Protein AF-A0A0G3H278-F1 (afdb_monomer_lite)

Sequence (842 aa):
MSKGIQGAVLRALGAKEHLATVTGSDWITPHVLRVDFHSTHLLDPAGESPSAWVRGWFPDPDGKNTLHQRGYTFLDSDSTTGTFSIAFLVHEPAGPASTWAVNAQPGDEIVFQRYGSEGFNPSDPPPVGYLLLGDAASWPGIQSIVASLPIDVPIKVIMEQHHEADNKLPFPKHPNLSVTWVPTGGDSRTLVNALRGTDYHGWRTWVAAESVATRLVRQALQIDHGQNKGTMHAQAYWVHGKAMGKKVEVETTAEQSTDQVARPASAVDKAESTPSILRPARTALITAGIAQGLLSLLEVAPLILFAELARRLLTGAERDVLVSLGITGTIIMLAGAAGTALMLFLLHLHDARFSAALRKRVLHKLTRMPLGWFRQRRTAEVKKLVQDDINALHYLVTHAVPDLVAAVVTPLTIVLYLFTIDWRLCFVLLVPVVLYVIVMLRMATADKPRMRKMLRYNATLPGDAERFITGQPAARIFGDDATINLPRQLSELRAFLTAWQLETINAKSASIQLNRPLTVMVLLSVAGTVLITTGLMPAAYLLPFLVLGTSFGNRLLSISYAANGLQAGMTAKTALELMLASPELAARSPGATSAPHSTAPADIRLHDVTFGYAPGQPILENVSLALPPGKVTAIVGPSGAGKSTIAALVARFWDPDSGMITLDGTDIKDIPEAQLHSHVATVLQDVQLIRGTIHDNIALGHPDATRAQVVAAATTAFIDQVIQQLPAGYDTVVDRDSLSGGQRQRIAIARALLGNPRAVILDEATAAADPDSEWAIRQGLSQLLKGRTVLIIAHRLHTIADADTIVVLDKGRIVEKGTDSALRKRGGLYATLTDNARKALQ

pLDDT: mean 84.84, std 13.85, range [24.44, 97.69]

InterPro domains:
  IPR003439 ABC transporter-like, ATP-binding domain [PF00005] (620-767)
  IPR003439 ABC transporter-like, ATP-binding domain [PS50893] (604-836)
  IPR003593 AAA+ ATPase domain [SM00382] (629-813)
  IPR007037 SIP-like, Rossmann fold domain [PF04954] (130-241)
  IPR011527 ABC transporter type 1, transmembrane domain [PF00664] (293-548)
  IPR011527 ABC transporter type 1, transmembrane domain [PS50929] (286-568)
  IPR013113 Siderophore-interacting, FAD-binding [PF08021] (49-112)
  IPR017871 ABC transporter-like, conserved site [PS00211] (739-753)
  IPR017927 FAD-binding domain, ferredoxin reductase-type [PS51384] (15-127)
  IPR017938 Riboflavin synthase-like beta-barrel [SSF63380] (18-112)
  IPR027417 P-loop containing nucleoside triphosphate hydrolase [G3DSA:3.40.50.300] (597-842)
  IPR027417 P-loop containing nucleoside triphosphate hydrolase [SSF52540] (598-835)
  IPR036640 ABC transporter type 1, transmembrane domain superfamily [G3DSA:1.20.1560.10] (275-584)
  IPR036640 ABC transporter type 1, transmembrane domain superfamily [SSF90123] (277-566)
  IPR039261 Ferredoxin-NADP reductase (FNR), nucleotide-binding domain [G3DSA:3.40.50.80] (129-262)
  IPR039421 Type 1 protein exporter [PTHR24221] (265-833)

Secondary structure (DSSP, 8-state):
---SHHHHHHHHTT-EEEEEEEEEEEEEETTEEEEEEE-TTTS-TT-PPTT-EEEEEEE-TT--SEEEEEEEE-EEEETTTTEEEEEEE--SSPPHHHHHHHH--TT-EEEEEE-S-------SS--S-EEEEEEGGGHHHHHHHHHHS-TTS-EEEEEEESSTTGGG------TTEEEEEEE--SSTTHHHHHTTTS--TT-EEEE-SBHHHHHHHHHHHHHHS---TTTEEE--SB-TTS--S-EEE---S--------PPPPPHHHHHHHSPPTTGGGHHHHHHHHHHHHHHHHHHHHHHHHHHHHHHHHHTT--HHHHHHHHHHHHHHHHHHHHHHHHHHHHHHHHHHHHHHHHHHHHHHHHTTS-HHHHHTS-HHHHHIIIIIHHHHHHHHHHTHHHHHHHHHHHHHHHHHHHHHH-HHHHHHHHHHHHHHHHHHHHHHHHTHHHHHHHHHHHHHHHHHHHHHHHTHHHHHHH-GGGS--HHHHHHHHHHHHHHHHHHHHHHHHHHHHHTSHHHHHHHHHHHHHHHHHTTSS-GGGHHHHHHHHTTHHHHHHHHHHHHHHHHHHHHHHHHHHHHHHSPPPPP--TTPPPPP---SPP-EEEEEEEE-SBTTB-SEEEEEEEE-TT-EEEEE-STTSSHHHHHHHHTTSS--SEEEEEETTEETTTS-HHHHHHHEEEE-SSPPPPSEEHHHHHGGG-TT--HHHHHHHHHHTT-HHHHHTSTTGGG-EE-TTSS-HHHHHHHHHHHHHHT--SEEEEE-TTTT--HHHHHHHHHHHHHHHTTSEEEEE-SSGGGGTT-SEEEEEETTEEEEEE-HHHHHHHTSHHHHHHHHHHHHH-

Foldseek 3Di:
DQDDPVSVVCVVLPKDKWKWFWADWDDLWPFKIKTKTATLPPADLVGDAQQFKKKWWFDFPVPAQKTAIAMFGWAPDDNVRRMIMTIGGADPVGGRVNVCRVVDDGGDMIMIIDDDGDADDADVVHWQAEEEEAELRCLSRVQSVQVPDDLPHAYEYEYEYDDPGSVSRDHDDHPRYDYHYFYCPVDLCRRVVVCPPDAQARYQYEAEYEPSNLVNNVVSCCPVRVDDPVSYHGDYNHYPPDRPGDMDRDDDDDDDDDDDDDDPDFLVSLLVVDPFLCVVLVVLLVVLLVLLLVLLLLCVQLLVLVLVLLLCVVVPHDPVVSVVSNVVSVVSNVVSVVSVVVSLVVLLVVLVVSLVVLLVLLVVLVVQAQLVVVVVDDPVVSCCLNPVLSVLLSCVRRPLSSLVSSLPSNLVSLLVVLCVLPVVLSVLLCVLVVLLVVLVVVCVSVCVVVVVVVVVCVVCLVVLVVFQVVCVVVCVVPNVVSGRPSVVVVVVVVVSVVVSCVVNVVSNVVSLVCLALVNQLVSLVVVLVVCCVVVNHPNSSSSSCNSRSSCNSVSVVSVVVSVVSVVSNVVSSSVNSSSSSDDGQDDADVPQDADDPDLWAKKKWWAQFWADPGPPDTLAGGATDIQGTLFFEEEDEDPSLCLVVVLCCLLPSDPTPDTFMDINNHTPSNYDNLSSCLQEPEQDQQQFADQFFLLCLLCVSPVVDDPVLLLVLLVQLVQQVVLCPDPVRRRDGDGSVRDASLNSSSSSLSSLVSSSHSEYEYEPSQPRDDPVSNVSNVSSVVSSSGSYRYYYYDPPPVVCLPGQKYFYGGSNYTDDMGHLVVVCVVVDPSVVVVVVNVVVVD

Radius of gyration: 35.29 Å; chains: 1; bounding box: 91×69×109 Å

Organism: NCBI:txid571915

Structure (mmCIF, N/CA/C/O backbone):
data_AF-A0A0G3H278-F1
#
_entry.id   AF-A0A0G3H278-F1
#
loop_
_atom_site.group_PDB
_atom_site.id
_atom_site.type_symbol
_atom_site.label_atom_id
_atom_site.label_alt_id
_atom_site.label_comp_id
_atom_site.label_asym_id
_atom_site.label_entity_id
_atom_site.label_seq_id
_atom_site.pdbx_PDB_ins_code
_atom_site.Cartn_x
_atom_site.Cartn_y
_atom_site.Cartn_z
_atom_site.occupancy
_atom_site.B_iso_or_equiv
_atom_site.auth_seq_id
_atom_site.auth_comp_id
_atom_site.auth_asym_id
_atom_site.auth_atom_id
_atom_site.pdbx_PDB_model_num
ATOM 1 N N . MET A 1 1 ? 33.501 -2.903 2.425 1.00 52.22 1 MET A N 1
ATOM 2 C CA . MET A 1 1 ? 32.829 -4.043 3.090 1.00 52.22 1 MET A CA 1
ATOM 3 C C . MET A 1 1 ? 31.333 -4.130 2.774 1.00 52.22 1 MET A C 1
ATOM 5 O O . MET A 1 1 ? 30.470 -4.006 3.633 1.00 52.22 1 MET A O 1
ATOM 9 N N . SER A 1 2 ? 31.007 -4.469 1.525 1.00 39.59 2 SER A N 1
ATOM 10 C CA . SER A 1 2 ? 29.647 -4.845 1.117 1.00 39.59 2 SER A CA 1
ATOM 11 C C . SER A 1 2 ? 29.720 -5.950 0.056 1.00 39.59 2 SER A C 1
ATOM 13 O O . SER A 1 2 ? 29.802 -5.686 -1.142 1.00 39.59 2 SER A O 1
ATOM 15 N N . LYS A 1 3 ? 29.786 -7.218 0.467 1.00 36.16 3 LYS A N 1
ATOM 16 C CA . LYS A 1 3 ? 29.802 -8.360 -0.468 1.00 36.16 3 LYS A CA 1
ATOM 17 C C . LYS A 1 3 ? 28.417 -9.017 -0.542 1.00 36.16 3 LYS A C 1
ATOM 19 O O . LYS A 1 3 ? 27.594 -8.844 0.351 1.00 36.16 3 LYS A O 1
ATOM 24 N N . GLY A 1 4 ? 28.136 -9.685 -1.663 1.00 42.22 4 GLY A N 1
ATOM 25 C CA . GLY A 1 4 ? 26.820 -10.246 -1.996 1.00 42.22 4 GLY A CA 1
ATOM 26 C C . GLY A 1 4 ? 25.916 -9.311 -2.815 1.00 42.22 4 GLY A C 1
ATOM 27 O O . GLY A 1 4 ? 26.254 -8.155 -3.083 1.00 42.22 4 GLY A O 1
ATOM 28 N N . ILE A 1 5 ? 24.747 -9.821 -3.218 1.00 38.03 5 ILE A N 1
ATOM 29 C CA . ILE A 1 5 ? 23.790 -9.142 -4.114 1.00 38.03 5 ILE A CA 1
ATOM 30 C C . ILE A 1 5 ? 23.344 -7.787 -3.540 1.00 38.03 5 ILE A C 1
ATOM 32 O O . ILE A 1 5 ? 23.303 -6.804 -4.272 1.00 38.03 5 ILE A O 1
ATOM 36 N N . GLN A 1 6 ? 23.113 -7.677 -2.225 1.00 40.12 6 GLN A N 1
ATOM 37 C CA . GLN A 1 6 ? 22.785 -6.393 -1.581 1.00 40.12 6 GLN A CA 1
ATOM 38 C C . GLN A 1 6 ? 23.931 -5.371 -1.657 1.00 40.12 6 GLN A C 1
ATOM 40 O O . GLN A 1 6 ? 23.677 -4.187 -1.866 1.00 40.12 6 GLN A O 1
ATOM 45 N N . GLY A 1 7 ? 25.187 -5.805 -1.517 1.00 48.94 7 GLY A N 1
ATOM 46 C CA . GLY A 1 7 ? 26.348 -4.922 -1.651 1.00 48.94 7 GLY A CA 1
ATOM 47 C C . GLY A 1 7 ? 26.577 -4.461 -3.090 1.00 48.94 7 GLY A C 1
ATOM 48 O O . GLY A 1 7 ? 26.897 -3.298 -3.328 1.00 48.94 7 GLY A O 1
ATOM 49 N N . ALA A 1 8 ? 26.327 -5.346 -4.060 1.00 45.34 8 ALA A N 1
ATOM 50 C CA . ALA A 1 8 ? 26.316 -5.000 -5.478 1.00 45.34 8 ALA A CA 1
ATOM 51 C C . ALA A 1 8 ? 25.182 -4.016 -5.820 1.00 45.34 8 ALA A C 1
ATOM 53 O O . ALA A 1 8 ? 25.421 -3.047 -6.533 1.00 45.34 8 ALA A O 1
ATOM 54 N N . VAL A 1 9 ? 23.986 -4.200 -5.246 1.00 44.28 9 VAL A N 1
ATOM 55 C CA . VAL A 1 9 ? 22.845 -3.280 -5.390 1.00 44.28 9 VAL A CA 1
ATOM 56 C C . VAL A 1 9 ? 23.144 -1.917 -4.761 1.00 44.28 9 VAL A C 1
ATOM 58 O O . VAL A 1 9 ? 22.902 -0.900 -5.398 1.00 44.28 9 VAL A O 1
ATOM 61 N N . LEU A 1 10 ? 23.722 -1.854 -3.558 1.00 48.62 10 LEU A N 1
ATOM 62 C CA . LEU A 1 10 ? 24.077 -0.580 -2.918 1.00 48.62 10 LEU A CA 1
ATOM 63 C C . LEU A 1 10 ? 25.154 0.182 -3.702 1.00 48.62 10 LEU A C 1
ATOM 65 O O . LEU A 1 10 ? 25.007 1.389 -3.897 1.00 48.62 10 LEU A O 1
ATOM 69 N N . ARG A 1 11 ? 26.179 -0.507 -4.225 1.00 58.31 11 ARG A N 1
ATOM 70 C CA . ARG A 1 11 ? 27.175 0.101 -5.127 1.00 58.31 11 ARG A CA 1
ATOM 71 C C . ARG A 1 11 ? 26.554 0.568 -6.445 1.00 58.31 11 ARG A C 1
ATOM 73 O O . ARG A 1 11 ? 26.817 1.689 -6.866 1.00 58.31 11 ARG A O 1
ATOM 80 N N . ALA A 1 12 ? 25.678 -0.234 -7.055 1.00 45.88 12 ALA A N 1
ATOM 81 C CA . ALA A 1 12 ? 24.940 0.146 -8.264 1.00 45.88 12 ALA A CA 1
ATOM 82 C C . ALA A 1 12 ? 23.986 1.335 -8.028 1.00 45.88 12 ALA A C 1
ATOM 84 O O . ALA A 1 12 ? 23.722 2.119 -8.937 1.00 45.88 12 ALA A O 1
ATOM 85 N N . LEU A 1 13 ? 23.495 1.507 -6.796 1.00 44.81 13 LEU A N 1
ATOM 86 C CA . LEU A 1 13 ? 22.679 2.647 -6.373 1.00 44.81 13 LEU A CA 1
ATOM 87 C C . LEU A 1 13 ? 23.507 3.866 -5.925 1.00 44.81 13 LEU A C 1
ATOM 89 O O . LEU A 1 13 ? 22.904 4.883 -5.580 1.00 44.81 13 LEU A O 1
ATOM 93 N N . GLY A 1 14 ? 24.844 3.794 -5.977 1.00 52.28 14 GLY A N 1
ATOM 94 C CA . GLY A 1 14 ? 25.757 4.917 -5.742 1.00 52.28 14 GLY A CA 1
ATOM 95 C C . GLY A 1 14 ? 26.375 5.002 -4.343 1.00 52.28 14 GLY A C 1
ATOM 96 O O . GLY A 1 14 ? 26.987 6.019 -4.033 1.00 52.28 14 GLY A O 1
ATOM 97 N N . ALA A 1 15 ? 26.238 3.979 -3.493 1.00 64.81 15 ALA A N 1
ATOM 98 C CA . ALA A 1 15 ? 26.880 3.963 -2.180 1.00 64.81 15 ALA A CA 1
ATOM 99 C C . ALA A 1 15 ? 28.403 3.798 -2.320 1.00 64.81 15 ALA A C 1
ATOM 101 O O . ALA A 1 15 ? 28.870 2.778 -2.835 1.00 64.81 15 ALA A O 1
ATOM 102 N N . LYS A 1 16 ? 29.164 4.781 -1.835 1.00 73.50 16 LYS A N 1
ATOM 103 C CA . LYS A 1 16 ? 30.632 4.773 -1.812 1.00 73.50 16 LYS A CA 1
ATOM 104 C C . LYS A 1 16 ? 31.141 4.680 -0.374 1.00 73.50 16 LYS A C 1
ATOM 106 O O . LYS A 1 16 ? 30.507 5.192 0.550 1.00 73.50 16 LYS A O 1
ATOM 111 N N . GLU A 1 17 ? 32.250 3.970 -0.207 1.00 82.31 17 GLU A N 1
ATOM 112 C CA . GLU A 1 17 ? 33.000 3.897 1.046 1.00 82.31 17 GLU A CA 1
ATOM 113 C C . GLU A 1 17 ? 34.119 4.938 0.982 1.00 82.31 17 GLU A C 1
ATOM 115 O O . GLU A 1 17 ? 34.766 5.092 -0.054 1.00 82.31 17 GLU A O 1
ATOM 120 N N . HIS A 1 18 ? 34.302 5.669 2.071 1.00 86.81 18 HIS A N 1
ATOM 121 C CA . HIS A 1 18 ? 35.260 6.751 2.206 1.00 86.81 18 HIS A CA 1
ATOM 122 C C . HIS A 1 18 ? 36.054 6.518 3.479 1.00 86.81 18 HIS A C 1
ATOM 124 O O . HIS A 1 18 ? 35.478 6.248 4.532 1.00 86.81 18 HIS A O 1
ATOM 130 N N . LEU A 1 19 ? 37.368 6.623 3.372 1.00 89.31 19 LEU A N 1
ATOM 131 C CA . LEU A 1 19 ? 38.248 6.608 4.525 1.00 89.31 19 LEU A CA 1
ATOM 132 C C . LEU A 1 19 ? 38.268 8.014 5.129 1.00 89.31 19 LEU A C 1
ATOM 134 O O . LEU A 1 19 ? 38.335 9.001 4.386 1.00 89.31 19 LEU A O 1
ATOM 138 N N . ALA A 1 20 ? 38.162 8.104 6.447 1.00 92.50 20 ALA A N 1
ATOM 139 C CA . ALA A 1 20 ? 38.361 9.346 7.175 1.00 92.50 20 ALA A CA 1
ATOM 140 C C . ALA A 1 20 ? 39.396 9.129 8.272 1.00 92.50 20 ALA A C 1
ATOM 142 O O . ALA A 1 20 ? 39.338 8.129 8.991 1.00 92.50 20 ALA A O 1
ATOM 143 N N . THR A 1 21 ? 40.316 10.079 8.382 1.00 93.88 21 THR A N 1
ATOM 144 C CA . THR A 1 21 ? 41.412 10.056 9.350 1.00 93.88 21 THR A CA 1
ATOM 145 C C . THR A 1 21 ? 41.069 10.982 10.505 1.00 93.88 21 THR A C 1
ATOM 147 O O . THR A 1 21 ? 40.650 12.116 10.270 1.00 93.88 21 THR A O 1
ATOM 150 N N . VAL A 1 22 ? 41.238 10.512 11.737 1.00 94.88 22 VAL A N 1
ATOM 151 C CA . VAL A 1 22 ? 41.045 11.304 12.954 1.00 94.88 22 VAL A CA 1
ATOM 152 C C . VAL A 1 22 ? 42.116 12.389 13.022 1.00 94.88 22 VAL A C 1
ATOM 154 O O . VAL A 1 22 ? 43.308 12.104 12.905 1.00 94.88 22 VAL A O 1
ATOM 157 N N . THR A 1 23 ? 41.702 13.635 13.226 1.00 94.06 23 THR A N 1
ATOM 158 C CA . THR A 1 23 ? 42.599 14.790 13.381 1.00 94.06 23 THR A CA 1
ATOM 159 C C . THR A 1 23 ? 42.674 15.287 14.822 1.00 94.06 23 THR A C 1
ATOM 161 O O . THR A 1 23 ? 43.668 15.903 15.197 1.00 94.06 23 THR A O 1
ATOM 164 N N . GLY A 1 24 ? 41.656 15.011 15.638 1.00 93.62 24 GLY A N 1
ATOM 165 C CA . GLY A 1 24 ? 41.581 15.444 17.032 1.00 93.62 24 GLY A CA 1
ATOM 166 C C . GLY A 1 24 ? 40.319 14.941 17.729 1.00 93.62 24 GLY A C 1
ATOM 167 O O . GLY A 1 24 ? 39.431 14.373 17.092 1.00 93.62 24 GLY A O 1
ATOM 168 N N . SER A 1 25 ? 40.242 15.136 19.044 1.00 93.50 25 SER A N 1
ATOM 169 C CA . SER A 1 25 ? 39.061 14.796 19.838 1.00 93.50 25 SER A CA 1
ATOM 170 C C . SER A 1 25 ? 38.952 15.688 21.071 1.00 93.50 25 SER A C 1
ATOM 172 O O . SER A 1 25 ? 39.940 15.839 21.787 1.00 93.50 25 SER A O 1
ATOM 174 N N . ASP A 1 26 ? 37.753 16.190 21.361 1.00 94.06 26 ASP A N 1
ATOM 175 C CA . ASP A 1 26 ? 37.465 17.075 22.493 1.00 94.06 26 ASP A CA 1
ATOM 176 C C . ASP A 1 26 ? 36.165 16.670 23.198 1.00 94.06 26 ASP A C 1
ATOM 178 O O . ASP A 1 26 ? 35.135 16.428 22.564 1.00 94.06 26 ASP A O 1
ATOM 182 N N . TRP A 1 27 ? 36.169 16.652 24.531 1.00 93.38 27 TRP A N 1
ATOM 183 C CA . TRP A 1 27 ? 34.953 16.431 25.317 1.00 93.38 27 TRP A CA 1
ATOM 184 C C . TRP A 1 27 ? 34.113 17.714 25.390 1.00 93.38 27 TRP A C 1
ATOM 186 O O . TRP A 1 27 ? 34.559 18.721 25.937 1.00 93.38 27 TRP A O 1
ATOM 196 N N . ILE A 1 28 ? 32.877 17.672 24.879 1.00 91.81 28 ILE A N 1
ATOM 197 C CA . ILE A 1 28 ? 31.912 18.786 24.977 1.00 91.81 28 ILE A CA 1
ATOM 198 C C . ILE A 1 28 ? 31.222 18.760 26.346 1.00 91.81 28 ILE A C 1
ATOM 200 O O . ILE A 1 28 ? 31.045 19.783 27.006 1.00 91.81 28 ILE A O 1
ATOM 204 N N . THR A 1 29 ? 30.835 17.566 26.784 1.00 90.94 29 THR A N 1
ATOM 205 C CA . THR A 1 29 ? 30.331 17.272 28.131 1.00 90.94 29 THR A CA 1
ATOM 206 C C . THR A 1 29 ? 30.976 15.963 28.598 1.00 90.94 29 THR A C 1
ATOM 208 O O . THR A 1 29 ? 31.540 15.263 27.762 1.00 90.94 29 THR A O 1
ATOM 211 N N . PRO A 1 30 ? 30.880 15.561 29.881 1.00 87.38 30 PRO A N 1
ATOM 212 C CA . PRO A 1 30 ? 31.444 14.287 30.349 1.00 87.38 30 PRO A CA 1
ATOM 213 C C . PRO A 1 30 ? 30.961 13.029 29.603 1.00 87.38 30 PRO A C 1
ATOM 215 O O . PRO A 1 30 ? 31.579 11.983 29.743 1.00 87.38 30 PRO A O 1
ATOM 218 N N . HIS A 1 31 ? 29.878 13.128 28.818 1.00 88.25 31 HIS A N 1
ATOM 219 C CA . HIS A 1 31 ? 29.275 12.008 28.081 1.00 88.25 31 HIS A CA 1
ATOM 220 C C . HIS A 1 31 ? 29.127 12.274 26.581 1.00 88.25 31 HIS A C 1
ATOM 222 O O . HIS A 1 31 ? 28.568 11.448 25.868 1.00 88.25 31 HIS A O 1
ATOM 228 N N . VAL A 1 32 ? 29.607 13.412 26.073 1.00 91.38 32 VAL A N 1
ATOM 229 C CA . VAL A 1 32 ? 29.572 13.737 24.639 1.00 91.38 32 VAL A CA 1
ATOM 230 C C . VAL A 1 32 ? 30.980 14.091 24.180 1.00 91.38 32 VAL A C 1
ATOM 232 O O . VAL A 1 32 ? 31.493 15.169 24.484 1.00 91.38 32 VAL A O 1
ATOM 235 N N . LEU A 1 33 ? 31.587 13.172 23.433 1.00 93.94 33 LEU A N 1
ATOM 236 C CA . LEU A 1 33 ? 32.922 13.304 22.858 1.00 93.94 33 LEU A CA 1
ATOM 237 C C . LEU A 1 33 ? 32.809 13.719 21.390 1.00 93.94 33 LEU A C 1
ATOM 239 O O . LEU A 1 33 ? 32.214 13.002 20.586 1.00 93.94 33 LEU A O 1
ATOM 243 N N . ARG A 1 34 ? 33.385 14.859 21.018 1.00 95.00 34 ARG A N 1
ATOM 244 C CA . ARG A 1 34 ? 33.562 15.246 19.617 1.00 95.00 34 ARG A CA 1
ATOM 245 C C . ARG A 1 34 ? 34.851 14.629 19.099 1.00 95.00 34 ARG A C 1
ATOM 247 O O . ARG A 1 34 ? 35.888 14.785 19.731 1.00 95.00 34 ARG A O 1
ATOM 254 N N . VAL A 1 35 ? 34.790 13.971 17.949 1.00 96.00 35 VAL A N 1
ATOM 255 C CA . VAL A 1 35 ? 35.976 13.525 17.207 1.00 96.00 35 VAL A CA 1
ATOM 256 C C . VAL A 1 35 ? 35.980 14.229 15.858 1.00 96.00 35 VAL A C 1
ATOM 258 O O . VAL A 1 35 ? 34.963 14.233 15.157 1.00 96.00 35 VAL A O 1
ATOM 261 N N . ASP A 1 36 ? 37.116 14.824 15.522 1.00 96.25 36 ASP A N 1
ATOM 262 C CA . ASP A 1 36 ? 37.344 15.567 14.290 1.00 96.25 36 ASP A CA 1
ATOM 263 C C . ASP A 1 36 ? 38.024 14.665 13.263 1.00 96.25 36 ASP A C 1
ATOM 265 O O . ASP A 1 36 ? 38.907 13.867 13.589 1.00 96.25 36 ASP A O 1
ATOM 269 N N . PHE A 1 37 ? 37.604 14.796 12.012 1.00 96.31 37 PHE A N 1
ATOM 270 C CA . PHE A 1 37 ? 38.018 13.957 10.903 1.00 96.31 37 PHE A CA 1
ATOM 271 C C . PHE A 1 37 ? 38.400 14.791 9.687 1.00 96.31 37 PHE A C 1
ATOM 273 O O . PHE A 1 37 ? 37.829 15.849 9.425 1.00 96.31 37 PHE A O 1
ATOM 280 N N . HIS A 1 38 ? 39.288 14.234 8.870 1.00 95.38 38 HIS A N 1
ATOM 281 C CA . HIS A 1 38 ? 39.575 14.707 7.524 1.00 95.38 38 HIS A CA 1
ATOM 282 C C . HIS A 1 38 ? 39.282 13.607 6.493 1.00 95.38 38 HIS A C 1
ATOM 284 O O . HIS A 1 38 ? 39.698 12.455 6.651 1.00 95.38 38 HIS A O 1
ATOM 290 N N . SER A 1 39 ? 38.573 13.954 5.416 1.00 92.06 39 SER A N 1
ATOM 291 C CA . SER A 1 39 ? 38.359 13.079 4.260 1.00 92.06 39 SER A CA 1
ATOM 292 C C . SER A 1 39 ? 38.199 13.883 2.970 1.00 92.06 39 SER A C 1
ATOM 294 O O . SER A 1 39 ? 37.337 14.751 2.857 1.00 92.06 39 SER A O 1
ATOM 296 N N . THR A 1 40 ? 38.973 13.530 1.944 1.00 83.62 40 THR A N 1
ATOM 297 C CA . THR A 1 40 ? 39.036 14.270 0.670 1.00 83.62 40 THR A CA 1
ATOM 298 C C . THR A 1 40 ? 37.791 14.133 -0.207 1.00 83.62 40 THR A C 1
ATOM 300 O O . THR A 1 40 ? 37.581 14.932 -1.119 1.00 83.62 40 THR A O 1
ATOM 303 N N . HIS A 1 41 ? 36.978 13.096 0.006 1.00 82.44 41 HIS A N 1
ATOM 304 C CA . HIS A 1 41 ? 35.886 12.742 -0.910 1.00 82.44 41 HIS A CA 1
ATOM 305 C C . HIS A 1 41 ? 34.560 12.434 -0.215 1.00 82.44 41 HIS A C 1
ATOM 307 O O . HIS A 1 41 ? 33.615 12.030 -0.895 1.00 82.44 41 HIS A O 1
ATOM 313 N N . LEU A 1 42 ? 34.488 12.545 1.115 1.00 87.38 42 LEU A N 1
ATOM 314 C CA . LEU A 1 42 ? 33.276 12.196 1.856 1.00 87.38 42 LEU A CA 1
ATOM 315 C C . LEU A 1 42 ? 32.208 13.297 1.791 1.00 87.38 42 LEU A C 1
ATOM 317 O O . LEU A 1 42 ? 31.026 12.966 1.675 1.00 87.38 42 LEU A O 1
ATOM 321 N N . LEU A 1 43 ? 32.608 14.568 1.887 1.00 86.88 43 LEU A N 1
ATOM 322 C CA . LEU A 1 43 ? 31.700 15.718 1.939 1.00 86.88 43 LEU A CA 1
ATOM 323 C C . LEU A 1 43 ? 31.187 16.118 0.545 1.00 86.88 43 LEU A C 1
ATOM 325 O O . LEU A 1 43 ? 31.852 15.891 -0.467 1.00 86.88 43 LEU A O 1
ATOM 329 N N . ASP A 1 44 ? 29.984 16.690 0.487 1.00 82.50 44 ASP A N 1
ATOM 330 C CA . ASP A 1 44 ? 29.403 17.241 -0.738 1.00 82.50 44 ASP A CA 1
ATOM 331 C C . ASP A 1 44 ? 30.149 18.527 -1.132 1.00 82.50 44 ASP A C 1
ATOM 333 O O . ASP A 1 44 ? 30.250 19.435 -0.300 1.00 82.50 44 ASP A O 1
ATOM 337 N N . PRO A 1 45 ? 30.647 18.658 -2.376 1.00 79.81 45 PRO A N 1
ATOM 338 C CA . PRO A 1 45 ? 31.319 19.874 -2.832 1.00 79.81 45 PRO A CA 1
ATOM 339 C C . PRO A 1 45 ? 30.470 21.149 -2.723 1.00 79.81 45 PRO A C 1
ATOM 341 O O . PRO A 1 45 ? 31.030 22.238 -2.654 1.00 79.81 45 PRO A O 1
ATOM 344 N N . ALA A 1 46 ? 29.137 21.033 -2.725 1.00 79.38 46 ALA A N 1
ATOM 345 C CA . ALA A 1 46 ? 28.221 22.168 -2.599 1.00 79.38 46 ALA A CA 1
ATOM 346 C C . ALA A 1 46 ? 27.931 22.577 -1.139 1.00 79.38 46 ALA A C 1
ATOM 348 O O . ALA A 1 46 ? 27.157 23.508 -0.914 1.00 79.38 46 ALA A O 1
ATOM 349 N N . GLY A 1 47 ? 28.542 21.902 -0.161 1.00 81.81 47 GLY A N 1
ATOM 350 C CA . GLY A 1 47 ? 28.236 22.053 1.260 1.00 81.81 47 GLY A CA 1
ATOM 351 C C . GLY A 1 47 ? 27.197 21.042 1.749 1.00 81.81 47 GLY A C 1
ATOM 352 O O . GLY A 1 47 ? 26.402 20.497 0.981 1.00 81.81 47 GLY A O 1
ATOM 353 N N . GLU A 1 48 ? 27.210 20.769 3.053 1.00 85.19 48 GLU A N 1
ATOM 354 C CA . GLU A 1 48 ? 26.283 19.818 3.662 1.00 85.19 48 GLU A CA 1
ATOM 355 C C . GLU A 1 48 ? 24.926 20.450 3.973 1.00 85.19 48 GLU A C 1
ATOM 357 O O . GLU A 1 48 ? 24.822 21.574 4.462 1.00 85.19 48 GLU A O 1
ATOM 362 N N . SER A 1 49 ? 23.858 19.688 3.729 1.00 87.06 49 SER A N 1
ATOM 363 C CA . SER A 1 49 ? 22.528 20.076 4.200 1.00 87.06 49 SER A CA 1
ATOM 364 C C . SER A 1 49 ? 22.441 19.955 5.730 1.00 87.06 49 SER A C 1
ATOM 366 O O . SER A 1 49 ? 23.032 19.034 6.300 1.00 87.06 49 SER A O 1
ATOM 368 N N . PRO A 1 50 ? 21.645 20.796 6.412 1.00 88.75 50 PRO A N 1
ATOM 369 C CA . PRO A 1 50 ? 21.408 20.673 7.850 1.00 88.75 50 PRO A CA 1
ATOM 370 C C . PRO A 1 50 ? 20.961 19.257 8.231 1.00 88.75 50 PRO A C 1
ATOM 372 O O . PRO A 1 50 ? 20.208 18.628 7.489 1.00 88.75 50 PRO A O 1
ATOM 375 N N . SER A 1 51 ? 21.394 18.719 9.371 1.00 90.75 51 SER A N 1
ATOM 376 C CA . SER A 1 51 ? 21.151 17.326 9.802 1.00 90.75 51 SER A CA 1
ATOM 377 C C . SER A 1 51 ? 21.598 16.215 8.826 1.00 90.75 51 SER A C 1
ATOM 379 O O . SER A 1 51 ? 21.185 15.061 8.971 1.00 90.75 51 SER A O 1
ATOM 381 N N . ALA A 1 52 ? 22.442 16.516 7.830 1.00 89.75 52 ALA A N 1
ATOM 382 C CA . ALA A 1 52 ? 23.056 15.486 6.996 1.00 89.75 52 ALA A CA 1
ATOM 383 C C . ALA A 1 52 ? 23.881 14.516 7.854 1.00 89.75 52 ALA A C 1
ATOM 385 O O . ALA A 1 52 ? 24.528 14.901 8.826 1.00 89.75 52 ALA A O 1
ATOM 386 N N . TRP A 1 53 ? 23.851 13.235 7.497 1.00 90.12 53 TRP A N 1
ATOM 387 C CA . TRP A 1 53 ? 24.419 12.171 8.317 1.00 90.12 53 TRP A CA 1
ATOM 388 C C . TRP A 1 53 ? 25.180 11.142 7.481 1.00 90.12 53 TRP A C 1
ATOM 390 O O . TRP A 1 53 ? 24.979 11.005 6.273 1.00 90.12 53 TRP A O 1
ATOM 400 N N . VAL A 1 54 ? 26.051 10.386 8.140 1.00 89.94 54 VAL A N 1
ATOM 401 C CA . VAL A 1 54 ? 26.944 9.388 7.550 1.00 89.94 54 VAL A CA 1
ATOM 402 C C . VAL A 1 54 ? 26.914 8.095 8.361 1.00 89.94 54 VAL A C 1
ATOM 404 O O . VAL A 1 54 ? 26.564 8.102 9.540 1.00 89.94 54 VAL A O 1
ATOM 407 N N . ARG A 1 55 ? 27.246 6.954 7.744 1.00 88.69 55 ARG A N 1
ATOM 408 C CA . ARG A 1 55 ? 27.382 5.670 8.455 1.00 88.69 55 ARG A CA 1
ATOM 409 C C . ARG A 1 55 ? 28.843 5.320 8.666 1.00 88.69 55 ARG A C 1
ATOM 411 O O . ARG A 1 55 ? 29.535 5.125 7.676 1.00 88.69 55 ARG A O 1
ATOM 418 N N . GLY A 1 56 ? 29.282 5.184 9.910 1.00 87.94 56 GLY A N 1
ATOM 419 C CA . GLY A 1 56 ? 30.599 4.648 10.259 1.00 87.94 56 GLY A CA 1
ATOM 420 C C . GLY A 1 56 ? 30.547 3.147 10.538 1.00 87.94 56 GLY A C 1
ATOM 421 O O . GLY A 1 56 ? 29.510 2.628 10.971 1.00 87.94 56 GLY A O 1
ATOM 422 N N . TRP A 1 57 ? 31.656 2.457 10.284 1.00 86.81 57 TRP A N 1
ATOM 423 C CA . TRP A 1 57 ? 31.863 1.047 10.617 1.00 86.81 57 TRP A CA 1
ATOM 424 C C . TRP A 1 57 ? 32.900 0.923 11.734 1.00 86.81 57 TRP A C 1
ATOM 426 O O . TRP A 1 57 ? 34.075 1.187 11.509 1.00 86.81 57 TRP A O 1
ATOM 436 N N . PHE A 1 58 ? 32.458 0.512 12.922 1.00 87.81 58 PHE A N 1
ATOM 437 C CA . PHE A 1 58 ? 33.268 0.492 14.142 1.00 87.81 58 PHE A CA 1
ATOM 438 C C . PHE A 1 58 ? 33.653 -0.944 14.526 1.00 87.81 58 PHE A C 1
ATOM 440 O O . PHE A 1 58 ? 32.787 -1.821 14.447 1.00 87.81 58 PHE A O 1
ATOM 447 N N . PRO A 1 59 ? 34.902 -1.206 14.939 1.00 82.75 59 PRO A N 1
ATOM 448 C CA . PRO A 1 59 ? 35.338 -2.535 15.364 1.00 82.75 59 PRO A CA 1
ATOM 449 C C . PRO A 1 59 ? 34.666 -2.986 16.663 1.00 82.75 59 PRO A C 1
ATOM 451 O O . PRO A 1 59 ? 34.301 -2.163 17.503 1.00 82.75 59 PRO A O 1
ATOM 454 N N . ASP A 1 60 ? 34.473 -4.298 16.811 1.00 78.81 60 ASP A N 1
ATOM 455 C CA . ASP A 1 60 ? 33.982 -4.900 18.052 1.00 78.81 60 ASP A CA 1
ATOM 456 C C . ASP A 1 60 ? 35.060 -4.784 19.154 1.00 78.81 60 ASP A C 1
ATOM 458 O O . ASP A 1 60 ? 36.190 -5.239 18.946 1.00 78.81 60 ASP A O 1
ATOM 462 N N . PRO A 1 61 ? 34.747 -4.178 20.315 1.00 70.31 61 PRO A N 1
ATOM 463 C CA . PRO A 1 61 ? 35.701 -4.005 21.406 1.00 70.31 61 PRO A CA 1
ATOM 464 C C . PRO A 1 61 ? 36.142 -5.329 22.045 1.00 70.31 61 PRO A C 1
ATOM 466 O O . PRO A 1 61 ? 37.215 -5.370 22.640 1.00 70.31 61 PRO A O 1
ATOM 469 N N . ASP A 1 62 ? 35.383 -6.418 21.873 1.00 72.31 62 ASP A N 1
ATOM 470 C CA . ASP A 1 62 ? 35.738 -7.750 22.385 1.00 72.31 62 ASP A CA 1
ATOM 471 C C . ASP A 1 62 ? 36.737 -8.501 21.471 1.00 72.31 62 ASP A C 1
ATOM 473 O O . ASP A 1 62 ? 36.974 -9.697 21.653 1.00 72.31 62 ASP A O 1
ATOM 477 N N . GLY A 1 63 ? 37.294 -7.848 20.441 1.00 59.16 63 GLY A N 1
ATOM 478 C CA . GLY A 1 63 ? 38.292 -8.436 19.536 1.00 59.16 63 GLY A CA 1
ATOM 479 C C . GLY A 1 63 ? 37.734 -9.456 18.534 1.00 59.16 63 GLY A C 1
ATOM 480 O O . GLY A 1 63 ? 38.495 -10.133 17.842 1.00 59.16 63 GLY A O 1
ATOM 481 N N . LYS A 1 64 ? 36.406 -9.577 18.427 1.00 60.56 64 LYS A N 1
ATOM 482 C CA . LYS A 1 64 ? 35.752 -10.366 17.374 1.00 60.56 64 LYS A CA 1
ATOM 483 C C . LYS A 1 64 ? 35.964 -9.675 16.029 1.00 60.56 64 LYS A C 1
ATOM 485 O O . LYS A 1 64 ? 35.916 -8.450 15.950 1.00 60.56 64 LYS A O 1
ATOM 490 N N . ASN A 1 65 ? 36.164 -10.449 14.960 1.00 68.88 65 ASN A N 1
ATOM 491 C CA . ASN A 1 65 ? 36.401 -9.937 13.603 1.00 68.88 65 ASN A CA 1
ATOM 492 C C . ASN A 1 65 ? 35.102 -9.391 12.966 1.00 68.88 65 ASN A C 1
ATOM 494 O O . ASN A 1 65 ? 34.686 -9.794 11.881 1.00 68.88 65 ASN A O 1
ATOM 498 N N . THR A 1 66 ? 34.400 -8.522 13.689 1.00 74.38 66 THR A N 1
ATOM 499 C CA . THR A 1 66 ? 33.072 -8.007 13.378 1.00 74.38 66 THR A CA 1
ATOM 500 C C . THR A 1 66 ? 33.062 -6.491 13.430 1.00 74.38 66 THR A C 1
ATOM 502 O O . THR A 1 66 ? 33.538 -5.880 14.383 1.00 74.38 66 THR A O 1
ATOM 505 N N . LEU A 1 67 ? 32.459 -5.873 12.415 1.00 80.31 67 LEU A N 1
ATOM 506 C CA . LEU A 1 67 ? 32.211 -4.435 12.394 1.00 80.31 67 LEU A CA 1
ATOM 507 C C . LEU A 1 67 ? 30.745 -4.126 12.671 1.00 80.31 67 LEU A C 1
ATOM 509 O O . LEU A 1 67 ? 29.828 -4.775 12.154 1.00 80.31 67 LEU A O 1
ATOM 513 N N . HIS A 1 68 ? 30.534 -3.075 13.450 1.00 80.38 68 HIS A N 1
ATOM 514 C CA . HIS A 1 68 ? 29.242 -2.539 13.827 1.00 80.38 68 HIS A CA 1
ATOM 515 C C . HIS A 1 68 ? 28.986 -1.235 13.088 1.00 80.38 68 HIS A C 1
ATOM 517 O O . HIS A 1 68 ? 29.689 -0.245 13.270 1.00 80.38 68 HIS A O 1
ATOM 523 N N . GLN A 1 69 ? 27.933 -1.212 12.277 1.00 85.31 69 GLN A N 1
ATOM 524 C CA . GLN A 1 69 ? 27.518 0.018 11.616 1.00 85.31 69 GLN A CA 1
ATOM 525 C C . GLN A 1 69 ? 26.767 0.943 12.584 1.00 85.31 69 GLN A C 1
ATOM 527 O O . GLN A 1 69 ? 25.883 0.482 13.314 1.00 85.31 69 GLN A O 1
ATOM 532 N N . ARG A 1 70 ? 27.054 2.248 12.550 1.00 84.50 70 ARG A N 1
ATOM 533 C CA . ARG A 1 70 ? 26.292 3.298 13.254 1.00 84.50 70 ARG A CA 1
ATOM 534 C C . ARG A 1 70 ? 26.170 4.556 12.399 1.00 84.50 70 ARG A C 1
ATOM 536 O O . ARG A 1 70 ? 27.065 4.857 11.618 1.00 84.50 70 ARG A O 1
ATOM 543 N N . GLY A 1 71 ? 25.037 5.248 12.508 1.00 86.44 71 GLY A N 1
ATOM 544 C CA . GLY A 1 71 ? 24.787 6.513 11.816 1.00 86.44 71 GLY A CA 1
ATOM 545 C C . GLY A 1 71 ? 25.081 7.704 12.722 1.00 86.44 71 GLY A C 1
ATOM 546 O O . GLY A 1 71 ? 24.686 7.674 13.882 1.00 86.44 71 GLY A O 1
ATOM 547 N N . TYR A 1 72 ? 25.728 8.736 12.186 1.00 89.62 72 TYR A N 1
ATOM 548 C CA . TYR A 1 72 ? 26.068 9.968 12.895 1.00 89.62 72 TYR A CA 1
ATOM 549 C C . TYR A 1 72 ? 25.776 11.188 12.034 1.00 89.62 72 TYR A C 1
ATOM 551 O O . TYR A 1 72 ? 25.984 11.153 10.824 1.00 89.62 72 TYR A O 1
ATOM 559 N N . THR A 1 73 ? 25.288 12.258 12.655 1.00 91.94 73 THR A N 1
ATOM 560 C CA . THR A 1 73 ? 25.070 13.544 11.978 1.00 91.94 73 THR A CA 1
ATOM 561 C C . THR A 1 73 ? 26.392 14.305 11.894 1.00 91.94 73 THR A C 1
ATOM 563 O O . THR A 1 73 ? 27.171 14.261 12.846 1.00 91.94 73 THR A O 1
ATOM 566 N N . PHE A 1 74 ? 26.647 14.975 10.771 1.00 91.56 74 PHE A N 1
ATOM 567 C CA . PHE A 1 74 ? 27.816 15.838 10.613 1.00 91.56 74 PHE A CA 1
ATOM 568 C C . PHE A 1 74 ? 27.732 17.059 11.537 1.00 91.56 74 PHE A C 1
ATOM 570 O O . PHE A 1 74 ? 26.658 17.627 11.739 1.00 91.56 74 PHE A O 1
ATOM 577 N N . LEU A 1 75 ? 28.883 17.467 12.060 1.00 90.75 75 LEU A N 1
ATOM 578 C CA . LEU A 1 75 ? 29.106 18.695 12.815 1.00 90.75 75 LEU A CA 1
ATOM 579 C C . LEU A 1 75 ? 30.304 19.429 12.194 1.00 90.75 75 LEU A C 1
ATOM 581 O O . LEU A 1 75 ? 31.188 18.770 11.653 1.00 90.75 75 LEU A O 1
ATOM 585 N N . ASP A 1 76 ? 30.322 20.764 12.239 1.00 88.94 76 ASP A N 1
ATOM 586 C CA . ASP A 1 76 ? 31.455 21.604 11.805 1.00 88.94 76 ASP A CA 1
ATOM 587 C C . ASP A 1 76 ? 32.052 21.212 10.429 1.00 88.94 76 ASP A C 1
ATOM 589 O O . ASP A 1 76 ? 33.261 21.250 10.214 1.00 88.94 76 ASP A O 1
ATOM 593 N N . SER A 1 77 ? 31.201 20.784 9.487 1.00 90.00 77 SER A N 1
ATOM 594 C CA . SER A 1 77 ? 31.641 20.280 8.184 1.00 90.00 77 SER A CA 1
ATOM 595 C C . SER A 1 77 ? 32.066 21.411 7.251 1.00 90.00 77 SER A C 1
ATOM 597 O O . SER A 1 77 ? 31.258 22.289 6.939 1.00 90.00 77 SER A O 1
ATOM 599 N N . ASP A 1 78 ? 33.283 21.324 6.726 1.00 90.31 78 ASP A N 1
ATOM 600 C CA . ASP A 1 78 ? 33.827 22.215 5.708 1.00 90.31 78 ASP A CA 1
ATOM 601 C C . ASP A 1 78 ? 34.272 21.408 4.483 1.00 90.31 78 ASP A C 1
ATOM 603 O O . ASP A 1 78 ? 35.296 20.720 4.468 1.00 90.31 78 ASP A O 1
ATOM 607 N N . SER A 1 79 ? 33.482 21.515 3.417 1.00 86.88 79 SER A N 1
ATOM 608 C CA . SER A 1 79 ? 33.723 20.809 2.161 1.00 86.88 79 SER A CA 1
ATOM 609 C C . SER A 1 79 ? 34.946 21.319 1.391 1.00 86.88 79 SER A C 1
ATOM 611 O O . SER A 1 79 ? 35.420 20.617 0.499 1.00 86.88 79 SER A O 1
ATOM 613 N N . THR A 1 80 ? 35.464 22.516 1.701 1.00 86.19 80 THR A N 1
ATOM 614 C CA . THR A 1 80 ? 36.652 23.076 1.034 1.00 86.19 80 THR A CA 1
ATOM 615 C C . THR A 1 80 ? 37.949 22.488 1.576 1.00 86.19 80 THR A C 1
ATOM 617 O O . THR A 1 80 ? 38.864 22.196 0.807 1.00 86.19 80 THR A O 1
ATOM 620 N N . THR A 1 81 ? 38.007 22.266 2.886 1.00 88.38 81 THR A N 1
ATOM 621 C CA . THR A 1 81 ? 39.149 21.667 3.587 1.00 88.38 81 THR A CA 1
ATOM 622 C C . THR A 1 81 ? 38.999 20.157 3.773 1.00 88.38 81 THR A C 1
ATOM 624 O O . THR A 1 81 ? 39.980 19.477 4.056 1.00 88.38 81 THR A O 1
ATOM 627 N N . GLY A 1 82 ? 37.792 19.612 3.586 1.00 89.75 82 GLY A N 1
ATOM 628 C CA . GLY A 1 82 ? 37.494 18.191 3.775 1.00 89.75 82 GLY A CA 1
ATOM 629 C C . GLY A 1 82 ? 37.387 17.783 5.246 1.00 89.75 82 GLY A C 1
ATOM 630 O O . GLY A 1 82 ? 37.419 16.587 5.547 1.00 89.75 82 GLY A O 1
ATOM 631 N N . THR A 1 83 ? 37.289 18.747 6.165 1.00 94.12 83 THR A N 1
ATOM 632 C CA . THR A 1 83 ? 37.206 18.494 7.606 1.00 94.12 83 THR A CA 1
ATOM 633 C C . THR A 1 83 ? 35.761 18.430 8.081 1.00 94.12 83 THR A C 1
ATOM 635 O O . THR A 1 83 ? 34.912 19.191 7.621 1.00 94.12 83 THR A O 1
ATOM 638 N N . PHE A 1 84 ? 35.467 17.530 9.010 1.00 94.56 84 PHE A N 1
ATOM 639 C CA . PHE A 1 84 ? 34.163 17.429 9.662 1.00 94.56 84 PHE A CA 1
ATOM 640 C C . PHE A 1 84 ? 34.308 16.786 11.036 1.00 94.56 84 PHE A C 1
ATOM 642 O O . PHE A 1 84 ? 35.242 16.029 11.282 1.00 94.56 84 PHE A O 1
ATOM 649 N N . SER A 1 85 ? 33.333 17.010 11.901 1.00 94.94 85 SER A N 1
ATOM 650 C CA . SER A 1 85 ? 33.296 16.452 13.247 1.00 94.94 85 SER A CA 1
ATOM 651 C C . SER A 1 85 ? 32.085 15.543 13.431 1.00 94.94 85 SER A C 1
ATOM 653 O O . SER A 1 85 ? 31.050 15.688 12.771 1.00 94.94 85 SER A O 1
ATOM 655 N N . ILE A 1 86 ? 32.197 14.588 14.352 1.00 94.62 86 ILE A N 1
ATOM 656 C CA . ILE A 1 86 ? 31.091 13.743 14.808 1.00 94.62 86 ILE A CA 1
ATOM 657 C C . ILE A 1 86 ? 31.048 13.766 16.334 1.00 94.62 86 ILE A C 1
ATOM 659 O O . ILE A 1 86 ? 32.065 13.566 16.995 1.00 94.62 86 ILE A O 1
ATOM 663 N N . ALA A 1 87 ? 29.853 13.965 16.892 1.00 93.06 87 ALA A N 1
ATOM 664 C CA . ALA A 1 87 ? 29.615 13.849 18.326 1.00 93.06 87 ALA A CA 1
ATOM 665 C C . ALA A 1 87 ? 29.185 12.419 18.692 1.00 93.06 87 ALA A C 1
ATOM 667 O O . ALA A 1 87 ? 28.154 11.918 18.232 1.00 93.06 87 ALA A O 1
ATOM 668 N N . PHE A 1 88 ? 29.970 11.775 19.548 1.00 91.25 88 PHE A N 1
ATOM 669 C CA . PHE A 1 88 ? 29.713 10.462 20.115 1.00 91.25 88 PHE A CA 1
ATOM 670 C C . PHE A 1 88 ? 29.114 10.612 21.509 1.00 91.25 88 PHE A C 1
ATOM 672 O O . PHE A 1 88 ? 29.759 11.125 22.421 1.00 91.25 88 PHE A O 1
ATOM 679 N N . LEU A 1 89 ? 27.888 10.118 21.682 1.00 88.31 89 LEU A N 1
ATOM 680 C CA . LEU A 1 89 ? 27.308 9.934 23.007 1.00 88.31 89 LEU A CA 1
ATOM 681 C C . LEU A 1 89 ? 27.949 8.696 23.655 1.00 88.31 89 LEU A C 1
ATOM 683 O O . LEU A 1 89 ? 27.813 7.570 23.160 1.00 88.31 89 LEU A O 1
ATOM 687 N N . VAL A 1 90 ? 28.681 8.909 24.740 1.00 85.69 90 VAL A N 1
ATOM 688 C CA . VAL A 1 90 ? 29.342 7.872 25.531 1.00 85.69 90 VAL A CA 1
ATOM 689 C C . VAL A 1 90 ? 28.387 7.463 26.647 1.00 85.69 90 VAL A C 1
ATOM 691 O O . VAL A 1 90 ? 28.002 8.275 27.478 1.00 85.69 90 VAL A O 1
ATOM 694 N N . HIS A 1 91 ? 27.950 6.206 26.619 1.00 72.94 91 HIS A N 1
ATOM 695 C CA . HIS A 1 91 ? 27.009 5.633 27.580 1.00 72.94 91 HIS A CA 1
ATOM 696 C C . HIS A 1 91 ? 27.649 4.449 28.308 1.00 72.94 91 HIS A C 1
ATOM 698 O O . HIS A 1 91 ? 28.537 3.805 27.756 1.00 72.94 91 HIS A O 1
ATOM 704 N N . GLU A 1 92 ? 27.165 4.107 29.501 1.00 64.81 92 GLU A N 1
ATOM 705 C CA . GLU A 1 92 ? 27.596 2.913 30.236 1.00 64.81 92 GLU A CA 1
ATOM 706 C C . GLU A 1 92 ? 26.476 1.855 30.272 1.00 64.81 92 GLU A C 1
ATOM 708 O O . GLU A 1 92 ? 25.353 2.172 30.670 1.00 64.81 92 GLU A O 1
ATOM 713 N N . PRO A 1 93 ? 26.741 0.600 29.851 1.00 67.12 93 PRO A N 1
ATOM 714 C CA . PRO A 1 93 ? 27.995 0.105 29.270 1.00 67.12 93 PRO A CA 1
ATOM 715 C C . PRO A 1 93 ? 28.241 0.646 27.849 1.00 67.12 93 PRO A C 1
ATOM 717 O O . PRO A 1 93 ? 27.300 0.795 27.064 1.00 67.12 93 PRO A O 1
ATOM 720 N N . ALA A 1 94 ? 29.505 0.922 27.509 1.00 71.50 94 ALA A N 1
ATOM 721 C CA . ALA A 1 94 ? 29.893 1.514 26.226 1.00 71.50 94 ALA A CA 1
ATOM 722 C C . ALA A 1 94 ? 29.702 0.537 25.059 1.00 71.50 94 ALA A C 1
ATOM 724 O O . ALA A 1 94 ? 30.102 -0.625 25.111 1.00 71.50 94 ALA A O 1
ATOM 725 N N . GLY A 1 95 ? 29.061 1.013 23.989 1.00 77.62 95 GLY A N 1
ATOM 726 C CA . GLY A 1 95 ? 28.920 0.257 22.747 1.00 77.62 95 GLY A CA 1
ATOM 727 C C . GLY A 1 95 ? 30.160 0.394 21.854 1.00 77.62 95 GLY A C 1
ATOM 728 O O . GLY A 1 95 ? 30.938 1.322 22.048 1.00 77.62 95 GLY A O 1
ATOM 729 N N . PRO A 1 96 ? 30.305 -0.434 20.801 1.00 83.38 96 PRO A N 1
ATOM 730 C CA . PRO A 1 96 ? 31.496 -0.460 19.942 1.00 83.38 96 PRO A CA 1
ATOM 731 C C . PRO A 1 96 ? 31.957 0.904 19.409 1.00 83.38 96 PRO A C 1
ATOM 733 O O . PRO A 1 96 ? 33.145 1.197 19.399 1.00 83.38 96 PRO A O 1
ATOM 736 N N . ALA A 1 97 ? 31.018 1.768 19.012 1.00 86.31 97 ALA A N 1
ATOM 737 C CA . ALA A 1 97 ? 31.347 3.102 18.516 1.00 86.31 97 ALA A CA 1
ATOM 738 C C . ALA A 1 97 ? 31.803 4.064 19.627 1.00 86.31 97 ALA A C 1
ATOM 740 O O . ALA A 1 97 ? 32.725 4.839 19.406 1.00 86.31 97 ALA A O 1
ATOM 741 N N . SER A 1 98 ? 31.198 3.994 20.819 1.00 87.31 98 SER A N 1
ATOM 742 C CA . SER A 1 98 ? 31.614 4.789 21.982 1.00 87.31 98 SER A CA 1
ATOM 743 C C . SER A 1 98 ? 32.970 4.313 22.507 1.00 87.31 98 SER A C 1
ATOM 745 O O . SER A 1 98 ? 33.837 5.136 22.773 1.00 87.31 98 SER A O 1
ATOM 747 N N . THR A 1 99 ? 33.191 2.995 22.582 1.00 87.06 99 THR A N 1
ATOM 748 C CA . THR A 1 99 ? 34.481 2.413 22.979 1.00 87.06 99 THR A CA 1
ATOM 749 C C . THR A 1 99 ? 35.583 2.770 21.989 1.00 87.06 99 THR A C 1
ATOM 751 O O . THR A 1 99 ? 36.677 3.128 22.408 1.00 87.06 99 THR A O 1
ATOM 754 N N . TRP A 1 100 ? 35.306 2.713 20.684 1.00 91.19 100 TRP A N 1
ATOM 755 C CA . TRP A 1 100 ? 36.262 3.154 19.671 1.00 91.19 100 TRP A CA 1
ATOM 756 C C . TRP A 1 100 ? 36.563 4.652 19.801 1.00 91.19 100 TRP A C 1
ATOM 758 O O . TRP A 1 100 ? 37.726 5.024 19.872 1.00 91.19 100 TRP A O 1
ATOM 768 N N . ALA A 1 101 ? 35.535 5.501 19.916 1.00 90.25 101 ALA A N 1
ATOM 769 C CA . ALA A 1 101 ? 35.714 6.952 19.971 1.00 90.25 101 ALA A CA 1
ATOM 770 C C . ALA A 1 101 ? 36.533 7.412 21.188 1.00 90.25 101 ALA A C 1
ATOM 772 O O . ALA A 1 101 ? 37.389 8.274 21.038 1.00 90.25 101 ALA A O 1
ATOM 773 N N . VAL A 1 102 ? 36.322 6.816 22.369 1.00 90.44 102 VAL A N 1
ATOM 774 C CA . VAL A 1 102 ? 37.081 7.146 23.595 1.00 90.44 102 VAL A CA 1
ATOM 775 C C . VAL A 1 102 ? 38.568 6.790 23.477 1.00 90.44 102 VAL A C 1
ATOM 777 O O . VAL A 1 102 ? 39.396 7.414 24.134 1.00 90.44 102 VAL A O 1
ATOM 780 N N . ASN A 1 103 ? 38.910 5.808 22.641 1.00 89.88 103 ASN A N 1
ATOM 781 C CA . ASN A 1 103 ? 40.286 5.353 22.440 1.00 89.88 103 ASN A CA 1
ATOM 782 C C . ASN A 1 103 ? 40.931 5.901 21.156 1.00 89.88 103 ASN A C 1
ATOM 784 O O . ASN A 1 103 ? 42.096 5.595 20.905 1.00 89.88 103 ASN A O 1
ATOM 788 N N . ALA A 1 104 ? 40.195 6.668 20.346 1.00 90.38 104 ALA A N 1
ATOM 789 C CA . ALA A 1 104 ? 40.671 7.162 19.062 1.00 90.38 104 ALA A CA 1
ATOM 790 C C . ALA A 1 104 ? 41.815 8.171 19.243 1.00 90.38 104 ALA A C 1
ATOM 792 O O . ALA A 1 104 ? 41.730 9.085 20.066 1.00 90.38 104 ALA A O 1
ATOM 793 N N . GLN A 1 105 ? 42.872 8.028 18.447 1.00 91.06 105 GLN A N 1
ATOM 794 C CA . GLN A 1 105 ? 44.026 8.924 18.429 1.00 91.06 105 GLN A CA 1
ATOM 795 C C . GLN A 1 105 ? 44.165 9.620 17.068 1.00 91.06 105 GLN A C 1
ATOM 797 O O . GLN A 1 105 ? 43.750 9.072 16.044 1.00 91.06 105 GLN A O 1
ATOM 802 N N . PRO A 1 106 ? 44.764 10.826 17.015 1.00 92.94 106 PRO A N 1
ATOM 803 C CA . PRO A 1 106 ? 45.098 11.463 15.747 1.00 92.94 106 PRO A CA 1
ATOM 804 C C . PRO A 1 106 ? 45.919 10.527 14.850 1.00 92.94 106 PRO A C 1
ATOM 806 O O . PRO A 1 106 ? 46.953 10.008 15.266 1.00 92.94 106 PRO A O 1
ATOM 809 N N . GLY A 1 107 ? 45.458 10.328 13.616 1.00 86.19 107 GLY A N 1
ATOM 810 C CA . GLY A 1 107 ? 46.027 9.374 12.661 1.00 86.19 107 GLY A CA 1
ATOM 811 C C . GLY A 1 107 ? 45.247 8.064 12.516 1.00 86.19 107 GLY A C 1
ATOM 812 O O . GLY A 1 107 ? 45.437 7.384 11.509 1.00 86.19 107 GLY A O 1
ATOM 813 N N . ASP A 1 108 ? 44.340 7.732 13.439 1.00 89.50 108 ASP A N 1
ATOM 814 C CA . ASP A 1 108 ? 43.464 6.565 13.294 1.00 89.50 108 ASP A CA 1
ATOM 815 C C . ASP A 1 108 ? 42.514 6.729 12.103 1.00 89.50 108 ASP A C 1
ATOM 817 O O . ASP A 1 108 ? 42.021 7.823 11.817 1.00 89.50 108 ASP A O 1
ATOM 821 N N . GLU A 1 109 ? 42.209 5.628 11.418 1.00 89.69 109 GLU A N 1
ATOM 822 C CA . GLU A 1 109 ? 41.334 5.632 10.248 1.00 89.69 109 GLU A CA 1
ATOM 823 C C . GLU A 1 109 ? 40.053 4.837 10.490 1.00 89.69 109 GLU A C 1
ATOM 825 O O . GLU A 1 109 ? 40.058 3.742 11.057 1.00 89.69 109 GLU A O 1
ATOM 830 N N . ILE A 1 110 ? 38.936 5.366 9.993 1.00 90.06 110 ILE A N 1
ATOM 831 C CA . ILE A 1 110 ? 37.649 4.677 10.007 1.00 90.06 110 ILE A CA 1
ATOM 832 C C . ILE A 1 110 ? 36.948 4.792 8.656 1.00 90.06 110 ILE A C 1
ATOM 834 O O . ILE A 1 110 ? 37.041 5.795 7.944 1.00 90.06 110 ILE A O 1
ATOM 838 N N . VAL A 1 111 ? 36.223 3.734 8.288 1.00 89.00 111 VAL A N 1
ATOM 839 C CA . VAL A 1 111 ? 35.464 3.696 7.039 1.00 89.00 111 VAL A CA 1
ATOM 840 C C . VAL A 1 111 ? 34.067 4.257 7.264 1.00 89.00 111 VAL A C 1
ATOM 842 O O . VAL A 1 111 ? 33.251 3.691 8.000 1.00 89.00 111 VAL A O 1
ATOM 845 N N . PHE A 1 112 ? 33.762 5.324 6.538 1.00 89.88 112 PHE A N 1
ATOM 846 C CA . PHE A 1 112 ? 32.433 5.894 6.416 1.00 89.88 112 PHE A CA 1
ATOM 847 C C . PHE A 1 112 ? 31.769 5.506 5.096 1.00 89.88 112 PHE A C 1
ATOM 849 O O . PHE A 1 112 ? 32.408 5.280 4.072 1.00 89.88 112 PHE A O 1
ATOM 856 N N . GLN A 1 113 ? 30.445 5.440 5.101 1.00 85.44 113 GLN A N 1
ATOM 857 C CA . GLN A 1 113 ? 29.632 5.175 3.927 1.00 85.44 113 GLN A CA 1
ATOM 858 C C . GLN A 1 113 ? 28.530 6.224 3.818 1.00 85.44 113 GLN A C 1
ATOM 860 O O . GLN A 1 113 ? 27.700 6.380 4.721 1.00 85.44 113 GLN A O 1
ATOM 865 N N . ARG A 1 114 ? 28.486 6.898 2.668 1.00 77.06 114 ARG A N 1
ATOM 866 C CA . ARG A 1 114 ? 27.471 7.903 2.344 1.00 77.06 114 ARG A CA 1
ATOM 867 C C . ARG A 1 114 ? 26.392 7.271 1.468 1.00 77.06 114 ARG A C 1
ATOM 869 O O . ARG A 1 114 ? 26.632 6.936 0.308 1.00 77.06 114 ARG A O 1
ATOM 876 N N . TYR A 1 115 ? 25.206 7.046 2.033 1.00 68.00 115 TYR A N 1
ATOM 877 C CA . TYR A 1 115 ? 24.050 6.537 1.290 1.00 68.00 115 TYR A CA 1
ATOM 878 C C . TYR A 1 115 ? 22.730 6.860 1.994 1.00 68.00 115 TYR A C 1
ATOM 880 O O . TYR A 1 115 ? 22.494 6.412 3.116 1.00 68.00 115 TYR A O 1
ATOM 888 N N . GLY A 1 116 ? 21.838 7.570 1.296 1.00 57.91 116 GLY A N 1
ATOM 889 C CA . GLY A 1 116 ? 20.493 7.872 1.789 1.00 57.91 116 GLY A CA 1
ATOM 890 C C . GLY A 1 116 ? 20.413 9.002 2.819 1.00 57.91 116 GLY A C 1
ATOM 891 O O . GLY A 1 116 ? 19.392 9.093 3.494 1.00 57.91 116 GLY A O 1
ATOM 892 N N . SER A 1 117 ? 21.445 9.845 2.939 1.00 65.50 117 SER A N 1
ATOM 893 C CA . SER A 1 117 ? 21.360 11.074 3.726 1.00 65.50 117 SER A CA 1
ATOM 894 C C . SER A 1 117 ? 20.421 12.067 3.032 1.00 65.50 117 SER A C 1
ATOM 896 O O . SER A 1 117 ? 20.741 12.638 1.995 1.00 65.50 117 SER A O 1
ATOM 898 N N . GLU A 1 118 ? 19.213 12.223 3.568 1.00 62.16 118 GLU A N 1
ATOM 899 C CA . GLU A 1 118 ? 18.333 13.352 3.257 1.00 62.16 118 GLU A CA 1
ATOM 900 C C . GLU A 1 118 ? 18.471 14.329 4.430 1.00 62.16 118 GLU A C 1
ATOM 902 O O . GLU A 1 118 ? 18.038 14.013 5.536 1.00 62.16 118 GLU A O 1
ATOM 907 N N . GLY A 1 119 ? 19.141 15.465 4.217 1.00 75.19 119 GLY A N 1
ATOM 908 C CA . GLY A 1 119 ? 19.207 16.530 5.217 1.00 75.19 119 GLY A CA 1
ATOM 909 C C . GLY A 1 119 ? 17.865 17.253 5.375 1.00 75.19 119 GLY A C 1
ATOM 910 O O . GLY A 1 119 ? 16.928 17.085 4.588 1.00 75.19 119 GLY A O 1
ATOM 911 N N . PHE A 1 120 ? 17.770 18.086 6.400 1.00 85.25 120 PHE A N 1
ATOM 912 C CA . PHE A 1 120 ? 16.664 18.991 6.637 1.00 85.25 120 PHE A CA 1
ATOM 913 C C . PHE A 1 120 ? 16.753 20.164 5.665 1.00 85.25 120 PHE A C 1
ATOM 915 O O . PHE A 1 120 ? 17.753 20.871 5.612 1.00 85.25 120 PHE A O 1
ATOM 922 N N . ASN A 1 121 ? 15.681 20.381 4.910 1.00 82.19 121 ASN A N 1
ATOM 923 C CA . ASN A 1 121 ? 15.564 21.519 4.007 1.00 82.19 121 ASN A CA 1
ATOM 924 C C . ASN A 1 121 ? 14.539 22.508 4.578 1.00 82.19 121 ASN A C 1
ATOM 926 O O . ASN A 1 121 ? 13.391 22.080 4.715 1.00 82.19 121 ASN A O 1
ATOM 930 N N . PRO A 1 122 ? 14.883 23.762 4.918 1.00 78.94 122 PRO A N 1
ATOM 931 C CA . PRO A 1 122 ? 13.924 24.772 5.382 1.00 78.94 122 PRO A CA 1
ATOM 932 C C . PRO A 1 122 ? 12.701 24.896 4.455 1.00 78.94 122 PRO A C 1
ATOM 934 O O . PRO A 1 122 ? 12.770 24.564 3.272 1.00 78.94 122 PRO A O 1
ATOM 937 N N . SER A 1 123 ? 11.532 25.273 4.985 1.00 75.81 123 SER A N 1
ATOM 938 C CA . SER A 1 123 ? 10.355 25.465 4.119 1.00 75.81 123 SER A CA 1
ATOM 939 C C . SER A 1 123 ? 10.473 26.785 3.373 1.00 75.81 123 SER A C 1
ATOM 941 O O . SER A 1 123 ? 10.861 27.782 3.976 1.00 75.81 123 SER A O 1
ATOM 943 N N . ASP A 1 124 ? 10.046 26.789 2.113 1.00 72.94 124 ASP A N 1
ATOM 944 C CA . ASP A 1 124 ? 9.843 28.001 1.324 1.00 72.94 124 ASP A CA 1
ATOM 945 C C . ASP A 1 124 ? 8.423 27.970 0.715 1.00 72.94 124 ASP A C 1
ATOM 947 O O . ASP A 1 124 ? 8.145 27.095 -0.118 1.00 72.94 124 ASP A O 1
ATOM 951 N N . PRO A 1 125 ? 7.485 28.828 1.174 1.00 73.94 125 PRO A N 1
ATOM 952 C CA . PRO A 1 125 ? 7.659 29.869 2.197 1.00 73.94 125 PRO A CA 1
ATOM 953 C C . PRO A 1 125 ? 7.819 29.310 3.633 1.00 73.94 125 PRO A C 1
ATOM 955 O O . PRO A 1 125 ? 7.427 28.164 3.897 1.00 73.94 125 PRO A O 1
ATOM 958 N N . PRO A 1 126 ? 8.375 30.103 4.575 1.00 78.88 126 PRO A N 1
ATOM 959 C CA . PRO A 1 126 ? 8.544 29.700 5.970 1.00 78.88 126 PRO A CA 1
ATOM 960 C C . PRO A 1 126 ? 7.200 29.394 6.668 1.00 78.88 126 PRO A C 1
ATOM 962 O O . PRO A 1 126 ? 6.185 30.026 6.370 1.00 78.88 126 PRO A O 1
ATOM 965 N N . PRO A 1 127 ? 7.163 28.407 7.587 1.00 86.00 127 PRO A N 1
ATOM 966 C CA . PRO A 1 127 ? 5.965 28.036 8.337 1.00 86.00 127 PRO A CA 1
ATOM 967 C C . PRO A 1 127 ? 5.685 29.037 9.470 1.00 86.00 127 PRO A C 1
ATOM 969 O O . PRO A 1 127 ? 6.492 29.919 9.745 1.00 86.00 127 PRO A O 1
ATOM 972 N N . VAL A 1 128 ? 4.581 28.835 10.198 1.00 87.44 128 VAL A N 1
ATOM 973 C CA . VAL A 1 128 ? 4.218 29.650 11.378 1.00 87.44 128 VAL A CA 1
ATOM 974 C C . VAL A 1 128 ? 5.280 29.573 12.491 1.00 87.44 128 VAL A C 1
ATOM 976 O O . VAL A 1 128 ? 5.440 30.510 13.266 1.00 87.44 128 VAL A O 1
ATOM 979 N N . GLY A 1 129 ? 6.029 28.470 12.558 1.00 91.06 129 GLY A N 1
ATOM 980 C CA . GLY A 1 129 ? 7.121 28.258 13.504 1.00 91.06 129 GLY A CA 1
ATOM 981 C C . GLY A 1 129 ? 7.841 26.933 13.259 1.00 91.06 129 GLY A C 1
ATOM 982 O O . GLY A 1 129 ? 7.324 26.060 12.553 1.00 91.06 129 GLY A O 1
ATOM 983 N N . TYR A 1 130 ? 9.025 26.763 13.845 1.00 94.00 130 TYR A N 1
ATOM 984 C CA . TYR A 1 130 ? 9.782 25.508 13.829 1.00 94.00 130 TYR A CA 1
ATOM 985 C C . TYR A 1 130 ? 9.839 24.888 15.222 1.00 94.00 130 TYR A C 1
ATOM 987 O O . TYR A 1 130 ? 10.253 25.539 16.176 1.00 94.00 130 TYR A O 1
ATOM 995 N N . LEU A 1 131 ? 9.447 23.621 15.340 1.00 95.19 131 LEU A N 1
ATOM 996 C CA . LEU A 1 131 ? 9.486 22.869 16.593 1.00 95.19 131 LEU A CA 1
ATOM 997 C C . LEU A 1 131 ? 10.438 21.679 16.448 1.00 95.19 131 LEU A C 1
ATOM 999 O O . LEU A 1 131 ? 10.159 20.739 15.703 1.00 95.19 131 LEU A O 1
ATOM 1003 N N . LEU A 1 132 ? 11.558 21.711 17.162 1.00 96.06 132 LEU A N 1
ATOM 1004 C CA . LEU A 1 132 ? 12.592 20.678 17.125 1.00 96.06 132 LEU A CA 1
ATOM 1005 C C . LEU A 1 132 ? 12.577 19.916 18.457 1.00 96.06 132 LEU A C 1
ATOM 1007 O O . LEU A 1 132 ? 12.724 20.516 19.519 1.00 96.06 132 LEU A O 1
ATOM 1011 N N . LEU A 1 133 ? 12.370 18.603 18.409 1.00 95.50 133 LEU A N 1
ATOM 1012 C CA . LEU A 1 133 ? 12.304 17.728 19.579 1.00 95.50 133 LEU A CA 1
ATOM 1013 C C . LEU A 1 133 ? 13.371 16.643 19.491 1.00 95.50 133 LEU A C 1
ATOM 1015 O O . LEU A 1 133 ? 13.506 15.990 18.453 1.00 95.50 133 LEU A O 1
ATOM 1019 N N . GLY A 1 134 ? 14.078 16.393 20.585 1.00 94.44 134 GLY A N 1
ATOM 1020 C CA . GLY A 1 134 ? 15.155 15.414 20.578 1.00 94.44 134 GLY A CA 1
ATOM 1021 C C . GLY A 1 134 ? 15.758 15.136 21.947 1.00 94.44 134 GLY A C 1
ATOM 1022 O O . GLY A 1 134 ? 15.204 15.510 22.973 1.00 94.44 134 GLY A O 1
ATOM 1023 N N . ASP A 1 135 ? 16.903 14.470 21.935 1.00 92.12 135 ASP A N 1
ATOM 1024 C CA . ASP A 1 135 ? 17.768 14.187 23.083 1.00 92.12 135 ASP A CA 1
ATOM 1025 C C . ASP A 1 135 ? 19.231 14.536 22.740 1.00 92.12 135 ASP A C 1
ATOM 1027 O O . ASP A 1 135 ? 19.525 15.024 21.641 1.00 92.12 135 ASP A O 1
ATOM 1031 N N . ALA A 1 136 ? 20.171 14.282 23.653 1.00 90.75 136 ALA A N 1
ATOM 1032 C CA . ALA A 1 136 ? 21.592 14.568 23.443 1.00 90.75 136 ALA A CA 1
ATOM 1033 C C . ALA A 1 136 ? 22.186 13.927 22.166 1.00 90.75 136 ALA A C 1
ATOM 1035 O O . ALA A 1 136 ? 23.063 14.524 21.545 1.00 90.75 136 ALA A O 1
ATOM 1036 N N . ALA A 1 137 ? 21.693 12.767 21.709 1.00 89.19 137 ALA A N 1
ATOM 1037 C CA . ALA A 1 137 ? 22.181 12.129 20.479 1.00 89.19 137 ALA A CA 1
ATOM 1038 C C . ALA A 1 137 ? 21.749 12.889 19.212 1.00 89.19 137 ALA A C 1
ATOM 1040 O O . ALA A 1 137 ? 22.421 12.846 18.181 1.00 89.19 137 ALA A O 1
ATOM 1041 N N . SER A 1 138 ? 20.622 13.593 19.288 1.00 92.56 138 SER A N 1
ATOM 1042 C CA . SER A 1 138 ? 20.069 14.400 18.197 1.00 92.56 138 SER A CA 1
ATOM 1043 C C . SER A 1 138 ? 20.634 15.819 18.116 1.00 92.56 138 SER A C 1
ATOM 1045 O O . SER A 1 138 ? 20.431 16.505 17.110 1.00 92.56 138 SER A O 1
ATOM 1047 N N . TRP A 1 139 ? 21.356 16.253 19.155 1.00 94.44 139 TRP A N 1
ATOM 1048 C CA . TRP A 1 139 ? 21.867 17.616 19.303 1.00 94.44 139 TRP A CA 1
ATOM 1049 C C . TRP A 1 139 ? 22.618 18.148 18.066 1.00 94.44 139 TRP A C 1
ATOM 1051 O O . TRP A 1 139 ? 22.269 19.248 17.632 1.00 94.44 139 TRP A O 1
ATOM 1061 N N . PRO A 1 140 ? 23.538 17.402 17.410 1.00 93.19 140 PRO A N 1
ATOM 1062 C CA . PRO A 1 140 ? 24.221 17.905 16.209 1.00 93.19 140 PRO A CA 1
ATOM 1063 C C . PRO A 1 140 ? 23.255 18.211 15.050 1.00 93.19 140 PRO A C 1
ATOM 1065 O O . PRO A 1 140 ? 23.414 19.179 14.303 1.00 93.19 140 PRO A O 1
ATOM 1068 N N . GLY A 1 141 ? 22.191 17.411 14.915 1.00 91.81 141 GLY A N 1
ATOM 1069 C CA . GLY A 1 141 ? 21.134 17.651 13.933 1.00 91.81 141 GLY A CA 1
ATOM 1070 C C . GLY A 1 141 ? 20.330 18.904 14.252 1.00 91.81 141 GLY A C 1
ATOM 1071 O O . GLY A 1 141 ? 20.115 19.733 13.375 1.00 91.81 141 GLY A O 1
ATOM 1072 N N . ILE A 1 142 ? 19.944 19.088 15.514 1.00 93.50 142 ILE A N 1
ATOM 1073 C CA . ILE A 1 142 ? 19.173 20.263 15.939 1.00 93.50 142 ILE A CA 1
ATOM 1074 C C . ILE A 1 142 ? 20.001 21.537 15.791 1.00 93.50 142 ILE A C 1
ATOM 1076 O O . ILE A 1 142 ? 19.500 22.523 15.260 1.00 93.50 142 ILE A O 1
ATOM 1080 N N . GLN A 1 143 ? 21.263 21.528 16.214 1.00 92.88 143 GLN A N 1
ATOM 1081 C CA . GLN A 1 143 ? 22.138 22.695 16.133 1.00 92.88 143 GLN A CA 1
ATOM 1082 C C . GLN A 1 143 ? 22.401 23.108 14.676 1.00 92.88 143 GLN A C 1
ATOM 1084 O O . GLN A 1 143 ? 22.268 24.294 14.363 1.00 92.88 143 GLN A O 1
ATOM 1089 N N . SER A 1 144 ? 22.663 22.157 13.771 1.00 92.12 144 SER A N 1
ATOM 1090 C CA . SER A 1 144 ? 22.801 22.458 12.336 1.00 92.12 144 SER A CA 1
ATOM 1091 C C . SER A 1 144 ? 21.498 22.960 11.702 1.00 92.12 144 SER A C 1
ATOM 1093 O O . SER A 1 144 ? 21.534 23.877 10.883 1.00 92.12 144 SER A O 1
ATOM 1095 N N . ILE A 1 145 ? 20.335 22.431 12.108 1.00 93.00 145 ILE A N 1
ATOM 1096 C CA . ILE A 1 145 ? 19.030 22.949 11.669 1.00 93.00 145 ILE A CA 1
ATOM 1097 C C . ILE A 1 145 ? 18.851 24.391 12.134 1.00 93.00 145 ILE A C 1
ATOM 1099 O O . ILE A 1 145 ? 18.621 25.259 11.299 1.00 93.00 145 ILE A O 1
ATOM 1103 N N . VAL A 1 146 ? 19.005 24.670 13.429 1.00 92.94 146 VAL A N 1
ATOM 1104 C CA . VAL A 1 146 ? 18.836 26.017 13.999 1.00 92.94 146 VAL A CA 1
ATOM 1105 C C . VAL A 1 146 ? 19.753 27.034 13.318 1.00 92.94 146 VAL A C 1
ATOM 1107 O O . VAL A 1 146 ? 19.306 28.138 13.026 1.00 92.94 146 VAL A O 1
ATOM 1110 N N . ALA A 1 147 ? 20.998 26.662 13.010 1.00 90.56 147 ALA A N 1
ATOM 1111 C CA . ALA A 1 147 ? 21.945 27.533 12.312 1.00 90.56 147 ALA A CA 1
ATOM 1112 C C . ALA A 1 147 ? 21.515 27.895 10.875 1.00 90.56 147 ALA A C 1
ATOM 1114 O O . ALA A 1 147 ? 21.975 28.898 10.338 1.00 90.56 147 ALA A O 1
ATOM 1115 N N . SER A 1 148 ? 20.638 27.095 10.259 1.00 89.06 148 SER A N 1
ATOM 1116 C CA . SER A 1 148 ? 20.158 27.282 8.883 1.00 89.06 148 SER A CA 1
ATOM 1117 C C . SER A 1 148 ? 18.798 27.977 8.764 1.00 89.06 148 SER A C 1
ATOM 1119 O O . SER A 1 148 ? 18.354 28.262 7.651 1.00 89.06 148 SER A O 1
ATOM 1121 N N . LEU A 1 149 ? 18.096 28.192 9.882 1.00 90.88 149 LEU A N 1
ATOM 1122 C CA . LEU A 1 149 ? 16.727 28.703 9.866 1.00 90.88 149 LEU A CA 1
ATOM 1123 C C . LEU A 1 149 ? 16.673 30.241 9.744 1.00 90.88 149 LEU A C 1
ATOM 1125 O O . LEU A 1 149 ? 17.577 30.926 10.224 1.00 90.88 149 LEU A O 1
ATOM 1129 N N . PRO A 1 150 ? 15.614 30.797 9.117 1.00 83.81 150 PRO A N 1
ATOM 1130 C CA . PRO A 1 150 ? 15.417 32.241 9.008 1.00 83.81 150 PRO A CA 1
ATOM 1131 C C . PRO A 1 150 ? 15.225 32.930 10.365 1.00 83.81 150 PRO A C 1
ATOM 1133 O O . PRO A 1 150 ? 14.578 32.394 11.267 1.00 83.81 150 PRO A O 1
ATOM 1136 N N . ILE A 1 151 ? 15.729 34.162 10.471 1.00 85.00 151 ILE A N 1
ATOM 1137 C CA . ILE A 1 151 ? 15.738 34.955 11.710 1.00 85.00 151 ILE A CA 1
ATOM 1138 C C . ILE A 1 151 ? 14.329 35.398 12.140 1.00 85.00 151 ILE A C 1
ATOM 1140 O O . ILE A 1 151 ? 14.090 35.621 13.323 1.00 85.00 151 ILE A O 1
ATOM 1144 N N . ASP A 1 152 ? 13.390 35.509 11.209 1.00 85.56 152 ASP A N 1
ATOM 1145 C CA . ASP A 1 152 ? 12.042 36.066 11.364 1.00 85.56 152 ASP A CA 1
ATOM 1146 C C . ASP A 1 152 ? 10.983 35.067 11.863 1.00 85.56 152 ASP A C 1
ATOM 1148 O O . ASP A 1 152 ? 9.859 35.467 12.164 1.00 85.56 152 ASP A O 1
ATOM 1152 N N . VAL A 1 153 ? 11.331 33.786 12.013 1.00 88.06 153 VAL A N 1
ATOM 1153 C CA . VAL A 1 153 ? 10.392 32.720 12.401 1.00 88.06 153 VAL A CA 1
ATOM 1154 C C . VAL A 1 153 ? 10.676 32.241 13.833 1.00 88.06 153 VAL A C 1
ATOM 1156 O O . VAL A 1 153 ? 11.842 32.044 14.188 1.00 88.06 153 VAL A O 1
ATOM 1159 N N . PRO A 1 154 ? 9.653 32.005 14.679 1.00 93.44 154 PRO A N 1
ATOM 1160 C CA . PRO A 1 154 ? 9.861 31.435 16.008 1.00 93.44 154 PRO A CA 1
ATOM 1161 C C . PRO A 1 154 ? 10.392 29.996 15.934 1.00 93.44 154 PRO A C 1
ATOM 1163 O O . PRO A 1 154 ? 9.847 29.151 15.219 1.00 93.44 154 PRO A O 1
ATOM 1166 N N . ILE A 1 155 ? 11.439 29.703 16.713 1.00 94.56 155 ILE A N 1
ATOM 1167 C CA . ILE A 1 155 ? 12.060 28.377 16.819 1.00 94.56 155 ILE A CA 1
ATOM 1168 C C . ILE A 1 155 ? 11.962 27.896 18.267 1.00 94.56 155 ILE A C 1
ATOM 1170 O O . ILE A 1 155 ? 12.517 28.499 19.188 1.00 94.56 155 ILE A O 1
ATOM 1174 N N . LYS A 1 156 ? 11.288 26.767 18.476 1.00 95.62 156 LYS A N 1
ATOM 1175 C CA . LYS A 1 156 ? 11.172 26.102 19.772 1.00 95.62 156 LYS A CA 1
ATOM 1176 C C . LYS A 1 156 ? 11.938 24.785 19.738 1.00 95.62 156 LYS A C 1
ATOM 1178 O O . LYS A 1 156 ? 11.665 23.933 18.899 1.00 95.62 156 LYS A O 1
ATOM 1183 N N . VAL A 1 157 ? 12.872 24.608 20.664 1.00 96.50 157 VAL A N 1
ATOM 1184 C CA . VAL A 1 157 ? 13.634 23.371 20.852 1.00 96.50 157 VAL A CA 1
ATOM 1185 C C . VAL A 1 157 ? 13.270 22.766 22.202 1.00 96.50 157 VAL A C 1
ATOM 1187 O O . VAL A 1 157 ? 13.355 23.445 23.227 1.00 96.50 157 VAL A O 1
ATOM 1190 N N . ILE A 1 158 ? 12.877 21.495 22.211 1.00 95.44 158 ILE A N 1
ATOM 1191 C CA . ILE A 1 158 ? 12.591 20.730 23.428 1.00 95.44 158 ILE A CA 1
ATOM 1192 C C . ILE A 1 158 ? 13.511 19.511 23.453 1.00 95.44 158 ILE A C 1
ATOM 1194 O O . ILE A 1 158 ? 13.407 18.628 22.601 1.00 95.44 158 ILE A O 1
ATOM 1198 N N . MET A 1 159 ? 14.407 19.475 24.434 1.00 94.38 159 MET A N 1
ATOM 1199 C CA . MET A 1 159 ? 15.405 18.424 24.599 1.00 94.38 159 MET A CA 1
ATOM 1200 C C . MET A 1 159 ? 15.094 17.575 25.829 1.00 94.38 159 MET A C 1
ATOM 1202 O O . MET A 1 159 ? 14.862 18.108 26.916 1.00 94.38 159 MET A O 1
ATOM 1206 N N . GLU A 1 160 ? 15.131 16.258 25.678 1.00 92.19 160 GLU A N 1
ATOM 1207 C CA . GLU A 1 160 ? 15.118 15.325 26.798 1.00 92.19 160 GLU A CA 1
ATOM 1208 C C . GLU A 1 160 ? 16.516 15.247 27.422 1.00 92.19 160 GLU A C 1
ATOM 1210 O O . GLU A 1 160 ? 17.522 15.091 26.726 1.00 92.19 160 GLU A O 1
ATOM 1215 N N . GLN A 1 161 ? 16.568 15.391 28.744 1.00 90.31 161 GLN A N 1
ATOM 1216 C CA . GLN A 1 161 ? 17.788 15.374 29.536 1.00 90.31 161 GLN A CA 1
ATOM 1217 C C . GLN A 1 161 ? 17.939 14.008 30.213 1.00 90.31 161 GLN A C 1
ATOM 1219 O O . GLN A 1 161 ? 17.176 13.685 31.127 1.00 90.31 161 GLN A O 1
ATOM 1224 N N . HIS A 1 162 ? 18.928 13.223 29.783 1.00 85.19 162 HIS A N 1
ATOM 1225 C CA . HIS A 1 162 ? 19.248 11.921 30.378 1.00 85.19 162 HIS A CA 1
ATOM 1226 C C . HIS A 1 162 ? 20.339 12.028 31.446 1.00 85.19 162 HIS A C 1
ATOM 1228 O O . HIS A 1 162 ? 20.336 11.256 32.402 1.00 85.19 162 HIS A O 1
ATOM 1234 N N . HIS A 1 163 ? 21.240 13.002 31.313 1.00 84.50 163 HIS A N 1
ATOM 1235 C CA . HIS A 1 163 ? 22.286 13.300 32.280 1.00 84.50 163 HIS A CA 1
ATOM 1236 C C . HIS A 1 163 ? 22.266 14.778 32.694 1.00 84.50 163 HIS A C 1
ATOM 1238 O O . HIS A 1 163 ? 21.938 15.670 31.908 1.00 84.50 163 HIS A O 1
ATOM 1244 N N . GLU A 1 164 ? 22.685 15.080 33.926 1.00 84.44 164 GLU A N 1
ATOM 1245 C CA . GLU A 1 164 ? 22.718 16.456 34.454 1.00 84.44 164 GLU A CA 1
ATOM 1246 C C . GLU A 1 164 ? 23.541 17.420 33.587 1.00 84.44 164 GLU A C 1
ATOM 1248 O O . GLU A 1 164 ? 23.252 18.610 33.533 1.00 84.44 164 GLU A O 1
ATOM 1253 N N . ALA A 1 165 ? 24.542 16.896 32.879 1.00 87.56 165 ALA A N 1
ATOM 1254 C CA . ALA A 1 165 ? 25.435 17.664 32.018 1.00 87.56 165 ALA A CA 1
ATOM 1255 C C . ALA A 1 165 ? 24.905 17.912 30.592 1.00 87.56 165 ALA A C 1
ATOM 1257 O O . ALA A 1 165 ? 25.506 18.721 29.886 1.00 87.56 165 ALA A O 1
ATOM 1258 N N . ASP A 1 166 ? 23.813 17.268 30.157 1.00 88.19 166 ASP A N 1
ATOM 1259 C CA . ASP A 1 166 ? 23.300 17.423 28.781 1.00 88.19 166 ASP A CA 1
ATOM 1260 C C . ASP A 1 166 ? 22.853 18.863 28.501 1.00 88.19 166 ASP A C 1
ATOM 1262 O O . ASP A 1 166 ? 23.050 19.386 27.407 1.00 88.19 166 ASP A O 1
ATOM 1266 N N . ASN A 1 167 ? 22.335 19.551 29.522 1.00 88.50 167 ASN A N 1
ATOM 1267 C CA . ASN A 1 167 ? 21.898 20.944 29.425 1.00 88.50 167 ASN A CA 1
ATOM 1268 C C . ASN A 1 167 ? 23.035 21.948 29.145 1.00 88.50 167 ASN A C 1
ATOM 1270 O O . ASN A 1 167 ? 22.755 23.115 28.869 1.00 88.50 167 ASN A O 1
ATOM 1274 N N . LYS A 1 168 ? 24.300 21.506 29.196 1.00 90.44 168 LYS A N 1
ATOM 1275 C CA . LYS A 1 168 ? 25.486 22.304 28.856 1.00 90.44 168 LYS A CA 1
ATOM 1276 C C . LYS A 1 168 ? 25.838 22.249 27.366 1.00 90.44 168 LYS A C 1
ATOM 1278 O O . LYS A 1 168 ? 26.755 22.953 26.950 1.00 90.44 168 LYS A O 1
ATOM 1283 N N . LEU A 1 169 ? 25.142 21.435 26.565 1.00 91.75 169 LEU A N 1
ATOM 1284 C CA . LEU A 1 169 ? 25.370 21.356 25.122 1.00 91.75 169 LEU A CA 1
ATOM 1285 C C . LEU A 1 169 ? 25.067 22.710 24.443 1.00 91.75 169 LEU A C 1
ATOM 1287 O O . LEU A 1 169 ? 23.984 23.270 24.646 1.00 91.75 169 LEU A O 1
ATOM 1291 N N . PRO A 1 170 ? 26.001 23.263 23.647 1.00 91.31 170 PRO A N 1
ATOM 1292 C CA . PRO A 1 170 ? 25.860 24.612 23.110 1.00 91.31 170 PRO A CA 1
ATOM 1293 C C . PRO A 1 170 ? 24.863 24.664 21.943 1.00 91.31 170 PRO A C 1
ATOM 1295 O O . PRO A 1 170 ? 24.840 23.786 21.086 1.00 91.31 170 PRO A O 1
ATOM 1298 N N . PHE A 1 171 ? 24.065 25.730 21.868 1.00 91.25 171 PHE A N 1
ATOM 1299 C CA . PHE A 1 171 ? 23.193 26.025 20.723 1.00 91.25 171 PHE A CA 1
ATOM 1300 C C . PHE A 1 171 ? 23.624 27.325 20.022 1.00 91.25 171 PHE A C 1
ATOM 1302 O O . PHE A 1 171 ? 24.217 28.194 20.668 1.00 91.25 171 PHE A O 1
ATOM 1309 N N . PRO A 1 172 ? 23.322 27.499 18.720 1.00 89.00 172 PRO A N 1
ATOM 1310 C CA . PRO A 1 172 ? 23.621 28.733 18.000 1.00 89.00 172 PRO A CA 1
ATOM 1311 C C . PRO A 1 172 ? 22.897 29.933 18.615 1.00 89.00 172 PRO A C 1
ATOM 1313 O O . PRO A 1 172 ? 21.767 29.816 19.094 1.00 89.00 172 PRO A O 1
ATOM 1316 N N . LYS A 1 173 ? 23.516 31.116 18.550 1.00 85.62 173 LYS A N 1
ATOM 1317 C CA . LYS A 1 173 ? 22.842 32.368 18.915 1.00 85.62 173 LYS A CA 1
ATOM 1318 C C . LYS A 1 173 ? 21.816 32.713 17.834 1.00 85.62 173 LYS A C 1
ATOM 1320 O O . LYS A 1 173 ? 22.201 33.051 16.720 1.00 85.62 173 LYS A O 1
ATOM 1325 N N . HIS A 1 174 ? 20.531 32.654 18.172 1.00 87.69 174 HIS A N 1
ATOM 1326 C CA . HIS A 1 174 ? 19.432 32.999 17.271 1.00 87.69 174 HIS A CA 1
ATOM 1327 C C . HIS A 1 174 ? 18.353 33.777 18.048 1.00 87.69 174 HIS A C 1
ATOM 1329 O O . HIS A 1 174 ? 17.937 33.313 19.110 1.00 87.69 174 HIS A O 1
ATOM 1335 N N . PRO A 1 175 ? 17.893 34.952 17.576 1.00 85.06 175 PRO A N 1
ATOM 1336 C CA . PRO A 1 175 ? 17.067 35.861 18.382 1.00 85.06 175 PRO A CA 1
ATOM 1337 C C . PRO A 1 175 ? 15.681 35.297 18.720 1.00 85.06 175 PRO A C 1
ATOM 1339 O O . PRO A 1 175 ? 15.140 35.607 19.774 1.00 85.06 175 PRO A O 1
ATOM 1342 N N . ASN A 1 176 ? 15.144 34.425 17.863 1.00 90.56 176 ASN A N 1
ATOM 1343 C CA . ASN A 1 176 ? 13.835 33.788 18.038 1.00 90.56 176 ASN A CA 1
ATOM 1344 C C . ASN A 1 176 ? 13.915 32.321 18.507 1.00 90.56 176 ASN A C 1
ATOM 1346 O O . ASN A 1 176 ? 12.972 31.555 18.312 1.00 90.56 176 ASN A O 1
ATOM 1350 N N . LEU A 1 177 ? 15.045 31.907 19.093 1.00 94.44 177 LEU A N 1
ATOM 1351 C CA . LEU A 1 177 ? 15.243 30.551 19.608 1.00 94.44 177 LEU A CA 1
ATOM 1352 C C . LEU A 1 177 ? 14.889 30.451 21.096 1.00 94.44 177 LEU A C 1
ATOM 1354 O O . LEU A 1 177 ? 15.461 31.139 21.937 1.00 94.44 177 LEU A O 1
ATOM 1358 N N . SER A 1 178 ? 14.012 29.507 21.430 1.00 94.12 178 SER A N 1
ATOM 1359 C CA . SER A 1 178 ? 13.733 29.090 22.804 1.00 94.12 178 SER A CA 1
ATOM 1360 C C . SER A 1 178 ? 14.093 27.618 22.980 1.00 94.12 178 SER A C 1
ATOM 1362 O O . SER A 1 178 ? 13.472 26.757 22.359 1.00 94.12 178 SER A O 1
ATOM 1364 N N . VAL A 1 179 ? 15.067 27.328 23.846 1.00 94.69 179 VAL A N 1
ATOM 1365 C CA . VAL A 1 179 ? 15.477 25.959 24.198 1.00 94.69 179 VAL A CA 1
ATOM 1366 C C . VAL A 1 179 ? 14.927 25.599 25.575 1.00 94.69 179 VAL A C 1
ATOM 1368 O O . VAL A 1 179 ? 14.995 26.393 26.512 1.00 94.69 179 VAL A O 1
ATOM 1371 N N . THR A 1 180 ? 14.359 24.407 25.713 1.00 94.38 180 THR A N 1
ATOM 1372 C CA . THR A 1 180 ? 13.853 23.877 26.982 1.00 94.38 180 THR A CA 1
ATOM 1373 C C . THR A 1 180 ? 14.385 22.464 27.184 1.00 94.38 180 THR A C 1
ATOM 1375 O O . THR A 1 180 ? 14.184 21.606 26.329 1.00 94.38 180 THR A O 1
ATOM 1378 N N . TRP A 1 181 ? 15.057 22.230 28.311 1.00 93.25 181 TRP A N 1
ATOM 1379 C CA . TRP A 1 181 ? 15.528 20.909 28.727 1.00 93.25 181 TRP A CA 1
ATOM 1380 C C . TRP A 1 181 ? 14.550 20.303 29.729 1.00 93.25 181 TRP A C 1
ATOM 1382 O O . TRP A 1 181 ? 14.113 20.990 30.654 1.00 93.25 181 TRP A O 1
ATOM 1392 N N . VAL A 1 182 ? 14.196 19.034 29.539 1.00 92.31 182 VAL A N 1
ATOM 1393 C CA . VAL A 1 182 ? 13.211 18.331 30.368 1.00 92.31 182 VAL A CA 1
ATOM 1394 C C . VAL A 1 182 ? 13.846 17.052 30.927 1.00 92.31 182 VAL A C 1
ATOM 1396 O O . VAL A 1 182 ? 14.221 16.188 30.132 1.00 92.31 182 VAL A O 1
ATOM 1399 N N . PRO A 1 183 ? 13.979 16.902 32.260 1.00 88.00 183 PRO A N 1
ATOM 1400 C CA . PRO A 1 183 ? 14.557 15.706 32.874 1.00 88.00 183 PRO A CA 1
ATOM 1401 C C . PRO A 1 183 ? 13.779 14.442 32.507 1.00 88.00 183 PRO A C 1
ATOM 1403 O O . PRO A 1 183 ? 12.553 14.413 32.637 1.00 88.00 183 PRO A O 1
ATOM 1406 N N . THR A 1 184 ? 14.481 13.391 32.080 1.00 75.69 184 THR A N 1
ATOM 1407 C CA . THR A 1 184 ? 13.861 12.091 31.815 1.00 75.69 184 THR A CA 1
ATOM 1408 C C . THR A 1 184 ? 13.344 11.503 33.135 1.00 75.69 184 THR A C 1
ATOM 1410 O O . THR A 1 184 ? 14.100 11.174 34.045 1.00 75.69 184 THR A O 1
ATOM 1413 N N . GLY A 1 185 ? 12.022 11.404 33.289 1.00 64.75 185 GLY A N 1
ATOM 1414 C CA . GLY A 1 185 ? 11.393 10.832 34.490 1.00 64.75 185 GLY A CA 1
ATOM 1415 C C . GLY A 1 185 ? 11.378 9.297 34.509 1.00 64.75 185 GLY A C 1
ATOM 1416 O O . GLY A 1 185 ? 10.589 8.711 35.245 1.00 64.75 185 GLY A O 1
ATOM 1417 N N . GLY A 1 186 ? 12.145 8.642 33.628 1.00 62.09 186 GLY A N 1
ATOM 1418 C CA . GLY A 1 186 ? 12.045 7.205 33.343 1.00 62.09 186 GLY A CA 1
ATOM 1419 C C . GLY A 1 186 ? 10.827 6.803 32.491 1.00 62.09 186 GLY A C 1
ATOM 1420 O O . GLY A 1 186 ? 10.696 5.636 32.130 1.00 62.09 186 GLY A O 1
ATOM 1421 N N . ASP A 1 187 ? 9.948 7.750 32.139 1.00 67.62 187 ASP A N 1
ATOM 1422 C CA . ASP A 1 187 ? 8.820 7.565 31.215 1.00 67.62 187 ASP A CA 1
ATOM 1423 C C . ASP A 1 187 ? 9.165 8.182 29.849 1.00 67.62 187 ASP A C 1
ATOM 1425 O O . ASP A 1 187 ? 9.463 9.373 29.751 1.00 67.62 187 ASP A O 1
ATOM 1429 N N . SER A 1 188 ? 9.049 7.409 28.763 1.00 75.12 188 SER A N 1
ATOM 1430 C CA . SER A 1 188 ? 9.268 7.880 27.382 1.00 75.12 188 SER A CA 1
ATOM 1431 C C . SER A 1 188 ? 8.268 8.960 26.920 1.00 75.12 188 SER A C 1
ATOM 1433 O O . SER A 1 188 ? 8.298 9.392 25.767 1.00 75.12 188 SER A O 1
ATOM 1435 N N . ARG A 1 189 ? 7.339 9.384 27.788 1.00 84.50 189 ARG A N 1
ATOM 1436 C CA . ARG A 1 189 ? 6.382 10.480 27.565 1.00 84.50 189 ARG A CA 1
ATOM 1437 C C . ARG A 1 189 ? 6.885 11.858 27.991 1.00 84.50 189 ARG A C 1
ATOM 1439 O O . ARG A 1 189 ? 6.136 12.817 27.824 1.00 84.50 189 ARG A O 1
ATOM 1446 N N . THR A 1 190 ? 8.109 11.988 28.497 1.00 87.88 190 THR A N 1
ATOM 1447 C CA . THR A 1 190 ? 8.688 13.274 28.933 1.00 87.88 190 THR A CA 1
ATOM 1448 C C . THR A 1 190 ? 8.509 14.380 27.884 1.00 87.88 190 THR A C 1
ATOM 1450 O O . THR A 1 190 ? 7.892 15.408 28.169 1.00 87.88 190 THR A O 1
ATOM 1453 N N . LEU A 1 191 ? 8.926 14.133 26.636 1.00 89.94 191 LEU A N 1
ATOM 1454 C CA . LEU A 1 191 ? 8.758 15.087 25.530 1.00 89.94 191 LEU A CA 1
ATOM 1455 C C . LEU A 1 191 ? 7.286 15.355 25.172 1.00 89.94 191 LEU A C 1
ATOM 1457 O O . LEU A 1 191 ? 6.937 16.473 24.813 1.00 89.94 191 LEU A O 1
ATOM 1461 N N . VAL A 1 192 ? 6.401 14.361 25.300 1.00 89.69 192 VAL A N 1
ATOM 1462 C CA . VAL A 1 192 ? 4.956 14.533 25.051 1.00 89.69 192 VAL A CA 1
ATOM 1463 C C . VAL A 1 192 ? 4.321 15.439 26.101 1.00 89.69 192 VAL A C 1
ATOM 1465 O O . VAL A 1 192 ? 3.502 16.293 25.777 1.00 89.69 192 VAL A O 1
ATOM 1468 N N . ASN A 1 193 ? 4.695 15.273 27.367 1.00 88.50 193 ASN A N 1
ATOM 1469 C CA . ASN A 1 193 ? 4.176 16.106 28.446 1.00 88.50 193 ASN A CA 1
ATOM 1470 C C . ASN A 1 193 ? 4.614 17.567 28.279 1.00 88.50 193 ASN A C 1
ATOM 1472 O O . ASN A 1 193 ? 3.826 18.462 28.569 1.00 88.50 193 ASN A O 1
ATOM 1476 N N . ALA A 1 194 ? 5.819 17.797 27.748 1.00 88.81 194 ALA A N 1
ATOM 1477 C CA . ALA A 1 194 ? 6.339 19.129 27.451 1.00 88.81 194 ALA A CA 1
ATOM 1478 C C . ALA A 1 194 ? 5.599 19.853 26.308 1.00 88.81 194 ALA A C 1
ATOM 1480 O O . ALA A 1 194 ? 5.691 21.073 26.212 1.00 88.81 194 ALA A O 1
ATOM 1481 N N . LEU A 1 195 ? 4.847 19.132 25.467 1.00 89.31 195 LEU A N 1
ATOM 1482 C CA . LEU A 1 195 ? 4.009 19.727 24.416 1.00 89.31 195 LEU A CA 1
ATOM 1483 C C . LEU A 1 195 ? 2.671 20.273 24.942 1.00 89.31 195 LEU A C 1
ATOM 1485 O O . LEU A 1 195 ? 2.010 21.053 24.258 1.00 89.31 195 LEU A O 1
ATOM 1489 N N . ARG A 1 196 ? 2.237 19.868 26.142 1.00 82.00 196 ARG A N 1
ATOM 1490 C CA . ARG A 1 196 ? 0.907 20.216 26.660 1.00 82.00 196 ARG A CA 1
ATOM 1491 C C . ARG A 1 196 ? 0.785 21.716 26.932 1.00 82.00 196 ARG A C 1
ATOM 1493 O O . ARG A 1 196 ? 1.652 22.318 27.554 1.00 82.00 196 ARG A O 1
ATOM 1500 N N . GLY A 1 197 ? -0.348 22.294 26.532 1.00 73.50 197 GLY A N 1
ATOM 1501 C CA . GLY A 1 197 ? -0.701 23.687 26.829 1.00 73.50 197 GLY A CA 1
ATOM 1502 C C . GLY A 1 197 ? -0.194 24.725 25.824 1.00 73.50 197 GLY A C 1
ATOM 1503 O O . GLY A 1 197 ? -0.469 25.904 26.013 1.00 73.50 197 GLY A O 1
ATOM 1504 N N . THR A 1 198 ? 0.498 24.316 24.755 1.00 78.44 198 THR A N 1
ATOM 1505 C CA . THR A 1 198 ? 0.883 25.197 23.637 1.00 78.44 198 THR A CA 1
ATOM 1506 C C . THR A 1 198 ? 0.343 24.626 22.330 1.00 78.44 198 THR A C 1
ATOM 1508 O O . THR A 1 198 ? 0.484 23.431 22.094 1.00 78.44 198 THR A O 1
ATOM 1511 N N . ASP A 1 199 ? -0.278 25.448 21.482 1.00 81.38 199 ASP A N 1
ATOM 1512 C CA . ASP A 1 199 ? -0.734 24.999 20.164 1.00 81.38 199 ASP A CA 1
ATOM 1513 C C . ASP A 1 199 ? 0.394 25.103 19.126 1.00 81.38 199 ASP A C 1
ATOM 1515 O O . ASP A 1 199 ? 0.986 26.164 18.927 1.00 81.38 199 ASP A O 1
ATOM 1519 N N . TYR A 1 200 ? 0.678 23.982 18.463 1.00 88.06 200 TYR A N 1
ATOM 1520 C CA . TYR A 1 200 ? 1.683 23.858 17.410 1.00 88.06 200 TYR A CA 1
ATOM 1521 C C . TYR A 1 200 ? 1.059 23.613 16.028 1.00 88.06 200 TYR A C 1
ATOM 1523 O O . TYR A 1 200 ? 1.755 23.170 15.110 1.00 88.06 200 TYR A O 1
ATOM 1531 N N . HIS A 1 201 ? -0.235 23.880 15.836 1.00 84.81 201 HIS A N 1
ATOM 1532 C CA . HIS A 1 201 ? -0.859 23.833 14.515 1.00 84.81 201 HIS A CA 1
ATOM 1533 C C . HIS A 1 201 ? -0.130 24.745 13.511 1.00 84.81 201 HIS A C 1
ATOM 1535 O O . HIS A 1 201 ? 0.167 25.905 13.783 1.00 84.81 201 HIS A O 1
ATOM 1541 N N . GLY A 1 202 ? 0.197 24.208 12.331 1.00 78.50 202 GLY A N 1
ATOM 1542 C CA . GLY A 1 202 ? 0.897 24.953 11.271 1.00 78.50 202 GLY A CA 1
ATOM 1543 C C . GLY A 1 202 ? 2.413 25.114 11.463 1.00 78.50 202 GLY A C 1
ATOM 1544 O O . GLY A 1 202 ? 3.081 25.656 10.579 1.00 78.50 202 GLY A O 1
ATOM 1545 N N . TRP A 1 203 ? 2.980 24.611 12.565 1.00 91.75 203 TRP A N 1
ATOM 1546 C CA . TRP A 1 203 ? 4.431 24.566 12.765 1.00 91.75 203 TRP A CA 1
ATOM 1547 C C . TRP A 1 203 ? 5.063 23.455 11.927 1.00 91.75 203 TRP A C 1
ATOM 1549 O O . TRP A 1 203 ? 4.446 22.418 11.682 1.00 91.75 203 TRP A O 1
ATOM 1559 N N . ARG A 1 204 ? 6.319 23.629 11.520 1.00 91.38 204 ARG A N 1
ATOM 1560 C CA . ARG A 1 204 ? 7.117 22.542 10.953 1.00 91.38 204 ARG A CA 1
ATOM 1561 C C . ARG A 1 204 ? 7.888 21.850 12.061 1.00 91.38 204 ARG A C 1
ATOM 1563 O O . ARG A 1 204 ? 8.635 22.492 12.794 1.00 91.38 204 ARG A O 1
ATOM 1570 N N . THR A 1 205 ? 7.714 20.541 12.170 1.00 93.69 205 THR A N 1
ATOM 1571 C CA . THR A 1 205 ? 8.235 19.771 13.295 1.00 93.69 205 THR A CA 1
ATOM 1572 C C . THR A 1 205 ? 9.346 18.817 12.859 1.00 93.69 205 THR A C 1
ATOM 1574 O O . THR A 1 205 ? 9.292 18.214 11.782 1.00 93.69 205 THR A O 1
ATOM 1577 N N . TRP A 1 206 ? 10.382 18.691 13.684 1.00 94.19 206 TRP A N 1
ATOM 1578 C CA . TRP A 1 206 ? 11.486 17.754 13.488 1.00 94.19 206 TRP A CA 1
ATOM 1579 C C . TRP A 1 206 ? 11.733 17.005 14.794 1.00 94.19 206 TRP A C 1
ATOM 1581 O O . TRP A 1 206 ? 12.042 17.620 15.808 1.00 94.19 206 TRP A O 1
ATOM 1591 N N . VAL A 1 207 ? 11.537 15.688 14.783 1.00 93.75 207 VAL A N 1
ATOM 1592 C CA . VAL A 1 207 ? 11.556 14.831 15.973 1.00 93.75 207 VAL A CA 1
ATOM 1593 C C . VAL A 1 207 ? 12.609 13.747 15.797 1.00 93.75 207 VAL A C 1
ATOM 1595 O O . VAL A 1 207 ? 12.474 12.903 14.905 1.00 93.75 207 VAL A O 1
ATOM 1598 N N . ALA A 1 208 ? 13.629 13.756 16.652 1.00 91.12 208 ALA A N 1
ATOM 1599 C CA . ALA A 1 208 ? 14.804 12.906 16.494 1.00 91.12 208 ALA A CA 1
ATOM 1600 C C . ALA A 1 208 ? 15.348 12.292 17.793 1.00 91.12 208 ALA A C 1
ATOM 1602 O O . ALA A 1 208 ? 16.552 12.149 17.950 1.00 91.12 208 ALA A O 1
ATOM 1603 N N . ALA A 1 209 ? 14.481 11.913 18.728 1.00 90.81 209 ALA A N 1
ATOM 1604 C CA . ALA A 1 209 ? 14.882 11.305 19.999 1.00 90.81 209 ALA A CA 1
ATOM 1605 C C . ALA A 1 209 ? 15.073 9.770 19.901 1.00 90.81 209 ALA A C 1
ATOM 1607 O O . ALA A 1 209 ? 15.034 9.165 18.819 1.00 90.81 209 ALA A O 1
ATOM 1608 N N . GLU A 1 210 ? 15.181 9.115 21.056 1.00 89.50 210 GLU A N 1
ATOM 1609 C CA . GLU A 1 210 ? 15.002 7.671 21.235 1.00 89.50 210 GLU A CA 1
ATOM 1610 C C . GLU A 1 210 ? 13.715 7.167 20.539 1.00 89.50 210 GLU A C 1
ATOM 1612 O O . GLU A 1 210 ? 12.724 7.887 20.371 1.00 89.50 210 GLU A O 1
ATOM 1617 N N . SER A 1 211 ? 13.726 5.923 20.060 1.00 87.69 211 SER A N 1
ATOM 1618 C CA . SER A 1 211 ? 12.666 5.352 19.223 1.00 87.69 211 SER A CA 1
ATOM 1619 C C . SER A 1 211 ? 11.257 5.391 19.818 1.00 87.69 211 SER A C 1
ATOM 1621 O O . SER A 1 211 ? 10.295 5.702 19.100 1.00 87.69 211 SER A O 1
ATOM 1623 N N . VAL A 1 212 ? 11.106 5.098 21.107 1.00 87.50 212 VAL A N 1
ATOM 1624 C CA . VAL A 1 212 ? 9.829 5.155 21.821 1.00 87.50 212 VAL A CA 1
ATOM 1625 C C . VAL A 1 212 ? 9.390 6.605 21.990 1.00 87.50 212 VAL A C 1
ATOM 1627 O O . VAL A 1 212 ? 8.249 6.919 21.641 1.00 87.50 212 VAL A O 1
ATOM 1630 N N . ALA A 1 213 ? 10.287 7.488 22.432 1.00 88.50 213 ALA A N 1
ATOM 1631 C CA . ALA A 1 213 ? 10.002 8.914 22.595 1.00 88.50 213 ALA A CA 1
ATOM 1632 C C . ALA A 1 213 ? 9.574 9.559 21.264 1.00 88.50 213 ALA A C 1
ATOM 1634 O O . ALA A 1 213 ? 8.499 10.155 21.174 1.00 88.50 213 ALA A O 1
ATOM 1635 N N . THR A 1 214 ? 10.326 9.327 20.184 1.00 92.56 214 THR A N 1
ATOM 1636 C CA . THR A 1 214 ? 10.005 9.802 18.827 1.00 92.56 214 THR A CA 1
ATOM 1637 C C . THR A 1 214 ? 8.633 9.320 18.365 1.00 92.56 214 THR A C 1
ATOM 1639 O O . THR A 1 214 ? 7.859 10.084 17.786 1.00 92.56 214 THR A O 1
ATOM 1642 N N . ARG A 1 215 ? 8.291 8.051 18.620 1.00 90.50 215 ARG A N 1
ATOM 1643 C CA . ARG A 1 215 ? 6.982 7.492 18.254 1.00 90.50 215 ARG A CA 1
ATOM 1644 C C . ARG A 1 215 ? 5.843 8.162 19.022 1.00 90.50 215 ARG A C 1
ATOM 1646 O O . ARG A 1 215 ? 4.819 8.461 18.409 1.00 90.50 215 ARG A O 1
ATOM 1653 N N . LEU A 1 216 ? 6.016 8.378 20.325 1.00 90.94 216 LEU A N 1
ATOM 1654 C CA . LEU A 1 216 ? 5.010 8.987 21.196 1.00 90.94 216 LEU A CA 1
ATOM 1655 C C . LEU A 1 216 ? 4.798 10.467 20.863 1.00 90.94 216 LEU A C 1
ATOM 1657 O O . LEU A 1 216 ? 3.658 10.892 20.698 1.00 90.94 216 LEU A O 1
ATOM 1661 N N . VAL A 1 217 ? 5.880 11.222 20.668 1.00 91.75 217 VAL A N 1
ATOM 1662 C CA . VAL A 1 217 ? 5.840 12.625 20.231 1.00 91.75 217 VAL A CA 1
ATOM 1663 C C . VAL A 1 217 ? 5.167 12.752 18.871 1.00 91.75 217 VAL A C 1
ATOM 1665 O O . VAL A 1 217 ? 4.264 13.565 18.708 1.00 91.75 217 VAL A O 1
ATOM 1668 N N . ARG A 1 218 ? 5.527 11.900 17.903 1.00 92.81 218 ARG A N 1
ATOM 1669 C CA . ARG A 1 218 ? 4.890 11.885 16.578 1.00 92.81 218 ARG A CA 1
ATOM 1670 C C . ARG A 1 218 ? 3.381 11.660 16.666 1.00 92.81 218 ARG A C 1
ATOM 1672 O O . ARG A 1 218 ? 2.627 12.281 15.923 1.00 92.81 218 ARG A O 1
ATOM 1679 N N . GLN A 1 219 ? 2.948 10.751 17.538 1.00 88.69 219 GLN A N 1
ATOM 1680 C CA . GLN A 1 219 ? 1.531 10.468 17.748 1.00 88.69 219 GLN A CA 1
ATOM 1681 C C . GLN A 1 219 ? 0.813 11.653 18.410 1.00 88.69 219 GLN A C 1
ATOM 1683 O O . GLN A 1 219 ? -0.257 12.028 17.942 1.00 88.69 219 GLN A O 1
ATOM 1688 N N . ALA A 1 220 ? 1.408 12.262 19.439 1.00 88.38 220 ALA A N 1
ATOM 1689 C CA . ALA A 1 220 ? 0.854 13.442 20.104 1.00 88.38 220 ALA A CA 1
ATOM 1690 C C . ALA A 1 220 ? 0.729 14.629 19.136 1.00 88.38 220 ALA A C 1
ATOM 1692 O O . ALA A 1 220 ? -0.336 15.216 19.010 1.00 88.38 220 ALA A O 1
ATOM 1693 N N . LEU A 1 221 ? 1.766 14.911 18.343 1.00 90.44 221 LEU A N 1
ATOM 1694 C CA . LEU A 1 221 ? 1.723 15.954 17.314 1.00 90.44 221 LEU A CA 1
ATOM 1695 C C . LEU A 1 221 ? 0.623 15.709 16.266 1.00 90.44 221 LEU A C 1
ATOM 1697 O O . LEU A 1 221 ? -0.010 16.660 15.816 1.00 90.44 221 LEU A O 1
ATOM 1701 N N . GLN A 1 222 ? 0.360 14.453 15.889 1.00 85.62 222 GLN A N 1
ATOM 1702 C CA . GLN A 1 222 ? -0.704 14.105 14.936 1.00 85.62 222 GLN A CA 1
ATOM 1703 C C . GLN A 1 222 ? -2.111 14.262 15.508 1.00 85.62 222 GLN A C 1
ATOM 1705 O O . GLN A 1 222 ? -3.001 14.725 14.800 1.00 85.62 222 GLN A O 1
ATOM 1710 N N . ILE A 1 223 ? -2.317 13.815 16.747 1.00 81.56 223 ILE A N 1
ATOM 1711 C CA . ILE A 1 223 ? -3.643 13.757 17.369 1.00 81.56 223 ILE A CA 1
ATOM 1712 C C . ILE A 1 223 ? -4.004 15.107 17.988 1.00 81.56 223 ILE A C 1
ATOM 1714 O O . ILE A 1 223 ? -5.098 15.606 17.743 1.00 81.56 223 ILE A O 1
ATOM 1718 N N . ASP A 1 224 ? -3.080 15.697 18.745 1.00 81.06 224 ASP A N 1
ATOM 1719 C CA . ASP A 1 224 ? -3.346 16.852 19.605 1.00 81.06 224 ASP A CA 1
ATOM 1720 C C . ASP A 1 224 ? -3.051 18.189 18.901 1.00 81.06 224 ASP A C 1
ATOM 1722 O O . ASP A 1 224 ? -3.605 19.214 19.284 1.00 81.06 224 ASP A O 1
ATOM 1726 N N . HIS A 1 225 ? -2.202 18.185 17.863 1.00 80.38 225 HIS A N 1
ATOM 1727 C CA . HIS A 1 225 ? -1.772 19.394 17.134 1.00 80.38 225 HIS A CA 1
ATOM 1728 C C . HIS A 1 225 ? -1.985 19.308 15.610 1.00 80.38 225 HIS A C 1
ATOM 1730 O O . HIS A 1 225 ? -1.422 20.100 14.851 1.00 80.38 225 HIS A O 1
ATOM 1736 N N . GLY A 1 226 ? -2.727 18.292 15.145 1.00 75.12 226 GLY A N 1
ATOM 1737 C CA . GLY A 1 226 ? -3.095 18.085 13.738 1.00 75.12 226 GLY A CA 1
ATOM 1738 C C . GLY A 1 226 ? -1.934 18.083 12.735 1.00 75.12 226 GLY A C 1
ATOM 1739 O O . GLY A 1 226 ? -2.130 18.408 11.560 1.00 75.12 226 GLY A O 1
ATOM 1740 N N . GLN A 1 227 ? -0.721 17.727 13.168 1.00 80.06 227 GLN A N 1
ATOM 1741 C CA . GLN A 1 227 ? 0.468 17.693 12.317 1.00 80.06 227 GLN A CA 1
ATOM 1742 C C . GLN A 1 227 ? 0.385 16.553 11.297 1.00 80.06 227 GLN A C 1
ATOM 1744 O O . GLN A 1 227 ? 0.116 15.401 11.641 1.00 80.06 227 GLN A O 1
ATOM 1749 N N . ASN A 1 228 ? 0.662 16.841 10.023 1.00 73.31 228 ASN A N 1
ATOM 1750 C CA . ASN A 1 228 ? 0.629 15.837 8.958 1.00 73.31 228 ASN A CA 1
ATOM 1751 C C . ASN A 1 228 ? 2.043 15.320 8.612 1.00 73.31 228 ASN A C 1
ATOM 1753 O O . ASN A 1 228 ? 3.057 15.881 9.016 1.00 73.31 228 ASN A O 1
ATOM 1757 N N . LYS A 1 229 ? 2.134 14.228 7.836 1.00 69.25 229 LYS A N 1
ATOM 1758 C CA . LYS A 1 229 ? 3.430 13.636 7.425 1.00 69.25 229 LYS A CA 1
ATOM 1759 C C . LYS A 1 229 ? 4.307 14.565 6.564 1.00 69.25 229 LYS A C 1
ATOM 1761 O O . LYS A 1 229 ? 5.478 14.257 6.378 1.00 69.25 229 LYS A O 1
ATOM 1766 N N . GLY A 1 230 ? 3.749 15.627 5.984 1.00 66.00 230 GLY A N 1
ATOM 1767 C CA . GLY A 1 230 ? 4.474 16.598 5.161 1.00 66.00 230 GLY A CA 1
ATOM 1768 C C . GLY A 1 230 ? 5.111 17.729 5.972 1.00 66.00 230 GLY A C 1
ATOM 1769 O O . GLY A 1 230 ? 6.182 18.199 5.601 1.00 66.00 230 GLY A O 1
ATOM 1770 N N . THR A 1 231 ? 4.497 18.129 7.087 1.00 74.44 231 THR A N 1
ATOM 1771 C CA . THR A 1 231 ? 5.005 19.172 7.999 1.00 74.44 231 THR A CA 1
ATOM 1772 C C . THR A 1 231 ? 5.844 18.614 9.146 1.00 74.44 231 THR A C 1
ATOM 1774 O O . THR A 1 231 ? 6.487 19.381 9.855 1.00 74.44 231 THR A O 1
ATOM 1777 N N . MET A 1 232 ? 5.877 17.289 9.310 1.00 87.69 232 MET A N 1
ATOM 1778 C CA . MET A 1 232 ? 6.596 16.606 10.380 1.00 87.69 232 MET A CA 1
ATOM 1779 C C . MET A 1 232 ? 7.641 15.630 9.840 1.00 87.69 232 MET A C 1
ATOM 1781 O O . MET A 1 232 ? 7.315 14.649 9.168 1.00 87.69 232 MET A O 1
ATOM 1785 N N . HIS A 1 233 ? 8.895 15.851 10.218 1.00 88.88 233 HIS A N 1
ATOM 1786 C CA . HIS A 1 233 ? 9.960 14.862 10.119 1.00 88.88 233 HIS A CA 1
ATOM 1787 C C . HIS A 1 233 ? 10.081 14.131 11.459 1.00 88.88 233 HIS A C 1
ATOM 1789 O O . HIS A 1 233 ? 10.218 14.770 12.495 1.00 88.88 233 HIS A O 1
ATOM 1795 N N . ALA A 1 234 ? 10.025 12.800 11.453 1.00 88.38 234 ALA A N 1
ATOM 1796 C CA . ALA A 1 234 ? 10.159 12.001 12.668 1.00 88.38 234 ALA A CA 1
ATOM 1797 C C . ALA A 1 234 ? 11.008 10.756 12.396 1.00 88.38 234 ALA A C 1
ATOM 1799 O O . ALA A 1 234 ? 10.560 9.842 11.694 1.00 88.38 234 ALA A O 1
ATOM 1800 N N . GLN A 1 235 ? 12.211 10.714 12.965 1.00 86.19 235 GLN A N 1
ATOM 1801 C CA . GLN A 1 235 ? 13.184 9.645 12.764 1.00 86.19 235 GLN A CA 1
ATOM 1802 C C . GLN A 1 235 ? 13.921 9.342 14.066 1.00 86.19 235 GLN A C 1
ATOM 1804 O O . GLN A 1 235 ? 14.550 10.213 14.638 1.00 86.19 235 GLN A O 1
ATOM 1809 N N . ALA A 1 236 ? 13.893 8.088 14.513 1.00 83.06 236 ALA A N 1
ATOM 1810 C CA . ALA A 1 236 ? 14.626 7.689 15.709 1.00 83.06 236 ALA A CA 1
ATOM 1811 C C . ALA A 1 236 ? 16.138 7.665 15.446 1.00 83.06 236 ALA A C 1
ATOM 1813 O O . ALA A 1 236 ? 16.578 7.042 14.474 1.00 83.06 236 ALA A O 1
ATOM 1814 N N . TYR A 1 237 ? 16.923 8.291 16.322 1.00 82.62 237 TYR A N 1
ATOM 1815 C CA . TYR A 1 237 ? 18.387 8.303 16.214 1.00 82.62 237 TYR A CA 1
ATOM 1816 C C . TYR A 1 237 ? 19.020 7.079 16.883 1.00 82.62 237 TYR A C 1
ATOM 1818 O O . TYR A 1 237 ? 20.016 6.540 16.399 1.00 82.62 237 TYR A O 1
ATOM 1826 N N . TRP A 1 238 ? 18.394 6.569 17.942 1.00 78.88 238 TRP A N 1
ATOM 1827 C CA . TRP A 1 238 ? 18.830 5.368 18.645 1.00 78.88 238 TRP A CA 1
ATOM 1828 C C . TRP A 1 238 ? 17.641 4.614 19.264 1.00 78.88 238 TRP A C 1
ATOM 1830 O O . TRP A 1 238 ? 16.500 5.084 19.243 1.00 78.88 238 TRP A O 1
ATOM 1840 N N . VAL A 1 239 ? 17.897 3.396 19.746 1.00 78.31 239 VAL A N 1
ATOM 1841 C CA . VAL A 1 239 ? 16.908 2.539 20.417 1.00 78.31 239 VAL A CA 1
ATOM 1842 C C . VAL A 1 239 ? 17.521 2.047 21.718 1.00 78.31 239 VAL A C 1
ATOM 1844 O O . VAL A 1 239 ? 18.592 1.431 21.696 1.00 78.31 239 VAL A O 1
ATOM 1847 N N . HIS A 1 240 ? 16.841 2.272 22.837 1.00 73.75 240 HIS A N 1
ATOM 1848 C CA . HIS A 1 240 ? 17.339 1.829 24.134 1.00 73.75 240 HIS A CA 1
ATOM 1849 C C . HIS A 1 240 ? 17.487 0.297 24.190 1.00 73.75 240 HIS A C 1
ATOM 1851 O O . HIS A 1 240 ? 16.620 -0.451 23.730 1.00 73.75 240 HIS A O 1
ATOM 1857 N N . GLY A 1 241 ? 18.622 -0.185 24.704 1.00 64.19 241 GLY A N 1
ATOM 1858 C CA . GLY A 1 241 ? 18.915 -1.618 24.836 1.00 64.19 241 GLY A CA 1
ATOM 1859 C C . GLY A 1 241 ? 19.121 -2.387 23.520 1.00 64.19 241 GLY A C 1
ATOM 1860 O O . GLY A 1 241 ? 19.222 -3.614 23.546 1.00 64.19 241 GLY A O 1
ATOM 1861 N N . LYS A 1 242 ? 19.189 -1.718 22.355 1.00 61.41 242 LYS A N 1
ATOM 1862 C CA . LYS A 1 242 ? 19.449 -2.374 21.060 1.00 61.41 242 LYS A CA 1
ATOM 1863 C C . LYS A 1 242 ? 20.633 -1.763 20.320 1.00 61.41 242 LYS A C 1
ATOM 1865 O O . LYS A 1 242 ? 20.713 -0.562 20.090 1.00 61.41 242 LYS A O 1
ATOM 1870 N N . ALA A 1 243 ? 21.506 -2.634 19.818 1.00 58.28 243 ALA A N 1
ATOM 1871 C CA . ALA A 1 243 ? 22.542 -2.243 18.875 1.00 58.28 243 ALA A CA 1
ATOM 1872 C C . ALA A 1 243 ? 21.920 -1.832 17.522 1.00 58.28 243 ALA A C 1
ATOM 1874 O O . ALA A 1 243 ? 21.436 -2.674 16.769 1.00 58.28 243 ALA A O 1
ATOM 1875 N N . MET A 1 244 ? 21.950 -0.538 17.201 1.00 48.12 244 MET A N 1
ATOM 1876 C CA . MET A 1 244 ? 21.429 0.032 15.949 1.00 48.12 244 MET A CA 1
ATOM 1877 C C . MET A 1 244 ? 22.372 -0.182 14.757 1.00 48.12 244 MET A C 1
ATOM 1879 O O . MET A 1 244 ? 23.166 0.691 14.437 1.00 48.12 244 MET A O 1
ATOM 1883 N N . GLY A 1 245 ? 22.332 -1.331 14.080 1.00 54.81 245 GLY A N 1
ATOM 1884 C CA . GLY A 1 245 ? 23.101 -1.512 12.840 1.00 54.81 245 GLY A CA 1
ATOM 1885 C C . GLY A 1 245 ? 23.292 -2.960 12.411 1.00 54.81 245 GLY A C 1
ATOM 1886 O O . GLY A 1 245 ? 23.030 -3.887 13.175 1.00 54.81 245 GLY A O 1
ATOM 1887 N N . LYS A 1 246 ? 23.754 -3.152 11.172 1.00 56.97 246 LYS A N 1
ATOM 1888 C CA . LYS A 1 246 ? 24.151 -4.471 10.664 1.00 56.97 246 LYS A CA 1
ATOM 1889 C C . LYS A 1 246 ? 25.513 -4.863 11.246 1.00 56.97 246 LYS A C 1
ATOM 1891 O O . LYS A 1 246 ? 26.390 -4.009 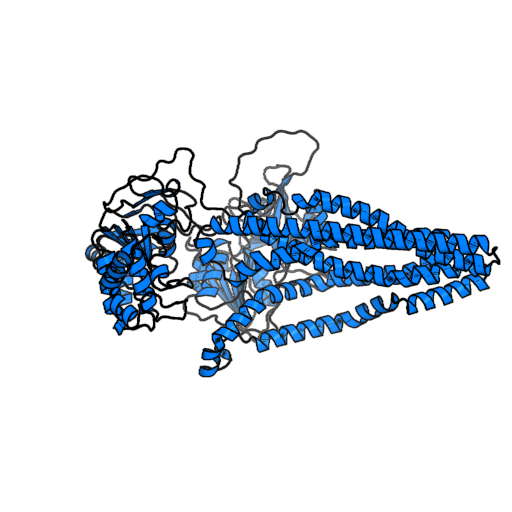11.372 1.00 56.97 246 LYS A O 1
ATOM 1896 N N . LYS A 1 247 ? 25.667 -6.146 11.578 1.00 62.16 247 LYS A N 1
ATOM 1897 C CA . LYS A 1 247 ? 26.964 -6.770 11.854 1.00 62.16 247 LYS A CA 1
ATOM 1898 C C . LYS A 1 247 ? 27.509 -7.339 10.550 1.00 62.16 247 LYS A C 1
ATOM 1900 O O . LYS A 1 247 ? 26.744 -7.936 9.792 1.00 62.16 247 LYS A O 1
ATOM 1905 N N . VAL A 1 248 ? 28.793 -7.137 10.290 1.00 57.75 248 VAL A N 1
ATOM 1906 C CA . VAL A 1 248 ? 29.497 -7.791 9.182 1.00 57.75 248 VAL A CA 1
ATOM 1907 C C . VAL A 1 248 ? 30.717 -8.485 9.759 1.00 57.75 248 VAL A C 1
ATOM 1909 O O . VAL A 1 248 ? 31.515 -7.836 10.430 1.00 57.75 248 VAL A O 1
ATOM 1912 N N . GLU A 1 249 ? 30.832 -9.786 9.511 1.00 48.62 249 GLU A N 1
ATOM 1913 C CA . GLU A 1 249 ? 32.052 -10.550 9.768 1.00 48.62 249 GLU A CA 1
ATOM 1914 C C . GLU A 1 249 ? 33.082 -10.242 8.679 1.00 48.62 249 GLU A C 1
ATOM 1916 O O . GLU A 1 249 ? 32.766 -10.192 7.484 1.00 48.62 249 GLU A O 1
ATOM 1921 N N . VAL A 1 250 ? 34.318 -10.001 9.095 1.00 49.03 250 VAL A N 1
ATOM 1922 C CA . VAL A 1 250 ? 35.474 -9.913 8.212 1.00 49.03 250 VAL A CA 1
ATOM 1923 C C . VAL A 1 250 ? 35.995 -11.344 8.054 1.00 49.03 250 VAL A C 1
ATOM 1925 O O . VAL A 1 250 ? 36.487 -11.939 9.007 1.00 49.03 250 VAL A O 1
ATOM 1928 N N . GLU A 1 251 ? 35.839 -11.940 6.869 1.00 34.78 251 GLU A N 1
ATOM 1929 C CA . GLU A 1 251 ? 36.372 -13.282 6.596 1.00 34.78 251 GLU A CA 1
ATOM 1930 C C . GLU A 1 251 ? 37.909 -13.259 6.638 1.00 34.78 251 GLU A C 1
ATOM 1932 O O . GLU A 1 251 ? 38.560 -12.768 5.714 1.00 34.78 251 GLU A O 1
ATOM 1937 N N . THR A 1 252 ? 38.493 -13.844 7.684 1.00 31.77 252 THR A N 1
ATOM 1938 C CA . THR A 1 252 ? 39.737 -14.609 7.556 1.00 31.77 252 THR A CA 1
ATOM 1939 C C . THR A 1 252 ? 39.361 -16.023 7.143 1.00 31.77 252 THR A C 1
ATOM 1941 O O . THR A 1 252 ? 38.475 -16.636 7.731 1.00 31.77 252 THR A O 1
ATOM 1944 N N . THR A 1 253 ? 40.010 -16.521 6.097 1.00 30.88 253 THR A N 1
ATOM 1945 C CA . THR A 1 253 ? 39.832 -17.860 5.537 1.00 30.88 253 THR A CA 1
ATOM 1946 C C . THR A 1 253 ? 39.962 -18.927 6.631 1.00 30.88 253 THR A C 1
ATOM 1948 O O . THR A 1 253 ? 41.083 -19.226 7.021 1.00 30.88 253 THR A O 1
ATOM 1951 N N . ALA A 1 254 ? 38.849 -19.478 7.129 1.00 24.81 254 ALA A N 1
ATOM 1952 C CA . ALA A 1 254 ? 38.717 -20.861 7.609 1.00 24.81 254 ALA A CA 1
ATOM 1953 C C . ALA A 1 254 ? 37.334 -21.135 8.234 1.00 24.81 254 ALA A C 1
ATOM 1955 O O . ALA A 1 254 ? 36.907 -20.456 9.157 1.00 24.81 254 ALA A O 1
ATOM 1956 N N . GLU A 1 255 ? 36.729 -22.201 7.708 1.00 25.94 255 GLU A N 1
ATOM 1957 C CA . GLU A 1 255 ? 35.872 -23.211 8.344 1.00 25.94 255 GLU A CA 1
ATOM 1958 C C . GLU A 1 255 ? 34.510 -22.872 8.978 1.00 25.94 255 GLU A C 1
ATOM 1960 O O . GLU A 1 255 ? 34.303 -21.985 9.797 1.00 25.94 255 GLU A O 1
ATOM 1965 N N . GLN A 1 256 ? 33.560 -23.705 8.548 1.00 30.86 256 GLN A N 1
ATOM 1966 C CA . GLN A 1 256 ? 32.164 -23.798 8.936 1.00 30.86 256 GLN A CA 1
ATOM 1967 C C . GLN A 1 256 ? 32.004 -24.301 10.375 1.00 30.86 256 GLN A C 1
ATOM 1969 O O . GLN A 1 256 ? 32.583 -25.323 10.728 1.00 30.86 256 GLN A O 1
ATOM 1974 N N . SER A 1 257 ? 31.045 -23.738 11.112 1.00 24.44 257 SER A N 1
ATOM 1975 C CA . SER A 1 257 ? 30.153 -24.547 11.954 1.00 24.44 257 SER A CA 1
ATOM 1976 C C . SER A 1 257 ? 28.877 -23.786 12.310 1.00 24.44 257 SER A C 1
ATOM 1978 O O . SER A 1 257 ? 28.897 -22.658 12.792 1.00 24.44 257 SER A O 1
ATOM 1980 N N . THR A 1 258 ? 27.766 -24.451 12.025 1.00 30.16 258 THR A N 1
ATOM 1981 C CA . THR A 1 258 ? 26.371 -24.159 12.355 1.00 30.16 258 THR A CA 1
ATOM 1982 C C . THR A 1 258 ? 26.115 -23.967 13.849 1.00 30.16 258 THR A C 1
ATOM 1984 O O . THR A 1 258 ? 26.516 -24.824 14.622 1.00 30.16 258 THR A O 1
ATOM 1987 N N . ASP A 1 259 ? 25.328 -22.945 14.208 1.00 25.06 259 ASP A N 1
ATOM 1988 C CA . ASP A 1 259 ? 24.236 -23.082 15.186 1.00 25.06 259 ASP A CA 1
ATOM 1989 C C . ASP A 1 259 ? 23.226 -21.923 15.065 1.00 25.06 259 ASP A C 1
ATOM 1991 O O . ASP A 1 259 ? 23.514 -20.755 15.330 1.00 25.06 259 ASP A O 1
ATOM 1995 N N . GLN A 1 260 ? 22.013 -22.250 14.605 1.00 26.38 260 GLN A N 1
ATOM 1996 C CA . GLN A 1 260 ? 20.883 -21.327 14.481 1.00 26.38 260 GLN A CA 1
ATOM 1997 C C . GLN A 1 260 ? 20.012 -21.389 15.740 1.00 26.38 260 GLN A C 1
ATOM 1999 O O . GLN A 1 260 ? 19.278 -22.351 15.948 1.00 26.38 260 GLN A O 1
ATOM 2004 N N . VAL A 1 261 ? 20.002 -20.310 16.526 1.00 27.48 261 VAL A N 1
ATOM 2005 C CA . VAL A 1 261 ? 18.937 -20.055 17.507 1.00 27.48 261 VAL A CA 1
ATOM 2006 C C . VAL A 1 261 ? 17.829 -19.258 16.815 1.00 27.48 261 VAL A C 1
ATOM 2008 O O . VAL A 1 261 ? 18.019 -18.111 16.403 1.00 27.48 261 VAL A O 1
ATOM 2011 N N . ALA A 1 262 ? 16.668 -19.890 16.651 1.00 24.81 262 ALA A N 1
ATOM 2012 C CA . ALA A 1 262 ? 15.519 -19.350 15.934 1.00 24.81 262 ALA A CA 1
ATOM 2013 C C . ALA A 1 262 ? 14.912 -18.117 16.635 1.00 24.81 262 ALA A C 1
ATOM 2015 O O . ALA A 1 262 ? 14.459 -18.186 17.776 1.00 24.81 262 ALA A O 1
ATOM 2016 N N . ARG A 1 263 ? 14.842 -16.989 15.916 1.00 27.33 263 ARG A N 1
ATOM 2017 C CA . ARG A 1 263 ? 13.953 -15.857 16.235 1.00 27.33 263 ARG A CA 1
ATOM 2018 C C . ARG A 1 263 ? 12.637 -16.009 15.462 1.00 27.33 263 ARG A C 1
ATOM 2020 O O . ARG A 1 263 ? 12.678 -16.447 14.312 1.00 27.33 263 ARG A O 1
ATOM 2027 N N . PRO A 1 264 ? 11.481 -15.617 16.028 1.00 31.31 264 PRO A N 1
ATOM 2028 C CA . PRO A 1 264 ? 10.221 -15.649 15.298 1.00 31.31 264 PRO A CA 1
ATOM 2029 C C . PRO A 1 264 ? 10.265 -14.648 14.133 1.00 31.31 264 PRO A C 1
ATOM 2031 O O . PRO A 1 264 ? 10.529 -13.461 14.321 1.00 31.31 264 PRO A O 1
ATOM 2034 N N . ALA A 1 265 ? 10.037 -15.165 12.926 1.00 29.34 265 ALA A N 1
ATOM 2035 C CA . ALA A 1 265 ? 10.076 -14.428 11.668 1.00 29.34 265 ALA A CA 1
ATOM 2036 C C . ALA A 1 265 ? 9.023 -13.307 11.631 1.00 29.34 265 ALA A C 1
ATOM 2038 O O . ALA A 1 265 ? 7.844 -13.532 11.928 1.00 29.34 265 ALA A O 1
ATOM 2039 N N . SER A 1 266 ? 9.438 -12.106 11.228 1.00 39.62 266 SER A N 1
ATOM 2040 C CA . SER A 1 266 ? 8.533 -10.980 10.998 1.00 39.62 266 SER A CA 1
ATOM 2041 C C . SER A 1 266 ? 7.662 -11.216 9.754 1.00 39.62 266 SER A C 1
ATOM 2043 O O . SER A 1 266 ? 7.973 -12.042 8.895 1.00 39.62 266 SER A O 1
ATOM 2045 N N . ALA A 1 267 ? 6.559 -10.475 9.608 1.00 35.81 267 ALA A N 1
ATOM 2046 C CA . ALA A 1 267 ? 5.705 -10.556 8.414 1.00 35.81 267 ALA A CA 1
ATOM 2047 C C . ALA A 1 267 ? 6.457 -10.220 7.104 1.00 35.81 267 ALA A C 1
ATOM 2049 O O . ALA A 1 267 ? 6.059 -10.677 6.034 1.00 35.81 267 ALA A O 1
ATOM 2050 N N . VAL A 1 268 ? 7.561 -9.467 7.193 1.00 36.28 268 VAL A N 1
ATOM 2051 C CA . VAL A 1 268 ? 8.464 -9.181 6.067 1.00 36.28 268 VAL A CA 1
ATOM 2052 C C . VAL A 1 268 ? 9.300 -10.417 5.714 1.00 36.28 268 VAL A C 1
ATOM 2054 O O . VAL A 1 268 ? 9.392 -10.766 4.541 1.00 36.28 268 VAL A O 1
ATOM 2057 N N . ASP A 1 269 ? 9.797 -11.148 6.715 1.00 32.84 269 ASP A N 1
ATOM 2058 C CA . ASP A 1 269 ? 10.548 -12.399 6.515 1.00 32.84 269 ASP A CA 1
ATOM 2059 C C . ASP A 1 269 ? 9.652 -13.517 5.941 1.00 32.84 269 ASP A C 1
ATOM 2061 O O . ASP A 1 269 ? 10.077 -14.319 5.108 1.00 32.84 269 ASP A O 1
ATOM 2065 N N . LYS A 1 270 ? 8.362 -13.549 6.314 1.00 37.97 270 LYS A N 1
ATOM 2066 C CA . LYS A 1 270 ? 7.385 -14.482 5.720 1.00 37.97 270 LYS A CA 1
ATOM 2067 C C . LYS A 1 270 ? 7.048 -14.148 4.262 1.00 37.97 270 LYS A C 1
ATOM 2069 O O . LYS A 1 270 ? 6.828 -15.072 3.473 1.00 37.97 270 LYS A O 1
ATOM 2074 N N . ALA A 1 271 ? 7.048 -12.870 3.877 1.00 41.16 271 ALA A N 1
ATOM 2075 C CA . ALA A 1 271 ? 6.870 -12.477 2.479 1.00 41.16 271 ALA A CA 1
ATOM 2076 C C . ALA A 1 271 ? 8.040 -12.959 1.598 1.00 41.16 271 ALA A C 1
ATOM 2078 O O . ALA A 1 271 ? 7.795 -13.412 0.482 1.00 41.16 271 ALA A O 1
ATOM 2079 N N . GLU A 1 272 ? 9.277 -12.976 2.114 1.00 39.62 272 GLU A N 1
ATOM 2080 C CA . GLU A 1 272 ? 10.434 -13.576 1.421 1.00 39.62 272 GLU A CA 1
ATOM 2081 C C . GLU A 1 272 ? 10.343 -15.111 1.311 1.00 39.62 272 GLU A C 1
ATOM 2083 O O . GLU A 1 272 ? 10.836 -15.688 0.342 1.00 39.62 272 GLU A O 1
ATOM 2088 N N . SER A 1 273 ? 9.650 -15.784 2.240 1.00 45.31 273 SER A N 1
ATOM 2089 C CA . SER A 1 273 ? 9.427 -17.242 2.194 1.00 45.31 273 SER A CA 1
ATOM 2090 C C . SER A 1 273 ? 8.299 -17.691 1.250 1.00 45.31 273 SER A C 1
ATOM 2092 O O . SER A 1 273 ? 8.182 -18.879 0.934 1.00 45.31 273 SER A O 1
ATOM 2094 N N . THR A 1 274 ? 7.453 -16.765 0.783 1.00 55.75 274 THR A N 1
ATOM 2095 C CA . THR A 1 274 ? 6.309 -17.107 -0.072 1.00 55.75 274 THR A CA 1
ATOM 2096 C C . THR A 1 274 ? 6.769 -17.209 -1.531 1.00 55.75 274 THR A C 1
ATOM 2098 O O . THR A 1 274 ? 7.350 -16.260 -2.060 1.00 55.75 274 THR A O 1
ATOM 2101 N N . PRO A 1 275 ? 6.524 -18.332 -2.234 1.00 66.38 275 PRO A N 1
ATOM 2102 C CA . PRO A 1 275 ? 6.940 -18.473 -3.623 1.00 66.38 275 PRO A CA 1
ATOM 2103 C C . PRO A 1 275 ? 6.293 -17.385 -4.480 1.00 66.38 275 PRO A C 1
ATOM 2105 O O . PRO A 1 275 ? 5.080 -17.180 -4.425 1.00 66.38 275 PRO A O 1
ATOM 2108 N N . SER A 1 276 ? 7.114 -16.710 -5.290 1.00 84.88 276 SER A N 1
ATOM 2109 C CA . SER A 1 276 ? 6.660 -15.566 -6.078 1.00 84.88 276 SER A CA 1
ATOM 2110 C C . SER A 1 276 ? 5.416 -15.881 -6.909 1.00 84.88 276 SER A C 1
ATOM 2112 O O . SER A 1 276 ? 5.316 -16.948 -7.524 1.00 84.88 276 SER A O 1
ATOM 2114 N N . ILE A 1 277 ? 4.492 -14.922 -7.000 1.00 90.12 277 ILE A N 1
ATOM 2115 C CA . ILE A 1 277 ? 3.245 -15.087 -7.763 1.00 90.12 277 ILE A CA 1
ATOM 2116 C C . ILE A 1 277 ? 3.477 -15.331 -9.255 1.00 90.12 277 ILE A C 1
ATOM 2118 O O . ILE A 1 277 ? 2.603 -15.885 -9.910 1.00 90.12 277 ILE A O 1
ATOM 2122 N N . LEU A 1 278 ? 4.651 -14.961 -9.774 1.00 90.62 278 LEU A N 1
ATOM 2123 C CA . LEU A 1 278 ? 5.043 -15.169 -11.170 1.00 90.62 278 LEU A CA 1
ATOM 2124 C C . LEU A 1 278 ? 5.655 -16.550 -11.426 1.00 90.62 278 LEU A C 1
ATOM 2126 O O . LEU A 1 278 ? 5.917 -16.898 -12.574 1.00 90.62 278 LEU A O 1
ATOM 2130 N N . ARG A 1 279 ? 5.884 -17.366 -10.388 1.00 89.56 279 ARG A N 1
ATOM 2131 C CA . ARG A 1 279 ? 6.458 -18.711 -10.536 1.00 89.56 279 ARG A CA 1
ATOM 2132 C C . ARG A 1 279 ? 5.699 -19.584 -11.552 1.00 89.56 279 ARG A C 1
ATOM 2134 O O . ARG A 1 279 ? 6.387 -20.220 -12.348 1.00 89.56 279 ARG A O 1
ATOM 2141 N N . PRO A 1 280 ? 4.349 -19.600 -11.599 1.00 90.19 280 PRO A N 1
ATOM 2142 C CA . PRO A 1 280 ? 3.608 -20.355 -12.614 1.00 90.19 280 PRO A CA 1
ATOM 2143 C C . PRO A 1 280 ? 3.849 -19.863 -14.047 1.00 90.19 280 PRO A C 1
ATOM 2145 O O . PRO A 1 280 ? 3.804 -20.661 -14.975 1.00 90.19 280 PRO A O 1
ATOM 2148 N N . ALA A 1 281 ? 4.143 -18.571 -14.223 1.00 90.50 281 ALA A N 1
ATOM 2149 C CA . ALA A 1 281 ? 4.422 -17.965 -15.523 1.00 90.50 281 ALA A CA 1
ATOM 2150 C C . ALA A 1 281 ? 5.898 -18.102 -15.946 1.00 90.50 281 ALA A C 1
ATOM 2152 O O . ALA A 1 281 ? 6.243 -17.800 -17.083 1.00 90.50 281 ALA A O 1
ATOM 2153 N N . ARG A 1 282 ? 6.796 -18.568 -15.063 1.00 91.06 282 ARG A N 1
ATOM 2154 C CA . ARG A 1 282 ? 8.250 -18.579 -15.309 1.00 91.06 282 ARG A CA 1
ATOM 2155 C C . ARG A 1 282 ? 8.639 -19.333 -16.581 1.00 91.06 282 ARG A C 1
ATOM 2157 O O . ARG A 1 282 ? 9.496 -18.860 -17.318 1.00 91.06 282 ARG A O 1
ATOM 2164 N N . THR A 1 283 ? 8.040 -20.495 -16.829 1.00 90.94 283 THR A N 1
ATOM 2165 C CA . THR A 1 283 ? 8.323 -21.288 -18.033 1.00 90.94 283 THR A CA 1
ATOM 2166 C C . THR A 1 283 ? 7.871 -20.554 -19.288 1.00 90.94 283 THR A C 1
ATOM 2168 O O . THR A 1 283 ? 8.675 -20.409 -20.201 1.00 90.94 283 THR A O 1
ATOM 2171 N N . ALA A 1 284 ? 6.648 -20.012 -19.286 1.00 92.62 284 ALA A N 1
ATOM 2172 C CA . ALA A 1 284 ? 6.106 -19.217 -20.386 1.00 92.62 284 ALA A CA 1
ATOM 2173 C C . ALA A 1 284 ? 6.983 -17.990 -20.695 1.00 92.62 284 ALA A C 1
ATOM 2175 O O . ALA A 1 284 ? 7.292 -17.735 -21.857 1.00 92.62 284 ALA A O 1
ATOM 2176 N N . LEU A 1 285 ? 7.454 -17.284 -19.662 1.00 93.06 285 LEU A N 1
ATOM 2177 C CA . LEU A 1 285 ? 8.359 -16.140 -19.800 1.00 93.06 285 LEU A CA 1
ATOM 2178 C C . LEU A 1 285 ? 9.706 -16.534 -20.425 1.00 93.06 285 LEU A C 1
ATOM 2180 O O . LEU A 1 285 ? 10.186 -15.846 -21.320 1.00 93.06 285 LEU A O 1
ATOM 2184 N N . ILE A 1 286 ? 10.311 -17.647 -19.995 1.00 94.19 286 ILE A N 1
ATOM 2185 C CA . ILE A 1 286 ? 11.582 -18.128 -20.564 1.00 94.19 286 ILE A CA 1
ATOM 2186 C C . ILE A 1 286 ? 11.392 -18.550 -22.024 1.00 94.19 286 ILE A C 1
ATOM 2188 O O . ILE A 1 286 ? 12.175 -18.145 -22.882 1.00 94.19 286 ILE A O 1
ATOM 2192 N N . THR A 1 287 ? 10.344 -19.323 -22.327 1.00 94.44 287 THR A N 1
ATOM 2193 C CA . THR A 1 287 ? 10.061 -19.759 -23.702 1.00 94.44 287 THR A CA 1
ATOM 2194 C C . THR A 1 287 ? 9.758 -18.581 -24.617 1.00 94.44 287 THR A C 1
ATOM 2196 O O . THR A 1 287 ? 10.242 -18.559 -25.743 1.00 94.44 287 THR A O 1
ATOM 2199 N N . ALA A 1 288 ? 9.023 -17.578 -24.128 1.00 95.50 288 ALA A N 1
ATOM 2200 C CA . ALA A 1 288 ? 8.750 -16.347 -24.861 1.00 95.50 288 ALA A CA 1
ATOM 2201 C C . ALA A 1 288 ? 10.025 -15.539 -25.109 1.00 95.50 288 ALA A C 1
ATOM 2203 O O . ALA A 1 288 ? 10.216 -15.038 -26.208 1.00 95.50 288 ALA A O 1
ATOM 2204 N N . GLY A 1 289 ? 10.931 -15.455 -24.131 1.00 95.50 289 GLY A N 1
ATOM 2205 C CA . GLY A 1 289 ? 12.219 -14.789 -24.315 1.00 95.50 289 GLY A CA 1
ATOM 2206 C C . GLY A 1 289 ? 13.083 -15.457 -25.387 1.00 95.50 289 GLY A C 1
ATOM 2207 O O . GLY A 1 289 ? 13.622 -14.775 -26.253 1.00 95.50 289 GLY A O 1
ATOM 2208 N N . ILE A 1 290 ? 13.176 -16.790 -25.379 1.00 96.19 290 ILE A N 1
ATOM 2209 C CA . ILE A 1 290 ? 13.922 -17.542 -26.403 1.00 96.19 290 ILE A CA 1
ATOM 2210 C C . ILE A 1 290 ? 13.261 -17.383 -27.779 1.00 96.19 290 ILE A C 1
ATOM 2212 O O . ILE A 1 290 ? 13.945 -17.063 -28.752 1.00 96.19 290 ILE A O 1
ATOM 2216 N N . ALA A 1 291 ? 11.939 -17.565 -27.856 1.00 96.31 291 ALA A N 1
ATOM 2217 C CA . ALA A 1 291 ? 11.179 -17.414 -29.094 1.00 96.31 291 ALA A CA 1
ATOM 2218 C C . ALA A 1 291 ? 11.319 -16.000 -29.667 1.00 96.31 291 ALA A C 1
ATOM 2220 O O . ALA A 1 291 ? 11.636 -15.856 -30.844 1.00 96.31 291 ALA A O 1
ATOM 2221 N N . GLN A 1 292 ? 11.185 -14.964 -28.835 1.00 96.81 292 GLN A N 1
ATOM 2222 C CA . GLN A 1 292 ? 11.369 -13.582 -29.263 1.00 96.81 292 GLN A CA 1
ATOM 2223 C C . GLN A 1 292 ? 12.801 -13.310 -29.717 1.00 96.81 292 GLN A C 1
ATOM 2225 O O . GLN A 1 292 ? 12.993 -12.560 -30.668 1.00 96.81 292 GLN A O 1
ATOM 2230 N N . GLY A 1 293 ? 13.815 -13.907 -29.086 1.00 96.06 293 GLY A N 1
ATOM 2231 C CA . GLY A 1 293 ? 15.200 -13.786 -29.542 1.00 96.06 293 GLY A CA 1
ATOM 2232 C C . GLY A 1 293 ? 15.374 -14.295 -30.975 1.00 96.06 293 GLY A C 1
ATOM 2233 O O . GLY A 1 293 ? 15.930 -13.591 -31.814 1.00 96.06 293 GLY A O 1
ATOM 2234 N N . LEU A 1 294 ? 14.825 -15.475 -31.277 1.00 95.75 294 LEU A N 1
ATOM 2235 C CA . LEU A 1 294 ? 14.843 -16.054 -32.625 1.00 95.75 294 LEU A CA 1
ATOM 2236 C C . LEU A 1 294 ? 14.007 -15.238 -33.620 1.00 95.75 294 LEU A C 1
ATOM 2238 O O . LEU A 1 294 ? 14.469 -14.958 -34.724 1.00 95.75 294 LEU A O 1
ATOM 2242 N N . LEU A 1 295 ? 12.804 -14.815 -33.221 1.00 96.31 295 LEU A N 1
ATOM 2243 C CA . LEU A 1 295 ? 11.933 -13.976 -34.045 1.00 96.31 295 LEU A CA 1
ATOM 2244 C C . LEU A 1 295 ? 12.572 -12.620 -34.338 1.00 96.31 295 LEU A C 1
ATOM 2246 O O . LEU A 1 295 ? 12.502 -12.162 -35.467 1.00 96.31 295 LEU A O 1
ATOM 2250 N N . SER A 1 296 ? 13.288 -12.025 -33.384 1.00 94.31 296 SER A N 1
ATOM 2251 C CA . SER A 1 296 ? 13.999 -10.757 -33.591 1.00 94.31 296 SER A CA 1
ATOM 2252 C C . SER A 1 296 ? 15.084 -10.885 -34.665 1.00 94.31 296 SER A C 1
ATOM 2254 O O . SER A 1 296 ? 15.251 -9.982 -35.480 1.00 94.31 296 SER A O 1
ATOM 2256 N N . LEU A 1 297 ? 15.803 -12.015 -34.719 1.00 93.50 297 LEU A N 1
ATOM 2257 C CA . LEU A 1 297 ? 16.754 -12.294 -35.805 1.00 93.50 297 LEU A CA 1
ATOM 2258 C C . LEU A 1 297 ? 16.030 -12.450 -37.150 1.00 93.50 297 LEU A C 1
ATOM 2260 O O . LEU A 1 297 ? 16.466 -11.899 -38.163 1.00 93.50 297 LEU A O 1
ATOM 2264 N N . LEU A 1 298 ? 14.903 -13.166 -37.146 1.00 93.44 298 LEU A N 1
ATOM 2265 C CA . LEU A 1 298 ? 14.077 -13.393 -38.328 1.00 93.44 298 LEU A CA 1
ATOM 2266 C C . LEU A 1 298 ? 13.432 -12.100 -38.849 1.00 93.44 298 LEU A C 1
ATOM 2268 O O . LEU A 1 298 ? 13.326 -11.927 -40.052 1.00 93.44 298 LEU A O 1
ATOM 2272 N N . GLU A 1 299 ? 13.051 -11.171 -37.974 1.00 90.44 299 GLU A N 1
ATOM 2273 C CA . GLU A 1 299 ? 12.474 -9.864 -38.317 1.00 90.44 299 GLU A CA 1
ATOM 2274 C C . GLU A 1 299 ? 13.513 -8.899 -38.908 1.00 90.44 299 GLU A C 1
ATOM 2276 O O . GLU A 1 299 ? 13.172 -8.018 -39.699 1.00 90.44 299 GLU A O 1
ATOM 2281 N N . VAL A 1 300 ? 14.794 -9.060 -38.561 1.00 91.62 300 VAL A N 1
ATOM 2282 C CA . VAL A 1 300 ? 15.893 -8.269 -39.141 1.00 91.62 300 VAL A CA 1
ATOM 2283 C C . VAL A 1 300 ? 16.283 -8.773 -40.528 1.00 91.62 300 VAL A C 1
ATOM 2285 O O . VAL A 1 300 ? 16.644 -7.970 -41.392 1.00 91.62 300 VAL A O 1
ATOM 2288 N N . ALA A 1 301 ? 16.198 -10.082 -40.768 1.00 92.25 301 ALA A N 1
ATOM 2289 C CA . ALA A 1 301 ? 16.637 -10.696 -42.018 1.00 92.25 301 ALA A CA 1
ATOM 2290 C C . ALA A 1 301 ? 15.988 -10.091 -43.287 1.00 92.25 301 ALA A C 1
ATOM 2292 O O . ALA A 1 301 ? 16.734 -9.800 -44.219 1.00 92.25 301 ALA A O 1
ATOM 2293 N N . PRO A 1 302 ? 14.672 -9.799 -43.358 1.00 91.94 302 PRO A N 1
ATOM 2294 C CA . PRO A 1 302 ? 14.057 -9.137 -44.508 1.00 91.94 302 PRO A CA 1
ATOM 2295 C C . PRO A 1 302 ? 14.631 -7.752 -44.788 1.00 91.94 302 PRO A C 1
ATOM 2297 O O . PRO A 1 302 ? 14.799 -7.388 -45.947 1.00 91.94 302 PRO A O 1
ATOM 2300 N N . LEU A 1 303 ? 14.971 -6.987 -43.745 1.00 88.69 303 LEU A N 1
ATOM 2301 C CA . LEU A 1 303 ? 15.574 -5.664 -43.905 1.00 88.69 303 LEU A CA 1
ATOM 2302 C C . LEU A 1 303 ? 17.007 -5.770 -44.446 1.00 88.69 303 LEU A C 1
ATOM 2304 O O . LEU A 1 303 ? 17.399 -4.983 -45.307 1.00 88.69 303 LEU A O 1
ATOM 2308 N N . ILE A 1 304 ? 17.769 -6.771 -43.989 1.00 90.31 304 ILE A N 1
ATOM 2309 C CA . ILE A 1 304 ? 19.096 -7.097 -44.534 1.00 90.31 304 ILE A CA 1
ATOM 2310 C C . ILE A 1 304 ? 18.982 -7.546 -45.997 1.00 90.31 304 ILE A C 1
ATOM 2312 O O . ILE A 1 304 ? 19.718 -7.058 -46.851 1.00 90.31 304 ILE A O 1
ATOM 2316 N N . LEU A 1 305 ? 18.044 -8.444 -46.307 1.00 91.50 305 LEU A N 1
ATOM 2317 C CA . LEU A 1 305 ? 17.817 -8.943 -47.665 1.00 91.50 305 LEU A CA 1
ATOM 2318 C C . LEU A 1 305 ? 17.345 -7.835 -48.606 1.00 91.50 305 LEU A C 1
ATOM 2320 O O . LEU A 1 305 ? 17.756 -7.811 -49.761 1.00 91.50 305 LEU A O 1
ATOM 2324 N N . PHE A 1 306 ? 16.541 -6.892 -48.119 1.00 90.25 306 PHE A N 1
ATOM 2325 C CA . PHE A 1 306 ? 16.145 -5.710 -48.876 1.00 90.25 306 PHE A CA 1
ATOM 2326 C C . PHE A 1 306 ? 17.343 -4.801 -49.179 1.00 90.25 306 PHE A C 1
ATOM 2328 O O . PHE A 1 306 ? 17.522 -4.381 -50.323 1.00 90.25 306 PHE A O 1
ATOM 2335 N N . ALA A 1 307 ? 18.200 -4.543 -48.186 1.00 87.00 307 ALA A N 1
ATOM 2336 C CA . ALA A 1 307 ? 19.430 -3.782 -48.387 1.00 87.00 307 ALA A CA 1
ATOM 2337 C C . ALA A 1 307 ? 20.370 -4.459 -49.401 1.00 87.00 307 ALA A C 1
ATOM 2339 O O . ALA A 1 307 ? 20.924 -3.797 -50.279 1.00 87.00 307 ALA A O 1
ATOM 2340 N N . GLU A 1 308 ? 20.509 -5.782 -49.322 1.00 87.62 308 GLU A N 1
ATOM 2341 C CA . GLU A 1 308 ? 21.321 -6.577 -50.243 1.00 87.62 308 GLU A CA 1
ATOM 2342 C C . GLU A 1 308 ? 20.720 -6.630 -51.656 1.00 87.62 308 GLU A C 1
ATOM 2344 O O . GLU A 1 308 ? 21.454 -6.528 -52.639 1.00 87.62 308 GLU A O 1
ATOM 2349 N N . LEU A 1 309 ? 19.394 -6.728 -51.778 1.00 90.38 309 LEU A N 1
ATOM 2350 C CA . LEU A 1 309 ? 18.679 -6.653 -53.052 1.00 90.38 309 LEU A CA 1
ATOM 2351 C C . LEU A 1 309 ? 18.917 -5.301 -53.729 1.00 90.38 309 LEU A C 1
ATOM 2353 O O . LEU A 1 309 ? 19.265 -5.267 -54.908 1.00 90.38 309 LEU A O 1
ATOM 2357 N N . ALA A 1 310 ? 18.804 -4.198 -52.984 1.00 86.62 310 ALA A N 1
ATOM 2358 C CA . ALA A 1 310 ? 19.080 -2.859 -53.500 1.00 86.62 310 ALA A CA 1
ATOM 2359 C C . ALA A 1 310 ? 20.546 -2.715 -53.945 1.00 86.62 310 ALA A C 1
ATOM 2361 O O . ALA A 1 310 ? 20.824 -2.194 -55.026 1.00 86.62 310 ALA A O 1
ATOM 2362 N N . ARG A 1 311 ? 21.488 -3.245 -53.154 1.00 85.25 311 ARG A N 1
ATOM 2363 C CA . ARG A 1 311 ? 22.919 -3.260 -53.487 1.00 85.25 311 ARG A CA 1
ATOM 2364 C C . ARG A 1 311 ? 23.194 -4.031 -54.780 1.00 85.25 311 ARG A C 1
ATOM 2366 O O . ARG A 1 311 ? 23.875 -3.511 -55.659 1.00 85.25 311 ARG A O 1
ATOM 2373 N N . ARG A 1 312 ? 22.649 -5.247 -54.910 1.00 87.69 312 ARG A N 1
ATOM 2374 C CA . ARG A 1 312 ? 22.832 -6.120 -56.083 1.00 87.69 312 ARG A CA 1
ATOM 2375 C C . ARG A 1 312 ? 22.189 -5.560 -57.343 1.00 87.69 312 ARG A C 1
ATOM 2377 O O . ARG A 1 312 ? 22.757 -5.706 -58.423 1.00 87.69 312 ARG A O 1
ATOM 2384 N N . LEU A 1 313 ? 21.041 -4.898 -57.203 1.00 87.81 313 LEU A N 1
ATOM 2385 C CA . LEU A 1 313 ? 20.374 -4.214 -58.306 1.00 87.81 313 LEU A CA 1
ATOM 2386 C C . LEU A 1 313 ? 21.270 -3.106 -58.879 1.00 87.81 313 LEU A C 1
ATOM 2388 O O . LEU A 1 313 ? 21.444 -3.031 -60.091 1.00 87.81 313 LEU A O 1
ATOM 2392 N N . LEU A 1 314 ? 21.898 -2.296 -58.018 1.00 84.25 314 LEU A N 1
ATOM 2393 C CA . LEU A 1 314 ? 22.806 -1.228 -58.452 1.00 84.25 314 LEU A CA 1
ATOM 2394 C C . LEU A 1 314 ? 24.120 -1.738 -59.055 1.00 84.25 314 LEU A C 1
ATOM 2396 O O . LEU A 1 314 ? 24.699 -1.062 -59.898 1.00 84.25 314 LEU A O 1
ATOM 2400 N N . THR A 1 315 ? 24.596 -2.916 -58.647 1.00 84.19 315 THR A N 1
ATOM 2401 C CA . THR A 1 315 ? 25.797 -3.537 -59.234 1.00 84.19 315 THR A CA 1
ATOM 2402 C C . THR A 1 315 ? 25.509 -4.336 -60.510 1.00 84.19 315 THR A C 1
ATOM 2404 O O . THR A 1 315 ? 26.422 -4.967 -61.032 1.00 84.19 315 THR A O 1
ATOM 2407 N N . GLY A 1 316 ? 24.265 -4.337 -61.005 1.00 87.12 316 GLY A N 1
ATOM 2408 C CA . GLY A 1 316 ? 23.889 -5.000 -62.257 1.00 87.12 316 GLY A CA 1
ATOM 2409 C C . GLY A 1 316 ? 23.713 -6.519 -62.157 1.00 87.12 316 GLY A C 1
ATOM 2410 O O . GLY A 1 316 ? 24.030 -7.227 -63.108 1.00 87.12 316 GLY A O 1
ATOM 2411 N N . ALA A 1 317 ? 23.243 -7.041 -61.018 1.00 90.12 317 ALA A N 1
ATOM 2412 C CA . ALA A 1 317 ? 22.965 -8.471 -60.867 1.00 90.12 317 ALA A CA 1
ATOM 2413 C C . ALA A 1 317 ? 21.817 -8.957 -61.775 1.00 90.12 317 ALA A C 1
ATOM 2415 O O . ALA A 1 317 ? 20.899 -8.206 -62.105 1.00 90.12 317 ALA A O 1
ATOM 2416 N N . GLU A 1 318 ? 21.843 -10.245 -62.127 1.00 93.38 318 GLU A N 1
ATOM 2417 C CA . GLU A 1 318 ? 20.814 -10.881 -62.954 1.00 93.38 318 GLU A CA 1
ATOM 2418 C C . GLU A 1 318 ? 19.422 -10.864 -62.301 1.00 93.38 318 GLU A C 1
ATOM 2420 O O . GLU A 1 318 ? 19.271 -10.972 -61.078 1.00 93.38 318 GLU A O 1
ATOM 2425 N N . ARG A 1 319 ? 18.381 -10.786 -63.142 1.00 92.88 319 ARG A N 1
ATOM 2426 C CA . ARG A 1 319 ? 16.974 -10.712 -62.719 1.00 92.88 319 ARG A CA 1
ATOM 2427 C C . ARG A 1 319 ? 16.575 -11.861 -61.790 1.00 92.88 319 ARG A C 1
ATOM 2429 O O . ARG A 1 319 ? 15.896 -11.614 -60.795 1.00 92.88 319 ARG A O 1
ATOM 2436 N N . ASP A 1 320 ? 17.003 -13.084 -62.085 1.00 93.19 320 ASP A N 1
ATOM 2437 C CA . ASP A 1 320 ? 16.596 -14.272 -61.326 1.00 93.19 320 ASP A CA 1
ATOM 2438 C C . ASP A 1 320 ? 17.136 -14.253 -59.890 1.00 93.19 320 ASP A C 1
ATOM 2440 O O . ASP A 1 320 ? 16.424 -14.598 -58.944 1.00 93.19 320 ASP A O 1
ATOM 2444 N N . VAL A 1 321 ? 18.358 -13.744 -59.698 1.00 91.75 321 VAL A N 1
ATOM 2445 C CA . VAL A 1 321 ? 18.964 -13.555 -58.371 1.00 91.75 321 VAL A CA 1
ATOM 2446 C C . VAL A 1 321 ? 18.175 -12.526 -57.560 1.00 91.75 321 VAL A C 1
ATOM 2448 O O . VAL A 1 321 ? 17.902 -12.745 -56.379 1.00 91.75 321 VAL A O 1
ATOM 2451 N N . LEU A 1 322 ? 17.775 -11.418 -58.188 1.00 92.25 322 LEU A N 1
ATOM 2452 C CA . LEU A 1 322 ? 17.010 -10.350 -57.540 1.00 92.25 322 LEU A CA 1
ATOM 2453 C C . LEU A 1 322 ? 15.603 -10.812 -57.140 1.00 92.25 322 LEU A C 1
ATOM 2455 O O . LEU A 1 322 ? 15.169 -10.560 -56.015 1.00 92.25 322 LEU A O 1
ATOM 2459 N N . VAL A 1 323 ? 14.908 -11.525 -58.032 1.00 93.88 323 VAL A N 1
ATOM 2460 C CA . VAL A 1 323 ? 13.575 -12.086 -57.761 1.00 93.88 323 VAL A CA 1
ATOM 2461 C C . VAL A 1 323 ? 13.643 -13.121 -56.638 1.00 93.88 323 VAL A C 1
ATOM 2463 O O . VAL A 1 323 ? 12.836 -13.062 -55.711 1.00 93.88 323 VAL A O 1
ATOM 2466 N N . SER A 1 324 ? 14.632 -14.019 -56.666 1.00 93.62 324 SER A N 1
ATOM 2467 C CA . SER A 1 324 ? 14.831 -15.028 -55.618 1.00 93.62 324 SER A CA 1
ATOM 2468 C C . SER A 1 324 ? 15.094 -14.400 -54.244 1.00 93.62 324 SER A C 1
ATOM 2470 O O . SER A 1 324 ? 14.463 -14.791 -53.256 1.00 93.62 324 SER A O 1
ATOM 2472 N N . LEU A 1 325 ? 15.945 -13.366 -54.168 1.00 92.88 325 LEU A N 1
ATOM 2473 C CA . LEU A 1 325 ? 16.166 -12.611 -52.927 1.00 92.88 325 LEU A CA 1
ATOM 2474 C C . LEU A 1 325 ? 14.882 -11.939 -52.425 1.00 92.88 325 LEU A C 1
ATOM 2476 O O . LEU A 1 325 ? 14.588 -12.005 -51.232 1.00 92.88 325 LEU A O 1
ATOM 2480 N N . GLY A 1 326 ? 14.115 -11.312 -53.322 1.00 92.94 326 GLY A N 1
ATOM 2481 C CA . GLY A 1 326 ? 12.864 -10.637 -52.975 1.00 92.94 326 GLY A CA 1
ATOM 2482 C C . GLY A 1 326 ? 11.808 -11.600 -52.428 1.00 92.94 326 GLY A C 1
ATOM 2483 O O . GLY A 1 326 ? 11.213 -11.341 -51.379 1.00 92.94 326 GLY A O 1
ATOM 2484 N N . ILE A 1 327 ? 11.618 -12.744 -53.093 1.00 94.81 327 ILE A N 1
ATOM 2485 C CA . ILE A 1 327 ? 10.703 -13.803 -52.642 1.00 94.81 327 ILE A CA 1
ATOM 2486 C C . ILE A 1 327 ? 11.161 -14.355 -51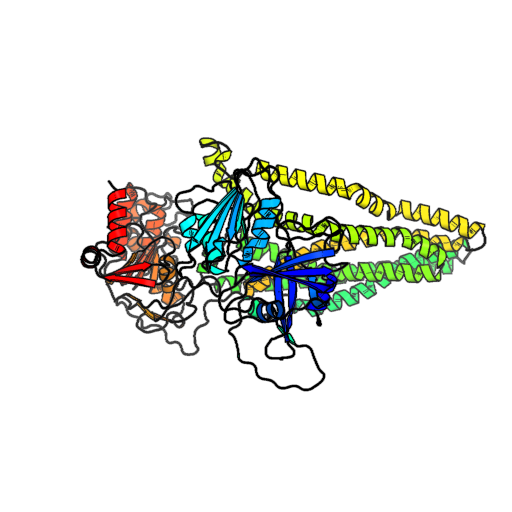.290 1.00 94.81 327 ILE A C 1
ATOM 2488 O O . ILE A 1 327 ? 10.355 -14.443 -50.366 1.00 94.81 327 ILE A O 1
ATOM 2492 N N . THR A 1 328 ? 12.454 -14.653 -51.136 1.00 94.44 328 THR A N 1
ATOM 2493 C CA . THR A 1 328 ? 13.016 -15.167 -49.877 1.00 94.44 328 THR A CA 1
ATOM 2494 C C . THR A 1 328 ? 12.800 -14.179 -48.729 1.00 94.44 328 THR A C 1
ATOM 2496 O O . THR A 1 328 ? 12.303 -14.563 -47.671 1.00 94.44 328 THR A O 1
ATOM 2499 N N . GLY A 1 329 ? 13.090 -12.891 -48.942 1.00 93.81 329 GLY A N 1
ATOM 2500 C CA . GLY A 1 329 ? 12.849 -11.843 -47.949 1.00 93.81 329 GLY A CA 1
ATOM 2501 C C . GLY A 1 329 ? 11.372 -11.702 -47.579 1.00 93.81 329 GLY A C 1
ATOM 2502 O O . GLY A 1 329 ? 11.050 -11.570 -46.400 1.00 93.81 329 GLY A O 1
ATOM 2503 N N . THR A 1 330 ? 10.470 -11.815 -48.558 1.00 93.81 330 THR A N 1
ATOM 2504 C CA . THR A 1 330 ? 9.016 -11.768 -48.327 1.00 93.81 330 THR A CA 1
ATOM 2505 C C . THR A 1 330 ? 8.533 -12.969 -47.515 1.00 93.81 330 THR A C 1
ATOM 2507 O O . THR A 1 330 ? 7.775 -12.795 -46.563 1.00 93.81 330 THR A O 1
ATOM 2510 N N . ILE A 1 331 ? 8.998 -14.181 -47.836 1.00 95.69 331 ILE A N 1
ATOM 2511 C CA . ILE A 1 331 ? 8.660 -15.403 -47.090 1.00 95.69 331 ILE A CA 1
ATOM 2512 C C . ILE A 1 331 ? 9.132 -15.288 -45.640 1.00 95.69 331 ILE A C 1
ATOM 2514 O O . ILE A 1 331 ? 8.360 -15.556 -44.723 1.00 95.69 331 ILE A O 1
ATOM 2518 N N . ILE A 1 332 ? 10.373 -14.845 -45.425 1.00 95.94 332 ILE A N 1
ATOM 2519 C CA . ILE A 1 332 ? 10.935 -14.656 -44.084 1.00 95.94 332 ILE A CA 1
ATOM 2520 C C . ILE A 1 332 ? 10.145 -13.599 -43.303 1.00 95.94 332 ILE A C 1
ATOM 2522 O O . ILE A 1 332 ? 9.841 -13.811 -42.131 1.00 95.94 332 ILE A O 1
ATOM 2526 N N . MET A 1 333 ? 9.761 -12.492 -43.946 1.00 94.25 333 MET A N 1
ATOM 2527 C CA . MET A 1 333 ? 8.950 -11.443 -43.325 1.00 94.25 333 MET A CA 1
ATOM 2528 C C . MET A 1 333 ? 7.580 -11.970 -42.885 1.00 94.25 333 MET A C 1
ATOM 2530 O O . MET A 1 333 ? 7.162 -11.721 -41.756 1.00 94.25 333 MET A O 1
ATOM 2534 N N . LEU A 1 334 ? 6.894 -12.723 -43.751 1.00 95.56 334 LEU A N 1
ATOM 2535 C CA . LEU A 1 334 ? 5.598 -13.328 -43.434 1.00 95.56 334 LEU A CA 1
ATOM 2536 C C . LEU A 1 334 ? 5.720 -14.376 -42.323 1.00 95.56 334 LEU A C 1
ATOM 2538 O O . LEU A 1 334 ? 4.885 -14.403 -41.422 1.00 95.56 334 LEU A O 1
ATOM 2542 N N . ALA A 1 335 ? 6.772 -15.197 -42.349 1.00 95.06 335 ALA A N 1
ATOM 2543 C CA . ALA A 1 335 ? 7.050 -16.176 -41.304 1.00 95.06 335 ALA A CA 1
ATOM 2544 C C . ALA A 1 335 ? 7.339 -15.505 -39.951 1.00 95.06 335 ALA A C 1
ATOM 2546 O O . ALA A 1 335 ? 6.805 -15.941 -38.934 1.00 95.06 335 ALA A O 1
ATOM 2547 N N . GLY A 1 336 ? 8.123 -14.421 -39.938 1.00 94.88 336 GLY A N 1
ATOM 2548 C CA . GLY A 1 336 ? 8.376 -13.608 -38.747 1.00 94.88 336 GLY A CA 1
ATOM 2549 C C . GLY A 1 336 ? 7.098 -12.992 -38.189 1.00 94.88 336 GLY A C 1
ATOM 2550 O O . GLY A 1 336 ? 6.780 -13.203 -37.023 1.00 94.88 336 GLY A O 1
ATOM 2551 N N . ALA A 1 337 ? 6.305 -12.328 -39.032 1.00 94.38 337 ALA A N 1
ATOM 2552 C CA . ALA A 1 337 ? 5.035 -11.730 -38.622 1.00 94.38 337 ALA A CA 1
ATOM 2553 C C . ALA A 1 337 ? 4.043 -12.773 -38.076 1.00 94.38 337 ALA A C 1
ATOM 2555 O O . ALA A 1 337 ? 3.432 -12.556 -37.029 1.00 94.38 337 ALA A O 1
ATOM 2556 N N . ALA A 1 338 ? 3.909 -13.923 -38.745 1.00 96.38 338 ALA A N 1
ATOM 2557 C CA . ALA A 1 338 ? 3.063 -15.022 -38.286 1.00 96.38 338 ALA A CA 1
ATOM 2558 C C . ALA A 1 338 ? 3.570 -15.626 -36.967 1.00 96.38 338 ALA A C 1
ATOM 2560 O O . ALA A 1 338 ? 2.771 -15.913 -36.077 1.00 96.38 338 ALA A O 1
ATOM 2561 N N . GLY A 1 339 ? 4.888 -15.779 -36.816 1.00 96.56 339 GLY A N 1
ATOM 2562 C CA . GLY A 1 339 ? 5.521 -16.264 -35.593 1.00 96.56 339 GLY A CA 1
ATOM 2563 C C . GLY A 1 339 ? 5.298 -15.328 -34.405 1.00 96.56 339 GLY A C 1
ATOM 2564 O O . GLY A 1 339 ? 4.877 -15.785 -33.343 1.00 96.56 339 GLY A O 1
ATOM 2565 N N . THR A 1 340 ? 5.487 -14.021 -34.594 1.00 95.00 340 THR A N 1
ATOM 2566 C CA . THR A 1 340 ? 5.225 -12.997 -33.570 1.00 95.00 340 THR A CA 1
ATOM 2567 C C . THR A 1 340 ? 3.741 -12.946 -33.208 1.00 95.00 340 THR A C 1
ATOM 2569 O O . THR A 1 340 ? 3.400 -12.943 -32.024 1.00 95.00 340 THR A O 1
ATOM 2572 N N . ALA A 1 341 ? 2.839 -13.008 -34.195 1.00 96.38 341 ALA A N 1
ATOM 2573 C CA . ALA A 1 341 ? 1.396 -13.070 -33.953 1.00 96.38 341 ALA A CA 1
ATOM 2574 C C . ALA A 1 341 ? 0.991 -14.322 -33.156 1.00 96.38 341 ALA A C 1
ATOM 2576 O O . ALA A 1 341 ? 0.242 -14.218 -32.183 1.00 96.38 341 ALA A O 1
ATOM 2577 N N . LEU A 1 342 ? 1.516 -15.496 -33.522 1.00 96.81 342 LEU A N 1
ATOM 2578 C CA . LEU A 1 342 ? 1.266 -16.748 -32.809 1.00 96.81 342 LEU A CA 1
ATOM 2579 C C . LEU A 1 342 ? 1.808 -16.694 -31.377 1.00 96.81 342 LEU A C 1
ATOM 2581 O O . LEU A 1 342 ? 1.101 -17.066 -30.441 1.00 96.81 342 LEU A O 1
ATOM 2585 N N . MET A 1 343 ? 3.038 -16.212 -31.190 1.00 96.44 343 MET A N 1
ATOM 2586 C CA . MET A 1 343 ? 3.658 -16.088 -29.872 1.00 96.44 343 MET A CA 1
ATOM 2587 C C . MET A 1 343 ? 2.833 -15.173 -28.960 1.00 96.44 343 MET A C 1
ATOM 2589 O O . MET A 1 343 ? 2.494 -15.574 -27.845 1.00 96.44 343 MET A O 1
ATOM 2593 N N . LEU A 1 344 ? 2.464 -13.979 -29.438 1.00 95.38 344 LEU A N 1
ATOM 2594 C CA . LEU A 1 344 ? 1.640 -13.035 -28.681 1.00 95.38 344 LEU A CA 1
ATOM 2595 C C . LEU A 1 344 ? 0.262 -13.621 -28.366 1.00 95.38 344 LEU A C 1
ATOM 2597 O O . LEU A 1 344 ? -0.187 -13.534 -27.226 1.00 95.38 344 LEU A O 1
ATOM 2601 N N . PHE A 1 345 ? -0.389 -14.280 -29.327 1.00 96.56 345 PHE A N 1
ATOM 2602 C CA . PHE A 1 345 ? -1.670 -14.948 -29.095 1.00 96.56 345 PHE A CA 1
ATOM 2603 C C . PHE A 1 345 ? -1.579 -16.004 -27.980 1.00 96.56 345 PHE A C 1
ATOM 2605 O O . PHE A 1 345 ? -2.409 -16.022 -27.068 1.00 96.56 345 PHE A O 1
ATOM 2612 N N . LEU A 1 346 ? -0.547 -16.853 -28.008 1.00 96.38 346 LEU A N 1
ATOM 2613 C CA . LEU A 1 346 ? -0.320 -17.873 -26.981 1.00 96.38 346 LEU A CA 1
ATOM 2614 C C . LEU A 1 346 ? -0.023 -17.253 -25.606 1.00 96.38 346 LEU A C 1
ATOM 2616 O O . LEU A 1 346 ? -0.537 -17.743 -24.597 1.00 96.38 346 LEU A O 1
ATOM 2620 N N . LEU A 1 347 ? 0.755 -16.167 -25.560 1.00 96.38 347 LEU A N 1
ATOM 2621 C CA . LEU A 1 347 ? 1.033 -15.403 -24.339 1.00 96.38 347 LEU A CA 1
ATOM 2622 C C . LEU A 1 347 ? -0.241 -14.783 -23.755 1.00 96.38 347 LEU A C 1
ATOM 2624 O O . LEU A 1 347 ? -0.499 -14.966 -22.569 1.00 96.38 347 LEU A O 1
ATOM 2628 N N . HIS A 1 348 ? -1.078 -14.137 -24.570 1.00 96.88 348 HIS A N 1
ATOM 2629 C CA . HIS A 1 348 ? -2.360 -13.577 -24.125 1.00 96.88 348 HIS A CA 1
ATOM 2630 C C . HIS A 1 348 ? -3.315 -14.660 -23.605 1.00 96.88 348 HIS A C 1
ATOM 2632 O O . HIS A 1 348 ? -3.983 -14.466 -22.588 1.00 96.88 348 HIS A O 1
ATOM 2638 N N . LEU A 1 349 ? -3.364 -15.827 -24.257 1.00 95.69 349 LEU A N 1
ATOM 2639 C CA . LEU A 1 349 ? -4.173 -16.953 -23.789 1.00 95.69 349 LEU A CA 1
ATOM 2640 C C . LEU A 1 349 ? -3.670 -17.495 -22.442 1.00 95.69 349 LEU A C 1
ATOM 2642 O O . LEU A 1 349 ? -4.471 -17.837 -21.566 1.00 95.69 349 LEU A O 1
ATOM 2646 N N . HIS A 1 350 ? -2.349 -17.575 -22.266 1.00 95.88 350 HIS A N 1
ATOM 2647 C CA . HIS A 1 350 ? -1.740 -17.958 -20.996 1.00 95.88 350 HIS A CA 1
ATOM 2648 C C . HIS A 1 350 ? -2.027 -16.925 -19.902 1.00 95.88 350 HIS A C 1
ATOM 2650 O O . HIS A 1 350 ? -2.461 -17.304 -18.814 1.00 95.88 350 HIS A O 1
ATOM 2656 N N . ASP A 1 351 ? -1.856 -15.637 -20.198 1.00 96.12 351 ASP A N 1
ATOM 2657 C CA . ASP A 1 351 ? -2.117 -14.547 -19.262 1.00 96.12 351 ASP A CA 1
ATOM 2658 C C . ASP A 1 351 ? -3.588 -14.495 -18.830 1.00 96.12 351 ASP A C 1
ATOM 2660 O O . ASP A 1 351 ? -3.868 -14.363 -17.641 1.00 96.12 351 ASP A O 1
ATOM 2664 N N . ALA A 1 352 ? -4.545 -14.712 -19.736 1.00 94.75 352 ALA A N 1
ATOM 2665 C CA . ALA A 1 352 ? -5.962 -14.773 -19.377 1.00 94.75 352 ALA A CA 1
ATOM 2666 C C . ALA A 1 352 ? -6.251 -15.877 -18.339 1.00 94.75 352 ALA A C 1
ATOM 2668 O O . ALA A 1 352 ? -6.977 -15.654 -17.364 1.00 94.75 352 ALA A O 1
ATOM 2669 N N . ARG A 1 353 ? -5.641 -17.059 -18.504 1.00 94.94 353 ARG A N 1
ATOM 2670 C CA . ARG A 1 353 ? -5.749 -18.182 -17.553 1.00 94.94 353 ARG A CA 1
ATOM 2671 C C . ARG A 1 353 ? -5.030 -17.882 -16.239 1.00 94.94 353 ARG A C 1
ATOM 2673 O O . ARG A 1 353 ? -5.587 -18.141 -15.172 1.00 94.94 353 ARG A O 1
ATOM 2680 N N . PHE A 1 354 ? -3.823 -17.322 -16.309 1.00 94.94 354 PHE A N 1
ATOM 2681 C CA . PHE A 1 354 ? -3.045 -16.888 -15.148 1.00 94.94 354 PHE A CA 1
ATOM 2682 C C . PHE A 1 354 ? -3.817 -15.852 -14.321 1.00 94.94 354 PHE A C 1
ATOM 2684 O O . PHE A 1 354 ? -4.032 -16.045 -13.125 1.00 94.94 354 PHE A O 1
ATOM 2691 N N . SER A 1 355 ? -4.309 -14.798 -14.968 1.00 93.94 355 SER A N 1
ATOM 2692 C CA . SER A 1 355 ? -5.093 -13.723 -14.363 1.00 93.94 355 SER A CA 1
ATOM 2693 C C . SER A 1 355 ? -6.390 -14.246 -13.738 1.00 93.94 355 SER A C 1
ATOM 2695 O O . SER A 1 355 ? -6.746 -13.846 -12.628 1.00 93.94 355 SER A O 1
ATOM 2697 N N . ALA A 1 356 ? -7.083 -15.193 -14.384 1.00 93.81 356 ALA A N 1
ATOM 2698 C CA . ALA A 1 356 ? -8.267 -15.833 -13.805 1.00 93.81 356 ALA A CA 1
ATOM 2699 C C . ALA A 1 356 ? -7.931 -16.661 -12.550 1.00 93.81 356 ALA A C 1
ATOM 2701 O O . ALA A 1 356 ? -8.609 -16.543 -11.525 1.00 93.81 356 ALA A O 1
ATOM 2702 N N . ALA A 1 357 ? -6.860 -17.459 -12.593 1.00 93.81 357 ALA A N 1
ATOM 2703 C CA . ALA A 1 357 ? -6.400 -18.244 -11.449 1.00 93.81 357 ALA A CA 1
ATOM 2704 C C . ALA A 1 357 ? -5.958 -17.348 -10.281 1.00 93.81 357 ALA A C 1
ATOM 2706 O O . ALA A 1 357 ? -6.283 -17.628 -9.124 1.00 93.81 357 ALA A O 1
ATOM 2707 N N . LEU A 1 358 ? -5.272 -16.240 -10.576 1.00 93.81 358 LEU A N 1
ATOM 2708 C CA . LEU A 1 358 ? -4.843 -15.270 -9.576 1.00 93.81 358 LEU A CA 1
ATOM 2709 C C . LEU A 1 358 ? -6.036 -14.558 -8.932 1.00 93.81 358 LEU A C 1
ATOM 2711 O O . LEU A 1 358 ? -6.086 -14.495 -7.706 1.00 93.81 358 LEU A O 1
ATOM 2715 N N . ARG A 1 359 ? -7.031 -14.112 -9.714 1.00 93.31 359 ARG A N 1
ATOM 2716 C CA . ARG A 1 359 ? -8.289 -13.559 -9.173 1.00 93.31 359 ARG A CA 1
ATOM 2717 C C . ARG A 1 359 ? -8.979 -14.549 -8.246 1.00 93.31 359 ARG A C 1
ATOM 2719 O O . ARG A 1 359 ? -9.356 -14.175 -7.140 1.00 93.31 359 ARG A O 1
ATOM 2726 N N . LYS A 1 360 ? -9.076 -15.822 -8.644 1.00 93.19 360 LYS A N 1
ATOM 2727 C CA . LYS A 1 360 ? -9.641 -16.876 -7.790 1.00 93.19 360 LYS A CA 1
ATOM 2728 C C . LYS A 1 360 ? -8.856 -17.020 -6.484 1.00 93.19 360 LYS A C 1
ATOM 2730 O O . LYS A 1 360 ? -9.471 -17.095 -5.427 1.00 93.19 360 LYS A O 1
ATOM 2735 N N . ARG A 1 361 ? -7.518 -17.011 -6.531 1.00 92.62 361 ARG A N 1
ATOM 2736 C CA . ARG A 1 361 ? -6.672 -17.092 -5.328 1.00 92.62 361 ARG A CA 1
ATOM 2737 C C . ARG A 1 361 ? -6.836 -15.875 -4.417 1.00 92.62 361 ARG A C 1
ATOM 2739 O O . ARG A 1 361 ? -6.943 -16.052 -3.211 1.00 92.62 361 ARG A O 1
ATOM 2746 N N . VAL A 1 362 ? -6.877 -14.667 -4.977 1.00 92.75 362 VAL A N 1
ATOM 2747 C CA . VAL A 1 362 ? -7.086 -13.424 -4.218 1.00 92.75 362 VAL A CA 1
ATOM 2748 C C . VAL A 1 362 ? -8.470 -13.414 -3.569 1.00 92.75 362 VAL A C 1
ATOM 2750 O O . VAL A 1 362 ? -8.563 -13.169 -2.372 1.00 92.75 362 VAL A O 1
ATOM 2753 N N . LEU A 1 363 ? -9.532 -13.762 -4.300 1.00 91.06 363 LEU A N 1
ATOM 2754 C CA . LEU A 1 363 ? -10.882 -13.879 -3.734 1.00 91.06 363 LEU A CA 1
ATOM 2755 C C . LEU A 1 363 ? -10.935 -14.927 -2.617 1.00 91.06 363 LEU A C 1
ATOM 2757 O O . LEU A 1 363 ? -11.471 -14.667 -1.545 1.00 91.06 363 LEU A O 1
ATOM 2761 N N . HIS A 1 364 ? -10.310 -16.083 -2.828 1.00 90.56 364 HIS A N 1
ATOM 2762 C CA . HIS A 1 364 ? -10.235 -17.136 -1.819 1.00 90.56 364 HIS A CA 1
ATOM 2763 C C . HIS A 1 364 ? -9.447 -16.714 -0.570 1.00 90.56 364 HIS A C 1
ATOM 2765 O O . HIS A 1 364 ? -9.809 -17.088 0.546 1.00 90.56 364 HIS A O 1
ATOM 2771 N N . LYS A 1 365 ? -8.391 -15.912 -0.743 1.00 91.31 365 LYS A N 1
ATOM 2772 C CA . LYS A 1 365 ? -7.649 -15.301 0.362 1.00 91.31 365 LYS A CA 1
ATOM 2773 C C . LYS A 1 365 ? -8.541 -14.337 1.136 1.00 91.31 365 LYS A C 1
ATOM 2775 O O . LYS A 1 365 ? -8.632 -14.462 2.349 1.00 91.31 365 LYS A O 1
ATOM 2780 N N . LEU A 1 366 ? -9.241 -13.430 0.447 1.00 90.31 366 LEU A N 1
ATOM 2781 C CA . LEU A 1 366 ? -10.136 -12.451 1.074 1.00 90.31 366 LEU A CA 1
ATOM 2782 C C . LEU A 1 366 ? -11.197 -13.116 1.963 1.00 90.31 366 LEU A C 1
ATOM 2784 O O . LEU A 1 366 ? -11.475 -12.600 3.036 1.00 90.31 366 LEU A O 1
ATOM 2788 N N . THR A 1 367 ? -11.715 -14.290 1.588 1.00 85.69 367 THR A N 1
ATOM 2789 C CA . THR A 1 367 ? -12.689 -15.026 2.420 1.00 85.69 367 THR A CA 1
ATOM 2790 C C . THR A 1 367 ? -12.129 -15.608 3.726 1.00 85.69 367 THR A C 1
ATOM 2792 O O . THR A 1 367 ? -12.912 -16.043 4.557 1.00 85.69 367 THR A O 1
ATOM 2795 N N . ARG A 1 368 ? -10.801 -15.644 3.914 1.00 85.94 368 ARG A N 1
ATOM 2796 C CA . ARG A 1 368 ? -10.128 -16.154 5.131 1.00 85.94 368 ARG A CA 1
ATOM 2797 C C . ARG A 1 368 ? -9.320 -15.102 5.880 1.00 85.94 368 ARG A C 1
ATOM 2799 O O . ARG A 1 368 ? -8.694 -15.395 6.902 1.00 85.94 368 ARG A O 1
ATOM 2806 N N . MET A 1 369 ? -9.278 -13.887 5.343 1.00 88.31 369 MET A N 1
ATOM 2807 C CA . MET A 1 369 ? -8.639 -12.776 6.025 1.00 88.31 369 MET A CA 1
ATOM 2808 C C . MET A 1 369 ? -9.425 -12.454 7.300 1.00 88.31 369 MET A C 1
ATOM 2810 O O . MET A 1 369 ? -10.656 -12.432 7.247 1.00 88.31 369 MET A O 1
ATOM 2814 N N . PRO A 1 370 ? -8.746 -12.148 8.420 1.00 88.19 370 PRO A N 1
ATOM 2815 C CA . PRO A 1 370 ? -9.423 -11.689 9.625 1.00 88.19 370 PRO A CA 1
ATOM 2816 C C . PRO A 1 370 ? -10.326 -10.490 9.316 1.00 88.19 370 PRO A C 1
ATOM 2818 O O . PRO A 1 370 ? -9.919 -9.572 8.597 1.00 88.19 370 PRO A O 1
ATOM 2821 N N . LEU A 1 371 ? -11.540 -10.461 9.874 1.00 85.31 371 LEU A N 1
ATOM 2822 C CA . LEU A 1 371 ? -12.517 -9.394 9.614 1.00 85.31 371 LEU A CA 1
ATOM 2823 C C . LEU A 1 371 ? -11.957 -7.996 9.919 1.00 85.31 371 LEU A C 1
ATOM 2825 O O . LEU A 1 371 ? -12.282 -7.013 9.247 1.00 85.31 371 LEU A O 1
ATOM 2829 N N . GLY A 1 372 ? -11.054 -7.894 10.894 1.00 83.31 372 GLY A N 1
ATOM 2830 C CA . GLY A 1 372 ? -10.401 -6.636 11.216 1.00 83.31 372 GLY A CA 1
ATOM 2831 C C . GLY A 1 372 ? -9.460 -6.105 10.129 1.00 83.31 372 GLY A C 1
ATOM 2832 O O . GLY A 1 372 ? -9.247 -4.893 10.070 1.00 83.31 372 GLY A O 1
ATOM 2833 N N . TRP A 1 373 ? -8.949 -6.953 9.227 1.00 86.94 373 TRP A N 1
ATOM 2834 C CA . TRP A 1 373 ? -8.133 -6.517 8.086 1.00 86.94 373 TRP A CA 1
ATOM 2835 C C . TRP A 1 373 ? -8.920 -5.591 7.151 1.00 86.94 373 TRP A C 1
ATOM 2837 O O . TRP A 1 373 ? -8.361 -4.620 6.636 1.00 86.94 373 TRP A O 1
ATOM 2847 N N . PHE A 1 374 ? -10.221 -5.860 6.985 1.00 84.62 374 PHE A N 1
ATOM 2848 C CA . PHE A 1 374 ? -11.135 -5.042 6.187 1.00 84.62 374 PHE A CA 1
ATOM 2849 C C . PHE A 1 374 ? -11.477 -3.723 6.879 1.00 84.62 374 PHE A C 1
ATOM 2851 O O . PHE A 1 374 ? -11.480 -2.684 6.229 1.00 84.62 374 PHE A O 1
ATOM 2858 N N . ARG A 1 375 ? -11.690 -3.728 8.203 1.00 77.81 375 ARG A N 1
ATOM 2859 C CA . ARG A 1 375 ? -11.995 -2.500 8.969 1.00 77.81 375 ARG A CA 1
ATOM 2860 C C . ARG A 1 375 ? -10.865 -1.470 8.937 1.00 77.81 375 ARG A C 1
ATOM 2862 O O . ARG A 1 375 ? -11.118 -0.287 9.130 1.00 77.81 375 ARG A O 1
ATOM 2869 N N . GLN A 1 376 ? -9.628 -1.908 8.715 1.00 75.56 376 GLN A N 1
ATOM 2870 C CA . GLN A 1 376 ? -8.457 -1.030 8.649 1.00 75.56 376 GLN A CA 1
ATOM 2871 C C . GLN A 1 376 ? -8.191 -0.448 7.254 1.00 75.56 376 GLN A C 1
ATOM 2873 O O . GLN A 1 376 ? -7.265 0.350 7.109 1.00 75.56 376 GLN A O 1
ATOM 2878 N N . ARG A 1 377 ? -8.946 -0.850 6.225 1.00 79.12 377 ARG A N 1
ATOM 2879 C CA . ARG A 1 377 ? -8.685 -0.481 4.828 1.00 79.12 377 ARG A CA 1
ATOM 2880 C C . ARG A 1 377 ? -9.889 0.175 4.183 1.00 79.12 377 ARG A C 1
ATOM 2882 O O . ARG A 1 377 ? -11.034 -0.158 4.470 1.00 79.12 377 ARG A O 1
ATOM 2889 N N . ARG A 1 378 ? -9.618 1.092 3.256 1.00 77.06 378 ARG A N 1
ATOM 2890 C CA . ARG A 1 378 ? -10.667 1.702 2.433 1.00 77.06 378 ARG A CA 1
ATOM 2891 C C . ARG A 1 378 ? -11.091 0.750 1.323 1.00 77.06 378 ARG A C 1
ATOM 2893 O O . ARG A 1 378 ? -10.271 0.014 0.774 1.00 77.06 378 ARG A O 1
ATOM 2900 N N . THR A 1 379 ? -12.345 0.856 0.894 1.00 76.50 379 THR A N 1
ATOM 2901 C CA . THR A 1 379 ? -12.883 0.098 -0.247 1.00 76.50 379 THR A CA 1
ATOM 2902 C C . THR A 1 379 ? -12.030 0.268 -1.510 1.00 76.50 379 THR A C 1
ATOM 2904 O O . THR A 1 379 ? -11.791 -0.698 -2.234 1.00 76.50 379 THR A O 1
ATOM 2907 N N . ALA A 1 380 ? -11.500 1.474 -1.748 1.00 73.62 380 ALA A N 1
ATOM 2908 C CA . ALA A 1 380 ? -10.623 1.763 -2.882 1.00 73.62 380 ALA A CA 1
ATOM 2909 C C . ALA A 1 380 ? -9.301 0.972 -2.847 1.00 73.62 380 ALA A C 1
ATOM 2911 O O . ALA A 1 380 ? -8.829 0.517 -3.887 1.00 73.62 380 ALA A O 1
ATOM 2912 N N . GLU A 1 381 ? -8.722 0.755 -1.663 1.00 80.25 381 GLU A N 1
ATOM 2913 C CA . GLU A 1 381 ? -7.484 -0.020 -1.507 1.00 80.25 381 GLU A CA 1
ATOM 2914 C C . GLU A 1 381 ? -7.717 -1.503 -1.816 1.00 80.25 381 GLU A C 1
ATOM 2916 O O . GLU A 1 381 ? -6.904 -2.139 -2.487 1.00 80.25 381 GLU A O 1
ATOM 2921 N N . VAL A 1 382 ? -8.860 -2.045 -1.383 1.00 85.12 382 VAL A N 1
ATOM 2922 C CA . VAL A 1 382 ? -9.250 -3.429 -1.688 1.00 85.12 382 VAL A CA 1
ATOM 2923 C C . VAL A 1 382 ? -9.533 -3.593 -3.184 1.00 85.12 382 VAL A C 1
ATOM 2925 O O . VAL A 1 382 ? -9.043 -4.544 -3.793 1.00 85.12 382 VAL A O 1
ATOM 2928 N N . LYS A 1 383 ? -10.246 -2.643 -3.810 1.00 86.69 383 LYS A N 1
ATOM 2929 C CA . LYS A 1 383 ? -10.474 -2.633 -5.266 1.00 86.69 383 LYS A CA 1
ATOM 2930 C C . LYS A 1 383 ? -9.153 -2.640 -6.035 1.00 86.69 383 LYS A C 1
ATOM 2932 O O . LYS A 1 383 ? -8.993 -3.447 -6.949 1.00 86.69 383 LYS A O 1
ATOM 2937 N N . LYS A 1 384 ? -8.205 -1.781 -5.648 1.00 86.44 384 LYS A N 1
ATOM 2938 C CA . LYS A 1 384 ? -6.886 -1.700 -6.284 1.00 86.44 384 LYS A CA 1
ATOM 2939 C C . LYS A 1 384 ? -6.179 -3.059 -6.279 1.00 86.44 384 LYS A C 1
ATOM 2941 O O . LYS A 1 384 ? -5.696 -3.486 -7.320 1.00 86.44 384 LYS A O 1
ATOM 2946 N N . LEU A 1 385 ? -6.182 -3.768 -5.148 1.00 86.69 385 LEU A N 1
ATOM 2947 C CA . LEU A 1 385 ? -5.567 -5.097 -5.037 1.00 86.69 385 LEU A CA 1
ATOM 2948 C C . LEU A 1 385 ? -6.262 -6.148 -5.919 1.00 86.69 385 LEU A C 1
ATOM 2950 O O . LEU A 1 385 ? -5.599 -6.961 -6.555 1.00 86.69 385 LEU A O 1
ATOM 2954 N N . VAL A 1 386 ? -7.597 -6.152 -5.960 1.00 88.44 386 VAL A N 1
ATOM 2955 C CA . VAL A 1 386 ? -8.377 -7.180 -6.676 1.00 88.44 386 VAL A CA 1
ATOM 2956 C C . VAL A 1 386 ? -8.424 -6.938 -8.187 1.00 88.44 386 VAL A C 1
ATOM 2958 O O . VAL A 1 386 ? -8.534 -7.892 -8.958 1.00 88.44 386 VAL A O 1
ATOM 2961 N N . GLN A 1 387 ? -8.358 -5.683 -8.626 1.00 89.62 387 GLN A N 1
ATOM 2962 C CA . GLN A 1 387 ? -8.561 -5.309 -10.022 1.00 89.62 387 GLN A CA 1
ATOM 2963 C C . GLN A 1 387 ? -7.307 -4.692 -10.639 1.00 89.62 387 GLN A C 1
ATOM 2965 O O . GLN A 1 387 ? -6.727 -5.280 -11.552 1.00 89.62 387 GLN A O 1
ATOM 2970 N N . ASP A 1 388 ? -6.884 -3.530 -10.147 1.00 89.88 388 ASP A N 1
ATOM 2971 C CA . ASP A 1 388 ? -5.861 -2.714 -10.808 1.00 89.88 388 ASP A CA 1
ATOM 2972 C C . ASP A 1 388 ? -4.479 -3.379 -10.760 1.00 89.88 388 ASP A C 1
ATOM 2974 O O . ASP A 1 388 ? -3.792 -3.456 -11.777 1.00 89.88 388 ASP A O 1
ATOM 2978 N N . ASP A 1 389 ? -4.100 -3.938 -9.610 1.00 92.19 389 ASP A N 1
ATOM 2979 C CA . ASP A 1 389 ? -2.808 -4.599 -9.426 1.00 92.19 389 ASP A CA 1
ATOM 2980 C C . ASP A 1 389 ? -2.728 -5.914 -10.220 1.00 92.19 389 ASP A C 1
ATOM 2982 O O . ASP A 1 389 ? -1.691 -6.226 -10.802 1.00 92.19 389 ASP A O 1
ATOM 2986 N N . ILE A 1 390 ? -3.828 -6.666 -10.336 1.00 93.44 390 ILE A N 1
ATOM 2987 C CA . ILE A 1 390 ? -3.865 -7.855 -11.204 1.00 93.44 390 ILE A CA 1
ATOM 2988 C C . ILE A 1 390 ? -3.734 -7.447 -12.674 1.00 93.44 390 ILE A C 1
ATOM 2990 O O . ILE A 1 390 ? -2.971 -8.063 -13.414 1.00 93.44 390 ILE A O 1
ATOM 2994 N N . ASN A 1 391 ? -4.426 -6.388 -13.097 1.00 93.00 391 ASN A N 1
ATOM 2995 C CA . ASN A 1 391 ? -4.340 -5.895 -14.471 1.00 93.00 391 ASN A CA 1
ATOM 2996 C C . ASN A 1 391 ? -2.939 -5.356 -14.802 1.00 93.00 391 ASN A C 1
ATOM 2998 O O . ASN A 1 391 ? -2.464 -5.547 -15.916 1.00 93.00 391 ASN A O 1
ATOM 3002 N N . ALA A 1 392 ? -2.236 -4.741 -13.848 1.00 92.12 392 ALA A N 1
ATOM 3003 C CA . ALA A 1 392 ? -0.864 -4.275 -14.048 1.00 92.12 392 ALA A CA 1
ATOM 3004 C C . ALA A 1 392 ? 0.135 -5.422 -14.315 1.00 92.12 392 ALA A C 1
ATOM 3006 O O . ALA A 1 392 ? 1.157 -5.205 -14.969 1.00 92.12 392 ALA A O 1
ATOM 3007 N N . LEU A 1 393 ? -0.153 -6.650 -13.860 1.00 93.44 393 LEU A N 1
ATOM 3008 C CA . LEU A 1 393 ? 0.672 -7.826 -14.164 1.00 93.44 393 LEU A CA 1
ATOM 3009 C C . LEU A 1 393 ? 0.551 -8.294 -15.617 1.00 93.44 393 LEU A C 1
ATOM 3011 O O . LEU A 1 393 ? 1.468 -8.962 -16.092 1.00 93.44 393 LEU A O 1
ATOM 3015 N N . HIS A 1 394 ? -0.512 -7.913 -16.331 1.00 93.56 394 HIS A N 1
ATOM 3016 C CA . HIS A 1 394 ? -0.730 -8.284 -17.732 1.00 93.56 394 HIS A CA 1
ATOM 3017 C C . HIS A 1 394 ? 0.491 -7.967 -18.605 1.00 93.56 394 HIS A C 1
ATOM 3019 O O . HIS A 1 394 ? 0.987 -8.819 -19.346 1.00 93.56 394 HIS A O 1
ATOM 3025 N N . TYR A 1 395 ? 1.025 -6.748 -18.458 1.00 92.38 395 TYR A N 1
ATOM 3026 C CA . TYR A 1 395 ? 2.218 -6.319 -19.180 1.00 92.38 395 TYR A CA 1
ATOM 3027 C C . TYR A 1 395 ? 3.428 -7.195 -18.835 1.00 92.38 395 TYR A C 1
ATOM 3029 O O . TYR A 1 395 ? 4.171 -7.606 -19.723 1.00 92.38 395 TYR A O 1
ATOM 3037 N N . LEU A 1 396 ? 3.606 -7.529 -17.554 1.00 91.12 396 LEU A N 1
ATOM 3038 C CA . LEU A 1 396 ? 4.740 -8.316 -17.073 1.00 91.12 396 LEU A CA 1
ATOM 3039 C C . LEU A 1 396 ? 4.732 -9.754 -17.603 1.00 91.12 396 LEU A C 1
ATOM 3041 O O . LEU A 1 396 ? 5.793 -10.300 -17.901 1.00 91.12 396 LEU A O 1
ATOM 3045 N N . VAL A 1 397 ? 3.548 -10.355 -17.717 1.00 92.12 397 VAL A N 1
ATOM 3046 C CA . VAL A 1 397 ? 3.373 -11.732 -18.197 1.00 92.12 397 VAL A CA 1
ATOM 3047 C C . VAL A 1 397 ? 3.427 -11.810 -19.724 1.00 92.12 397 VAL A C 1
ATOM 3049 O O . VAL A 1 397 ? 3.966 -12.777 -20.256 1.00 92.12 397 VAL A O 1
ATOM 3052 N N . THR A 1 398 ? 2.905 -10.800 -20.425 1.00 93.50 398 THR A N 1
ATOM 3053 C CA . THR A 1 398 ? 2.646 -10.885 -21.873 1.00 93.50 398 THR A CA 1
ATOM 3054 C C . THR A 1 398 ? 3.690 -10.163 -22.725 1.00 93.50 398 THR A C 1
ATOM 3056 O O . THR A 1 398 ? 4.127 -10.704 -23.736 1.00 93.50 398 THR A O 1
ATOM 3059 N N . HIS A 1 399 ? 4.108 -8.957 -22.329 1.00 92.44 399 HIS A N 1
ATOM 3060 C CA . HIS A 1 399 ? 4.882 -8.051 -23.191 1.00 92.44 399 HIS A CA 1
ATOM 3061 C C . HIS A 1 399 ? 6.293 -7.767 -22.670 1.00 92.44 399 HIS A C 1
ATOM 3063 O O . HIS A 1 399 ? 7.224 -7.658 -23.457 1.00 92.44 399 HIS A O 1
ATOM 3069 N N . ALA A 1 400 ? 6.497 -7.722 -21.351 1.00 91.12 400 ALA A N 1
ATOM 3070 C CA . ALA A 1 400 ? 7.748 -7.244 -20.764 1.00 91.12 400 ALA A CA 1
ATOM 3071 C C . ALA A 1 400 ? 8.993 -8.016 -21.224 1.00 91.12 400 ALA A C 1
ATOM 3073 O O . ALA A 1 400 ? 10.016 -7.401 -21.521 1.00 91.12 400 ALA A O 1
ATOM 3074 N N . VAL A 1 401 ? 8.924 -9.352 -21.261 1.00 92.00 401 VAL A N 1
ATOM 3075 C CA . VAL A 1 401 ? 10.057 -10.179 -21.699 1.00 92.00 401 VAL A CA 1
ATOM 3076 C C . VAL A 1 401 ? 10.265 -10.083 -23.212 1.00 92.00 401 VAL A C 1
ATOM 3078 O O . VAL A 1 401 ? 11.398 -9.787 -23.598 1.00 92.00 401 VAL A O 1
ATOM 3081 N N . PRO A 1 402 ? 9.235 -10.268 -24.067 1.00 92.94 402 PRO A N 1
ATOM 3082 C CA . PRO A 1 402 ? 9.386 -10.038 -25.498 1.00 92.94 402 PRO A CA 1
ATOM 3083 C C . PRO A 1 402 ? 9.967 -8.661 -25.837 1.00 92.94 402 PRO A C 1
ATOM 3085 O O . PRO A 1 402 ? 10.985 -8.574 -26.518 1.00 92.94 402 PRO A O 1
ATOM 3088 N N . ASP A 1 403 ? 9.400 -7.590 -25.288 1.00 90.94 403 ASP A N 1
ATOM 3089 C CA . ASP A 1 403 ? 9.826 -6.225 -25.594 1.00 90.94 403 ASP A CA 1
ATOM 3090 C C . ASP A 1 403 ? 11.286 -5.992 -25.189 1.00 90.94 403 ASP A C 1
ATOM 3092 O O . ASP A 1 403 ? 12.066 -5.436 -25.962 1.00 90.94 403 ASP A O 1
ATOM 3096 N N . LEU A 1 404 ? 11.699 -6.474 -24.009 1.00 89.19 404 LEU A N 1
ATOM 3097 C CA . LEU A 1 404 ? 13.077 -6.327 -23.537 1.00 89.19 404 LEU A CA 1
ATOM 3098 C C . LEU A 1 404 ? 14.069 -7.126 -24.392 1.00 89.19 404 LEU A C 1
ATOM 3100 O O . LEU A 1 404 ? 15.137 -6.614 -24.729 1.00 89.19 404 LEU A O 1
ATOM 3104 N N . VAL A 1 405 ? 13.728 -8.365 -24.756 1.00 92.19 405 VAL A N 1
ATOM 3105 C CA . VAL A 1 405 ? 14.579 -9.197 -25.619 1.00 92.19 405 VAL A CA 1
ATOM 3106 C C . VAL A 1 405 ? 14.690 -8.573 -27.007 1.00 92.19 405 VAL A C 1
ATOM 3108 O O . VAL A 1 405 ? 15.801 -8.402 -27.507 1.00 92.19 405 VAL A O 1
ATOM 3111 N N . ALA A 1 406 ? 13.570 -8.164 -27.604 1.00 90.25 406 ALA A N 1
ATOM 3112 C CA . ALA A 1 406 ? 13.540 -7.526 -28.915 1.00 90.25 406 ALA A CA 1
ATOM 3113 C C . ALA A 1 406 ? 14.355 -6.229 -28.939 1.00 90.25 406 ALA A C 1
ATOM 3115 O O . ALA A 1 406 ? 15.090 -5.971 -29.899 1.00 90.25 406 ALA A O 1
ATOM 3116 N N . ALA A 1 407 ? 14.270 -5.442 -27.865 1.00 87.19 407 ALA A N 1
ATOM 3117 C CA . ALA A 1 407 ? 14.981 -4.183 -27.730 1.00 87.19 407 ALA A CA 1
ATOM 3118 C C . ALA A 1 407 ? 16.499 -4.332 -27.539 1.00 87.19 407 ALA A C 1
ATOM 3120 O O . ALA A 1 407 ? 17.225 -3.363 -27.743 1.00 87.19 407 ALA A O 1
ATOM 3121 N N . VAL A 1 408 ? 16.994 -5.525 -27.195 1.00 88.75 408 VAL A N 1
ATOM 3122 C CA . VAL A 1 408 ? 18.435 -5.818 -27.105 1.00 88.75 408 VAL A CA 1
ATOM 3123 C C . VAL A 1 408 ? 18.925 -6.564 -28.344 1.00 88.75 408 VAL A C 1
ATOM 3125 O O . VAL A 1 408 ? 19.884 -6.134 -28.985 1.00 88.75 408 VAL A O 1
ATOM 3128 N N . VAL A 1 409 ? 18.261 -7.663 -28.710 1.00 92.31 409 VAL A N 1
ATOM 3129 C CA . VAL A 1 409 ? 18.688 -8.548 -29.804 1.00 92.31 409 VAL A CA 1
ATOM 3130 C C . VAL A 1 409 ? 18.619 -7.825 -31.139 1.00 92.31 409 VAL A C 1
ATOM 3132 O O . VAL A 1 409 ? 19.556 -7.921 -31.934 1.00 92.31 409 VAL A O 1
ATOM 3135 N N . THR A 1 410 ? 17.553 -7.063 -31.391 1.00 90.25 410 THR A N 1
ATOM 3136 C CA . THR A 1 410 ? 17.390 -6.437 -32.702 1.00 90.25 410 THR A CA 1
ATOM 3137 C C . THR A 1 410 ? 18.449 -5.367 -32.986 1.00 90.25 410 THR A C 1
ATOM 3139 O O . THR A 1 410 ? 19.117 -5.463 -34.020 1.00 90.25 410 THR A O 1
ATOM 3142 N N . PRO A 1 411 ? 18.659 -4.360 -32.111 1.00 88.50 411 PRO A N 1
ATOM 3143 C CA . PRO A 1 411 ? 19.680 -3.344 -32.358 1.00 88.50 411 PRO A CA 1
ATOM 3144 C C . PRO A 1 411 ? 21.088 -3.940 -32.433 1.00 88.50 411 PRO A C 1
ATOM 3146 O O . PRO A 1 411 ? 21.875 -3.527 -33.281 1.00 88.50 411 PRO A O 1
ATOM 3149 N N . LEU A 1 412 ? 21.387 -4.946 -31.602 1.00 91.12 412 LEU A N 1
ATOM 3150 C CA . LEU A 1 412 ? 22.673 -5.640 -31.624 1.00 91.12 412 LEU A CA 1
ATOM 3151 C C . LEU A 1 412 ? 22.908 -6.352 -32.961 1.00 91.12 412 LEU A C 1
ATOM 3153 O O . LEU A 1 412 ? 23.973 -6.204 -33.549 1.00 91.12 412 LEU A O 1
ATOM 3157 N N . THR A 1 413 ? 21.905 -7.065 -33.476 1.00 91.75 413 THR A N 1
ATOM 3158 C CA . THR A 1 413 ? 21.992 -7.768 -34.768 1.00 91.75 413 THR A CA 1
ATOM 3159 C C . THR A 1 413 ? 22.235 -6.793 -35.916 1.00 91.75 413 THR A C 1
ATOM 3161 O O . THR A 1 413 ? 23.097 -7.033 -36.760 1.00 91.75 413 THR A O 1
ATOM 3164 N N . ILE A 1 414 ? 21.521 -5.662 -35.920 1.00 90.88 414 ILE A N 1
ATOM 3165 C CA . ILE A 1 414 ? 21.702 -4.605 -36.921 1.00 90.88 414 ILE A CA 1
ATOM 3166 C C . ILE A 1 414 ? 23.121 -4.027 -36.853 1.00 90.88 414 ILE A C 1
ATOM 3168 O O . ILE A 1 414 ? 23.767 -3.898 -37.889 1.00 90.88 414 ILE A O 1
ATOM 3172 N N . VAL A 1 415 ? 23.622 -3.704 -35.657 1.00 91.56 415 VAL A N 1
ATOM 3173 C CA . VAL A 1 415 ? 24.975 -3.150 -35.478 1.00 91.56 415 VAL A CA 1
ATOM 3174 C C . VAL A 1 415 ? 26.040 -4.149 -35.907 1.00 91.56 415 VAL A C 1
ATOM 3176 O O . VAL A 1 415 ? 26.935 -3.773 -36.654 1.00 91.56 415 VAL A O 1
ATOM 3179 N N . LEU A 1 416 ? 25.929 -5.415 -35.495 1.00 93.19 416 LEU A N 1
ATOM 3180 C CA . LEU A 1 416 ? 26.866 -6.466 -35.893 1.00 93.19 416 LEU A CA 1
ATOM 3181 C C . LEU A 1 416 ? 26.909 -6.619 -37.416 1.00 93.19 416 LEU A C 1
ATOM 3183 O O . LEU A 1 416 ? 27.994 -6.645 -37.989 1.00 93.19 416 LEU A O 1
ATOM 3187 N N . TYR A 1 417 ? 25.750 -6.643 -38.080 1.00 92.69 417 TYR A N 1
ATOM 3188 C CA . TYR A 1 417 ? 25.682 -6.680 -39.540 1.00 92.69 417 TYR A CA 1
ATOM 3189 C C . TYR A 1 417 ? 26.324 -5.438 -40.178 1.00 92.69 417 TYR A C 1
ATOM 3191 O O . TYR A 1 417 ? 27.209 -5.573 -41.019 1.00 92.69 417 TYR A O 1
ATOM 3199 N N . LEU A 1 418 ? 25.951 -4.227 -39.757 1.00 93.06 418 LEU A N 1
ATOM 3200 C CA . LEU A 1 418 ? 26.492 -2.988 -40.327 1.00 93.06 418 LEU A CA 1
ATOM 3201 C C . LEU A 1 418 ? 28.005 -2.846 -40.111 1.00 93.06 418 LEU A C 1
ATOM 3203 O O . LEU A 1 418 ? 28.702 -2.334 -40.985 1.00 93.06 418 LEU A O 1
ATOM 3207 N N . PHE A 1 419 ? 28.533 -3.359 -39.000 1.00 95.38 419 PHE A N 1
ATOM 3208 C CA . PHE A 1 419 ? 29.969 -3.377 -38.732 1.00 95.38 419 PHE A CA 1
ATOM 3209 C C . PHE A 1 419 ? 30.742 -4.249 -39.733 1.00 95.38 419 PHE A C 1
ATOM 3211 O O . PHE A 1 419 ? 31.870 -3.909 -40.086 1.00 95.38 419 PHE A O 1
ATOM 3218 N N . THR A 1 420 ? 30.133 -5.334 -40.236 1.00 92.69 420 THR A N 1
ATOM 3219 C CA . THR A 1 420 ? 30.727 -6.160 -41.308 1.00 92.69 420 THR A CA 1
ATOM 3220 C C . THR A 1 420 ? 30.733 -5.467 -42.671 1.00 92.69 420 THR A C 1
ATOM 3222 O O . THR A 1 420 ? 31.554 -5.816 -43.515 1.00 92.69 420 THR A O 1
ATOM 3225 N N . ILE A 1 421 ? 29.851 -4.482 -42.885 1.00 91.81 421 ILE A N 1
ATOM 3226 C CA . ILE A 1 421 ? 29.797 -3.690 -44.121 1.00 91.81 421 ILE A CA 1
ATOM 3227 C C . ILE A 1 421 ? 30.837 -2.567 -44.080 1.00 91.81 421 ILE A C 1
ATOM 3229 O O . ILE A 1 421 ? 31.703 -2.496 -44.949 1.00 91.81 421 ILE A O 1
ATOM 3233 N N . ASP A 1 422 ? 30.762 -1.692 -43.073 1.00 94.69 422 ASP A N 1
ATOM 3234 C CA . ASP A 1 422 ? 31.751 -0.635 -42.858 1.00 94.69 422 ASP A CA 1
ATOM 3235 C C . ASP A 1 422 ? 31.808 -0.204 -41.383 1.00 94.69 422 ASP A C 1
ATOM 3237 O O . ASP A 1 422 ? 30.907 0.449 -40.851 1.00 94.69 422 ASP A O 1
ATOM 3241 N N . TRP A 1 423 ? 32.906 -0.532 -40.705 1.00 96.00 423 TRP A N 1
ATOM 3242 C CA . TRP A 1 423 ? 33.080 -0.211 -39.288 1.00 96.00 423 TRP A CA 1
ATOM 3243 C C . TRP A 1 423 ? 33.173 1.302 -39.005 1.00 96.00 423 TRP A C 1
ATOM 3245 O O . TRP A 1 423 ? 32.792 1.744 -37.920 1.00 96.00 423 TRP A O 1
ATOM 3255 N N . ARG A 1 424 ? 33.624 2.121 -39.970 1.00 96.69 424 ARG A N 1
ATOM 3256 C CA . ARG A 1 424 ? 33.800 3.578 -39.806 1.00 96.69 424 ARG A CA 1
ATOM 3257 C C . ARG A 1 424 ? 32.448 4.281 -39.821 1.00 96.69 424 ARG A C 1
ATOM 3259 O O . ARG A 1 424 ? 32.141 5.043 -38.905 1.00 96.69 424 ARG A O 1
ATOM 3266 N N . LEU A 1 425 ? 31.609 3.979 -40.813 1.00 95.38 425 LEU A N 1
ATOM 3267 C CA . LEU A 1 425 ? 30.246 4.508 -40.891 1.00 95.38 425 LEU A CA 1
ATOM 3268 C C . LEU A 1 425 ? 29.361 3.957 -39.757 1.00 95.38 425 LEU A C 1
ATOM 3270 O O . LEU A 1 425 ? 28.486 4.663 -39.254 1.00 95.38 425 LEU A O 1
ATOM 3274 N N . CYS A 1 426 ? 29.642 2.743 -39.270 1.00 95.12 426 CYS A N 1
ATOM 3275 C CA . CYS A 1 426 ? 28.997 2.199 -38.075 1.00 95.12 426 CYS A CA 1
ATOM 3276 C C . CYS A 1 426 ? 29.315 3.003 -36.807 1.00 95.12 426 CYS A C 1
ATOM 3278 O O . CYS A 1 426 ? 28.407 3.258 -36.016 1.00 95.12 426 CYS A O 1
ATOM 3280 N N . PHE A 1 427 ? 30.554 3.466 -36.612 1.00 95.62 427 PHE A N 1
ATOM 3281 C CA . PHE A 1 427 ? 30.855 4.363 -35.493 1.00 95.62 427 PHE A CA 1
ATOM 3282 C C . PHE A 1 427 ? 30.085 5.681 -35.592 1.00 95.62 427 PHE A C 1
ATOM 3284 O O . PHE A 1 427 ? 29.549 6.131 -34.582 1.00 95.62 427 PHE A O 1
ATOM 3291 N N . VAL A 1 428 ? 29.945 6.251 -36.795 1.00 95.25 428 VAL A N 1
ATOM 3292 C CA . VAL A 1 428 ? 29.128 7.458 -37.016 1.00 95.25 428 VAL A CA 1
ATOM 3293 C C . VAL A 1 428 ? 27.670 7.229 -36.602 1.00 95.25 428 VAL A C 1
ATOM 3295 O O . VAL A 1 428 ? 27.095 8.074 -35.917 1.00 95.25 428 VAL A O 1
ATOM 3298 N N . LEU A 1 429 ? 27.083 6.075 -36.945 1.00 92.88 429 LEU A N 1
ATOM 3299 C CA . LEU A 1 429 ? 25.726 5.698 -36.526 1.00 92.88 429 LEU A CA 1
ATOM 3300 C C . LEU A 1 429 ? 25.580 5.595 -34.998 1.00 92.88 429 LEU A C 1
ATOM 3302 O O . LEU A 1 429 ? 24.539 5.955 -34.451 1.00 92.88 429 LEU A O 1
ATOM 3306 N N . LEU A 1 430 ? 26.604 5.094 -34.302 1.00 92.62 430 LEU A N 1
ATOM 3307 C CA . LEU A 1 430 ? 26.556 4.873 -32.855 1.00 92.62 430 LEU A CA 1
ATOM 3308 C C . LEU A 1 430 ? 26.680 6.166 -32.036 1.00 92.62 430 LEU A C 1
ATOM 3310 O O . LEU A 1 430 ? 26.205 6.199 -30.902 1.00 92.62 430 LEU A O 1
ATOM 3314 N N . VAL A 1 431 ? 27.257 7.241 -32.582 1.00 92.75 431 VAL A N 1
ATOM 3315 C CA . VAL A 1 431 ? 27.398 8.534 -31.880 1.00 92.75 431 VAL A CA 1
ATOM 3316 C C . VAL A 1 431 ? 26.066 9.066 -31.312 1.00 92.75 431 VAL A C 1
ATOM 3318 O O . VAL A 1 431 ? 26.001 9.289 -30.098 1.00 92.75 431 VAL A O 1
ATOM 3321 N N . PRO A 1 432 ? 24.985 9.254 -32.102 1.00 90.44 432 PRO A N 1
ATOM 3322 C CA . PRO A 1 432 ? 23.708 9.753 -31.575 1.00 90.44 432 PRO A CA 1
ATOM 3323 C C . PRO A 1 432 ? 23.053 8.799 -30.563 1.00 90.44 432 PRO A C 1
ATOM 3325 O O . PRO A 1 432 ? 22.381 9.257 -29.634 1.00 90.44 432 PRO A O 1
ATOM 3328 N N . VAL A 1 433 ? 23.287 7.491 -30.697 1.00 88.31 433 VAL A N 1
ATOM 3329 C CA . VAL A 1 433 ? 22.778 6.457 -29.783 1.00 88.31 433 VAL A CA 1
ATOM 3330 C C . VAL A 1 433 ? 23.466 6.549 -28.426 1.00 88.31 433 VAL A C 1
ATOM 3332 O O . VAL A 1 433 ? 22.803 6.615 -27.391 1.00 88.31 433 VAL A O 1
ATOM 3335 N N . VAL A 1 434 ? 24.800 6.579 -28.420 1.00 90.31 434 VAL A N 1
ATOM 3336 C CA . VAL A 1 434 ? 25.605 6.687 -27.198 1.00 90.31 434 VAL A CA 1
ATOM 3337 C C . VAL A 1 434 ? 25.287 7.995 -26.479 1.00 90.31 434 VAL A C 1
ATOM 3339 O O . VAL A 1 434 ? 25.073 7.989 -25.266 1.00 90.31 434 VAL A O 1
ATOM 3342 N N . LEU A 1 435 ? 25.165 9.101 -27.219 1.00 90.19 435 LEU A N 1
ATOM 3343 C CA . LEU A 1 435 ? 24.775 10.388 -26.653 1.00 90.19 435 LEU A CA 1
ATOM 3344 C C . LEU A 1 435 ? 23.384 10.330 -26.004 1.00 90.19 435 LEU A C 1
ATOM 3346 O O . LEU A 1 435 ? 23.223 10.808 -24.882 1.00 90.19 435 LEU A O 1
ATOM 3350 N N . TYR A 1 436 ? 22.400 9.699 -26.652 1.00 88.25 436 TYR A N 1
ATOM 3351 C CA . TYR A 1 436 ? 21.075 9.496 -26.059 1.00 88.25 436 TYR A CA 1
ATOM 3352 C C . TYR A 1 436 ? 21.140 8.688 -24.765 1.00 88.25 436 TYR A C 1
ATOM 3354 O O . TYR A 1 436 ? 20.554 9.095 -23.762 1.00 88.25 436 TYR A O 1
ATOM 3362 N N . VAL A 1 437 ? 21.864 7.564 -24.759 1.00 87.38 437 VAL A N 1
ATOM 3363 C CA . VAL A 1 437 ? 21.992 6.703 -23.573 1.00 87.38 437 VAL A CA 1
ATOM 3364 C C . VAL A 1 437 ? 22.639 7.468 -22.419 1.00 87.38 437 VAL A C 1
ATOM 3366 O O . VAL A 1 437 ? 22.127 7.428 -21.302 1.00 87.38 437 VAL A O 1
ATOM 3369 N N . ILE A 1 438 ? 23.714 8.218 -22.677 1.00 90.19 438 ILE A N 1
ATOM 3370 C CA . ILE A 1 438 ? 24.383 9.042 -21.661 1.00 90.19 438 ILE A CA 1
ATOM 3371 C C . ILE A 1 438 ? 23.428 10.101 -21.099 1.00 90.19 438 ILE A C 1
ATOM 3373 O O . ILE A 1 438 ? 23.340 10.253 -19.878 1.00 90.19 438 ILE A O 1
ATOM 3377 N N . VAL A 1 439 ? 22.701 10.818 -21.964 1.00 89.31 439 VAL A N 1
ATOM 3378 C CA . VAL A 1 439 ? 21.730 11.841 -21.545 1.00 89.31 439 VAL A CA 1
ATOM 3379 C C . VAL A 1 439 ? 20.628 11.213 -20.692 1.00 89.31 439 VAL A C 1
ATOM 3381 O O . VAL A 1 439 ? 20.379 11.686 -19.586 1.00 89.31 439 VAL A O 1
ATOM 3384 N N . MET A 1 440 ? 20.028 10.107 -21.139 1.00 85.38 440 MET A N 1
ATOM 3385 C CA . MET A 1 440 ? 18.953 9.432 -20.406 1.00 85.38 440 MET A CA 1
ATOM 3386 C C . MET A 1 440 ? 19.414 8.855 -19.069 1.00 85.38 440 MET A C 1
ATOM 3388 O O . MET A 1 440 ? 18.694 8.984 -18.083 1.00 85.38 440 MET A O 1
ATOM 3392 N N . LEU A 1 441 ? 20.611 8.265 -18.991 1.00 86.12 441 LEU A N 1
ATOM 3393 C CA . LEU A 1 441 ? 21.160 7.763 -17.727 1.00 86.12 441 LEU A CA 1
ATOM 3394 C C . LEU A 1 441 ? 21.425 8.902 -16.740 1.00 86.12 441 LEU A C 1
ATOM 3396 O O . LEU A 1 441 ? 21.038 8.801 -15.575 1.00 86.12 441 LEU A O 1
ATOM 3400 N N . ARG A 1 442 ? 22.026 10.007 -17.201 1.00 88.69 442 ARG A N 1
ATOM 3401 C CA . ARG A 1 442 ? 22.245 11.190 -16.357 1.00 88.69 442 ARG A CA 1
ATOM 3402 C C . ARG A 1 442 ? 20.929 11.764 -15.853 1.00 88.69 442 ARG A C 1
ATOM 3404 O O . ARG A 1 442 ? 20.797 11.982 -14.650 1.00 88.69 442 ARG A O 1
ATOM 3411 N N . MET A 1 443 ? 19.944 11.926 -16.733 1.00 85.50 443 MET A N 1
ATOM 3412 C CA . MET A 1 443 ? 18.609 12.393 -16.358 1.00 85.50 443 MET A CA 1
ATOM 3413 C C . MET A 1 443 ? 17.939 11.446 -15.361 1.00 85.50 443 MET A C 1
ATOM 3415 O O . MET A 1 443 ? 17.513 11.891 -14.303 1.00 85.50 443 MET A O 1
ATOM 3419 N N . ALA A 1 444 ? 17.933 10.136 -15.620 1.00 82.31 444 ALA A N 1
ATOM 3420 C CA . ALA A 1 444 ? 17.354 9.145 -14.715 1.00 82.31 444 ALA A CA 1
ATOM 3421 C C . ALA A 1 444 ? 17.986 9.191 -13.314 1.00 82.31 444 ALA A C 1
ATOM 3423 O O . ALA A 1 444 ? 17.294 8.986 -12.318 1.00 82.31 444 ALA A O 1
ATOM 3424 N N . THR A 1 445 ? 19.290 9.479 -13.212 1.00 82.94 445 THR A N 1
ATOM 3425 C CA . THR A 1 445 ? 19.958 9.671 -11.916 1.00 82.94 445 THR A CA 1
ATOM 3426 C C . THR A 1 445 ? 19.640 11.011 -11.257 1.00 82.94 445 THR A C 1
ATOM 3428 O O . THR A 1 445 ? 19.345 11.021 -10.062 1.00 82.94 445 THR A O 1
ATOM 3431 N N . ALA A 1 446 ? 19.652 12.110 -12.014 1.00 86.38 446 ALA A N 1
ATOM 3432 C CA . ALA A 1 446 ? 19.376 13.458 -11.518 1.00 86.38 446 ALA A CA 1
ATOM 3433 C C . ALA A 1 446 ? 17.909 13.636 -11.093 1.00 86.38 446 ALA A C 1
ATOM 3435 O O . ALA A 1 446 ? 17.612 14.380 -10.163 1.00 86.38 446 ALA A O 1
ATOM 3436 N N . ASP A 1 447 ? 16.995 12.907 -11.730 1.00 85.81 447 ASP A N 1
ATOM 3437 C CA . ASP A 1 447 ? 15.557 12.995 -11.493 1.00 85.81 447 ASP A CA 1
ATOM 3438 C C . ASP A 1 447 ? 15.056 12.072 -10.379 1.00 85.81 447 ASP A C 1
ATOM 3440 O O . ASP A 1 447 ? 13.883 12.143 -10.014 1.00 85.81 447 ASP A O 1
ATOM 3444 N N . LYS A 1 448 ? 15.912 11.245 -9.766 1.00 80.75 448 LYS A N 1
ATOM 3445 C CA . LYS A 1 448 ? 15.541 10.400 -8.612 1.00 80.75 448 LYS A CA 1
ATOM 3446 C C . LYS A 1 448 ? 14.766 11.146 -7.506 1.00 80.75 448 LYS A C 1
ATOM 3448 O O . LYS A 1 448 ? 13.716 10.636 -7.105 1.00 80.75 448 LYS A O 1
ATOM 3453 N N . PRO A 1 449 ? 15.206 12.315 -6.992 1.00 82.12 449 PRO A N 1
ATOM 3454 C CA . PRO A 1 449 ? 14.451 13.048 -5.970 1.00 82.12 449 PRO A CA 1
ATOM 3455 C C . PRO A 1 449 ? 13.096 13.551 -6.490 1.00 82.12 449 PRO A C 1
ATOM 3457 O O . PRO A 1 449 ? 12.084 13.437 -5.794 1.00 82.12 449 PRO A O 1
ATOM 3460 N N . ARG A 1 450 ? 13.042 14.024 -7.742 1.00 85.75 450 ARG A N 1
ATOM 3461 C CA . ARG A 1 450 ? 11.803 14.466 -8.402 1.00 85.75 450 ARG A CA 1
ATOM 3462 C C . ARG A 1 450 ? 10.818 13.300 -8.560 1.00 85.75 450 ARG A C 1
ATOM 3464 O O . ARG A 1 450 ? 9.643 13.426 -8.219 1.00 85.75 450 ARG A O 1
ATOM 3471 N N . MET A 1 451 ? 11.309 12.124 -8.950 1.00 80.06 451 MET A N 1
ATOM 3472 C CA . MET A 1 451 ? 10.542 10.878 -9.019 1.00 80.06 451 MET A CA 1
ATOM 3473 C C . MET A 1 451 ? 9.996 10.445 -7.656 1.00 80.06 451 MET A C 1
ATOM 3475 O O . MET A 1 451 ? 8.847 10.017 -7.577 1.00 80.06 451 MET A O 1
ATOM 3479 N N . ARG A 1 452 ? 10.758 10.597 -6.564 1.00 78.69 452 ARG A N 1
ATOM 3480 C CA . ARG A 1 452 ? 10.245 10.345 -5.203 1.00 78.69 452 ARG A CA 1
ATOM 3481 C C . ARG A 1 452 ? 9.109 11.301 -4.842 1.00 78.69 452 ARG A C 1
ATOM 3483 O O . ARG A 1 452 ? 8.105 10.855 -4.290 1.00 78.69 452 ARG A O 1
ATOM 3490 N N . LYS A 1 453 ? 9.235 12.591 -5.174 1.00 82.06 453 LYS A N 1
ATOM 3491 C CA . LYS A 1 453 ? 8.162 13.580 -4.970 1.00 82.06 453 LYS A CA 1
ATOM 3492 C C . LYS A 1 453 ? 6.914 13.220 -5.786 1.00 82.06 453 LYS A C 1
ATOM 3494 O O . LYS A 1 453 ? 5.816 13.227 -5.239 1.00 82.06 453 LYS A O 1
ATOM 3499 N N . MET A 1 454 ? 7.085 12.803 -7.042 1.00 82.69 454 MET A N 1
ATOM 3500 C CA . MET A 1 454 ? 6.000 12.295 -7.892 1.00 82.69 454 MET A CA 1
ATOM 3501 C C . MET A 1 454 ? 5.317 11.056 -7.295 1.00 82.69 454 MET A C 1
ATOM 3503 O O . MET A 1 454 ? 4.093 10.993 -7.231 1.00 82.69 454 MET A O 1
ATOM 3507 N N . LEU A 1 455 ? 6.090 10.085 -6.797 1.00 72.75 455 LEU A N 1
ATOM 3508 C CA . LEU A 1 455 ? 5.548 8.901 -6.122 1.00 72.75 455 LEU A CA 1
ATOM 3509 C C . LEU A 1 455 ? 4.744 9.268 -4.867 1.00 72.75 455 LEU A C 1
ATOM 3511 O O . LEU A 1 455 ? 3.717 8.644 -4.611 1.00 72.75 455 LEU A O 1
ATOM 3515 N N . ARG A 1 456 ? 5.168 10.291 -4.107 1.00 77.75 456 ARG A N 1
ATOM 3516 C CA . ARG A 1 456 ? 4.394 10.814 -2.968 1.00 77.75 456 ARG A CA 1
ATOM 3517 C C . ARG A 1 456 ? 3.058 11.399 -3.427 1.00 77.75 456 ARG A C 1
ATOM 3519 O O . ARG A 1 456 ? 2.038 10.989 -2.889 1.00 77.75 456 ARG A O 1
ATOM 3526 N N . TYR A 1 457 ? 3.052 12.265 -4.445 1.00 80.19 457 TYR A N 1
ATOM 3527 C CA . TYR A 1 457 ? 1.809 12.804 -5.013 1.00 80.19 457 TYR A CA 1
ATOM 3528 C C . TYR A 1 457 ? 0.870 11.693 -5.503 1.00 80.19 457 TYR A C 1
ATOM 3530 O O . TYR A 1 457 ? -0.307 11.700 -5.155 1.00 80.19 457 TYR A O 1
ATOM 3538 N N . ASN A 1 458 ? 1.390 10.691 -6.220 1.00 71.69 458 ASN A N 1
ATOM 3539 C CA . ASN A 1 458 ? 0.600 9.541 -6.675 1.00 71.69 458 ASN A CA 1
ATOM 3540 C C . ASN A 1 458 ? 0.006 8.720 -5.516 1.00 71.69 458 ASN A C 1
ATOM 3542 O O . ASN A 1 458 ? -1.041 8.100 -5.685 1.00 71.69 458 ASN A O 1
ATOM 3546 N N . ALA A 1 459 ? 0.654 8.710 -4.348 1.00 66.56 459 ALA A N 1
ATOM 3547 C CA . ALA A 1 459 ? 0.172 8.001 -3.167 1.00 66.56 459 ALA A CA 1
ATOM 3548 C C . ALA A 1 459 ? -0.844 8.808 -2.336 1.00 66.56 459 ALA A C 1
ATOM 3550 O O . ALA A 1 459 ? -1.688 8.204 -1.677 1.00 66.56 459 ALA A O 1
ATOM 3551 N N . THR A 1 460 ? -0.770 10.145 -2.329 1.00 74.62 460 THR A N 1
ATOM 3552 C CA . THR A 1 460 ? -1.603 10.996 -1.456 1.00 74.62 460 THR A CA 1
ATOM 3553 C C . THR A 1 460 ? -2.784 11.646 -2.172 1.00 74.62 460 THR A C 1
ATOM 3555 O O . THR A 1 460 ? -3.874 11.691 -1.601 1.00 74.62 460 THR A O 1
ATOM 3558 N N . LEU A 1 461 ? -2.609 12.099 -3.420 1.00 78.75 461 LEU A N 1
ATOM 3559 C CA . LEU A 1 461 ? -3.620 12.875 -4.150 1.00 78.75 461 LEU A CA 1
ATOM 3560 C C . LEU A 1 461 ? -4.973 12.177 -4.295 1.00 78.75 461 LEU A C 1
ATOM 3562 O O . LEU A 1 461 ? -5.977 12.857 -4.102 1.00 78.75 461 LEU A O 1
ATOM 3566 N N . PRO A 1 462 ? -5.062 10.862 -4.585 1.00 75.12 462 PRO A N 1
ATOM 3567 C CA . PRO A 1 462 ? -6.365 10.208 -4.671 1.00 75.12 462 PRO A CA 1
ATOM 3568 C C . PRO A 1 462 ? -7.163 10.311 -3.363 1.00 75.12 462 PRO A C 1
ATOM 3570 O O . PRO A 1 462 ? -8.359 10.587 -3.385 1.00 75.12 462 PRO A O 1
ATOM 3573 N N . GLY A 1 463 ? -6.492 10.146 -2.217 1.00 71.44 463 GLY A N 1
ATOM 3574 C CA . GLY A 1 463 ? -7.123 10.259 -0.903 1.00 71.44 463 GLY A CA 1
ATOM 3575 C C . GLY A 1 463 ? -7.466 11.700 -0.521 1.00 71.44 463 GLY A C 1
ATOM 3576 O O . GLY A 1 463 ? -8.482 11.929 0.129 1.00 71.44 463 GLY A O 1
ATOM 3577 N N . ASP A 1 464 ? -6.649 12.672 -0.926 1.00 81.25 464 ASP A N 1
ATOM 3578 C CA . ASP A 1 464 ? -6.926 14.099 -0.721 1.00 81.25 464 ASP A CA 1
ATOM 3579 C C . ASP A 1 464 ? -8.085 14.581 -1.602 1.00 81.25 464 ASP A C 1
ATOM 3581 O O . ASP A 1 464 ? -8.932 15.339 -1.133 1.00 81.25 464 ASP A O 1
ATOM 3585 N N . ALA A 1 465 ? -8.190 14.074 -2.832 1.00 81.75 465 ALA A N 1
ATOM 3586 C CA . ALA A 1 465 ? -9.318 14.331 -3.718 1.00 81.75 465 ALA A CA 1
ATOM 3587 C C . ALA A 1 465 ? -10.630 13.770 -3.153 1.00 81.75 465 ALA A C 1
ATOM 3589 O O . ALA A 1 465 ? -11.637 14.474 -3.128 1.00 81.75 465 ALA A O 1
ATOM 3590 N N . GLU A 1 466 ? -10.613 12.540 -2.630 1.00 78.44 466 GLU A N 1
ATOM 3591 C CA . GLU A 1 466 ? -11.761 11.944 -1.934 1.00 78.44 466 GLU A CA 1
ATOM 3592 C C . GLU A 1 466 ? -12.217 12.818 -0.750 1.00 78.44 466 GLU A C 1
ATOM 3594 O O . GLU A 1 466 ? -13.408 13.106 -0.610 1.00 78.44 466 GLU A O 1
ATOM 3599 N N . ARG A 1 467 ? -11.273 13.298 0.075 1.00 79.38 467 ARG A N 1
ATOM 3600 C CA . ARG A 1 467 ? -11.572 14.184 1.214 1.00 79.38 467 ARG A CA 1
ATOM 3601 C C . ARG A 1 467 ? -12.107 15.542 0.773 1.00 79.38 467 ARG A C 1
ATOM 3603 O O . ARG A 1 467 ? -13.052 16.029 1.382 1.00 79.38 467 ARG A O 1
ATOM 3610 N N . PHE A 1 468 ? -11.537 16.138 -0.273 1.00 84.06 468 PHE A N 1
ATOM 3611 C CA . PHE A 1 468 ? -12.015 17.401 -0.833 1.00 84.06 468 PHE A CA 1
ATOM 3612 C C . PHE A 1 468 ? -13.456 17.286 -1.342 1.00 84.06 468 PHE A C 1
ATOM 3614 O O . PHE A 1 468 ? -14.267 18.162 -1.055 1.00 84.06 468 PHE A O 1
ATOM 3621 N N . ILE A 1 469 ? -13.793 16.195 -2.042 1.00 86.12 469 ILE A N 1
ATOM 3622 C CA . ILE A 1 469 ? -15.155 15.929 -2.535 1.00 86.12 469 ILE A CA 1
ATOM 3623 C C . ILE A 1 469 ? -16.116 15.714 -1.362 1.00 86.12 469 ILE A C 1
ATOM 3625 O O . ILE A 1 469 ? -17.171 16.342 -1.304 1.00 86.12 469 ILE A O 1
ATOM 3629 N N . THR A 1 470 ? -15.737 14.868 -0.403 1.00 81.38 470 THR A N 1
ATOM 3630 C CA . THR A 1 470 ? -16.572 14.557 0.771 1.00 81.38 470 THR A CA 1
ATOM 3631 C C . THR A 1 470 ? -16.785 15.787 1.658 1.00 81.38 470 THR A C 1
ATOM 3633 O O . THR A 1 470 ? -17.848 15.953 2.248 1.00 81.38 470 THR A O 1
ATOM 3636 N N . GLY A 1 471 ? -15.793 16.678 1.729 1.00 85.38 471 GLY A N 1
ATOM 3637 C CA . GLY A 1 471 ? -15.842 17.917 2.499 1.00 85.38 471 GLY A CA 1
ATOM 3638 C C . GLY A 1 471 ? -16.585 19.073 1.822 1.00 85.38 471 GLY A C 1
ATOM 3639 O O . GLY A 1 471 ? -16.810 20.086 2.478 1.00 85.38 471 GLY A O 1
ATOM 3640 N N . GLN A 1 472 ? -17.001 18.953 0.553 1.00 87.38 472 GLN A N 1
ATOM 3641 C CA . GLN A 1 472 ? -17.653 20.051 -0.182 1.00 87.38 472 GLN A CA 1
ATOM 3642 C C . GLN A 1 472 ? -18.843 20.694 0.547 1.00 87.38 472 GLN A C 1
ATOM 3644 O O . GLN A 1 472 ? -18.932 21.923 0.540 1.00 87.38 472 GLN A O 1
ATOM 3649 N N . PRO A 1 473 ? -19.750 19.935 1.196 1.00 86.31 473 PRO A N 1
ATOM 3650 C CA . PRO A 1 473 ? -20.841 20.545 1.949 1.00 86.31 473 PRO A CA 1
ATOM 3651 C C . PRO A 1 473 ? -20.338 21.456 3.076 1.00 86.31 473 PRO A C 1
ATOM 3653 O O . PRO A 1 473 ? -20.881 22.539 3.265 1.00 86.31 473 PRO A O 1
ATOM 3656 N N . ALA A 1 474 ? -19.272 21.057 3.778 1.00 83.94 474 ALA A N 1
ATOM 3657 C CA . ALA A 1 474 ? -18.666 21.858 4.838 1.00 83.94 474 ALA A CA 1
ATOM 3658 C C . ALA A 1 474 ? -17.922 23.080 4.277 1.00 83.94 474 ALA A C 1
ATOM 3660 O O . ALA A 1 474 ? -18.113 24.180 4.788 1.00 83.94 474 ALA A O 1
ATOM 3661 N N . ALA A 1 475 ? -17.154 22.920 3.192 1.00 85.50 475 ALA A N 1
ATOM 3662 C CA . ALA A 1 475 ? -16.458 24.031 2.531 1.00 85.50 475 ALA A CA 1
ATOM 3663 C C . ALA A 1 475 ? -17.425 25.137 2.082 1.00 85.50 475 ALA A C 1
ATOM 3665 O O . ALA A 1 475 ? -17.167 26.320 2.276 1.00 85.50 475 ALA A O 1
ATOM 3666 N N . ARG A 1 476 ? -18.593 24.765 1.541 1.00 85.00 476 ARG A N 1
ATOM 3667 C CA . ARG A 1 476 ? -19.610 25.738 1.108 1.00 85.00 476 ARG A CA 1
ATOM 3668 C C . ARG A 1 476 ? -20.228 26.542 2.252 1.00 85.00 476 ARG A C 1
ATOM 3670 O O . ARG A 1 476 ? -20.745 27.623 1.999 1.00 85.00 476 ARG A O 1
ATOM 3677 N N . ILE A 1 477 ? -20.211 26.010 3.474 1.00 87.56 477 ILE A N 1
ATOM 3678 C CA . ILE A 1 477 ? -20.794 26.657 4.657 1.00 87.56 477 ILE A CA 1
ATOM 3679 C C . ILE A 1 477 ? -19.738 27.476 5.404 1.00 87.56 477 ILE A C 1
ATOM 3681 O O . ILE A 1 477 ? -20.007 28.602 5.810 1.00 87.56 477 ILE A O 1
ATOM 3685 N N . PHE A 1 478 ? -18.543 26.913 5.586 1.00 85.00 478 PHE A N 1
ATOM 3686 C CA . PHE A 1 478 ? -17.500 27.458 6.460 1.00 85.00 478 PHE A CA 1
ATOM 3687 C C . PHE A 1 478 ? -16.319 28.084 5.699 1.00 85.00 478 PHE A C 1
ATOM 3689 O O . PHE A 1 478 ? -15.376 28.558 6.327 1.00 85.00 478 PHE A O 1
ATOM 3696 N N . GLY A 1 479 ? -16.375 28.114 4.365 1.00 78.88 479 GLY A N 1
ATOM 3697 C CA . GLY A 1 479 ? -15.311 28.608 3.491 1.00 78.88 479 GLY A CA 1
ATOM 3698 C C . GLY A 1 479 ? -14.343 27.511 3.037 1.00 78.88 479 GLY A C 1
ATOM 3699 O O . GLY A 1 479 ? -14.275 26.424 3.614 1.00 78.88 479 GLY A O 1
ATOM 3700 N N . ASP A 1 480 ? -13.572 27.804 1.988 1.00 70.62 480 ASP A N 1
ATOM 3701 C CA . ASP A 1 480 ? -12.690 26.830 1.327 1.00 70.62 480 ASP A CA 1
ATOM 3702 C C . ASP A 1 480 ? -11.595 26.265 2.255 1.00 70.62 480 ASP A C 1
ATOM 3704 O O . ASP A 1 480 ? -11.190 25.108 2.101 1.00 70.62 480 ASP A O 1
ATOM 3708 N N . ASP A 1 481 ? -11.181 27.032 3.270 1.00 68.69 481 ASP A N 1
ATOM 3709 C CA . ASP A 1 481 ? -10.186 26.630 4.275 1.00 68.69 481 ASP A CA 1
ATOM 3710 C C . ASP A 1 481 ? -10.698 25.555 5.253 1.00 68.69 481 ASP A C 1
ATOM 3712 O O . ASP A 1 481 ? -9.907 24.932 5.962 1.00 68.69 481 ASP A O 1
ATOM 3716 N N . ALA A 1 482 ? -12.008 25.276 5.273 1.00 62.66 482 ALA A N 1
ATOM 3717 C CA . ALA A 1 482 ? -12.596 24.219 6.099 1.00 62.66 482 ALA A CA 1
ATOM 3718 C C . ALA A 1 482 ? -12.314 22.800 5.567 1.00 62.66 482 ALA A C 1
ATOM 3720 O O . ALA A 1 482 ? -12.658 21.807 6.213 1.00 62.66 482 ALA A O 1
ATOM 3721 N N . THR A 1 483 ? -11.702 22.675 4.385 1.00 74.81 483 THR A N 1
ATOM 3722 C CA . THR A 1 483 ? -11.339 21.387 3.777 1.00 74.81 483 THR A CA 1
ATOM 3723 C C . THR A 1 483 ? -9.894 21.373 3.287 1.00 74.81 483 THR A C 1
ATOM 3725 O O . THR A 1 483 ? -9.184 22.373 3.329 1.00 74.81 483 THR A O 1
ATOM 3728 N N . ILE A 1 484 ? -9.422 20.211 2.819 1.00 76.56 484 ILE A N 1
ATOM 3729 C CA . ILE A 1 484 ? -8.116 20.131 2.156 1.00 76.56 484 ILE A CA 1
ATOM 3730 C C . ILE A 1 484 ? -8.116 21.045 0.933 1.00 76.56 484 ILE A C 1
ATOM 3732 O O . ILE A 1 484 ? -8.936 20.880 0.034 1.00 76.56 484 ILE A O 1
ATOM 3736 N N . ASN A 1 485 ? -7.132 21.940 0.854 1.00 82.19 485 ASN A N 1
ATOM 3737 C CA . ASN A 1 485 ? -6.943 22.809 -0.301 1.00 82.19 485 ASN A CA 1
ATOM 3738 C C . ASN A 1 485 ? -6.323 22.036 -1.484 1.00 82.19 485 ASN A C 1
ATOM 3740 O O . ASN A 1 485 ? -5.150 22.189 -1.837 1.00 82.19 485 ASN A O 1
ATOM 3744 N N . LEU A 1 486 ? -7.126 21.156 -2.086 1.00 85.62 486 LEU A N 1
ATOM 3745 C CA . LEU A 1 486 ? -6.768 20.391 -3.277 1.00 85.62 486 LEU A CA 1
ATOM 3746 C C . LEU A 1 486 ? -6.382 21.299 -4.459 1.00 85.62 486 LEU A C 1
ATOM 3748 O O . LEU A 1 486 ? -5.388 20.981 -5.115 1.00 85.62 486 LEU A O 1
ATOM 3752 N N . PRO A 1 487 ? -7.071 22.431 -4.736 1.00 85.50 487 PRO A N 1
ATOM 3753 C CA . PRO A 1 487 ? -6.657 23.346 -5.799 1.00 85.50 487 PRO A CA 1
ATOM 3754 C C . PRO A 1 487 ? -5.212 23.826 -5.637 1.00 85.50 487 PRO A C 1
ATOM 3756 O O . PRO A 1 487 ? -4.443 23.791 -6.601 1.00 85.50 487 PRO A O 1
ATOM 3759 N N . ARG A 1 488 ? -4.803 24.184 -4.412 1.00 85.44 488 ARG A N 1
ATOM 3760 C CA . ARG A 1 488 ? -3.416 24.551 -4.113 1.00 85.44 488 ARG A CA 1
ATOM 3761 C C . ARG A 1 488 ? -2.465 23.385 -4.358 1.00 85.44 488 ARG A C 1
ATOM 3763 O O . ARG A 1 488 ? -1.491 23.568 -5.081 1.00 85.44 488 ARG A O 1
ATOM 3770 N N . GLN A 1 489 ? -2.750 22.190 -3.844 1.00 86.06 489 GLN A N 1
ATOM 3771 C CA . GLN A 1 489 ? -1.881 21.028 -4.079 1.00 86.06 489 GLN A CA 1
ATOM 3772 C C . GLN A 1 489 ? -1.721 20.704 -5.572 1.00 86.06 489 GLN A C 1
ATOM 3774 O O . GLN A 1 489 ? -0.622 20.390 -6.028 1.00 86.06 489 GLN A O 1
ATOM 3779 N N . LEU A 1 490 ? -2.801 20.801 -6.352 1.00 89.44 490 LEU A N 1
ATOM 3780 C CA . LEU A 1 490 ? -2.761 20.612 -7.802 1.00 89.44 490 LEU A CA 1
ATOM 3781 C C . LEU A 1 490 ? -1.962 21.723 -8.489 1.00 89.44 490 LEU A C 1
ATOM 3783 O O . LEU A 1 490 ? -1.230 21.443 -9.437 1.00 89.44 490 LEU A O 1
ATOM 3787 N N . SER A 1 491 ? -2.053 22.963 -8.003 1.00 91.31 491 SER A N 1
ATOM 3788 C CA . SER A 1 491 ? -1.234 24.073 -8.497 1.00 91.31 491 SER A CA 1
ATOM 3789 C C . SER A 1 491 ? 0.255 23.872 -8.190 1.00 91.31 491 SER A C 1
ATOM 3791 O O . SER A 1 491 ? 1.088 24.090 -9.066 1.00 91.31 491 SER A O 1
ATOM 3793 N N . GLU A 1 492 ? 0.597 23.355 -7.007 1.00 89.38 492 GLU A N 1
ATOM 3794 C CA . GLU A 1 492 ? 1.967 23.018 -6.612 1.00 89.38 492 GLU A CA 1
ATOM 3795 C C . GLU A 1 492 ? 2.504 21.836 -7.426 1.00 89.38 492 GLU A C 1
ATOM 3797 O O . GLU A 1 492 ? 3.635 21.887 -7.913 1.00 89.38 492 GLU A O 1
ATOM 3802 N N . LEU A 1 493 ? 1.690 20.794 -7.645 1.00 91.81 493 LEU A N 1
ATOM 3803 C CA . LEU A 1 493 ? 2.029 19.688 -8.540 1.00 91.81 493 LEU A CA 1
ATOM 3804 C C . LEU A 1 493 ? 2.262 20.202 -9.962 1.00 91.81 493 LEU A C 1
ATOM 3806 O O . LEU A 1 493 ? 3.244 19.819 -10.596 1.00 91.81 493 LEU A O 1
ATOM 3810 N N . ARG A 1 494 ? 1.383 21.074 -10.467 1.00 93.94 494 ARG A N 1
ATOM 3811 C CA . ARG A 1 494 ? 1.522 21.689 -11.789 1.00 93.94 494 ARG A CA 1
ATOM 3812 C C . ARG A 1 494 ? 2.808 22.501 -11.875 1.00 93.94 494 ARG A C 1
ATOM 3814 O O . ARG A 1 494 ? 3.537 22.336 -12.849 1.00 93.94 494 ARG A O 1
ATOM 3821 N N . ALA A 1 495 ? 3.100 23.348 -10.891 1.00 94.19 495 ALA A N 1
ATOM 3822 C CA . ALA A 1 495 ? 4.317 24.154 -10.853 1.00 94.19 495 ALA A CA 1
ATOM 3823 C C . ALA A 1 495 ? 5.566 23.263 -10.829 1.00 94.19 495 ALA A C 1
ATOM 3825 O O . ALA A 1 495 ? 6.464 23.442 -11.647 1.00 94.19 495 ALA A O 1
ATOM 3826 N N . PHE A 1 496 ? 5.572 22.234 -9.979 1.00 93.19 496 PHE A N 1
ATOM 3827 C CA . PHE A 1 496 ? 6.633 21.230 -9.916 1.00 93.19 496 PHE A CA 1
ATOM 3828 C C . PHE A 1 496 ? 6.836 20.510 -11.256 1.00 93.19 496 PHE A C 1
ATOM 3830 O O . PHE A 1 496 ? 7.963 20.409 -11.737 1.00 93.19 496 PHE A O 1
ATOM 3837 N N . LEU A 1 497 ? 5.755 20.029 -11.874 1.00 92.50 497 LEU A N 1
ATOM 3838 C CA . LEU A 1 497 ? 5.800 19.354 -13.168 1.00 92.50 497 LEU A CA 1
ATOM 3839 C C . LEU A 1 497 ? 6.288 20.279 -14.277 1.00 92.50 497 LEU A C 1
ATOM 3841 O O . LEU A 1 497 ? 7.086 19.860 -15.107 1.00 92.50 497 LEU A O 1
ATOM 3845 N N . THR A 1 498 ? 5.826 21.527 -14.283 1.00 93.88 498 THR A N 1
ATOM 3846 C CA . THR A 1 498 ? 6.214 22.527 -15.282 1.00 93.88 498 THR A CA 1
ATOM 3847 C C . THR A 1 498 ? 7.694 22.860 -15.147 1.00 93.88 498 THR A C 1
ATOM 3849 O O . THR A 1 498 ? 8.408 22.796 -16.140 1.00 93.88 498 THR A O 1
ATOM 3852 N N . ALA A 1 499 ? 8.175 23.134 -13.931 1.00 92.88 499 ALA A N 1
ATOM 3853 C CA . ALA A 1 499 ? 9.588 23.401 -13.668 1.00 92.88 499 ALA A CA 1
ATOM 3854 C C . ALA A 1 499 ? 10.466 22.213 -14.085 1.00 92.88 499 ALA A C 1
ATOM 3856 O O . ALA A 1 499 ? 11.414 22.381 -14.847 1.00 92.88 499 ALA A O 1
ATOM 3857 N N . TRP A 1 500 ? 10.092 20.996 -13.679 1.00 91.81 500 TRP A N 1
ATOM 3858 C CA . TRP A 1 500 ? 10.828 19.789 -14.051 1.00 91.81 500 TRP A CA 1
ATOM 3859 C C . TRP A 1 500 ? 10.845 19.566 -15.572 1.00 91.81 500 TRP A C 1
ATOM 3861 O O . TRP A 1 500 ? 11.897 19.277 -16.146 1.00 91.81 500 TRP A O 1
ATOM 3871 N N . GLN A 1 501 ? 9.709 19.727 -16.256 1.00 90.44 501 GLN A N 1
ATOM 3872 C CA . GLN A 1 501 ? 9.663 19.610 -17.715 1.00 90.44 501 GLN A CA 1
ATOM 3873 C C . GLN A 1 501 ? 10.511 20.698 -18.378 1.00 90.44 501 GLN A C 1
ATOM 3875 O O . GLN A 1 501 ? 11.316 20.363 -19.234 1.00 90.44 501 GLN A O 1
ATOM 3880 N N . LEU A 1 502 ? 10.413 21.966 -17.972 1.00 90.50 502 LEU A N 1
ATOM 3881 C CA . LEU A 1 502 ? 11.197 23.060 -18.561 1.00 90.50 502 LEU A CA 1
ATOM 3882 C C . LEU A 1 502 ? 12.711 22.872 -18.381 1.00 90.50 502 LEU A C 1
ATOM 3884 O O . LEU A 1 502 ? 13.465 23.112 -19.321 1.00 90.50 502 LEU A O 1
ATOM 3888 N N . GLU A 1 503 ? 13.156 22.377 -17.224 1.00 88.81 503 GLU A N 1
ATOM 3889 C CA . GLU A 1 503 ? 14.570 22.055 -16.974 1.00 88.81 503 GLU A CA 1
ATOM 3890 C C . GLU A 1 503 ? 15.089 20.929 -17.881 1.00 88.81 503 GLU A C 1
ATOM 3892 O O . GLU A 1 503 ? 16.258 20.915 -18.264 1.00 88.81 503 GLU A O 1
ATOM 3897 N N . THR A 1 504 ? 14.232 19.967 -18.232 1.00 88.62 504 THR A N 1
ATOM 3898 C CA . THR A 1 504 ? 14.652 18.730 -18.908 1.00 88.62 504 THR A CA 1
ATOM 3899 C C . THR A 1 504 ? 14.307 18.675 -20.394 1.00 88.62 504 THR A C 1
ATOM 3901 O O . THR A 1 504 ? 14.939 17.922 -21.142 1.00 88.62 504 THR A O 1
ATOM 3904 N N . ILE A 1 505 ? 13.338 19.469 -20.859 1.00 89.44 505 ILE A N 1
ATOM 3905 C CA . ILE A 1 505 ? 12.747 19.350 -22.196 1.00 89.44 505 ILE A CA 1
ATOM 3906 C C . ILE A 1 505 ? 13.754 19.624 -23.304 1.00 89.44 505 ILE A C 1
ATOM 3908 O O . ILE A 1 505 ? 13.722 18.927 -24.311 1.00 89.44 505 ILE A O 1
ATOM 3912 N N . ASN A 1 506 ? 14.687 20.558 -23.117 1.00 88.75 506 ASN A N 1
ATOM 3913 C CA . ASN A 1 506 ? 15.679 20.883 -24.142 1.00 88.75 506 ASN A CA 1
ATOM 3914 C C . ASN A 1 506 ? 16.641 19.712 -24.379 1.00 88.75 506 ASN A C 1
ATOM 3916 O O . ASN A 1 506 ? 16.778 19.247 -25.510 1.00 88.75 506 ASN A O 1
ATOM 3920 N N . ALA A 1 507 ? 17.246 19.171 -23.315 1.00 86.94 507 ALA A N 1
ATOM 3921 C CA . ALA A 1 507 ? 18.151 18.024 -23.413 1.00 86.94 507 ALA A CA 1
ATOM 3922 C C . ALA A 1 507 ? 17.424 16.756 -23.899 1.00 86.94 507 ALA A C 1
ATOM 3924 O O . ALA A 1 507 ? 17.927 16.015 -24.751 1.00 86.94 507 ALA A O 1
ATOM 3925 N N . LYS A 1 508 ? 16.204 16.527 -23.402 1.00 85.44 508 LYS A N 1
ATOM 3926 C CA . LYS A 1 508 ? 15.350 15.406 -23.805 1.00 85.44 508 LYS A CA 1
ATOM 3927 C C . LYS A 1 508 ? 14.931 15.503 -25.270 1.00 85.44 508 LYS A C 1
ATOM 3929 O O . LYS A 1 508 ? 15.048 14.534 -26.008 1.00 85.44 508 LYS A O 1
ATOM 3934 N N . SER A 1 509 ? 14.463 16.669 -25.703 1.00 88.69 509 SER A N 1
ATOM 3935 C CA . SER A 1 509 ? 14.038 16.905 -27.082 1.00 88.69 509 SER A CA 1
ATOM 3936 C C . SER A 1 509 ? 15.223 16.784 -28.033 1.00 88.69 509 SER A C 1
ATOM 3938 O O . SER A 1 509 ? 15.149 16.012 -28.982 1.00 88.69 509 SER A O 1
ATOM 3940 N N . ALA A 1 510 ? 16.354 17.432 -27.738 1.00 89.19 510 ALA A N 1
ATOM 3941 C CA . ALA A 1 510 ? 17.554 17.337 -28.567 1.00 89.19 510 ALA A CA 1
ATOM 3942 C C . ALA A 1 510 ? 18.030 15.883 -28.726 1.00 89.19 510 ALA A C 1
ATOM 3944 O O . ALA A 1 510 ? 18.223 15.420 -29.849 1.00 89.19 510 ALA A O 1
ATOM 3945 N N . SER A 1 511 ? 18.142 15.127 -27.627 1.00 86.81 511 SER A N 1
ATOM 3946 C CA . SER A 1 511 ? 18.560 13.716 -27.679 1.00 86.81 511 SER A CA 1
ATOM 3947 C C . SER A 1 511 ? 17.590 12.825 -28.469 1.00 86.81 511 SER A C 1
ATOM 3949 O O . SER A 1 511 ? 18.038 11.972 -29.241 1.00 86.81 511 SER A O 1
ATOM 3951 N N . ILE A 1 512 ? 16.276 13.044 -28.346 1.00 86.94 512 ILE A N 1
ATOM 3952 C CA . ILE A 1 512 ? 15.259 12.338 -29.144 1.00 86.94 512 ILE A CA 1
ATOM 3953 C C . ILE A 1 512 ? 15.365 12.718 -30.629 1.00 86.94 512 ILE A C 1
ATOM 3955 O O . ILE A 1 512 ? 15.327 11.839 -31.488 1.00 86.94 512 ILE A O 1
ATOM 3959 N N . GLN A 1 513 ? 15.526 14.005 -30.948 1.00 90.06 513 GLN A N 1
ATOM 3960 C CA . GLN A 1 513 ? 15.593 14.493 -32.330 1.00 90.06 513 GLN A CA 1
ATOM 3961 C C . GLN A 1 513 ? 16.857 14.023 -33.058 1.00 90.06 513 GLN A C 1
ATOM 3963 O O . GLN A 1 513 ? 16.787 13.716 -34.249 1.00 90.06 513 GLN A O 1
ATOM 3968 N N . LEU A 1 514 ? 17.983 13.870 -32.351 1.00 88.56 514 LEU A N 1
ATOM 3969 C CA . LEU A 1 514 ? 19.212 13.283 -32.901 1.00 88.56 514 LEU A CA 1
ATOM 3970 C C . LEU A 1 514 ? 19.028 11.837 -33.378 1.00 88.56 514 LEU A C 1
ATOM 3972 O O . LEU A 1 514 ? 19.713 11.404 -34.298 1.00 88.56 514 LEU A O 1
ATOM 3976 N N . ASN A 1 515 ? 18.091 11.107 -32.775 1.00 87.50 515 ASN A N 1
ATOM 3977 C CA . ASN A 1 515 ? 17.817 9.708 -33.094 1.00 87.50 515 ASN A CA 1
ATOM 3978 C C . ASN A 1 515 ? 16.612 9.535 -34.032 1.00 87.50 515 ASN A C 1
ATOM 3980 O O . ASN A 1 515 ? 16.202 8.410 -34.312 1.00 87.50 515 ASN A O 1
ATOM 3984 N N . ARG A 1 516 ? 16.022 10.623 -34.547 1.00 90.62 516 ARG A N 1
ATOM 3985 C CA . ARG A 1 516 ? 14.939 10.517 -35.533 1.00 90.62 516 ARG A CA 1
ATOM 3986 C C . ARG A 1 516 ? 15.458 9.940 -36.855 1.00 90.62 516 ARG A C 1
ATOM 3988 O O . ARG A 1 516 ? 16.570 10.286 -37.258 1.00 90.62 516 ARG A O 1
ATOM 3995 N N . PRO A 1 517 ? 14.628 9.166 -37.583 1.00 90.56 517 PRO A N 1
ATOM 3996 C CA . PRO A 1 517 ? 15.015 8.570 -38.862 1.00 90.56 517 PRO A CA 1
ATOM 3997 C C . PRO A 1 517 ? 15.629 9.575 -39.843 1.00 90.56 517 PRO A C 1
ATOM 3999 O O . PRO A 1 517 ? 16.677 9.300 -40.411 1.00 90.56 517 PRO A O 1
ATOM 4002 N N . LEU A 1 518 ? 15.034 10.766 -39.984 1.00 91.50 518 LEU A N 1
ATOM 4003 C CA . LEU A 1 518 ? 15.527 11.807 -40.893 1.00 91.50 518 LEU A CA 1
ATOM 4004 C C . LEU A 1 518 ? 16.909 12.345 -40.494 1.00 91.50 518 LEU A C 1
ATOM 4006 O O . LEU A 1 518 ? 17.777 12.477 -41.350 1.00 91.50 518 LEU A O 1
ATOM 4010 N N . THR A 1 519 ? 17.139 12.620 -39.208 1.00 92.38 519 THR A N 1
ATOM 4011 C CA . THR A 1 519 ? 18.428 13.135 -38.717 1.00 92.38 519 THR A CA 1
ATOM 4012 C C . THR A 1 519 ? 19.540 12.113 -38.918 1.00 92.38 519 THR A C 1
ATOM 4014 O O . THR A 1 519 ? 20.612 12.448 -39.419 1.00 92.38 519 THR A O 1
ATOM 4017 N N . VAL A 1 520 ? 19.261 10.848 -38.589 1.00 92.75 520 VAL A N 1
ATOM 4018 C CA . VAL A 1 520 ? 20.196 9.737 -38.803 1.00 92.75 520 VAL A CA 1
ATOM 4019 C C . VAL A 1 520 ? 20.459 9.538 -40.298 1.00 92.75 520 VAL A C 1
ATOM 4021 O O . VAL A 1 520 ? 21.606 9.370 -40.695 1.00 92.75 520 VAL A O 1
ATOM 4024 N N . MET A 1 521 ? 19.430 9.631 -41.144 1.00 93.44 521 MET A N 1
ATOM 4025 C CA . MET A 1 521 ? 19.570 9.533 -42.600 1.00 93.44 521 MET A CA 1
ATOM 4026 C C . MET A 1 521 ? 20.493 10.620 -43.162 1.00 93.44 521 MET A C 1
ATOM 4028 O O . MET A 1 521 ? 21.389 10.309 -43.946 1.00 93.44 521 MET A O 1
ATOM 4032 N N . VAL A 1 522 ? 20.315 11.881 -42.749 1.00 95.38 522 VAL A N 1
ATOM 4033 C CA . VAL A 1 522 ? 21.172 13.003 -43.171 1.00 95.38 522 VAL A CA 1
ATOM 4034 C C . VAL A 1 522 ? 22.608 12.796 -42.694 1.00 95.38 522 VAL A C 1
ATOM 4036 O O . VAL A 1 522 ? 23.532 12.904 -43.497 1.00 95.38 522 VAL A O 1
ATOM 4039 N N . LEU A 1 523 ? 22.802 12.437 -41.421 1.00 95.44 523 LEU A N 1
ATOM 4040 C CA . LEU A 1 523 ? 24.123 12.168 -40.847 1.00 95.44 523 LEU A CA 1
ATOM 4041 C C . LEU A 1 523 ? 24.871 11.080 -41.631 1.00 95.44 523 LEU A C 1
ATOM 4043 O O . LEU A 1 523 ? 26.019 11.279 -42.029 1.00 95.44 523 LEU A O 1
ATOM 4047 N N . LEU A 1 524 ? 24.206 9.951 -41.885 1.00 95.69 524 LEU A N 1
ATOM 4048 C CA . LEU A 1 524 ? 24.771 8.837 -42.645 1.00 95.69 524 LEU A CA 1
ATOM 4049 C C . LEU A 1 524 ? 25.051 9.216 -44.099 1.00 95.69 524 LEU A C 1
ATOM 4051 O O . LEU A 1 524 ? 26.070 8.802 -44.640 1.00 95.69 524 LEU A O 1
ATOM 4055 N N . SER A 1 525 ? 24.189 10.020 -44.722 1.00 95.62 525 SER A N 1
ATOM 4056 C CA . SER A 1 525 ? 24.380 10.470 -46.105 1.00 95.62 525 SER A CA 1
ATOM 4057 C C . SER A 1 525 ? 25.592 11.393 -46.234 1.00 95.62 525 SER A C 1
ATOM 4059 O O . SER A 1 525 ? 26.402 11.210 -47.140 1.00 95.62 525 SER A O 1
ATOM 4061 N N . VAL A 1 526 ? 25.765 12.345 -45.311 1.00 97.00 526 VAL A N 1
ATOM 4062 C CA . VAL A 1 526 ? 26.916 13.264 -45.303 1.00 97.00 526 VAL A CA 1
ATOM 4063 C C . VAL A 1 526 ? 28.213 12.502 -45.034 1.00 97.00 526 VAL A C 1
ATOM 4065 O O . VAL A 1 526 ? 29.148 12.586 -45.830 1.00 97.00 526 VAL A O 1
ATOM 4068 N N . ALA A 1 527 ? 28.264 11.714 -43.956 1.00 96.81 527 ALA A N 1
ATOM 4069 C CA . ALA A 1 527 ? 29.455 10.940 -43.610 1.00 96.81 527 ALA A CA 1
ATOM 4070 C C . ALA A 1 527 ? 29.795 9.897 -44.685 1.00 96.81 527 ALA A C 1
ATOM 4072 O O . ALA A 1 527 ? 30.953 9.755 -45.074 1.00 96.81 527 ALA A O 1
ATOM 4073 N N . GLY A 1 528 ? 28.778 9.213 -45.213 1.00 96.44 528 GLY A N 1
ATOM 4074 C CA . GLY A 1 528 ? 28.917 8.265 -46.310 1.00 96.44 528 GLY A CA 1
ATOM 4075 C C . GLY A 1 528 ? 29.469 8.920 -47.572 1.00 96.44 528 GLY A C 1
ATOM 4076 O O . GLY A 1 528 ? 30.403 8.386 -48.159 1.00 96.44 528 GLY A O 1
ATOM 4077 N N . THR A 1 529 ? 28.966 10.100 -47.953 1.00 96.00 529 THR A N 1
ATOM 4078 C CA . THR A 1 529 ? 29.462 10.844 -49.125 1.00 96.00 529 THR A CA 1
ATOM 4079 C C . THR A 1 529 ? 30.948 11.156 -48.992 1.00 96.00 529 THR A C 1
ATOM 4081 O O . THR A 1 529 ? 31.701 10.876 -49.918 1.00 96.00 529 THR A O 1
ATOM 4084 N N . VAL A 1 530 ? 31.393 11.642 -47.828 1.00 97.00 530 VAL A N 1
ATOM 4085 C CA . VAL A 1 530 ? 32.817 11.927 -47.573 1.00 97.00 530 VAL A CA 1
ATOM 4086 C C . VAL A 1 530 ? 33.675 10.664 -47.702 1.00 97.00 530 VAL A C 1
ATOM 4088 O O . VAL A 1 530 ? 34.720 10.693 -48.355 1.00 97.00 530 VAL A O 1
ATOM 4091 N N . LEU A 1 531 ? 33.237 9.538 -47.127 1.00 96.56 531 LEU A N 1
ATOM 4092 C CA . LEU A 1 531 ? 33.946 8.255 -47.230 1.00 96.56 531 LEU A CA 1
ATOM 4093 C C . LEU A 1 531 ? 34.002 7.729 -48.674 1.00 96.56 531 LEU A C 1
ATOM 4095 O O . LEU A 1 531 ? 34.995 7.120 -49.069 1.00 96.56 531 LEU A O 1
ATOM 4099 N N . ILE A 1 532 ? 32.968 7.987 -49.475 1.00 95.88 532 ILE A N 1
ATOM 4100 C CA . ILE A 1 532 ? 32.922 7.599 -50.889 1.00 95.88 532 ILE A CA 1
ATOM 4101 C C . ILE A 1 532 ? 33.868 8.469 -51.720 1.00 95.88 532 ILE A C 1
ATOM 4103 O O . ILE A 1 532 ? 34.695 7.941 -52.460 1.00 95.88 532 ILE A O 1
ATOM 4107 N N . THR A 1 533 ? 33.802 9.796 -51.580 1.00 96.44 533 THR A N 1
ATOM 4108 C CA . THR A 1 533 ? 34.621 10.728 -52.376 1.00 96.44 533 THR A CA 1
ATOM 4109 C C . THR A 1 533 ? 36.112 10.639 -52.059 1.00 96.44 533 THR A C 1
ATOM 4111 O O . THR A 1 533 ? 36.936 10.986 -52.896 1.00 96.44 533 THR A O 1
ATOM 4114 N N . THR A 1 534 ? 36.468 10.163 -50.864 1.00 95.31 534 THR A N 1
ATOM 4115 C CA . THR A 1 534 ? 37.862 9.911 -50.452 1.00 95.31 534 THR A CA 1
ATOM 4116 C C . THR A 1 534 ? 38.371 8.521 -50.850 1.00 95.31 534 THR A C 1
ATOM 4118 O O . THR A 1 534 ? 39.513 8.183 -50.553 1.00 95.31 534 THR A O 1
ATOM 4121 N N . GLY A 1 535 ? 37.545 7.701 -51.513 1.00 92.81 535 GLY A N 1
ATOM 4122 C CA . GLY A 1 535 ? 37.904 6.342 -51.929 1.00 92.81 535 GLY A CA 1
ATOM 4123 C C . GLY A 1 535 ? 37.974 5.331 -50.779 1.00 92.81 535 GLY A C 1
ATOM 4124 O O . GLY A 1 535 ? 38.451 4.215 -50.969 1.00 92.81 535 GLY A O 1
ATOM 4125 N N . LEU A 1 536 ? 37.499 5.698 -49.586 1.00 93.38 536 LEU A N 1
ATOM 4126 C CA . LEU A 1 536 ? 37.542 4.853 -48.395 1.00 93.38 536 LEU A CA 1
ATOM 4127 C C . LEU A 1 536 ? 36.413 3.814 -48.366 1.00 93.38 536 LEU A C 1
ATOM 4129 O O . LEU A 1 536 ? 36.585 2.780 -47.720 1.00 93.38 536 LEU A O 1
ATOM 4133 N N . MET A 1 537 ? 35.283 4.063 -49.038 1.00 93.94 537 MET A N 1
ATOM 4134 C CA . MET A 1 537 ? 34.099 3.192 -49.036 1.00 93.94 537 MET A CA 1
ATOM 4135 C C . MET A 1 537 ? 33.413 3.144 -50.419 1.00 93.94 537 MET A C 1
ATOM 4137 O O . MET A 1 537 ? 33.188 4.195 -51.018 1.00 93.94 537 MET A O 1
ATOM 4141 N N . PRO A 1 538 ? 32.999 1.965 -50.928 1.00 91.44 538 PRO A N 1
ATOM 4142 C CA . PRO A 1 538 ? 32.156 1.872 -52.123 1.00 91.44 538 PRO A CA 1
ATOM 4143 C C . PRO A 1 538 ? 30.775 2.514 -51.917 1.00 91.44 538 PRO A C 1
ATOM 4145 O O . PRO A 1 538 ? 30.145 2.315 -50.880 1.00 91.44 538 PRO A O 1
ATOM 4148 N N . ALA A 1 539 ? 30.232 3.194 -52.934 1.00 89.25 539 ALA A N 1
ATOM 4149 C CA . ALA A 1 539 ? 28.916 3.847 -52.837 1.00 89.25 539 ALA A CA 1
ATOM 4150 C C . ALA A 1 539 ? 27.773 2.877 -52.481 1.00 89.25 539 ALA A C 1
ATOM 4152 O O . ALA A 1 539 ? 26.861 3.216 -51.728 1.00 89.25 539 ALA A O 1
ATOM 4153 N N . ALA A 1 540 ? 27.868 1.636 -52.960 1.00 88.00 540 ALA A N 1
ATOM 4154 C CA . ALA A 1 540 ? 26.896 0.581 -52.695 1.00 88.00 540 ALA A CA 1
ATOM 4155 C C . ALA A 1 540 ? 26.786 0.213 -51.198 1.00 88.00 540 ALA A C 1
ATOM 4157 O O . ALA A 1 540 ? 25.763 -0.324 -50.774 1.00 88.00 540 ALA A O 1
ATOM 4158 N N . TYR A 1 541 ? 27.811 0.508 -50.387 1.00 90.94 541 TYR A N 1
ATOM 4159 C CA . TYR A 1 541 ? 27.826 0.199 -48.953 1.00 90.94 541 TYR A CA 1
ATOM 4160 C C . TYR A 1 541 ? 27.021 1.199 -48.120 1.00 90.94 541 TYR A C 1
ATOM 4162 O O . TYR A 1 541 ? 26.702 0.895 -46.979 1.00 90.94 541 TYR A O 1
ATOM 4170 N N . LEU A 1 542 ? 26.622 2.349 -48.675 1.00 92.38 542 LEU A N 1
ATOM 4171 C CA . LEU A 1 542 ? 25.775 3.316 -47.972 1.00 92.38 542 LEU A CA 1
ATOM 4172 C C . LEU A 1 542 ? 24.322 2.824 -47.819 1.00 92.38 542 LEU A C 1
ATOM 4174 O O . LEU A 1 542 ? 23.668 3.123 -46.820 1.00 92.38 542 LEU A O 1
ATOM 4178 N N . LEU A 1 543 ? 23.811 2.041 -48.776 1.00 89.75 543 LEU A N 1
ATOM 4179 C CA . LEU A 1 543 ? 22.409 1.607 -48.797 1.00 89.75 543 LEU A CA 1
ATOM 4180 C C . LEU A 1 543 ? 21.976 0.814 -47.547 1.00 89.75 543 LEU A C 1
ATOM 4182 O O . LEU A 1 543 ? 20.957 1.185 -46.957 1.00 89.75 543 LEU A O 1
ATOM 4186 N N . PRO A 1 544 ? 22.720 -0.215 -47.081 1.00 90.38 544 PRO A N 1
ATOM 4187 C CA . PRO A 1 544 ? 22.375 -0.913 -45.844 1.00 90.38 544 PRO A CA 1
ATOM 4188 C C . PRO A 1 544 ? 22.268 0.005 -44.625 1.00 90.38 544 PRO A C 1
ATOM 4190 O O . PRO A 1 544 ? 21.369 -0.171 -43.802 1.00 90.38 544 PRO A O 1
ATOM 4193 N N . PHE A 1 545 ? 23.126 1.025 -44.528 1.00 92.94 545 PHE A N 1
ATOM 4194 C CA . PHE A 1 545 ? 23.083 1.996 -43.436 1.00 92.94 545 PHE A CA 1
ATOM 4195 C C . PHE A 1 545 ? 21.835 2.879 -43.492 1.00 92.94 545 PHE A C 1
ATOM 4197 O O . PHE A 1 545 ? 21.229 3.128 -42.452 1.00 92.94 545 PHE A O 1
ATOM 4204 N N . LEU A 1 546 ? 21.408 3.321 -44.676 1.00 91.75 546 LEU A N 1
ATOM 4205 C CA . LEU A 1 546 ? 20.205 4.150 -44.815 1.00 91.7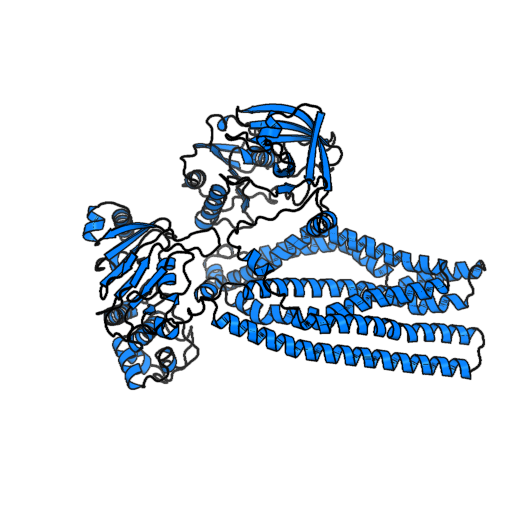5 546 LEU A CA 1
ATOM 4206 C C . LEU A 1 546 ? 18.920 3.372 -44.488 1.00 91.75 546 LEU A C 1
ATOM 4208 O O . LEU A 1 546 ? 18.014 3.920 -43.860 1.00 91.75 546 LEU A O 1
ATOM 4212 N N . VAL A 1 547 ? 18.854 2.089 -44.853 1.00 89.81 547 VAL A N 1
ATOM 4213 C CA . VAL A 1 547 ? 17.702 1.221 -44.550 1.00 89.81 547 VAL A CA 1
ATOM 4214 C C . VAL A 1 547 ? 17.667 0.841 -43.068 1.00 89.81 547 VAL A C 1
ATOM 4216 O O . VAL A 1 547 ? 16.646 1.002 -42.403 1.00 89.81 547 VAL A O 1
ATOM 4219 N N . LEU A 1 548 ? 18.775 0.324 -42.533 1.00 89.75 548 LEU A N 1
ATOM 4220 C CA . LEU A 1 548 ? 18.799 -0.259 -41.190 1.00 89.75 548 LEU A CA 1
ATOM 4221 C C . LEU A 1 548 ? 19.090 0.774 -40.101 1.00 89.75 548 LEU A C 1
ATOM 4223 O O . LEU A 1 548 ? 18.471 0.733 -39.035 1.00 89.75 548 LEU A O 1
ATOM 4227 N N . GLY A 1 549 ? 19.999 1.715 -40.365 1.00 87.31 549 GLY A N 1
ATOM 4228 C CA . GLY A 1 549 ? 20.433 2.725 -39.400 1.00 87.31 549 GLY A CA 1
ATOM 4229 C C . GLY A 1 549 ? 19.315 3.688 -39.003 1.00 87.31 549 GLY A C 1
ATOM 4230 O O . GLY A 1 549 ? 19.204 4.059 -37.837 1.00 87.31 549 GLY A O 1
ATOM 4231 N N . THR A 1 550 ? 18.408 4.018 -39.924 1.00 86.25 550 THR A N 1
ATOM 4232 C CA . THR A 1 550 ? 17.268 4.914 -39.652 1.00 86.25 550 THR A CA 1
ATOM 4233 C C . THR A 1 550 ? 16.207 4.293 -38.736 1.00 86.25 550 THR A C 1
ATOM 4235 O O . THR A 1 550 ? 15.481 5.019 -38.056 1.00 86.25 550 THR A O 1
ATOM 4238 N N . SER A 1 551 ? 16.147 2.958 -38.643 1.00 83.38 551 SER A N 1
ATOM 4239 C CA . SER A 1 551 ? 15.222 2.238 -37.753 1.00 83.38 551 SER A CA 1
ATOM 4240 C C . SER A 1 551 ? 15.660 2.225 -36.280 1.00 83.38 551 SER A C 1
ATOM 4242 O O . SER A 1 551 ? 14.864 1.899 -35.394 1.00 83.38 551 SER A O 1
ATOM 4244 N N . PHE A 1 552 ? 16.917 2.586 -35.999 1.00 80.06 552 PHE A N 1
ATOM 4245 C CA . PHE A 1 552 ? 17.555 2.374 -34.700 1.00 80.06 552 PHE A CA 1
ATOM 4246 C C . PHE A 1 552 ? 16.933 3.218 -33.573 1.00 80.06 552 PHE A C 1
ATOM 4248 O O . PHE A 1 552 ? 16.693 2.715 -32.474 1.00 80.06 552 PHE A O 1
ATOM 4255 N N . GLY A 1 553 ? 16.596 4.483 -33.843 1.00 79.69 553 GLY A N 1
ATOM 4256 C CA . GLY A 1 553 ? 16.081 5.399 -32.818 1.00 79.69 553 GLY A CA 1
ATOM 4257 C C . GLY A 1 553 ? 14.724 5.007 -32.227 1.00 79.69 553 GLY A C 1
ATOM 4258 O O . GLY A 1 553 ? 14.516 5.131 -31.021 1.00 79.69 553 GLY A O 1
ATOM 4259 N N . ASN A 1 554 ? 13.813 4.460 -33.039 1.00 79.00 554 ASN A N 1
ATOM 4260 C CA . ASN A 1 554 ? 12.505 3.997 -32.553 1.00 79.00 554 ASN A CA 1
ATOM 4261 C C . ASN A 1 554 ? 12.641 2.807 -31.590 1.00 79.00 554 ASN A C 1
ATOM 4263 O O . ASN A 1 554 ? 11.901 2.712 -30.610 1.00 79.00 554 ASN A O 1
ATOM 4267 N N . ARG A 1 555 ? 13.617 1.922 -31.829 1.00 81.56 555 ARG A N 1
ATOM 4268 C CA . ARG A 1 555 ? 13.883 0.764 -30.962 1.00 81.56 555 ARG A CA 1
ATOM 4269 C C . ARG A 1 555 ? 14.373 1.206 -29.584 1.00 81.56 555 ARG A C 1
ATOM 4271 O O . ARG A 1 555 ? 13.966 0.637 -28.578 1.00 81.56 555 ARG A O 1
ATOM 4278 N N . LEU A 1 556 ? 15.151 2.282 -29.520 1.00 76.81 556 LEU A N 1
ATOM 4279 C CA . LEU A 1 556 ? 15.640 2.846 -28.263 1.00 76.81 556 LEU A CA 1
ATOM 4280 C C . LEU A 1 556 ? 14.515 3.452 -27.401 1.00 76.81 556 LEU A C 1
ATOM 4282 O O . LEU A 1 556 ? 14.522 3.296 -26.182 1.00 76.81 556 LEU A O 1
ATOM 4286 N N . LEU A 1 557 ? 13.507 4.075 -28.026 1.00 76.38 557 LEU A N 1
ATOM 4287 C CA . LEU A 1 557 ? 12.323 4.601 -27.329 1.00 76.38 557 LEU A CA 1
ATOM 4288 C C . LEU A 1 557 ? 11.439 3.491 -26.737 1.00 76.38 557 LEU A C 1
ATOM 4290 O O . LEU A 1 557 ? 10.858 3.677 -25.667 1.00 76.38 557 LEU A O 1
ATOM 4294 N N . SER A 1 558 ? 11.364 2.328 -27.393 1.00 78.31 558 SER A N 1
ATOM 4295 C CA . SER A 1 558 ? 10.579 1.186 -26.898 1.00 78.31 558 SER A CA 1
ATOM 4296 C C . SER A 1 558 ? 11.050 0.688 -25.521 1.00 78.31 558 SER A C 1
ATOM 4298 O O . SER A 1 558 ? 10.222 0.365 -24.671 1.00 78.31 558 SER A O 1
ATOM 4300 N N . ILE A 1 559 ? 12.360 0.763 -25.237 1.00 78.38 559 ILE A N 1
ATOM 4301 C CA . ILE A 1 559 ? 12.949 0.416 -23.928 1.00 78.38 559 ILE A CA 1
ATOM 4302 C C . ILE A 1 559 ? 12.370 1.291 -22.813 1.00 78.38 559 ILE A C 1
ATOM 4304 O O . ILE A 1 559 ? 12.085 0.808 -21.717 1.00 78.38 559 ILE A O 1
ATOM 4308 N N . SER A 1 560 ? 12.176 2.586 -23.080 1.00 73.44 560 SER A N 1
ATOM 4309 C CA . SER A 1 560 ? 11.639 3.523 -22.091 1.00 73.44 560 SER A CA 1
ATOM 4310 C C . SER A 1 560 ? 10.180 3.218 -21.743 1.00 73.44 560 SER A C 1
ATOM 4312 O O . SER A 1 560 ? 9.810 3.275 -20.570 1.00 73.44 560 SER A O 1
ATOM 4314 N N . TYR A 1 561 ? 9.356 2.846 -22.727 1.00 73.88 561 TYR A N 1
ATOM 4315 C CA . TYR A 1 561 ? 7.982 2.401 -22.468 1.00 73.88 561 TYR A CA 1
ATOM 4316 C C . TYR A 1 561 ? 7.956 1.085 -21.690 1.00 73.88 561 TYR A C 1
ATOM 4318 O O . TYR A 1 561 ? 7.190 0.955 -20.730 1.00 73.88 561 TYR A O 1
ATOM 4326 N N . ALA A 1 562 ? 8.853 0.158 -22.033 1.00 80.56 562 ALA A N 1
ATOM 4327 C CA . ALA A 1 562 ? 8.941 -1.122 -21.355 1.00 80.56 562 ALA A CA 1
ATOM 4328 C C . ALA A 1 562 ? 9.342 -0.998 -19.879 1.00 80.56 562 ALA A C 1
ATOM 4330 O O . ALA A 1 562 ? 8.799 -1.702 -19.024 1.00 80.56 562 ALA A O 1
ATOM 4331 N N . ALA A 1 563 ? 10.236 -0.059 -19.560 1.00 78.44 563 ALA A N 1
ATOM 4332 C CA . ALA A 1 563 ? 10.644 0.229 -18.188 1.00 78.44 563 ALA A CA 1
ATOM 4333 C C . ALA A 1 563 ? 9.467 0.694 -17.308 1.00 78.44 563 ALA A C 1
ATOM 4335 O O . ALA A 1 563 ? 9.339 0.241 -16.168 1.00 78.44 563 ALA A O 1
ATOM 4336 N N . ASN A 1 564 ? 8.575 1.537 -17.840 1.00 77.56 564 ASN A N 1
ATOM 4337 C CA . ASN A 1 564 ? 7.396 2.016 -17.108 1.00 77.56 564 ASN A CA 1
ATOM 4338 C C . ASN A 1 564 ? 6.411 0.878 -16.804 1.00 77.56 564 ASN A C 1
ATOM 4340 O O . ASN A 1 564 ? 5.961 0.734 -15.665 1.00 77.56 564 ASN A O 1
ATOM 4344 N N . GLY A 1 565 ? 6.104 0.046 -17.807 1.00 81.88 565 GLY A N 1
ATOM 4345 C CA . GLY A 1 565 ? 5.230 -1.117 -17.630 1.00 81.88 565 GLY A CA 1
ATOM 4346 C C . GLY A 1 565 ? 5.800 -2.119 -16.622 1.00 81.88 565 GLY A C 1
ATOM 4347 O O . GLY A 1 565 ? 5.079 -2.620 -15.756 1.00 81.88 565 GLY A O 1
ATOM 4348 N N . LEU A 1 566 ? 7.117 -2.347 -16.663 1.00 86.56 566 LEU A N 1
ATOM 4349 C CA . LEU A 1 566 ? 7.820 -3.210 -15.717 1.00 86.56 566 LEU A CA 1
ATOM 4350 C C . LEU A 1 566 ? 7.739 -2.672 -14.282 1.00 86.56 566 LEU A C 1
ATOM 4352 O O . LEU A 1 566 ? 7.444 -3.431 -13.360 1.00 86.56 566 LEU A O 1
ATOM 4356 N N . GLN A 1 567 ? 7.955 -1.370 -14.075 1.00 83.69 567 GLN A N 1
ATOM 4357 C CA . GLN A 1 567 ? 7.874 -0.759 -12.746 1.00 83.69 567 GLN A CA 1
ATOM 4358 C C . GLN A 1 567 ? 6.469 -0.888 -12.138 1.00 83.69 567 GLN A C 1
ATOM 4360 O O . GLN A 1 567 ? 6.335 -1.253 -10.963 1.00 83.69 567 GLN A O 1
ATOM 4365 N N . ALA A 1 568 ? 5.425 -0.626 -12.930 1.00 84.00 568 ALA A N 1
ATOM 4366 C CA . ALA A 1 568 ? 4.037 -0.780 -12.499 1.00 84.00 568 ALA A CA 1
ATOM 4367 C C . ALA A 1 568 ? 3.727 -2.240 -12.128 1.00 84.00 568 ALA A C 1
ATOM 4369 O O . ALA A 1 568 ? 3.249 -2.508 -11.022 1.00 84.00 568 ALA A O 1
ATOM 4370 N N . GLY A 1 569 ? 4.095 -3.189 -12.996 1.00 89.69 569 GLY A N 1
ATOM 4371 C CA . GLY A 1 569 ? 3.906 -4.622 -12.759 1.00 89.69 569 GLY A CA 1
ATOM 4372 C C . GLY A 1 569 ? 4.656 -5.136 -11.525 1.00 89.69 569 GLY A C 1
ATOM 4373 O O . GLY A 1 569 ? 4.099 -5.892 -10.733 1.00 89.69 569 GLY A O 1
ATOM 4374 N N . MET A 1 570 ? 5.891 -4.686 -11.289 1.00 87.75 570 MET A N 1
ATOM 4375 C CA . MET A 1 570 ? 6.677 -5.082 -10.111 1.00 87.75 570 MET A CA 1
ATOM 4376 C C . MET A 1 570 ? 6.113 -4.513 -8.801 1.00 87.75 570 MET A C 1
ATOM 4378 O O . MET A 1 570 ? 6.119 -5.193 -7.769 1.00 87.75 570 MET A O 1
ATOM 4382 N N . THR A 1 571 ? 5.580 -3.290 -8.834 1.00 84.56 571 THR A N 1
ATOM 4383 C CA . THR A 1 571 ? 4.905 -2.681 -7.676 1.00 84.56 571 THR A CA 1
ATOM 4384 C C . THR A 1 571 ? 3.640 -3.462 -7.325 1.00 84.56 571 THR A C 1
ATOM 4386 O O . THR A 1 571 ? 3.448 -3.845 -6.169 1.00 84.56 571 THR A O 1
ATOM 4389 N N . ALA A 1 572 ? 2.821 -3.776 -8.331 1.00 89.31 572 ALA A N 1
ATOM 4390 C CA . ALA A 1 572 ? 1.622 -4.590 -8.173 1.00 89.31 572 ALA A CA 1
ATOM 4391 C C . ALA A 1 572 ? 1.936 -6.008 -7.672 1.00 89.31 572 ALA A C 1
ATOM 4393 O O . ALA A 1 572 ? 1.297 -6.494 -6.738 1.00 89.31 572 ALA A O 1
ATOM 4394 N N . LYS A 1 573 ? 2.983 -6.643 -8.217 1.00 92.56 573 LYS A N 1
ATOM 4395 C CA . LYS A 1 573 ? 3.496 -7.938 -7.748 1.00 92.56 573 LYS A CA 1
ATOM 4396 C C . LYS A 1 573 ? 3.773 -7.914 -6.249 1.00 92.56 573 LYS A C 1
ATOM 4398 O O . LYS A 1 573 ? 3.312 -8.794 -5.531 1.00 92.56 573 LYS A O 1
ATOM 4403 N N . THR A 1 574 ? 4.500 -6.900 -5.787 1.00 87.81 574 THR A N 1
ATOM 4404 C CA . THR A 1 574 ? 4.893 -6.770 -4.377 1.00 87.81 574 THR A CA 1
ATOM 4405 C C . THR A 1 574 ? 3.674 -6.580 -3.476 1.00 87.81 574 THR A C 1
ATOM 4407 O O . THR A 1 574 ? 3.569 -7.224 -2.434 1.00 87.81 574 THR A O 1
ATOM 4410 N N . ALA A 1 575 ? 2.722 -5.739 -3.892 1.00 85.88 575 ALA A N 1
ATOM 4411 C CA . ALA A 1 575 ? 1.486 -5.504 -3.150 1.00 85.88 575 ALA A CA 1
ATOM 4412 C C . ALA A 1 575 ? 0.641 -6.784 -3.010 1.00 85.88 575 ALA A C 1
ATOM 4414 O O . ALA A 1 575 ? 0.163 -7.100 -1.918 1.00 85.88 575 ALA A O 1
ATOM 4415 N N . LEU A 1 576 ? 0.510 -7.554 -4.094 1.00 91.06 576 LEU A N 1
ATOM 4416 C CA . LEU A 1 576 ? -0.207 -8.829 -4.107 1.00 91.06 576 LEU A CA 1
ATOM 4417 C C . LEU A 1 576 ? 0.505 -9.906 -3.281 1.00 91.06 576 LEU A C 1
ATOM 4419 O O . LEU A 1 576 ? -0.155 -10.640 -2.550 1.00 91.06 576 LEU A O 1
ATOM 4423 N N . GLU A 1 577 ? 1.835 -9.999 -3.360 1.00 91.06 577 GLU A N 1
ATOM 4424 C CA . GLU A 1 577 ? 2.633 -10.921 -2.537 1.00 91.06 577 GLU A CA 1
ATOM 4425 C C . GLU A 1 577 ? 2.459 -10.621 -1.046 1.00 91.06 577 GLU A C 1
ATOM 4427 O O . GLU A 1 577 ? 2.180 -11.535 -0.273 1.00 91.06 577 GLU A O 1
ATOM 4432 N N . LEU A 1 578 ? 2.514 -9.347 -0.649 1.00 86.75 578 LEU A N 1
ATOM 4433 C CA . LEU A 1 578 ? 2.298 -8.930 0.738 1.00 86.75 578 LEU A CA 1
ATOM 4434 C C . LEU A 1 578 ? 0.875 -9.248 1.229 1.00 86.75 578 LEU A C 1
ATOM 4436 O O . LEU A 1 578 ? 0.690 -9.722 2.352 1.00 86.75 578 LEU A O 1
ATOM 4440 N N . MET A 1 579 ? -0.140 -9.019 0.392 1.00 88.50 579 MET A N 1
ATOM 4441 C CA . MET A 1 579 ? -1.532 -9.351 0.716 1.00 88.50 579 MET A CA 1
ATOM 4442 C C . MET A 1 579 ? -1.729 -10.863 0.878 1.00 88.50 579 MET A C 1
ATOM 4444 O O . MET A 1 579 ? -2.361 -11.312 1.832 1.00 88.50 579 MET A O 1
ATOM 4448 N N . LEU A 1 580 ? -1.131 -11.666 -0.000 1.00 89.69 580 LEU A N 1
ATOM 4449 C CA . LEU A 1 580 ? -1.223 -13.124 0.063 1.00 89.69 580 LEU A CA 1
ATOM 4450 C C . LEU A 1 580 ? -0.407 -13.728 1.213 1.00 89.69 580 LEU A C 1
ATOM 4452 O O . LEU A 1 580 ? -0.813 -14.757 1.748 1.00 89.69 580 LEU A O 1
ATOM 4456 N N . ALA A 1 581 ? 0.689 -13.087 1.621 1.00 86.00 581 ALA A N 1
ATOM 4457 C CA . ALA A 1 581 ? 1.493 -13.476 2.780 1.00 86.00 581 ALA A CA 1
ATOM 4458 C C . ALA A 1 581 ? 0.897 -13.008 4.120 1.00 86.00 581 ALA A C 1
ATOM 4460 O O . ALA A 1 581 ? 1.359 -13.431 5.181 1.00 86.00 581 ALA A O 1
ATOM 4461 N N . SER A 1 582 ? -0.122 -12.140 4.093 1.00 84.44 582 SER A N 1
ATOM 4462 C CA . SER A 1 582 ? -0.771 -11.660 5.315 1.00 84.44 582 SER A CA 1
ATOM 4463 C C . SER A 1 582 ? -1.390 -12.833 6.096 1.00 84.44 582 SER A C 1
ATOM 4465 O O . SER A 1 582 ? -1.929 -13.749 5.464 1.00 84.44 582 SER A O 1
ATOM 4467 N N . PRO A 1 583 ? -1.324 -12.837 7.443 1.00 80.50 583 PRO A N 1
ATOM 4468 C CA . PRO A 1 583 ? -1.882 -13.916 8.253 1.00 80.50 583 PRO A CA 1
ATOM 4469 C C . PRO A 1 583 ? -3.375 -14.112 7.975 1.00 80.50 583 PRO A C 1
ATOM 4471 O O . PRO A 1 583 ? -4.136 -13.146 7.917 1.00 80.50 583 PRO A O 1
ATOM 4474 N N . GLU A 1 584 ? -3.772 -15.366 7.786 1.00 84.81 584 GLU A N 1
ATOM 4475 C CA . GLU A 1 584 ? -5.179 -15.778 7.775 1.00 84.81 584 GLU A CA 1
ATOM 4476 C C . GLU A 1 584 ? -5.602 -16.107 9.206 1.00 84.81 584 GLU A C 1
ATOM 4478 O O . GLU A 1 584 ? -4.744 -16.330 10.066 1.00 84.81 584 GLU A O 1
ATOM 4483 N N . LEU A 1 585 ? -6.910 -16.168 9.456 1.00 77.19 585 LEU A N 1
ATOM 4484 C CA . LEU A 1 585 ? -7.406 -16.794 10.681 1.00 77.19 585 LEU A CA 1
ATOM 4485 C C . LEU A 1 585 ? -6.884 -18.235 10.746 1.00 77.19 585 LEU A C 1
ATOM 4487 O O . LEU A 1 585 ? -6.896 -18.944 9.734 1.00 77.19 585 LEU A O 1
ATOM 4491 N N . ALA A 1 586 ? -6.382 -18.654 11.911 1.00 67.44 586 ALA A N 1
ATOM 4492 C CA . ALA A 1 586 ? -5.760 -19.967 12.048 1.00 67.44 586 ALA A CA 1
ATOM 4493 C C . ALA A 1 586 ? -6.726 -21.079 11.605 1.00 67.44 586 ALA A C 1
ATOM 4495 O O . ALA A 1 586 ? -7.878 -21.139 12.046 1.00 67.44 586 ALA A O 1
ATOM 4496 N N . ALA A 1 587 ? -6.250 -21.965 10.724 1.00 62.62 587 ALA A N 1
ATOM 4497 C CA . ALA A 1 587 ? -6.994 -23.161 10.362 1.00 62.62 587 ALA A CA 1
ATOM 4498 C C . ALA A 1 587 ? -7.136 -24.063 11.598 1.00 62.62 587 ALA A C 1
ATOM 4500 O O . ALA A 1 587 ? -6.201 -24.197 12.384 1.00 62.62 587 ALA A O 1
ATOM 4501 N N . ARG A 1 588 ? -8.316 -24.671 11.742 1.00 66.12 588 ARG A N 1
ATOM 4502 C CA . ARG A 1 588 ? -8.698 -25.561 12.847 1.00 66.12 588 ARG A CA 1
ATOM 4503 C C . ARG A 1 588 ? -7.598 -26.584 13.169 1.00 66.12 588 ARG A C 1
ATOM 4505 O O . ARG A 1 588 ? -7.098 -27.245 12.255 1.00 66.12 588 ARG A O 1
ATOM 4512 N N . SER A 1 589 ? -7.293 -26.774 14.452 1.00 58.69 589 SER A N 1
ATOM 4513 C CA . SER A 1 589 ? -6.403 -27.850 14.897 1.00 58.69 589 SER A CA 1
ATOM 4514 C C . SER A 1 589 ? -6.986 -29.220 14.505 1.00 58.69 589 SER A C 1
ATOM 4516 O O . SER A 1 589 ? -8.192 -29.443 14.685 1.00 58.69 589 SER A O 1
ATOM 4518 N N . PRO A 1 590 ? -6.190 -30.164 13.966 1.00 46.19 590 PRO A N 1
ATOM 4519 C CA . PRO A 1 590 ? -6.671 -31.514 13.682 1.00 46.19 590 PRO A CA 1
ATOM 4520 C C . PRO A 1 590 ? -7.179 -32.165 14.979 1.00 46.19 590 PRO A C 1
ATOM 4522 O O . PRO A 1 590 ? -6.410 -32.340 15.917 1.00 46.19 590 PRO A O 1
ATOM 4525 N N . GLY A 1 591 ? -8.474 -32.495 15.045 1.00 52.44 591 GLY A N 1
ATOM 4526 C CA . GLY A 1 591 ? -9.108 -33.081 16.236 1.00 52.44 591 GLY A CA 1
ATOM 4527 C C . GLY A 1 591 ? -9.952 -32.123 17.082 1.00 52.44 591 GLY A C 1
ATOM 4528 O O . GLY A 1 591 ? -10.556 -32.565 18.054 1.00 52.44 591 GLY A O 1
ATOM 4529 N N . ALA A 1 592 ? -10.054 -30.842 16.711 1.00 54.16 592 ALA A N 1
ATOM 4530 C CA . ALA A 1 592 ? -10.941 -29.906 17.397 1.00 54.16 592 ALA A CA 1
ATOM 4531 C C . ALA A 1 592 ? -12.382 -30.440 17.420 1.00 54.16 592 ALA A C 1
ATOM 4533 O O . ALA A 1 592 ? -12.954 -30.756 16.378 1.00 54.16 592 ALA A O 1
ATOM 4534 N N . THR A 1 593 ? -12.979 -30.553 18.597 1.00 54.12 593 THR A N 1
ATOM 4535 C CA . THR A 1 593 ? -14.377 -30.948 18.799 1.00 54.12 593 THR A CA 1
ATOM 4536 C C . THR A 1 593 ? -15.316 -29.784 18.488 1.00 54.12 593 THR A C 1
ATOM 4538 O O . THR A 1 593 ? -14.967 -28.624 18.689 1.00 54.12 593 THR A O 1
ATOM 4541 N N . SER A 1 594 ? -16.515 -30.068 17.973 1.00 57.72 594 SER A N 1
ATOM 4542 C CA . SER A 1 594 ? -17.584 -29.061 17.913 1.00 57.72 594 SER A CA 1
ATOM 4543 C C . SER A 1 594 ? -17.850 -28.534 19.321 1.00 57.72 594 SER A C 1
ATOM 4545 O O . SER A 1 594 ? -17.950 -29.340 20.250 1.00 57.72 594 SER A O 1
ATOM 4547 N N . ALA A 1 595 ? -17.993 -27.215 19.484 1.00 57.97 595 ALA A N 1
ATOM 4548 C CA . ALA A 1 595 ? -18.389 -26.667 20.778 1.00 57.97 595 ALA A CA 1
ATOM 4549 C C . ALA A 1 595 ? -19.727 -27.310 21.205 1.00 57.97 595 ALA A C 1
ATOM 4551 O O . ALA A 1 595 ? -20.581 -27.533 20.334 1.00 57.97 595 ALA A O 1
ATOM 4552 N N . PRO A 1 596 ? -19.921 -27.642 22.496 1.00 58.19 596 PRO A N 1
ATOM 4553 C CA . PRO A 1 596 ? -21.156 -28.254 22.970 1.00 58.19 596 PRO A CA 1
ATOM 4554 C C . PRO A 1 596 ? -22.370 -27.430 22.532 1.00 58.19 596 PRO A C 1
ATOM 4556 O O . PRO A 1 596 ? -22.399 -26.211 22.717 1.00 58.19 596 PRO A O 1
ATOM 4559 N N . HIS A 1 597 ? -23.388 -28.076 21.958 1.00 63.50 597 HIS A N 1
ATOM 4560 C CA . HIS A 1 597 ? -24.677 -27.428 21.725 1.00 63.50 597 HIS A CA 1
ATOM 4561 C C . HIS A 1 597 ? -25.351 -27.182 23.075 1.00 63.50 597 HIS A C 1
ATOM 4563 O O . HIS A 1 597 ? -26.016 -28.051 23.632 1.00 63.50 597 HIS A O 1
ATOM 4569 N N . SER A 1 598 ? -25.125 -25.991 23.619 1.00 74.56 598 SER A N 1
ATOM 4570 C CA . SER A 1 598 ? -25.735 -25.511 24.850 1.00 74.56 598 SER A CA 1
ATOM 4571 C C . SER A 1 598 ? -26.560 -24.271 24.549 1.00 74.56 598 SER A C 1
ATOM 4573 O O . SER A 1 598 ? -26.156 -23.416 23.764 1.00 74.56 598 SER A O 1
ATOM 4575 N N . THR A 1 599 ? -27.719 -24.166 25.184 1.00 76.00 599 THR A N 1
ATOM 4576 C CA . THR A 1 599 ? -28.548 -22.955 25.186 1.00 76.00 599 THR A CA 1
ATOM 4577 C C . THR A 1 599 ? -28.255 -22.066 26.396 1.00 76.00 599 THR A C 1
ATOM 4579 O O . THR A 1 599 ? -28.795 -20.966 26.491 1.00 76.00 599 THR A O 1
ATOM 4582 N N . ALA A 1 600 ? -27.394 -22.513 27.319 1.00 86.62 600 ALA A N 1
ATOM 4583 C CA . ALA A 1 600 ? -27.008 -21.741 28.492 1.00 86.62 600 ALA A CA 1
ATOM 4584 C C . ALA A 1 600 ? -26.143 -20.529 28.097 1.00 86.62 600 ALA A C 1
ATOM 4586 O O . ALA A 1 600 ? -25.433 -20.592 27.089 1.00 86.62 600 ALA A O 1
ATOM 4587 N N . PRO A 1 601 ? -26.128 -19.444 28.887 1.00 88.50 601 PRO A N 1
ATOM 4588 C CA . PRO A 1 601 ? -25.230 -18.318 28.638 1.00 88.50 601 PRO A CA 1
ATOM 4589 C C . PRO A 1 601 ? -23.765 -18.775 28.570 1.00 88.50 601 PRO A C 1
ATOM 4591 O O . PRO A 1 601 ? -23.370 -19.687 29.296 1.00 88.50 601 PRO A O 1
ATOM 4594 N N . ALA A 1 602 ? -22.969 -18.182 27.680 1.00 91.50 602 ALA A N 1
ATOM 4595 C CA . ALA A 1 602 ? -21.587 -18.619 27.452 1.00 91.50 602 ALA A CA 1
ATOM 4596 C C . ALA A 1 602 ? -20.632 -18.125 28.554 1.00 91.50 602 ALA A C 1
ATOM 4598 O O . ALA A 1 602 ? -20.718 -16.964 28.956 1.00 91.50 602 ALA A O 1
ATOM 4599 N N . ASP A 1 603 ? -19.696 -18.961 29.006 1.00 93.88 603 ASP A N 1
ATOM 4600 C CA . ASP A 1 603 ? -18.545 -18.516 29.808 1.00 93.88 603 ASP A CA 1
ATOM 4601 C C . ASP A 1 603 ? -17.411 -18.123 28.859 1.00 93.88 603 ASP A C 1
ATOM 4603 O O . ASP A 1 603 ? -16.884 -18.977 28.145 1.00 93.88 603 ASP A O 1
ATOM 4607 N N . ILE A 1 604 ? -17.039 -16.841 28.822 1.00 96.06 604 ILE A N 1
ATOM 4608 C CA . ILE A 1 604 ? -15.939 -16.368 27.971 1.00 96.06 604 ILE A CA 1
ATOM 4609 C C . ILE A 1 604 ? -14.779 -15.920 28.853 1.00 96.06 604 ILE A C 1
ATOM 4611 O O . ILE A 1 604 ? -14.946 -15.069 29.728 1.00 96.06 604 ILE A O 1
ATOM 4615 N N . ARG A 1 605 ? -13.576 -16.444 28.599 1.00 97.25 605 ARG A N 1
ATOM 4616 C CA . ARG A 1 605 ? -12.370 -16.076 29.356 1.00 97.25 605 ARG A CA 1
ATOM 4617 C C . ARG A 1 605 ? -11.190 -15.782 28.446 1.00 97.25 605 ARG A C 1
ATOM 4619 O O . ARG A 1 605 ? -10.867 -16.587 27.577 1.00 97.25 605 ARG A O 1
ATOM 4626 N N . LEU A 1 606 ? -10.547 -14.648 28.687 1.00 97.69 606 LEU A N 1
ATOM 4627 C CA . LEU A 1 606 ? -9.257 -14.256 28.137 1.00 97.69 606 LEU A CA 1
ATOM 4628 C C . LEU A 1 606 ? -8.179 -14.669 29.141 1.00 97.69 606 LEU A C 1
ATOM 4630 O O . LEU A 1 606 ? -8.280 -14.304 30.315 1.00 97.69 606 LEU A O 1
ATOM 4634 N N . HIS A 1 607 ? -7.167 -15.395 28.672 1.00 96.56 607 HIS A N 1
ATOM 4635 C CA . HIS A 1 607 ? -6.042 -15.877 29.474 1.00 96.56 607 HIS A CA 1
ATOM 4636 C C . HIS A 1 607 ? -4.742 -15.293 28.925 1.00 96.56 607 HIS A C 1
ATOM 4638 O O . HIS A 1 607 ? -4.311 -15.663 27.830 1.00 96.56 607 HIS A O 1
ATOM 4644 N N . ASP A 1 608 ? -4.161 -14.359 29.678 1.00 96.12 608 ASP A N 1
ATOM 4645 C CA . ASP A 1 608 ? -2.870 -13.705 29.431 1.00 96.12 608 ASP A CA 1
ATOM 4646 C C . ASP A 1 608 ? -2.707 -13.201 27.989 1.00 96.12 608 ASP A C 1
ATOM 4648 O O . ASP A 1 608 ? -1.676 -13.369 27.333 1.00 96.12 608 ASP A O 1
ATOM 4652 N N . VAL A 1 609 ? -3.771 -12.578 27.477 1.00 96.62 609 VAL A N 1
ATOM 4653 C CA . VAL A 1 609 ? -3.864 -12.160 26.080 1.00 96.62 609 VAL A CA 1
ATOM 4654 C C . VAL A 1 609 ? -2.964 -10.958 25.816 1.00 96.62 609 VAL A C 1
ATOM 4656 O O . VAL A 1 609 ? -3.132 -9.895 26.417 1.00 96.62 609 VAL A O 1
ATOM 4659 N N . THR A 1 610 ? -2.061 -11.106 24.849 1.00 94.75 610 THR A N 1
ATOM 4660 C CA . THR A 1 610 ? -1.277 -10.008 24.270 1.00 94.75 610 THR A CA 1
ATOM 4661 C C . THR A 1 610 ? -1.588 -9.914 22.784 1.00 94.75 610 THR A C 1
ATOM 4663 O O . THR A 1 610 ? -1.678 -10.929 22.089 1.00 94.75 610 THR A O 1
ATOM 4666 N N . PHE A 1 611 ? -1.791 -8.694 22.292 1.00 93.88 611 PHE A N 1
ATOM 4667 C CA . PHE A 1 611 ? -2.132 -8.469 20.890 1.00 93.88 611 PHE A CA 1
ATOM 4668 C C . PHE A 1 611 ? -1.755 -7.064 20.420 1.00 93.88 611 PHE A C 1
ATOM 4670 O O . PHE A 1 611 ? -2.002 -6.083 21.127 1.00 93.88 611 PHE A O 1
ATOM 4677 N N . GLY A 1 612 ? -1.243 -6.954 19.194 1.00 90.12 612 GLY A N 1
ATOM 4678 C CA . GLY A 1 612 ? -1.045 -5.699 18.472 1.00 90.12 612 GLY A CA 1
ATOM 4679 C C . GLY A 1 612 ? -1.371 -5.816 16.979 1.00 90.12 612 GLY A C 1
ATOM 4680 O O . GLY A 1 612 ? -1.104 -6.827 16.344 1.00 90.12 612 GLY A O 1
ATOM 4681 N N . TYR A 1 613 ? -1.896 -4.746 16.368 1.00 81.81 613 TYR A N 1
ATOM 4682 C CA . TYR A 1 613 ? -2.175 -4.738 14.917 1.00 81.81 613 TYR A CA 1
ATOM 4683 C C . TYR A 1 613 ? -0.907 -4.766 14.047 1.00 81.81 613 TYR A C 1
ATOM 4685 O O . TYR A 1 613 ? -0.980 -5.070 12.857 1.00 81.81 613 TYR A O 1
ATOM 4693 N N . ALA A 1 614 ? 0.245 -4.408 14.619 1.00 74.75 614 ALA A N 1
ATOM 4694 C CA . ALA A 1 614 ? 1.538 -4.435 13.956 1.00 74.75 614 ALA A CA 1
ATOM 4695 C C . ALA A 1 614 ? 2.565 -5.161 14.840 1.00 74.75 614 ALA A C 1
ATOM 4697 O O . ALA A 1 614 ? 2.577 -4.946 16.057 1.00 74.75 614 ALA A O 1
ATOM 4698 N N . PRO A 1 615 ? 3.469 -5.965 14.248 1.00 67.25 615 PRO A N 1
ATOM 4699 C CA . PRO A 1 615 ? 4.501 -6.665 15.002 1.00 67.25 615 PRO A CA 1
ATOM 4700 C C . PRO A 1 615 ? 5.320 -5.710 15.881 1.00 67.25 615 PRO A C 1
ATOM 4702 O O . PRO A 1 615 ? 5.789 -4.670 15.415 1.00 67.25 615 PRO A O 1
ATOM 4705 N N . GLY A 1 616 ? 5.506 -6.074 17.152 1.00 72.62 616 GLY A N 1
ATOM 4706 C CA . GLY A 1 616 ? 6.289 -5.289 18.112 1.00 72.62 616 GLY A CA 1
ATOM 4707 C C . GLY A 1 616 ? 5.594 -4.034 18.655 1.00 72.62 616 GLY A C 1
ATOM 4708 O O . GLY A 1 616 ? 6.253 -3.223 19.302 1.00 72.62 616 GLY A O 1
ATOM 4709 N N . GLN A 1 617 ? 4.292 -3.855 18.401 1.00 80.25 617 GLN A N 1
ATOM 4710 C CA . GLN A 1 617 ? 3.477 -2.776 18.969 1.00 80.25 617 GLN A CA 1
ATOM 4711 C C . GLN A 1 617 ? 2.255 -3.360 19.693 1.00 80.25 617 GLN A C 1
ATOM 4713 O O . GLN A 1 617 ? 1.151 -3.320 19.140 1.00 80.25 617 GLN A O 1
ATOM 4718 N N . PRO A 1 618 ? 2.430 -3.924 20.904 1.00 84.56 618 PRO A N 1
ATOM 4719 C CA . PRO A 1 618 ? 1.307 -4.456 21.661 1.00 84.56 618 PRO A CA 1
ATOM 4720 C C . PRO A 1 618 ? 0.332 -3.326 22.016 1.00 84.56 618 PRO A C 1
ATOM 4722 O O . PRO A 1 618 ? 0.722 -2.230 22.417 1.00 84.56 618 PRO A O 1
ATOM 4725 N N . ILE A 1 619 ? -0.951 -3.598 21.808 1.00 92.75 619 ILE A N 1
ATOM 4726 C CA . ILE A 1 619 ? -2.077 -2.746 22.209 1.00 92.75 619 ILE A CA 1
ATOM 4727 C C . ILE A 1 619 ? -2.700 -3.285 23.489 1.00 92.75 619 ILE A C 1
ATOM 4729 O O . ILE A 1 619 ? -3.194 -2.504 24.295 1.00 92.75 619 ILE A O 1
ATOM 4733 N N . LEU A 1 620 ? -2.690 -4.605 23.657 1.00 95.12 620 LEU A N 1
ATOM 4734 C CA . LEU A 1 620 ? -3.054 -5.302 24.882 1.00 95.12 620 LEU A CA 1
ATOM 4735 C C . LEU A 1 620 ? -1.836 -6.077 25.369 1.00 95.12 620 LEU A C 1
ATOM 4737 O O . LEU A 1 620 ? -1.151 -6.694 24.552 1.00 95.12 620 LEU A O 1
ATOM 4741 N N . GLU A 1 621 ? -1.591 -6.053 26.674 1.00 93.44 621 GLU A N 1
ATOM 4742 C CA . GLU A 1 621 ? -0.455 -6.726 27.305 1.00 93.44 621 GLU A CA 1
ATOM 4743 C C . GLU A 1 621 ? -0.936 -7.571 28.487 1.00 93.44 621 GLU A C 1
ATOM 4745 O O . GLU A 1 621 ? -1.417 -7.023 29.481 1.00 93.44 621 GLU A O 1
ATOM 4750 N N . ASN A 1 622 ? -0.782 -8.896 28.383 1.00 93.31 622 ASN A N 1
ATOM 4751 C CA . ASN A 1 622 ? -1.113 -9.879 29.425 1.00 93.31 622 ASN A CA 1
ATOM 4752 C C . ASN A 1 622 ? -2.497 -9.660 30.064 1.00 93.31 622 ASN A C 1
ATOM 4754 O O . ASN A 1 622 ? -2.653 -9.616 31.285 1.00 93.31 622 ASN A O 1
ATOM 4758 N N . VAL A 1 623 ? -3.519 -9.481 29.228 1.00 96.38 623 VAL A N 1
ATOM 4759 C CA . VAL A 1 623 ? -4.886 -9.220 29.679 1.00 96.38 623 VAL A CA 1
ATOM 4760 C C . VAL A 1 623 ? -5.581 -10.533 30.031 1.00 96.38 623 VAL A C 1
ATOM 4762 O O . VAL A 1 623 ? -5.873 -11.344 29.153 1.00 96.38 623 VAL A O 1
ATOM 4765 N N . SER A 1 624 ? -5.914 -10.688 31.313 1.00 96.44 624 SER A N 1
ATOM 4766 C CA . SER A 1 624 ? -6.720 -11.795 31.835 1.00 96.44 624 SER A CA 1
ATOM 4767 C C . SER A 1 624 ? -8.081 -11.285 32.317 1.00 96.44 624 SER A C 1
ATOM 4769 O O . SER A 1 624 ? -8.171 -10.468 33.237 1.00 96.44 624 SER A O 1
ATOM 4771 N N . LEU A 1 625 ? -9.162 -11.736 31.672 1.00 96.12 625 LEU A N 1
ATOM 4772 C CA . LEU A 1 625 ? -10.530 -11.258 31.908 1.00 96.12 625 LEU A CA 1
ATOM 4773 C C . LEU A 1 625 ? -11.540 -12.401 31.788 1.00 96.12 625 LEU A C 1
ATOM 4775 O O . LEU A 1 625 ? -11.541 -13.126 30.804 1.00 96.12 625 LEU A O 1
ATOM 4779 N N . ALA A 1 626 ? -12.451 -12.507 32.754 1.00 95.69 626 ALA A N 1
ATOM 4780 C CA . ALA A 1 626 ? -13.590 -13.420 32.698 1.00 95.69 626 ALA A CA 1
ATOM 4781 C C . ALA A 1 626 ? -14.891 -12.639 32.474 1.00 95.69 626 ALA A C 1
ATOM 4783 O O . ALA A 1 626 ? -15.115 -11.633 33.154 1.00 95.69 626 ALA A O 1
ATOM 4784 N N . LEU A 1 627 ? -15.727 -13.137 31.563 1.00 96.00 627 LEU A N 1
ATOM 4785 C CA . LEU A 1 627 ? -17.093 -12.704 31.277 1.00 96.00 627 LEU A CA 1
ATOM 4786 C C . LEU A 1 627 ? -18.040 -13.822 31.749 1.00 96.00 627 LEU A C 1
ATOM 4788 O O . LEU A 1 627 ? -18.263 -14.786 31.011 1.00 96.00 627 LEU A O 1
ATOM 4792 N N . PRO A 1 628 ? -18.550 -13.748 32.992 1.00 92.69 628 PRO A N 1
ATOM 4793 C CA . PRO A 1 628 ? -19.308 -14.849 33.571 1.00 92.69 628 PRO A CA 1
ATOM 4794 C C . PRO A 1 628 ? -20.638 -15.098 32.834 1.00 92.69 628 PRO A C 1
ATOM 4796 O O . PRO A 1 628 ? -21.262 -14.136 32.373 1.00 92.69 628 PRO A O 1
ATOM 4799 N N . PRO A 1 629 ? -21.127 -16.352 32.795 1.00 94.31 629 PRO A N 1
ATOM 4800 C CA . PRO A 1 629 ? -22.410 -16.701 32.194 1.00 94.31 629 PRO A CA 1
ATOM 4801 C C . PRO A 1 629 ? -23.568 -15.819 32.674 1.00 94.31 629 PRO A C 1
ATOM 4803 O O . PRO A 1 629 ? -23.838 -15.725 33.871 1.00 94.31 629 PRO A O 1
ATOM 4806 N N . GLY A 1 630 ? -24.279 -15.192 31.734 1.00 93.44 630 GLY A N 1
ATOM 4807 C CA . GLY A 1 630 ? -25.515 -14.447 32.005 1.00 93.44 630 GLY A CA 1
ATOM 4808 C C . GLY A 1 630 ? -25.301 -13.098 32.692 1.00 93.44 630 GLY A C 1
ATOM 4809 O O . GLY A 1 630 ? -26.266 -12.500 33.168 1.00 93.44 630 GLY A O 1
ATOM 4810 N N . LYS A 1 631 ? -24.048 -12.642 32.783 1.00 94.88 631 LYS A N 1
ATOM 4811 C CA . LYS A 1 631 ? -23.655 -11.389 33.425 1.00 94.88 631 LYS A CA 1
ATOM 4812 C C . LYS A 1 631 ? -23.249 -10.337 32.404 1.00 94.88 631 LYS A C 1
ATOM 4814 O O . LYS A 1 631 ? -22.744 -10.650 31.323 1.00 94.88 631 LYS A O 1
ATOM 4819 N N . VAL A 1 632 ? -23.445 -9.077 32.778 1.00 93.75 632 VAL A N 1
ATOM 4820 C CA . VAL A 1 632 ? -23.062 -7.914 31.978 1.00 93.75 632 VAL A CA 1
ATOM 4821 C C . VAL A 1 632 ? -21.705 -7.399 32.441 1.00 93.75 632 VAL A C 1
ATOM 4823 O O . VAL A 1 632 ? -21.548 -6.933 33.569 1.00 93.75 632 VAL A O 1
ATOM 4826 N N . THR A 1 633 ? -20.718 -7.458 31.550 1.00 95.38 633 THR A N 1
ATOM 4827 C CA . THR A 1 633 ? -19.392 -6.876 31.762 1.00 95.38 633 THR A CA 1
ATOM 4828 C C . THR A 1 633 ? -19.218 -5.640 30.890 1.00 95.38 633 THR A C 1
ATOM 4830 O O . THR A 1 633 ? -19.300 -5.715 29.665 1.00 95.38 633 THR A O 1
ATOM 4833 N N . ALA A 1 634 ? -18.941 -4.502 31.514 1.00 93.56 634 ALA A N 1
ATOM 4834 C CA . ALA A 1 634 ? -18.644 -3.253 30.831 1.00 93.56 634 ALA A CA 1
ATOM 4835 C C . ALA A 1 634 ? -17.137 -2.980 30.808 1.00 93.56 634 ALA A C 1
ATOM 4837 O O . ALA A 1 634 ? -16.458 -3.142 31.821 1.00 93.56 634 ALA A O 1
ATOM 4838 N N . ILE A 1 635 ? -16.622 -2.510 29.673 1.00 93.69 635 ILE A N 1
ATOM 4839 C CA . ILE A 1 635 ? -15.244 -2.036 29.529 1.00 93.69 635 ILE A CA 1
ATOM 4840 C C . ILE A 1 635 ? -15.236 -0.519 29.361 1.00 93.69 635 ILE A C 1
ATOM 4842 O O . ILE A 1 635 ? -15.874 0.024 28.457 1.00 93.69 635 ILE A O 1
ATOM 4846 N N . VAL A 1 636 ? -14.443 0.150 30.194 1.00 92.19 636 VAL A N 1
ATOM 4847 C CA . VAL A 1 636 ? -14.244 1.605 30.195 1.00 92.19 636 VAL A CA 1
ATOM 4848 C C . VAL A 1 636 ? -12.773 1.965 30.242 1.00 92.19 636 VAL A C 1
ATOM 4850 O O . VAL A 1 636 ? -11.924 1.135 30.539 1.00 92.19 636 VAL A O 1
ATOM 4853 N N . GLY A 1 637 ? -12.459 3.215 29.925 1.00 90.88 637 GLY A N 1
ATOM 4854 C CA . GLY A 1 637 ? -11.092 3.715 29.921 1.00 90.88 637 GLY A CA 1
ATOM 4855 C C . GLY A 1 637 ? -10.897 4.841 28.911 1.00 90.88 637 GLY A C 1
ATOM 4856 O O . GLY A 1 637 ? -11.770 5.056 28.058 1.00 90.88 637 GLY A O 1
ATOM 4857 N N . PRO A 1 638 ? -9.752 5.537 28.953 1.00 87.44 638 PRO A N 1
ATOM 4858 C CA . PRO A 1 638 ? -9.414 6.590 27.999 1.00 87.44 638 PRO A CA 1
ATOM 4859 C C . PRO A 1 638 ? -9.462 6.128 26.532 1.00 87.44 638 PRO A C 1
ATOM 4861 O O . PRO A 1 638 ? -9.468 4.928 26.213 1.00 87.44 638 PRO A O 1
ATOM 4864 N N . SER A 1 639 ? -9.499 7.085 25.602 1.00 84.19 639 SER A N 1
ATOM 4865 C CA . SER A 1 639 ? -9.319 6.772 24.180 1.00 84.19 639 SER A CA 1
ATOM 4866 C C . SER A 1 639 ? -7.956 6.105 23.956 1.00 84.19 639 SER A C 1
ATOM 4868 O O . SER A 1 639 ? -6.974 6.446 24.612 1.00 84.19 639 SER A O 1
ATOM 4870 N N . GLY A 1 640 ? -7.902 5.101 23.080 1.00 83.25 640 GLY A N 1
ATOM 4871 C CA . GLY A 1 640 ? -6.678 4.331 22.830 1.00 83.25 640 GLY A CA 1
ATOM 4872 C C . GLY A 1 640 ? -6.291 3.313 23.913 1.00 83.25 640 GLY A C 1
ATOM 4873 O O . GLY A 1 640 ? -5.290 2.628 23.745 1.00 83.25 640 GLY A O 1
ATOM 4874 N N . ALA A 1 641 ? -7.080 3.140 24.981 1.00 88.31 641 ALA A N 1
ATOM 4875 C CA . ALA A 1 641 ? -6.761 2.188 26.053 1.00 88.31 641 ALA A CA 1
ATOM 4876 C C . ALA A 1 641 ? -6.841 0.697 25.652 1.00 88.31 641 ALA A C 1
ATOM 4878 O O . ALA A 1 641 ? -6.394 -0.143 26.420 1.00 88.31 641 ALA A O 1
ATOM 4879 N N . GLY A 1 642 ? -7.407 0.363 24.481 1.00 90.25 642 GLY A N 1
ATOM 4880 C CA . GLY A 1 642 ? -7.533 -1.020 23.985 1.00 90.25 642 GLY A CA 1
ATOM 4881 C C . GLY A 1 642 ? -8.940 -1.637 24.066 1.00 90.25 642 GLY A C 1
ATOM 4882 O O . GLY A 1 642 ? -9.111 -2.808 23.743 1.00 90.25 642 GLY A O 1
ATOM 4883 N N . LYS A 1 643 ? -9.971 -0.862 24.441 1.00 91.69 643 LYS A N 1
ATOM 4884 C CA . LYS A 1 643 ? -11.358 -1.346 24.631 1.00 91.69 643 LYS A CA 1
ATOM 4885 C C . LYS A 1 643 ? -11.944 -2.044 23.394 1.00 91.69 643 LYS A C 1
ATOM 4887 O O . LYS A 1 643 ? -12.341 -3.204 23.467 1.00 91.69 643 LYS A O 1
ATOM 4892 N N . SER A 1 644 ? -11.928 -1.359 22.247 1.00 89.25 644 SER A N 1
ATOM 4893 C CA . SER A 1 644 ? -12.411 -1.897 20.965 1.00 89.25 644 SER A CA 1
ATOM 4894 C C . SER A 1 644 ? -11.597 -3.105 20.501 1.00 89.25 644 SER A C 1
ATOM 4896 O O . SER A 1 644 ? -12.130 -3.992 19.842 1.00 89.25 644 SER A O 1
ATOM 4898 N N . THR A 1 645 ? -10.318 -3.174 20.885 1.00 92.00 645 THR A N 1
ATOM 4899 C CA . THR A 1 645 ? -9.446 -4.313 20.587 1.00 92.00 645 THR A CA 1
ATOM 4900 C C . THR A 1 645 ? -9.870 -5.561 21.362 1.00 92.00 645 THR A C 1
ATOM 4902 O O . THR A 1 645 ? -9.937 -6.626 20.761 1.00 92.00 645 THR A O 1
ATOM 4905 N N . ILE A 1 646 ? -10.234 -5.449 22.650 1.00 93.88 646 ILE A N 1
ATOM 4906 C CA . ILE A 1 646 ? -10.771 -6.593 23.414 1.00 93.88 646 ILE A CA 1
ATOM 4907 C C . ILE A 1 646 ? -12.039 -7.134 22.754 1.00 93.88 646 ILE A C 1
ATOM 4909 O O . ILE A 1 646 ? -12.125 -8.331 22.500 1.00 93.88 646 ILE A O 1
ATOM 4913 N N . ALA A 1 647 ? -13.002 -6.270 22.428 1.00 92.12 647 ALA A N 1
ATOM 4914 C CA . ALA A 1 647 ? -14.229 -6.719 21.771 1.00 92.12 647 ALA A CA 1
ATOM 4915 C C . ALA A 1 647 ? -13.959 -7.362 20.406 1.00 92.12 647 ALA A C 1
ATOM 4917 O O . ALA A 1 647 ? -14.542 -8.396 20.096 1.00 92.12 647 ALA A O 1
ATOM 4918 N N . ALA A 1 648 ? -13.040 -6.795 19.616 1.00 91.00 648 ALA A N 1
ATOM 4919 C CA . ALA A 1 648 ? -12.637 -7.372 18.338 1.00 91.00 648 ALA A CA 1
ATOM 4920 C C . ALA A 1 648 ? -12.018 -8.771 18.500 1.00 91.00 648 ALA A C 1
ATOM 4922 O O . ALA A 1 648 ? -12.291 -9.645 17.684 1.00 91.00 648 ALA A O 1
ATOM 4923 N N . LEU A 1 649 ? -11.221 -9.005 19.545 1.00 93.38 649 LEU A N 1
ATOM 4924 C CA . LEU A 1 649 ? -10.629 -10.318 19.820 1.00 93.38 649 LEU A CA 1
ATOM 4925 C C . LEU A 1 649 ? -11.666 -11.332 20.315 1.00 93.38 649 LEU A C 1
ATOM 4927 O O . LEU A 1 649 ? -11.658 -12.472 19.863 1.00 93.38 649 LEU A O 1
ATOM 4931 N N . VAL A 1 650 ? -12.594 -10.925 21.187 1.00 93.31 650 VAL A N 1
ATOM 4932 C CA . VAL A 1 650 ? -13.688 -11.802 21.648 1.00 93.31 650 VAL A CA 1
ATOM 4933 C C . VAL A 1 650 ? -14.624 -12.173 20.491 1.00 93.31 650 VAL A C 1
ATOM 4935 O O . VAL A 1 650 ? -15.076 -13.310 20.411 1.00 93.31 650 VAL A O 1
ATOM 4938 N N . ALA A 1 651 ? -14.848 -11.252 19.549 1.00 90.50 651 ALA A N 1
ATOM 4939 C CA . ALA A 1 651 ? -15.562 -11.507 18.296 1.00 90.50 651 ALA A CA 1
ATOM 4940 C C . ALA A 1 651 ? -14.723 -12.274 17.250 1.00 90.50 651 ALA A C 1
ATOM 4942 O O . ALA A 1 651 ? -15.178 -12.466 16.124 1.00 90.50 651 ALA A O 1
ATOM 4943 N N . ARG A 1 652 ? -13.477 -12.648 17.577 1.00 91.44 652 ARG A N 1
ATOM 4944 C CA . ARG A 1 652 ? -12.493 -13.276 16.678 1.00 91.44 652 ARG A CA 1
ATOM 4945 C C . ARG A 1 652 ? -12.293 -12.529 15.351 1.00 91.44 652 ARG A C 1
ATOM 4947 O O . ARG A 1 652 ? -12.003 -13.117 14.314 1.00 91.44 652 ARG A O 1
ATOM 4954 N N . PHE A 1 653 ? -12.394 -11.199 15.366 1.00 89.12 653 PHE A N 1
ATOM 4955 C CA . PHE A 1 653 ? -11.990 -10.365 14.224 1.00 89.12 653 PHE A CA 1
ATOM 4956 C C . PHE A 1 653 ? -10.476 -10.383 14.012 1.00 89.12 653 PHE A C 1
ATOM 4958 O O . PHE A 1 653 ? -10.013 -10.027 12.926 1.00 89.12 653 PHE A O 1
ATOM 4965 N N . TRP A 1 654 ? -9.746 -10.779 15.054 1.00 90.06 654 TRP A N 1
ATOM 4966 C CA . TRP A 1 654 ? -8.328 -11.089 15.078 1.00 90.06 654 TRP A CA 1
ATOM 4967 C C . TRP A 1 654 ? -8.090 -12.270 16.018 1.00 90.06 654 TRP A C 1
ATOM 4969 O O . TRP A 1 654 ? -8.829 -12.447 16.987 1.00 90.06 654 TRP A O 1
ATOM 4979 N N . ASP A 1 655 ? -7.032 -13.028 15.754 1.00 90.00 655 ASP A N 1
ATOM 4980 C CA . ASP A 1 655 ? -6.476 -13.969 16.722 1.00 90.00 655 ASP A CA 1
ATOM 4981 C C . ASP A 1 655 ? -5.433 -13.231 17.592 1.00 90.00 655 ASP A C 1
ATOM 4983 O O . ASP A 1 655 ? -4.704 -12.384 17.067 1.00 90.00 655 ASP A O 1
ATOM 4987 N N . PRO A 1 656 ? -5.334 -13.519 18.904 1.00 91.88 656 PRO A N 1
ATOM 4988 C CA . PRO A 1 656 ? -4.308 -12.926 19.761 1.00 91.88 656 PRO A CA 1
ATOM 4989 C C . PRO A 1 656 ? -2.899 -13.416 19.387 1.00 91.88 656 PRO A C 1
ATOM 4991 O O . PRO A 1 656 ? -2.739 -14.574 18.980 1.00 91.88 656 PRO A O 1
ATOM 4994 N N . ASP A 1 657 ? -1.890 -12.554 19.580 1.00 89.69 657 ASP A N 1
ATOM 4995 C CA . ASP A 1 657 ? -0.474 -12.865 19.314 1.00 89.69 657 ASP A CA 1
ATOM 4996 C C . ASP A 1 657 ? 0.069 -13.887 20.326 1.00 89.69 657 ASP A C 1
ATOM 4998 O O . ASP A 1 657 ? 0.806 -14.803 19.962 1.00 89.69 657 ASP A O 1
ATOM 5002 N N . SER A 1 658 ? -0.320 -13.747 21.597 1.00 91.69 658 SER A N 1
ATOM 5003 C CA . SER A 1 658 ? -0.076 -14.729 22.659 1.00 91.69 658 SER A CA 1
ATOM 5004 C C . SER A 1 658 ? -1.249 -14.795 23.637 1.00 91.69 658 SER A C 1
ATOM 5006 O O . SER A 1 658 ? -2.085 -13.890 23.684 1.00 91.69 658 SER A O 1
ATOM 5008 N N . GLY A 1 659 ? -1.291 -15.863 24.435 1.00 93.50 659 GLY A N 1
ATOM 5009 C CA . GLY A 1 659 ? -2.446 -16.188 25.270 1.00 93.50 659 GLY A CA 1
ATOM 5010 C C . GLY A 1 659 ? -3.557 -16.863 24.464 1.00 93.50 659 GLY A C 1
ATOM 5011 O O . GLY A 1 659 ? -3.377 -17.220 23.294 1.00 93.50 659 GLY A O 1
ATOM 5012 N N . MET A 1 660 ? -4.713 -17.054 25.092 1.00 94.88 660 MET A N 1
ATOM 5013 C CA . MET A 1 660 ? -5.868 -17.697 24.460 1.00 94.88 660 MET A CA 1
ATOM 5014 C C . MET A 1 660 ? -7.185 -17.093 24.936 1.00 94.88 660 MET A C 1
ATOM 5016 O O . MET A 1 660 ? -7.273 -16.516 26.022 1.00 94.88 660 MET A O 1
ATOM 5020 N N . ILE A 1 661 ? -8.224 -17.243 24.118 1.00 95.94 661 ILE A N 1
ATOM 5021 C CA . ILE A 1 661 ? -9.587 -16.837 24.456 1.00 95.94 661 ILE A CA 1
ATOM 5022 C C . ILE A 1 661 ? -10.449 -18.083 24.369 1.00 95.94 661 ILE A C 1
ATOM 5024 O O . ILE A 1 661 ? -10.420 -18.785 23.367 1.00 95.94 661 ILE A O 1
ATOM 5028 N N . THR A 1 662 ? -11.208 -18.361 25.417 1.00 94.56 662 THR A N 1
ATOM 5029 C CA . THR A 1 662 ? -12.005 -19.584 25.532 1.00 94.56 662 THR A CA 1
ATOM 5030 C C . THR A 1 662 ? -13.489 -19.261 25.618 1.00 94.56 662 THR A C 1
ATOM 5032 O O . THR A 1 662 ? -13.863 -18.283 26.263 1.00 94.56 662 THR A O 1
ATOM 5035 N N . LEU A 1 663 ? -14.314 -20.091 24.981 1.00 93.12 663 LEU A N 1
ATOM 5036 C CA . LEU A 1 663 ? -15.768 -20.141 25.111 1.00 93.12 663 LEU A CA 1
ATOM 5037 C C . LEU A 1 663 ? -16.131 -21.506 25.707 1.00 93.12 663 LEU A C 1
ATOM 5039 O O . LEU A 1 663 ? -15.828 -22.544 25.120 1.00 93.12 663 LEU A O 1
ATOM 5043 N N . ASP A 1 664 ? -16.717 -21.503 26.904 1.00 91.00 664 ASP A N 1
ATOM 5044 C CA . ASP A 1 664 ? -16.997 -22.695 27.720 1.00 91.00 664 ASP A CA 1
ATOM 5045 C C . ASP A 1 664 ? -15.770 -23.615 27.886 1.00 91.00 664 ASP A C 1
ATOM 5047 O O . ASP A 1 664 ? -15.861 -24.841 27.832 1.00 91.00 664 ASP A O 1
ATOM 5051 N N . GLY A 1 665 ? -14.587 -23.010 28.036 1.00 89.12 665 GLY A N 1
ATOM 5052 C CA . GLY A 1 665 ? -13.312 -23.719 28.184 1.00 89.12 665 GLY A CA 1
ATOM 5053 C C . GLY A 1 665 ? -12.671 -24.208 26.879 1.00 89.12 665 GLY A C 1
ATOM 5054 O O . GLY A 1 665 ? -11.532 -24.661 26.920 1.00 89.12 665 GLY A O 1
ATOM 5055 N N . THR A 1 666 ? -13.338 -24.080 25.726 1.00 90.25 666 THR A N 1
ATOM 5056 C CA . THR A 1 666 ? -12.757 -24.402 24.407 1.00 90.25 666 THR A CA 1
ATOM 5057 C C . THR A 1 666 ? -12.138 -23.151 23.791 1.00 90.25 666 THR A C 1
ATOM 5059 O O . THR A 1 666 ? -12.799 -22.115 23.768 1.00 90.25 666 THR A O 1
ATOM 5062 N N . ASP A 1 667 ? -10.903 -23.210 23.284 1.00 91.31 667 ASP A N 1
ATOM 5063 C CA . ASP A 1 667 ? -10.291 -22.064 22.593 1.00 91.31 667 ASP A CA 1
ATOM 5064 C C . ASP A 1 667 ? -11.138 -21.675 21.368 1.00 91.31 667 ASP A C 1
ATOM 5066 O O . ASP A 1 667 ? -11.499 -22.522 20.545 1.00 91.31 667 ASP A O 1
ATOM 5070 N N . ILE A 1 668 ? -11.456 -20.386 21.228 1.00 90.38 668 ILE A N 1
ATOM 5071 C CA . ILE A 1 668 ? -12.228 -19.861 20.096 1.00 90.38 668 ILE A CA 1
ATOM 5072 C C . ILE A 1 668 ? -11.555 -20.156 18.754 1.00 90.38 668 ILE A C 1
ATOM 5074 O O . ILE A 1 668 ? -12.254 -20.191 17.741 1.00 90.38 668 ILE A O 1
ATOM 5078 N N . LYS A 1 669 ? -10.232 -20.388 18.736 1.00 87.75 669 LYS A N 1
ATOM 5079 C CA . LYS A 1 669 ? -9.459 -20.788 17.552 1.00 87.75 669 LYS A CA 1
ATOM 5080 C C . LYS A 1 669 ? -9.886 -22.147 16.999 1.00 87.75 669 LYS A C 1
ATOM 5082 O O . LYS A 1 669 ? -9.898 -22.332 15.780 1.00 87.75 669 LYS A O 1
ATOM 5087 N N . ASP A 1 670 ? -10.300 -23.052 17.881 1.00 86.81 670 ASP A N 1
ATOM 5088 C CA . ASP A 1 670 ? -10.688 -24.424 17.550 1.00 86.81 670 ASP A CA 1
ATOM 5089 C C . ASP A 1 670 ? -12.184 -24.566 17.212 1.00 86.81 670 ASP A C 1
ATOM 5091 O O . ASP A 1 670 ? -12.607 -25.585 16.659 1.00 86.81 670 ASP A O 1
ATOM 5095 N N . ILE A 1 671 ? -12.987 -23.529 17.468 1.00 85.50 671 ILE A N 1
ATOM 5096 C CA . ILE A 1 671 ? -14.415 -23.488 17.125 1.00 85.50 671 ILE A CA 1
ATOM 5097 C C . ILE A 1 671 ? -14.583 -23.053 15.654 1.00 85.50 671 ILE A C 1
ATOM 5099 O O . ILE A 1 671 ? -13.983 -22.054 15.241 1.00 85.50 671 ILE A O 1
ATOM 5103 N N . PRO A 1 672 ? -15.406 -23.748 14.838 1.00 83.31 672 PRO A N 1
ATOM 5104 C CA . PRO A 1 672 ? -15.738 -23.297 13.488 1.00 83.31 672 PRO A CA 1
ATOM 5105 C C . PRO A 1 672 ? -16.338 -21.889 13.499 1.00 83.31 672 PRO A C 1
ATOM 5107 O O . PRO A 1 672 ? -17.241 -21.611 14.281 1.00 83.31 672 PRO A O 1
ATOM 5110 N N . GLU A 1 673 ? -15.891 -21.013 12.600 1.00 82.25 673 GLU A N 1
ATOM 5111 C CA . GLU A 1 673 ? -16.284 -19.597 12.600 1.00 82.25 673 GLU A CA 1
ATOM 5112 C C . GLU A 1 673 ? -17.809 -19.393 12.517 1.00 82.25 673 GLU A C 1
ATOM 5114 O O . GLU A 1 673 ? -18.375 -18.627 13.292 1.00 82.25 673 GLU A O 1
ATOM 5119 N N . ALA A 1 674 ? -18.494 -20.150 11.652 1.00 81.19 674 ALA A N 1
ATOM 5120 C CA . ALA A 1 674 ? -19.955 -20.119 11.564 1.00 81.19 674 ALA A CA 1
ATOM 5121 C C . ALA A 1 674 ? -20.631 -20.506 12.894 1.00 81.19 674 ALA A C 1
ATOM 5123 O O . ALA A 1 674 ? -21.630 -19.905 13.282 1.00 81.19 674 ALA A O 1
ATOM 5124 N N . GLN A 1 675 ? -20.061 -21.472 13.623 1.00 84.62 675 GLN A N 1
ATOM 5125 C CA . GLN A 1 675 ? -20.561 -21.872 14.936 1.00 84.62 675 GLN A CA 1
ATOM 5126 C C . GLN A 1 675 ? -20.259 -20.797 15.992 1.00 84.62 675 GLN A C 1
ATOM 5128 O O . GLN A 1 675 ? -21.142 -20.447 16.773 1.00 84.62 675 GLN A O 1
ATOM 5133 N N . LEU A 1 676 ? -19.051 -20.228 15.997 1.00 88.31 676 LEU A N 1
ATOM 5134 C CA . LEU A 1 676 ? -18.674 -19.152 16.913 1.00 88.31 676 LEU A CA 1
ATOM 5135 C C . LEU A 1 676 ? -19.605 -17.941 16.762 1.00 88.31 676 LEU A C 1
ATOM 5137 O O . LEU A 1 676 ? -20.167 -17.490 17.756 1.00 88.31 676 LEU A O 1
ATOM 5141 N N . HIS A 1 677 ? -19.837 -17.476 15.532 1.00 87.31 677 HIS A N 1
ATOM 5142 C CA . HIS A 1 677 ? -20.715 -16.331 15.254 1.00 87.31 677 HIS A CA 1
ATOM 5143 C C . HIS A 1 677 ? -22.206 -16.638 15.459 1.00 87.31 677 HIS A C 1
ATOM 5145 O O . HIS A 1 677 ? -22.992 -15.714 15.646 1.00 87.31 677 HIS A O 1
ATOM 5151 N N . SER A 1 678 ? -22.608 -17.916 15.484 1.00 85.06 678 SER A N 1
ATOM 5152 C CA . SER A 1 678 ? -23.955 -18.308 15.938 1.00 85.06 678 SER A CA 1
ATOM 5153 C C . SER A 1 678 ? -24.112 -18.205 17.462 1.00 85.06 678 SER A C 1
ATOM 5155 O O . SER A 1 678 ? -25.195 -17.923 17.968 1.00 85.06 678 SER A O 1
ATOM 5157 N N . HIS A 1 679 ? -23.024 -18.393 18.218 1.00 88.38 679 HIS A N 1
ATOM 5158 C CA . HIS A 1 679 ? -23.028 -18.299 19.679 1.00 88.38 679 HIS A CA 1
ATOM 5159 C C . HIS A 1 679 ? -22.734 -16.886 20.191 1.00 88.38 679 HIS A C 1
ATOM 5161 O O . HIS A 1 679 ? -23.223 -16.521 21.262 1.00 88.38 679 HIS A O 1
ATOM 5167 N N . VAL A 1 680 ? -21.962 -16.097 19.444 1.00 91.38 680 VAL A N 1
ATOM 5168 C CA . VAL A 1 680 ? -21.513 -14.752 19.811 1.00 91.38 680 VAL A CA 1
ATOM 5169 C C . VAL A 1 680 ? -22.012 -13.753 18.771 1.00 91.38 680 VAL A C 1
ATOM 5171 O O . VAL A 1 680 ? -21.454 -13.639 17.682 1.00 91.38 680 VAL A O 1
ATOM 5174 N N . ALA A 1 681 ? -23.049 -12.990 19.112 1.00 91.19 681 ALA A N 1
ATOM 5175 C CA . ALA A 1 681 ? -23.515 -11.905 18.255 1.00 91.19 681 ALA A CA 1
ATOM 5176 C C . ALA A 1 681 ? -22.723 -10.626 18.526 1.00 91.19 681 ALA A C 1
ATOM 5178 O O . ALA A 1 681 ? -22.511 -10.246 19.676 1.00 91.19 681 ALA A O 1
ATOM 5179 N N . THR A 1 682 ? -22.352 -9.917 17.463 1.00 89.19 682 THR A N 1
ATOM 5180 C CA . THR A 1 682 ? -21.727 -8.596 17.565 1.00 89.19 682 THR A CA 1
ATOM 5181 C C . THR A 1 682 ? -22.655 -7.550 16.964 1.00 89.19 682 THR A C 1
ATOM 5183 O O . THR A 1 682 ? -23.000 -7.630 15.785 1.00 89.19 682 THR A O 1
ATOM 5186 N N . VAL A 1 683 ? -23.043 -6.554 17.758 1.00 87.25 683 VAL A N 1
ATOM 5187 C CA . VAL A 1 683 ? -23.794 -5.388 17.282 1.00 87.25 683 VAL A CA 1
ATOM 5188 C C . VAL A 1 683 ? -22.836 -4.206 17.235 1.00 87.25 683 VAL A C 1
ATOM 5190 O O . VAL A 1 683 ? -22.387 -3.704 18.266 1.00 87.25 683 VAL A O 1
ATOM 5193 N N . LEU A 1 684 ? -22.490 -3.809 16.013 1.00 78.38 684 LEU A N 1
ATOM 5194 C CA . LEU A 1 684 ? -21.562 -2.718 15.728 1.00 78.38 684 LEU A CA 1
ATOM 5195 C C . LEU A 1 684 ? -22.294 -1.375 15.635 1.00 78.38 684 LEU A C 1
ATOM 5197 O O . LEU A 1 684 ? -23.477 -1.331 15.298 1.00 78.38 684 LEU A O 1
ATOM 5201 N N . GLN A 1 685 ? -21.552 -0.287 15.848 1.00 74.62 685 GLN A N 1
ATOM 5202 C CA . GLN A 1 685 ? -22.047 1.082 15.697 1.00 74.62 685 GLN A CA 1
ATOM 5203 C C . GLN A 1 685 ? -22.488 1.406 14.253 1.00 74.62 685 GLN A C 1
ATOM 5205 O O . GLN A 1 685 ? -23.566 1.963 14.058 1.00 74.62 685 GLN A O 1
ATOM 5210 N N . ASP A 1 686 ? -21.687 1.048 13.237 1.00 74.62 686 ASP A N 1
ATOM 5211 C CA . ASP A 1 686 ? -22.052 1.209 11.816 1.00 74.62 686 ASP A CA 1
ATOM 5212 C C . ASP A 1 686 ? -22.609 -0.106 11.253 1.00 74.62 686 ASP A C 1
ATOM 5214 O O . ASP A 1 686 ? -21.863 -1.028 10.901 1.00 74.62 686 ASP A O 1
ATOM 5218 N N . VAL A 1 687 ? -23.938 -0.205 11.197 1.00 82.25 687 VAL A N 1
ATOM 5219 C CA . VAL A 1 687 ? -24.636 -1.378 10.663 1.00 82.25 687 VAL A CA 1
ATOM 5220 C C . VAL A 1 687 ? -24.554 -1.404 9.140 1.00 82.25 687 VAL A C 1
ATOM 5222 O O . VAL A 1 687 ? -25.100 -0.539 8.457 1.00 82.25 687 VAL A O 1
ATOM 5225 N N . GLN A 1 688 ? -23.953 -2.469 8.610 1.00 83.50 688 GLN A N 1
ATOM 5226 C CA . GLN A 1 688 ? -23.940 -2.750 7.178 1.00 83.50 688 GLN A CA 1
ATOM 5227 C C . GLN A 1 688 ? -25.187 -3.545 6.767 1.00 83.50 688 GLN A C 1
ATOM 5229 O O . GLN A 1 688 ? -25.504 -4.596 7.347 1.00 83.50 688 GLN A O 1
ATOM 5234 N N . LEU A 1 689 ? -25.872 -3.044 5.740 1.00 88.81 689 LEU A N 1
ATOM 5235 C CA . LEU A 1 689 ? -26.929 -3.754 5.029 1.00 88.81 689 LEU A CA 1
ATOM 5236 C C . LEU A 1 689 ? -26.379 -4.286 3.710 1.00 88.81 689 LEU A C 1
ATOM 5238 O O . LEU A 1 689 ? -25.623 -3.601 3.019 1.00 88.81 689 LEU A O 1
ATOM 5242 N N . ILE A 1 690 ? -26.766 -5.509 3.366 1.00 90.88 690 ILE A N 1
ATOM 5243 C CA . ILE A 1 690 ? -26.528 -6.034 2.025 1.00 90.88 690 ILE A CA 1
ATOM 5244 C C . ILE A 1 690 ? -27.602 -5.493 1.088 1.00 90.88 690 ILE A C 1
ATOM 5246 O O . ILE A 1 690 ? -28.736 -5.254 1.510 1.00 90.88 690 ILE A O 1
ATOM 5250 N N . ARG A 1 691 ? -27.260 -5.346 -0.194 1.00 92.88 691 ARG A N 1
ATOM 5251 C CA . ARG A 1 691 ? -28.263 -5.073 -1.222 1.00 92.88 691 ARG A CA 1
ATOM 5252 C C . ARG A 1 691 ? -29.149 -6.309 -1.383 1.00 92.88 691 ARG A C 1
ATOM 5254 O O . ARG A 1 691 ? -28.723 -7.293 -1.981 1.00 92.88 691 ARG A O 1
ATOM 5261 N N . GLY A 1 692 ? -30.354 -6.249 -0.836 1.00 93.06 692 GLY A N 1
ATOM 5262 C CA . GLY A 1 692 ? -31.302 -7.361 -0.760 1.00 93.06 692 GLY A CA 1
ATOM 5263 C C . GLY A 1 692 ? -32.587 -6.918 -0.071 1.00 93.06 692 GLY A C 1
ATOM 5264 O O . GLY A 1 692 ? -32.728 -5.742 0.266 1.00 93.06 692 GLY A O 1
ATOM 5265 N N . THR A 1 693 ? -33.534 -7.828 0.138 1.00 95.81 693 THR A N 1
ATOM 5266 C CA . THR A 1 693 ? -34.773 -7.471 0.843 1.00 95.81 693 THR A CA 1
ATOM 5267 C C . THR A 1 693 ? -34.515 -7.230 2.336 1.00 95.81 693 THR A C 1
ATOM 5269 O O . THR A 1 693 ? -33.470 -7.607 2.883 1.00 95.81 693 THR A O 1
ATOM 5272 N N . ILE A 1 694 ? -35.460 -6.595 3.034 1.00 96.06 694 ILE A N 1
ATOM 5273 C CA . ILE A 1 694 ? -35.409 -6.493 4.501 1.00 96.06 694 ILE A CA 1
ATOM 5274 C C . ILE A 1 694 ? -35.452 -7.885 5.132 1.00 96.06 694 ILE A C 1
ATOM 5276 O O . ILE A 1 694 ? -34.716 -8.136 6.088 1.00 96.06 694 ILE A O 1
ATOM 5280 N N . HIS A 1 695 ? -36.255 -8.794 4.572 1.00 96.31 695 HIS A N 1
ATOM 5281 C CA . HIS A 1 695 ? -36.267 -10.200 4.961 1.00 96.31 695 HIS A CA 1
ATOM 5282 C C . HIS A 1 695 ? -34.856 -10.801 4.916 1.00 96.31 695 HIS A C 1
ATOM 5284 O O . HIS A 1 695 ? -34.378 -11.290 5.938 1.00 96.31 695 HIS A O 1
ATOM 5290 N N . ASP A 1 696 ? -34.155 -10.678 3.786 1.00 95.12 696 ASP A N 1
ATOM 5291 C CA . ASP A 1 696 ? -32.802 -11.229 3.613 1.00 95.12 696 ASP A CA 1
ATOM 5292 C C . ASP A 1 696 ? -31.795 -10.584 4.569 1.00 95.12 696 ASP A C 1
ATOM 5294 O O . ASP A 1 696 ? -30.899 -11.241 5.093 1.00 95.12 696 ASP A O 1
ATOM 5298 N N . ASN A 1 697 ? -31.949 -9.287 4.841 1.00 94.75 697 ASN A N 1
ATOM 5299 C CA . ASN A 1 697 ? -31.090 -8.580 5.781 1.00 94.75 697 ASN A CA 1
ATOM 5300 C C . ASN A 1 697 ? -31.298 -9.032 7.234 1.00 94.75 697 ASN A C 1
ATOM 5302 O O . ASN A 1 697 ? -30.319 -9.048 7.984 1.00 94.75 697 ASN A O 1
ATOM 5306 N N . ILE A 1 698 ? -32.519 -9.383 7.650 1.00 95.62 698 ILE A N 1
ATOM 5307 C CA . ILE A 1 698 ? -32.792 -9.932 8.991 1.00 95.62 698 ILE A CA 1
ATOM 5308 C C . ILE A 1 698 ? -32.358 -11.404 9.056 1.00 95.62 698 ILE A C 1
ATOM 5310 O O . ILE A 1 698 ? -31.683 -11.799 10.004 1.00 95.62 698 ILE A O 1
ATOM 5314 N N . ALA A 1 699 ? -32.663 -12.188 8.020 1.00 94.81 699 ALA A N 1
ATOM 5315 C CA . ALA A 1 699 ? -32.328 -13.606 7.894 1.00 94.81 699 ALA A CA 1
ATOM 5316 C C . ALA A 1 699 ? -30.869 -13.874 7.475 1.00 94.81 699 ALA A C 1
ATOM 5318 O O . ALA A 1 699 ? -30.498 -15.017 7.240 1.00 94.81 699 ALA A O 1
ATOM 5319 N N . LEU A 1 700 ? -30.007 -12.853 7.418 1.00 90.81 700 LEU A N 1
ATOM 5320 C CA . LEU A 1 700 ? -28.661 -12.960 6.840 1.00 90.81 700 LEU A CA 1
ATOM 5321 C C . LEU A 1 700 ? -27.798 -14.077 7.457 1.00 90.81 700 LEU A C 1
ATOM 5323 O O . LEU A 1 700 ? -27.039 -14.733 6.751 1.00 90.81 700 LEU A O 1
ATOM 5327 N N . GLY A 1 701 ? -27.904 -14.281 8.774 1.00 85.12 701 GLY A N 1
ATOM 5328 C CA . GLY A 1 701 ? -27.196 -15.354 9.487 1.00 85.12 701 GLY A CA 1
ATOM 5329 C C . GLY A 1 701 ? -27.957 -16.682 9.551 1.00 85.12 701 GLY A C 1
ATOM 5330 O O . GLY A 1 701 ? -27.383 -17.683 9.960 1.00 85.12 701 GLY A O 1
ATOM 5331 N N . HIS A 1 702 ? -29.236 -16.684 9.169 1.00 88.00 702 HIS A N 1
ATOM 5332 C CA . HIS A 1 702 ? -30.144 -17.831 9.218 1.00 88.00 702 HIS A CA 1
ATOM 5333 C C . HIS A 1 702 ? -31.043 -17.824 7.967 1.00 88.00 702 HIS A C 1
ATOM 5335 O O . HIS A 1 702 ? -32.231 -17.522 8.086 1.00 88.00 702 HIS A O 1
ATOM 5341 N N . PRO A 1 703 ? -30.499 -18.108 6.765 1.00 86.69 703 PRO A N 1
ATOM 5342 C CA . PRO A 1 703 ? -31.233 -17.949 5.503 1.00 86.69 703 PRO A CA 1
ATOM 5343 C C . PRO A 1 703 ? -32.489 -18.823 5.408 1.00 86.69 703 PRO A C 1
ATOM 5345 O O . PRO A 1 703 ? -33.450 -18.452 4.744 1.00 86.69 703 PRO A O 1
ATOM 5348 N N . ASP A 1 704 ? -32.488 -19.955 6.114 1.00 89.00 704 ASP A N 1
ATOM 5349 C CA . ASP A 1 704 ? -33.606 -20.901 6.177 1.00 89.00 704 ASP A CA 1
ATOM 5350 C C . ASP A 1 704 ? -34.699 -20.482 7.182 1.00 89.00 704 ASP A C 1
ATOM 5352 O O . ASP A 1 704 ? -35.670 -21.213 7.394 1.00 89.00 704 ASP A O 1
ATOM 5356 N N . ALA A 1 705 ? -34.551 -19.327 7.844 1.00 92.44 705 ALA A N 1
ATOM 5357 C CA . ALA A 1 705 ? -35.540 -18.827 8.787 1.00 92.44 705 ALA A CA 1
ATOM 5358 C C . ALA A 1 705 ? -36.884 -18.584 8.093 1.00 92.44 705 ALA A C 1
ATOM 5360 O O . ALA A 1 705 ? -36.985 -17.931 7.054 1.00 92.44 705 ALA A O 1
ATOM 5361 N N . THR A 1 706 ? -37.951 -19.077 8.712 1.00 95.56 706 THR A N 1
ATOM 5362 C CA . THR A 1 706 ? -39.307 -18.857 8.213 1.00 95.56 706 THR A CA 1
ATOM 5363 C C . THR A 1 706 ? -39.690 -17.381 8.324 1.00 95.56 706 THR A C 1
ATOM 5365 O O . THR A 1 706 ? -39.289 -16.680 9.258 1.00 95.56 706 THR A O 1
ATOM 5368 N N . ARG A 1 707 ? -40.573 -16.919 7.429 1.00 95.06 707 ARG A N 1
ATOM 5369 C CA . ARG A 1 707 ? -41.147 -15.561 7.477 1.00 95.06 707 ARG A CA 1
ATOM 5370 C C . ARG A 1 707 ? -41.690 -15.218 8.871 1.00 95.06 707 ARG A C 1
ATOM 5372 O O . ARG A 1 707 ? -41.490 -14.110 9.351 1.00 95.06 707 ARG A O 1
ATOM 5379 N N . ALA A 1 708 ? -42.334 -16.177 9.540 1.00 96.69 708 ALA A N 1
ATOM 5380 C CA . ALA A 1 708 ? -42.878 -15.995 10.884 1.00 96.69 708 ALA A CA 1
ATOM 5381 C C . ALA A 1 708 ? -41.787 -15.714 11.934 1.00 96.69 708 ALA A C 1
ATOM 5383 O O . ALA A 1 708 ? -41.960 -14.829 12.770 1.00 96.69 708 ALA A O 1
ATOM 5384 N N . GLN A 1 709 ? -40.648 -16.412 11.871 1.00 96.44 709 GLN A N 1
ATOM 5385 C CA . GLN A 1 709 ? -39.506 -16.157 12.758 1.00 96.44 709 GLN A CA 1
ATOM 5386 C C . GLN A 1 709 ? -38.887 -14.780 12.496 1.00 96.44 709 GLN A C 1
ATOM 5388 O O . GLN A 1 709 ? -38.578 -14.058 13.444 1.00 96.44 709 GLN A O 1
ATOM 5393 N N . VAL A 1 710 ? -38.763 -14.386 11.224 1.00 97.19 710 VAL A N 1
ATOM 5394 C CA . VAL A 1 710 ? -38.267 -13.057 10.832 1.00 97.19 710 VAL A CA 1
ATOM 5395 C C . VAL A 1 710 ? -39.180 -11.950 11.367 1.00 97.19 710 VAL A C 1
ATOM 5397 O O . VAL A 1 710 ? -38.691 -10.999 11.979 1.00 97.19 710 VAL A O 1
ATOM 5400 N N . VAL A 1 711 ? -40.500 -12.095 11.215 1.00 97.50 711 VAL A N 1
ATOM 5401 C CA . VAL A 1 711 ? -41.493 -11.142 11.740 1.00 97.50 711 VAL A CA 1
ATOM 5402 C C . VAL A 1 711 ? -41.454 -11.084 13.268 1.00 97.50 711 VAL A C 1
ATOM 5404 O O . VAL A 1 711 ? -41.472 -9.996 13.844 1.00 97.50 711 VAL A O 1
ATOM 5407 N N . ALA A 1 712 ? -41.336 -12.224 13.952 1.00 97.19 712 ALA A N 1
ATOM 5408 C CA . ALA A 1 712 ? -41.228 -12.265 15.410 1.00 97.19 712 ALA A CA 1
ATOM 5409 C C . ALA A 1 712 ? -39.962 -11.549 15.919 1.00 97.19 712 ALA A C 1
ATOM 5411 O O . ALA A 1 712 ? -40.027 -10.766 16.875 1.00 97.19 712 ALA A O 1
ATOM 5412 N N . ALA A 1 713 ? -38.821 -11.754 15.254 1.00 96.44 713 ALA A N 1
ATOM 5413 C CA . ALA A 1 713 ? -37.573 -11.063 15.571 1.00 96.44 713 ALA A CA 1
ATOM 5414 C C . ALA A 1 713 ? -37.682 -9.548 15.323 1.00 96.44 713 ALA A C 1
ATOM 5416 O O . ALA A 1 713 ? -37.291 -8.752 16.177 1.00 96.44 713 ALA A O 1
ATOM 5417 N N . ALA A 1 714 ? -38.276 -9.139 14.199 1.00 96.88 714 ALA A N 1
ATOM 5418 C CA . ALA A 1 714 ? -38.526 -7.737 13.868 1.00 96.88 714 ALA A CA 1
ATOM 5419 C C . ALA A 1 714 ? -39.502 -7.052 14.840 1.00 96.88 714 ALA A C 1
ATOM 5421 O O . ALA A 1 714 ? -39.317 -5.886 15.194 1.00 96.88 714 ALA A O 1
ATOM 5422 N N . THR A 1 715 ? -40.519 -7.775 15.307 1.00 97.00 715 THR A N 1
ATOM 5423 C CA . THR A 1 715 ? -41.474 -7.289 16.311 1.00 97.00 715 THR A CA 1
ATOM 5424 C C . THR A 1 715 ? -40.767 -7.061 17.643 1.00 97.00 715 THR A C 1
ATOM 5426 O O . THR A 1 715 ? -40.877 -5.988 18.231 1.00 97.00 715 THR A O 1
ATOM 5429 N N . THR A 1 716 ? -39.955 -8.029 18.078 1.00 95.12 716 THR A N 1
ATOM 5430 C CA . THR A 1 716 ? -39.164 -7.941 19.319 1.00 95.12 716 THR A CA 1
ATOM 5431 C C . THR A 1 716 ? -38.119 -6.819 19.261 1.00 95.12 716 THR A C 1
ATOM 5433 O O . THR A 1 716 ? -37.829 -6.181 20.270 1.00 95.12 716 THR A O 1
ATOM 5436 N N . ALA A 1 717 ? -37.582 -6.534 18.072 1.00 93.94 717 ALA A N 1
ATOM 5437 C CA . ALA A 1 717 ? -36.674 -5.417 17.815 1.00 93.94 717 ALA A CA 1
ATOM 5438 C C . ALA A 1 717 ? -37.383 -4.069 17.571 1.00 93.94 717 ALA A C 1
ATOM 5440 O O . ALA A 1 717 ? -36.719 -3.088 17.231 1.00 93.94 717 ALA A O 1
ATOM 5441 N N . PHE A 1 718 ? -38.712 -4.008 17.717 1.00 94.00 718 PHE A N 1
ATOM 5442 C CA . PHE A 1 718 ? -39.525 -2.806 17.511 1.00 94.00 718 PHE A CA 1
ATOM 5443 C C . PHE A 1 718 ? -39.364 -2.177 16.114 1.00 94.00 718 PHE A C 1
ATOM 5445 O O . PHE A 1 718 ? -39.361 -0.953 15.988 1.00 94.00 718 PHE A O 1
ATOM 5452 N N . ILE A 1 719 ? -39.204 -2.977 15.053 1.00 94.44 719 ILE A N 1
ATOM 5453 C CA . ILE A 1 719 ? -39.063 -2.484 13.665 1.00 94.44 719 ILE A CA 1
ATOM 5454 C C . ILE A 1 719 ? -40.173 -2.958 12.720 1.00 94.44 719 ILE A C 1
ATOM 5456 O O . ILE A 1 719 ? -40.379 -2.332 11.687 1.00 94.44 719 ILE A O 1
ATOM 5460 N N . ASP A 1 720 ? -40.937 -3.988 13.088 1.00 96.50 720 ASP A N 1
ATOM 5461 C CA . ASP A 1 720 ? -42.002 -4.567 12.252 1.00 96.50 720 ASP A CA 1
ATOM 5462 C C . ASP A 1 720 ? -43.004 -3.527 11.711 1.00 96.50 720 ASP A C 1
ATOM 5464 O O . ASP A 1 720 ? -43.223 -3.461 10.506 1.00 96.50 720 ASP A O 1
ATOM 5468 N N . GLN A 1 721 ? -43.529 -2.636 12.560 1.00 92.75 721 GLN A N 1
ATOM 5469 C CA . GLN A 1 721 ? -44.468 -1.588 12.127 1.00 92.75 721 GLN A CA 1
ATOM 5470 C C . GLN A 1 721 ? -43.876 -0.650 11.067 1.00 92.75 721 GLN A C 1
ATOM 5472 O O . GLN A 1 721 ? -44.568 -0.254 10.135 1.00 92.75 721 GLN A O 1
ATOM 5477 N N . VAL A 1 722 ? -42.589 -0.313 11.190 1.00 92.50 722 VAL A N 1
ATOM 5478 C CA . VAL A 1 722 ? -41.892 0.519 10.199 1.00 92.50 722 VAL A CA 1
ATOM 5479 C C . VAL A 1 722 ? -41.731 -0.252 8.895 1.00 92.50 722 VAL A C 1
ATOM 5481 O O . VAL A 1 722 ? -41.938 0.312 7.827 1.00 92.50 722 VAL A O 1
ATOM 5484 N N . ILE A 1 723 ? -41.401 -1.545 8.971 1.00 95.81 723 ILE A N 1
ATOM 5485 C CA . ILE A 1 723 ? -41.274 -2.403 7.790 1.00 95.81 723 ILE A CA 1
ATOM 5486 C C . ILE A 1 723 ? -42.612 -2.487 7.055 1.00 95.81 723 ILE A C 1
ATOM 5488 O O . ILE A 1 723 ? -42.635 -2.334 5.841 1.00 95.81 723 ILE A O 1
ATOM 5492 N N . GLN A 1 724 ? -43.727 -2.663 7.768 1.00 94.50 724 GLN A N 1
ATOM 5493 C CA . GLN A 1 724 ? -45.070 -2.734 7.177 1.00 94.50 724 GLN A CA 1
ATOM 5494 C C . GLN A 1 724 ? -45.510 -1.439 6.479 1.00 94.50 724 GLN A C 1
ATOM 5496 O O . GLN A 1 724 ? -46.347 -1.491 5.583 1.00 94.50 724 GLN A O 1
ATOM 5501 N N . GLN A 1 725 ? -44.949 -0.290 6.862 1.00 94.06 725 GLN A N 1
ATOM 5502 C CA . GLN A 1 725 ? -45.216 0.999 6.216 1.00 94.06 725 GLN A CA 1
ATOM 5503 C C . GLN A 1 725 ? -44.424 1.198 4.915 1.00 94.06 725 GLN A C 1
ATOM 5505 O O . GLN A 1 725 ? -44.701 2.139 4.170 1.00 94.06 725 GLN A O 1
ATOM 5510 N N . LEU A 1 726 ? -43.439 0.343 4.624 1.00 94.06 726 LEU A N 1
ATOM 5511 C CA . LEU A 1 726 ? -42.686 0.414 3.376 1.00 94.06 726 LEU A CA 1
ATOM 5512 C C . LEU A 1 726 ? -43.510 -0.141 2.203 1.00 94.06 726 LEU A C 1
ATOM 5514 O O . LEU A 1 726 ? -44.284 -1.080 2.399 1.00 94.06 726 LEU A O 1
ATOM 5518 N N . PRO A 1 727 ? -43.302 0.355 0.965 1.00 89.69 727 PRO A N 1
ATOM 5519 C CA . PRO A 1 727 ? -44.132 0.000 -0.191 1.00 89.69 727 PRO A CA 1
ATOM 5520 C C . PRO A 1 727 ? -44.273 -1.504 -0.464 1.00 89.69 727 PRO A C 1
ATOM 5522 O O . PRO A 1 727 ? -45.312 -1.937 -0.953 1.00 89.69 727 PRO A O 1
ATOM 5525 N N . ALA A 1 728 ? -43.240 -2.296 -0.156 1.00 95.19 728 ALA A N 1
ATOM 5526 C CA . ALA A 1 728 ? -43.231 -3.748 -0.341 1.00 95.19 728 ALA A CA 1
ATOM 5527 C C . ALA A 1 728 ? -43.042 -4.516 0.981 1.00 95.19 728 ALA A C 1
ATOM 5529 O O . ALA A 1 728 ? -42.674 -5.692 0.977 1.00 95.19 728 ALA A O 1
ATOM 5530 N N . GLY A 1 729 ? -43.258 -3.873 2.133 1.00 96.00 729 GLY A N 1
ATOM 5531 C CA . GLY A 1 729 ? -43.088 -4.523 3.428 1.00 96.00 729 GLY A CA 1
ATOM 5532 C C . GLY A 1 729 ? -41.682 -5.113 3.608 1.00 96.00 729 GLY A C 1
ATOM 5533 O O . GLY A 1 729 ? -40.671 -4.476 3.302 1.00 96.00 729 GLY A O 1
ATOM 5534 N N . TYR A 1 730 ? -41.621 -6.377 4.036 1.00 96.69 730 TYR A N 1
ATOM 5535 C CA . TYR A 1 730 ? -40.376 -7.147 4.189 1.00 96.69 730 TYR A CA 1
ATOM 5536 C C . TYR A 1 730 ? -39.648 -7.433 2.868 1.00 96.69 730 TYR A C 1
ATOM 5538 O O . TYR A 1 730 ? -38.445 -7.691 2.893 1.00 96.69 730 TYR A O 1
ATOM 5546 N N . ASP A 1 731 ? -40.347 -7.368 1.734 1.00 96.94 731 ASP A N 1
ATOM 5547 C CA . ASP A 1 731 ? -39.781 -7.600 0.401 1.00 96.94 731 ASP A CA 1
ATOM 5548 C C . ASP A 1 731 ? -39.189 -6.315 -0.204 1.00 96.94 731 ASP A C 1
ATOM 5550 O O . ASP A 1 731 ? -38.656 -6.321 -1.313 1.00 96.94 731 ASP A O 1
ATOM 5554 N N . THR A 1 732 ? -39.238 -5.202 0.536 1.00 96.31 732 THR A N 1
ATOM 5555 C CA . THR A 1 732 ? -38.576 -3.953 0.150 1.00 96.31 732 THR A CA 1
ATOM 5556 C C . THR A 1 732 ? -37.076 -4.188 0.027 1.00 96.31 732 THR A C 1
ATOM 5558 O O . THR A 1 732 ? -36.415 -4.572 0.994 1.00 96.31 732 THR A O 1
ATOM 5561 N N . VAL A 1 733 ? -36.536 -3.952 -1.168 1.00 94.88 733 VAL A N 1
ATOM 5562 C CA . VAL A 1 733 ? -35.096 -4.016 -1.424 1.00 94.88 733 VAL A CA 1
ATOM 5563 C C . VAL A 1 733 ? -34.440 -2.778 -0.831 1.00 94.88 733 VAL A C 1
ATOM 5565 O O . VAL A 1 733 ? -34.803 -1.656 -1.176 1.00 94.88 733 VAL A O 1
ATOM 5568 N N . VAL A 1 734 ? -33.469 -2.996 0.049 1.00 92.88 734 VAL A N 1
ATOM 5569 C CA . VAL A 1 734 ? -32.719 -1.950 0.740 1.00 92.88 734 VAL A CA 1
ATOM 5570 C C . VAL A 1 734 ? -31.226 -2.092 0.473 1.00 92.88 734 VAL A C 1
ATOM 5572 O O . VAL A 1 734 ? -30.716 -3.173 0.172 1.00 92.88 734 VAL A O 1
ATOM 5575 N N . ASP A 1 735 ? -30.523 -0.979 0.604 1.00 85.69 735 ASP A N 1
ATOM 5576 C CA . ASP A 1 735 ? -29.071 -0.878 0.682 1.00 85.69 735 ASP A CA 1
ATOM 5577 C C . ASP A 1 735 ? -28.664 -0.001 1.883 1.00 85.69 735 ASP A C 1
ATOM 5579 O O . ASP A 1 735 ? -29.482 0.293 2.760 1.00 85.69 735 ASP A O 1
ATOM 5583 N N . ARG A 1 736 ? -27.388 0.399 1.961 1.00 75.19 736 ARG A N 1
ATOM 5584 C CA . ARG A 1 736 ? -26.856 1.194 3.081 1.00 75.19 736 ARG A CA 1
ATOM 5585 C C . ARG A 1 736 ? -27.619 2.507 3.300 1.00 75.19 736 ARG A C 1
ATOM 5587 O O . ARG A 1 736 ? -27.858 2.876 4.453 1.00 75.19 736 ARG A O 1
ATOM 5594 N N . ASP A 1 737 ? -28.016 3.177 2.223 1.00 79.12 737 ASP A N 1
ATOM 5595 C CA . ASP A 1 737 ? -28.551 4.542 2.256 1.00 79.12 737 ASP A CA 1
ATOM 5596 C C . ASP A 1 737 ? -30.090 4.572 2.242 1.00 79.12 737 ASP A C 1
ATOM 5598 O O . ASP A 1 737 ? -30.700 5.628 2.378 1.00 79.12 737 ASP A O 1
ATOM 5602 N N . SER A 1 738 ? -30.726 3.401 2.149 1.00 83.56 738 SER A N 1
ATOM 5603 C CA . SER A 1 738 ? -32.183 3.249 2.041 1.00 83.56 738 SER A CA 1
ATOM 5604 C C . SER A 1 738 ? -32.969 3.499 3.338 1.00 83.56 738 SER A C 1
ATOM 5606 O O . SER A 1 738 ? -34.185 3.654 3.283 1.00 83.56 738 SER A O 1
ATOM 5608 N N . LEU A 1 739 ? -32.321 3.487 4.510 1.00 86.94 739 LEU A N 1
ATOM 5609 C CA . LEU A 1 739 ? -32.981 3.542 5.825 1.00 86.94 739 LEU A CA 1
ATOM 5610 C C . LEU A 1 739 ? -32.316 4.560 6.759 1.00 86.94 739 LEU A C 1
ATOM 5612 O O . LEU A 1 739 ? -31.133 4.867 6.612 1.00 86.94 739 LEU A O 1
ATOM 5616 N N . SER A 1 740 ? -33.043 5.051 7.768 1.00 87.19 740 SER A N 1
ATOM 5617 C CA . SER A 1 740 ? -32.442 5.895 8.812 1.00 87.19 740 SER A CA 1
ATOM 5618 C C . SER A 1 740 ? -31.466 5.095 9.685 1.00 87.19 740 SER A C 1
ATOM 5620 O O . SER A 1 740 ? -31.544 3.864 9.772 1.00 87.19 740 SER A O 1
ATOM 5622 N N . GLY A 1 741 ? -30.547 5.778 10.375 1.00 84.31 741 GLY A N 1
ATOM 5623 C CA . GLY A 1 741 ? -29.584 5.122 11.270 1.00 84.31 741 GLY A CA 1
ATOM 5624 C C . GLY A 1 741 ? -30.264 4.249 12.327 1.00 84.31 741 GLY A C 1
ATOM 5625 O O . GLY A 1 741 ? -29.906 3.081 12.491 1.00 84.31 741 GLY A O 1
ATOM 5626 N N . GLY A 1 742 ? -31.319 4.768 12.961 1.00 86.50 742 GLY A N 1
ATOM 5627 C CA . GLY A 1 742 ? -32.075 4.020 13.963 1.00 86.50 742 GLY A CA 1
ATOM 5628 C C . GLY A 1 742 ? -32.871 2.838 13.399 1.00 86.50 742 GLY A C 1
ATOM 5629 O O . GLY A 1 742 ? -33.048 1.826 14.079 1.00 86.50 742 GLY A O 1
ATOM 5630 N N . GLN A 1 743 ? -33.332 2.915 12.148 1.00 90.69 743 GLN A N 1
ATOM 5631 C CA . GLN A 1 743 ? -33.971 1.783 11.466 1.00 90.69 743 GLN A CA 1
ATOM 5632 C C . GLN A 1 743 ? -32.956 0.679 11.151 1.00 90.69 743 GLN A C 1
ATOM 5634 O O . GLN A 1 743 ? -33.199 -0.482 11.485 1.00 90.69 743 GLN A O 1
ATOM 5639 N N . ARG A 1 744 ? -31.786 1.034 10.598 1.00 90.50 744 ARG A N 1
ATOM 5640 C CA . ARG A 1 744 ? -30.690 0.078 10.355 1.00 90.50 744 ARG A CA 1
ATOM 5641 C C . ARG A 1 744 ? -30.276 -0.632 11.639 1.00 90.50 744 ARG A C 1
ATOM 5643 O O . ARG A 1 744 ? -30.095 -1.847 11.646 1.00 90.50 744 ARG A O 1
ATOM 5650 N N . GLN A 1 745 ? -30.183 0.109 12.738 1.00 88.69 745 GLN A N 1
ATOM 5651 C CA . GLN A 1 745 ? -29.805 -0.449 14.029 1.00 88.69 745 GLN A CA 1
ATOM 5652 C C . GLN A 1 745 ? -30.821 -1.460 14.558 1.00 88.69 745 GLN A C 1
ATOM 5654 O O . GLN A 1 745 ? -30.436 -2.546 14.987 1.00 88.69 745 GLN A O 1
ATOM 5659 N N . ARG A 1 746 ? -32.121 -1.168 14.453 1.00 91.81 746 ARG A N 1
ATOM 5660 C CA . ARG A 1 746 ? -33.162 -2.137 14.822 1.00 91.81 746 ARG A CA 1
ATOM 5661 C C . ARG A 1 746 ? -33.183 -3.366 13.910 1.00 91.81 746 ARG A C 1
ATOM 5663 O O . ARG A 1 746 ? -33.422 -4.461 14.406 1.00 91.81 746 ARG A O 1
ATOM 5670 N N . ILE A 1 747 ? -32.852 -3.232 12.621 1.00 93.69 747 ILE A N 1
ATOM 5671 C CA . ILE A 1 747 ? -32.648 -4.394 11.734 1.00 93.69 747 ILE A CA 1
ATOM 5672 C C . ILE A 1 747 ? -31.468 -5.251 12.211 1.00 93.69 747 ILE A C 1
ATOM 5674 O O . ILE A 1 747 ? -31.586 -6.473 12.245 1.00 93.69 747 ILE A O 1
ATOM 5678 N N . ALA A 1 748 ? -30.351 -4.650 12.637 1.00 91.44 748 ALA A N 1
ATOM 5679 C CA . ALA A 1 748 ? -29.238 -5.409 13.217 1.00 91.44 748 ALA A CA 1
ATOM 5680 C C . ALA A 1 748 ? -29.621 -6.112 14.527 1.00 91.44 748 ALA A C 1
ATOM 5682 O O . ALA A 1 748 ? -29.212 -7.250 14.750 1.00 91.44 748 ALA A O 1
ATOM 5683 N N . ILE A 1 749 ? -30.435 -5.470 15.370 1.00 92.69 749 ILE A N 1
ATOM 5684 C CA . ILE A 1 749 ? -30.970 -6.087 16.591 1.00 92.69 749 ILE A CA 1
ATOM 5685 C C . ILE A 1 749 ? -31.884 -7.265 16.235 1.00 92.69 749 ILE A C 1
ATOM 5687 O O . ILE A 1 749 ? -31.721 -8.337 16.807 1.00 92.69 749 ILE A O 1
ATOM 5691 N N . ALA A 1 750 ? -32.789 -7.113 15.261 1.00 95.00 750 ALA A N 1
ATOM 5692 C CA . ALA A 1 750 ? -33.641 -8.201 14.776 1.00 95.00 750 ALA A CA 1
ATOM 5693 C C . ALA A 1 750 ? -32.808 -9.374 14.234 1.00 95.00 750 ALA A C 1
ATOM 5695 O O . ALA A 1 750 ? -33.059 -10.523 14.587 1.00 95.00 750 ALA A O 1
ATOM 5696 N N . ARG A 1 751 ? -31.768 -9.081 13.441 1.00 93.38 751 ARG A N 1
ATOM 5697 C CA . ARG A 1 751 ? -30.805 -10.068 12.924 1.00 93.38 751 ARG A CA 1
ATOM 5698 C C . ARG A 1 751 ? -30.119 -10.837 14.056 1.00 93.38 751 ARG A C 1
ATOM 5700 O O . ARG A 1 751 ? -30.006 -12.057 13.985 1.00 93.38 751 ARG A O 1
ATOM 5707 N N . ALA A 1 752 ? -29.680 -10.139 15.104 1.00 92.25 752 ALA A N 1
ATOM 5708 C CA . ALA A 1 752 ? -29.058 -10.763 16.268 1.00 92.25 752 ALA A CA 1
ATOM 5709 C C . ALA A 1 752 ? -30.064 -11.595 17.082 1.00 92.25 752 ALA A C 1
ATOM 5711 O O . ALA A 1 752 ? -29.751 -12.714 17.472 1.00 92.25 752 ALA A O 1
ATOM 5712 N N . LEU A 1 753 ? -31.282 -11.088 17.301 1.00 93.69 753 LEU A N 1
ATOM 5713 C CA . LEU A 1 753 ? -32.349 -11.798 18.013 1.00 93.69 753 LEU A CA 1
ATOM 5714 C C . LEU A 1 753 ? -32.747 -13.096 17.310 1.00 93.69 753 LEU A C 1
ATOM 5716 O O . LEU A 1 753 ? -32.920 -14.112 17.981 1.00 93.69 753 LEU A O 1
ATOM 5720 N N . LEU A 1 754 ? -32.850 -13.075 15.977 1.00 93.81 754 LEU A N 1
ATOM 5721 C CA . LEU A 1 754 ? -33.198 -14.249 15.176 1.00 93.81 754 LEU A CA 1
ATOM 5722 C C . LEU A 1 754 ? -32.213 -15.405 15.396 1.00 93.81 754 LEU A C 1
ATOM 5724 O O . LEU A 1 754 ? -32.632 -16.556 15.458 1.00 93.81 754 LEU A O 1
ATOM 5728 N N . GLY A 1 755 ? -30.922 -15.097 15.555 1.00 89.06 755 GLY A N 1
ATOM 5729 C CA . GLY A 1 755 ? -29.895 -16.106 15.809 1.00 89.06 755 GLY A CA 1
ATOM 5730 C C . GLY A 1 755 ? -29.821 -16.623 17.241 1.00 89.06 755 GLY A C 1
ATOM 5731 O O . GLY A 1 755 ? -29.075 -17.560 17.496 1.00 89.06 755 GLY A O 1
ATOM 5732 N N . ASN A 1 756 ? -30.576 -16.028 18.168 1.00 89.88 756 ASN A N 1
ATOM 5733 C CA . ASN A 1 756 ? -30.607 -16.386 19.586 1.00 89.88 756 ASN A CA 1
ATOM 5734 C C . ASN A 1 756 ? -29.211 -16.686 20.194 1.00 89.88 756 ASN A C 1
ATOM 5736 O O . ASN A 1 756 ? -28.966 -17.792 20.687 1.00 89.88 756 ASN A O 1
ATOM 5740 N N . PRO A 1 757 ? -28.284 -15.713 20.166 1.00 92.44 757 PRO A N 1
ATOM 5741 C CA . PRO A 1 757 ? -26.910 -15.910 20.607 1.00 92.44 757 PRO A CA 1
ATOM 5742 C C . PRO A 1 757 ? -26.835 -16.177 22.115 1.00 92.44 757 PRO A C 1
ATOM 5744 O O . PRO A 1 757 ? -27.708 -15.775 22.886 1.00 92.44 757 PRO A O 1
ATOM 5747 N N . ARG A 1 758 ? -25.741 -16.806 22.550 1.00 93.38 758 ARG A N 1
ATOM 5748 C CA . ARG A 1 758 ? -25.432 -17.086 23.966 1.00 93.38 758 ARG A CA 1
ATOM 5749 C C . ARG A 1 758 ? -24.639 -15.953 24.617 1.00 93.38 758 ARG A C 1
ATOM 5751 O O . ARG A 1 758 ? -24.716 -15.761 25.834 1.00 93.38 758 ARG A O 1
ATOM 5758 N N . ALA A 1 759 ? -23.890 -15.208 23.805 1.00 94.44 759 ALA A N 1
ATOM 5759 C CA . ALA A 1 759 ? -23.182 -14.002 24.195 1.00 94.44 759 ALA A CA 1
ATOM 5760 C C . ALA A 1 759 ? -23.405 -12.861 23.195 1.00 94.44 759 ALA A C 1
ATOM 5762 O O . ALA A 1 759 ? -23.568 -13.091 21.996 1.00 94.44 759 ALA A O 1
ATOM 5763 N N . VAL A 1 760 ? -23.392 -11.625 23.688 1.00 94.06 760 VAL A N 1
ATOM 5764 C CA . VAL A 1 760 ? -23.578 -10.416 22.878 1.00 94.06 760 VAL A CA 1
ATOM 5765 C C . VAL A 1 760 ? -22.449 -9.430 23.154 1.00 94.06 760 VAL A C 1
ATOM 5767 O O . VAL A 1 760 ? -22.180 -9.085 24.304 1.00 94.06 760 VAL A O 1
ATOM 5770 N N . ILE A 1 761 ? -21.808 -8.957 22.090 1.00 93.00 761 ILE A N 1
ATOM 5771 C CA . ILE A 1 761 ? -20.803 -7.895 22.119 1.00 93.00 761 ILE A CA 1
ATOM 5772 C C . ILE A 1 761 ? -21.450 -6.626 21.568 1.00 93.00 761 ILE A C 1
ATOM 5774 O O . ILE A 1 761 ? -21.916 -6.605 20.426 1.00 93.00 761 ILE A O 1
ATOM 5778 N N . LEU A 1 762 ? -21.481 -5.574 22.381 1.00 88.31 762 LEU A N 1
ATOM 5779 C CA . LEU A 1 762 ? -22.045 -4.276 22.029 1.00 88.31 762 LEU A CA 1
ATOM 5780 C C . LEU A 1 762 ? -20.950 -3.212 21.952 1.00 88.31 762 LEU A C 1
ATOM 5782 O O . LEU A 1 762 ? -20.263 -2.947 22.943 1.00 88.31 762 LEU A O 1
ATOM 5786 N N . ASP A 1 763 ? -20.849 -2.565 20.794 1.00 81.50 763 ASP A N 1
ATOM 5787 C CA . ASP A 1 763 ? -20.013 -1.381 20.582 1.00 81.50 763 ASP A CA 1
ATOM 5788 C C . ASP A 1 763 ? -20.923 -0.150 20.427 1.00 81.50 763 ASP A C 1
ATOM 5790 O O . ASP A 1 763 ? -21.549 0.034 19.384 1.00 81.50 763 ASP A O 1
ATOM 5794 N N . GLU A 1 764 ? -21.073 0.615 21.515 1.00 69.38 764 GLU A N 1
ATOM 5795 C CA . GLU A 1 764 ? -21.818 1.883 21.628 1.00 69.38 764 GLU A CA 1
ATOM 5796 C C . GLU A 1 764 ? -23.090 2.022 20.751 1.00 69.38 764 GLU A C 1
ATOM 5798 O O . GLU A 1 764 ? -23.149 2.763 19.769 1.00 69.38 764 GLU A O 1
ATOM 5803 N N . ALA A 1 765 ? -24.170 1.344 21.153 1.00 54.03 765 ALA A N 1
ATOM 5804 C CA . ALA A 1 765 ? -25.379 1.181 20.342 1.00 54.03 765 ALA A CA 1
ATOM 5805 C C . ALA A 1 765 ? -26.392 2.359 20.351 1.00 54.03 765 ALA A C 1
ATOM 5807 O O . ALA A 1 765 ? -27.509 2.195 19.874 1.00 54.03 765 ALA A O 1
ATOM 5808 N N . THR A 1 766 ? -26.060 3.540 20.884 1.00 53.94 766 THR A N 1
ATOM 5809 C CA . THR A 1 766 ? -27.013 4.678 20.959 1.00 53.94 766 THR A CA 1
ATOM 5810 C C . THR A 1 766 ? -26.449 6.023 20.497 1.00 53.94 766 THR A C 1
ATOM 5812 O O . THR A 1 766 ? -27.158 7.025 20.526 1.00 53.94 766 THR A O 1
ATOM 5815 N N . ALA A 1 767 ? -25.192 6.086 20.044 1.00 52.91 767 ALA A N 1
ATOM 5816 C CA . ALA A 1 767 ? -24.531 7.363 19.760 1.00 52.91 767 ALA A CA 1
ATOM 5817 C C . ALA A 1 767 ? -25.058 8.104 18.514 1.00 52.91 767 ALA A C 1
ATOM 5819 O O . ALA A 1 767 ? -24.878 9.315 18.427 1.00 52.91 767 ALA A O 1
ATOM 5820 N N . ALA A 1 768 ? -25.702 7.400 17.576 1.00 50.44 768 ALA A N 1
ATOM 5821 C CA . ALA A 1 768 ? -26.150 7.946 16.288 1.00 50.44 768 ALA A CA 1
ATOM 5822 C C . ALA A 1 768 ? -27.662 7.780 16.031 1.00 50.44 768 ALA A C 1
ATOM 5824 O O . ALA A 1 768 ? -28.106 7.883 14.889 1.00 50.44 768 ALA A O 1
ATOM 5825 N N . ALA A 1 769 ? -28.446 7.463 17.065 1.00 59.88 769 ALA A N 1
ATOM 5826 C CA . ALA A 1 769 ? -29.885 7.280 16.926 1.00 59.88 769 ALA A CA 1
ATOM 5827 C C . ALA A 1 769 ? -30.626 8.620 17.016 1.00 59.88 769 ALA A C 1
ATOM 5829 O O . ALA A 1 769 ? -30.356 9.418 17.913 1.00 59.88 769 ALA A O 1
ATOM 5830 N N . ASP A 1 770 ? -31.595 8.827 16.122 1.00 68.50 770 ASP A N 1
ATOM 5831 C CA . ASP A 1 770 ? -32.570 9.911 16.251 1.00 68.50 770 ASP A CA 1
ATOM 5832 C C . ASP A 1 770 ? -33.313 9.766 17.597 1.00 68.50 770 ASP A C 1
ATOM 5834 O O . ASP A 1 770 ? -33.631 8.627 17.972 1.00 68.50 770 ASP A O 1
ATOM 5838 N N . PRO A 1 771 ? -33.636 10.861 18.315 1.00 68.69 771 PRO A N 1
ATOM 5839 C CA . PRO A 1 771 ? -34.309 10.800 19.619 1.00 68.69 771 PRO A CA 1
ATOM 5840 C C . PRO A 1 771 ? -35.571 9.924 19.615 1.00 68.69 771 PRO A C 1
ATOM 5842 O O . PRO A 1 771 ? -35.786 9.128 20.529 1.00 68.69 771 PRO A O 1
ATOM 5845 N N . ASP A 1 772 ? -36.346 9.987 18.528 1.00 69.62 772 ASP A N 1
ATOM 5846 C CA . ASP A 1 772 ? -37.575 9.207 18.343 1.00 69.62 772 ASP A CA 1
ATOM 5847 C C . ASP A 1 772 ? -37.314 7.694 18.224 1.00 69.62 772 ASP A C 1
ATOM 5849 O O . ASP A 1 772 ? -38.146 6.870 18.607 1.00 69.62 772 ASP A O 1
ATOM 5853 N N . SER A 1 773 ? -36.143 7.300 17.711 1.00 77.38 773 SER A N 1
ATOM 5854 C CA . SER A 1 773 ? -35.742 5.893 17.570 1.00 77.38 773 SER A CA 1
ATOM 5855 C C . SER A 1 773 ? -34.992 5.355 18.790 1.00 77.38 773 SER A C 1
ATOM 5857 O O . SER A 1 773 ? -34.912 4.136 18.959 1.00 77.38 773 SER A O 1
ATOM 5859 N N . GLU A 1 774 ? -34.445 6.223 19.647 1.00 80.94 774 GLU A N 1
ATOM 5860 C CA . GLU A 1 774 ? -33.602 5.819 20.775 1.00 80.94 774 GLU A CA 1
ATOM 5861 C C . GLU A 1 774 ? -34.356 4.916 21.761 1.00 80.94 774 GLU A C 1
ATOM 5863 O O . GLU A 1 774 ? -33.817 3.899 22.207 1.00 80.94 774 GLU A O 1
ATOM 5868 N N . TRP A 1 775 ? -35.623 5.227 22.054 1.00 85.50 775 TRP A N 1
ATOM 5869 C CA . TRP A 1 775 ? -36.452 4.385 22.919 1.00 85.50 775 TRP A CA 1
ATOM 5870 C C . TRP A 1 775 ? -36.617 2.973 22.343 1.00 85.50 775 TRP A C 1
ATOM 5872 O O . TRP A 1 775 ? -36.342 1.992 23.034 1.00 85.50 775 TRP A O 1
ATOM 5882 N N . ALA A 1 776 ? -36.992 2.860 21.065 1.00 87.38 776 ALA A N 1
ATOM 5883 C CA . ALA A 1 776 ? -37.218 1.573 20.407 1.00 87.38 776 ALA A CA 1
ATOM 5884 C C . ALA A 1 776 ? -35.932 0.731 20.330 1.00 87.38 776 ALA A C 1
ATOM 5886 O O . ALA A 1 776 ? -35.961 -0.478 20.560 1.00 87.38 776 ALA A O 1
ATOM 5887 N N . ILE A 1 777 ? -34.787 1.371 20.077 1.00 87.62 777 ILE A N 1
ATOM 5888 C CA . ILE A 1 777 ? -33.470 0.718 20.080 1.00 87.62 777 ILE A CA 1
ATOM 5889 C C . ILE A 1 777 ? -33.126 0.198 21.476 1.00 87.62 777 ILE A C 1
ATOM 5891 O O . ILE A 1 777 ? -32.722 -0.956 21.607 1.00 87.62 777 ILE A O 1
ATOM 5895 N N . ARG A 1 778 ? -33.320 1.004 22.529 1.00 85.50 778 ARG A N 1
ATOM 5896 C CA . ARG A 1 778 ? -33.077 0.577 23.918 1.00 85.50 778 ARG A CA 1
ATOM 5897 C C . ARG A 1 778 ? -33.961 -0.603 24.315 1.00 85.50 778 ARG A C 1
ATOM 5899 O O . ARG A 1 778 ? -33.464 -1.529 24.951 1.00 85.50 778 ARG A O 1
ATOM 5906 N N . GLN A 1 779 ? -35.235 -0.603 23.920 1.00 88.19 779 GLN A N 1
ATOM 5907 C CA . GLN A 1 779 ? -36.132 -1.732 24.182 1.00 88.19 779 GLN A CA 1
ATOM 5908 C C . GLN A 1 779 ? -35.678 -2.996 23.446 1.00 88.19 779 GLN A C 1
ATOM 5910 O O . GLN A 1 779 ? -35.550 -4.051 24.068 1.00 88.19 779 GLN A O 1
ATOM 5915 N N . GLY A 1 780 ? -35.350 -2.888 22.155 1.00 89.56 780 GLY A N 1
ATOM 5916 C CA . GLY A 1 780 ? -34.817 -4.008 21.378 1.00 89.56 780 GLY A CA 1
ATOM 5917 C C . GLY A 1 780 ? -33.513 -4.565 21.962 1.00 89.56 780 GLY A C 1
ATOM 5918 O O . GLY A 1 780 ? -33.367 -5.779 22.102 1.00 89.56 780 GLY A O 1
ATOM 5919 N N . LEU A 1 781 ? -32.588 -3.692 22.377 1.00 88.88 781 LEU A N 1
ATOM 5920 C CA . LEU A 1 781 ? -31.360 -4.090 23.070 1.00 88.88 781 LEU A CA 1
ATOM 5921 C C . LEU A 1 781 ? -31.668 -4.773 24.402 1.00 88.88 781 LEU A C 1
ATOM 5923 O O . LEU A 1 781 ? -31.112 -5.828 24.667 1.00 88.88 781 LEU A O 1
ATOM 5927 N N . SER A 1 782 ? -32.579 -4.242 25.220 1.00 88.56 782 SER A N 1
ATOM 5928 C CA . SER A 1 782 ? -32.961 -4.871 26.491 1.00 88.56 782 SER A CA 1
ATOM 5929 C C . SER A 1 782 ? -33.438 -6.317 26.293 1.00 88.56 782 SER A C 1
ATOM 5931 O O . SER A 1 782 ? -32.987 -7.220 27.003 1.00 88.56 782 SER A O 1
ATOM 5933 N N . GLN A 1 783 ? -34.260 -6.567 25.266 1.00 91.25 783 GLN A N 1
ATOM 5934 C CA . GLN A 1 783 ? -34.689 -7.923 24.901 1.00 91.25 783 GLN A CA 1
ATOM 5935 C C . GLN A 1 783 ? -33.529 -8.793 24.396 1.00 91.25 783 GLN A C 1
ATOM 5937 O O . GLN A 1 783 ? -33.430 -9.972 24.749 1.00 91.25 783 GLN A O 1
ATOM 5942 N N . LEU A 1 784 ? -32.619 -8.220 23.604 1.00 90.94 784 LEU A N 1
ATOM 5943 C CA . LEU A 1 784 ? -31.426 -8.915 23.123 1.00 90.94 784 LEU A CA 1
ATOM 5944 C C . LEU A 1 784 ? -30.446 -9.249 24.253 1.00 90.94 784 LEU A C 1
ATOM 5946 O O . LEU A 1 784 ? -29.781 -10.269 24.176 1.00 90.94 784 LEU A O 1
ATOM 5950 N N . LEU A 1 785 ? -30.345 -8.454 25.312 1.00 90.56 785 LEU A N 1
ATOM 5951 C CA . LEU A 1 785 ? -29.369 -8.684 26.384 1.00 90.56 785 LEU A CA 1
ATOM 5952 C C . LEU A 1 785 ? -29.874 -9.620 27.487 1.00 90.56 785 LEU A C 1
ATOM 5954 O O . LEU A 1 785 ? -29.075 -10.235 28.192 1.00 90.56 785 LEU A O 1
ATOM 5958 N N . LYS A 1 786 ? -31.194 -9.757 27.637 1.00 89.81 786 LYS A N 1
ATOM 5959 C CA . LYS A 1 786 ? -31.806 -10.544 28.711 1.00 89.81 786 LYS A CA 1
ATOM 5960 C C . LYS A 1 786 ? -31.351 -12.008 28.682 1.00 89.81 786 LYS A C 1
ATOM 5962 O O . LYS A 1 786 ? -31.560 -12.711 27.697 1.00 89.81 786 LYS A O 1
ATOM 5967 N N . GLY A 1 787 ? -30.787 -12.472 29.801 1.00 88.56 787 GLY A N 1
ATOM 5968 C CA . GLY A 1 787 ? -30.402 -13.873 29.998 1.00 88.56 787 GLY A CA 1
ATOM 5969 C C . GLY A 1 787 ? -29.199 -14.327 29.168 1.00 88.56 787 GLY A C 1
ATOM 5970 O O . GLY A 1 787 ? -29.073 -15.519 28.913 1.00 88.56 787 GLY A O 1
ATOM 5971 N N . ARG A 1 788 ? -28.333 -13.406 28.727 1.00 93.44 788 ARG A N 1
ATOM 5972 C CA . ARG A 1 788 ? -27.144 -13.700 27.911 1.00 93.44 788 ARG A CA 1
ATOM 5973 C C . ARG A 1 788 ? -25.887 -13.138 28.564 1.00 93.44 788 ARG A C 1
ATOM 5975 O O . ARG A 1 788 ? -25.963 -12.243 29.400 1.00 93.44 788 ARG A O 1
ATOM 5982 N N . THR A 1 789 ? -24.727 -13.667 28.193 1.00 95.94 789 THR A N 1
ATOM 5983 C CA . THR A 1 789 ? -23.439 -13.081 28.594 1.00 95.94 789 THR A CA 1
ATOM 5984 C C . THR A 1 789 ? -23.180 -11.845 27.749 1.00 95.94 789 THR A C 1
ATOM 5986 O O . THR A 1 789 ? -23.258 -11.917 26.525 1.00 95.94 789 THR A O 1
ATOM 5989 N N . VAL A 1 790 ? -22.888 -10.701 28.362 1.00 94.38 790 VAL A N 1
ATOM 5990 C CA . VAL A 1 790 ? -22.799 -9.436 27.623 1.00 94.38 790 VAL A CA 1
ATOM 5991 C C . VAL A 1 790 ? -21.454 -8.771 27.852 1.00 94.38 790 VAL A C 1
ATOM 5993 O O . VAL A 1 790 ? -21.036 -8.574 28.992 1.00 94.38 790 VAL A O 1
ATOM 5996 N N . LEU A 1 791 ? -20.812 -8.370 26.757 1.00 94.38 791 LEU A N 1
ATOM 5997 C CA . LEU A 1 791 ? -19.670 -7.469 26.757 1.00 94.38 791 LEU A CA 1
ATOM 5998 C C . LEU A 1 791 ? -20.093 -6.123 26.166 1.00 94.38 791 LEU A C 1
ATOM 6000 O O . LEU A 1 791 ? -20.453 -6.052 24.994 1.00 94.38 791 LEU A O 1
ATOM 6004 N N . ILE A 1 792 ? -20.024 -5.055 26.957 1.00 91.62 792 ILE A N 1
ATOM 6005 C CA . ILE A 1 792 ? -20.363 -3.697 26.516 1.00 91.62 792 ILE A CA 1
ATOM 6006 C C . ILE A 1 792 ? -19.103 -2.841 26.507 1.00 91.62 792 ILE A C 1
ATOM 6008 O O . ILE A 1 792 ? -18.432 -2.710 27.531 1.00 91.62 792 ILE A O 1
ATOM 6012 N N . ILE A 1 793 ? -18.799 -2.204 25.379 1.00 89.12 793 ILE A N 1
ATOM 6013 C CA . ILE A 1 793 ? -17.813 -1.123 25.337 1.00 89.12 793 ILE A CA 1
ATOM 6014 C C . ILE A 1 793 ? -18.534 0.186 25.634 1.00 89.12 793 ILE A C 1
ATOM 6016 O O . ILE A 1 793 ? -19.371 0.638 24.852 1.00 89.12 793 ILE A O 1
ATOM 6020 N N . ALA A 1 794 ? -18.209 0.799 26.770 1.00 79.69 794 ALA A N 1
ATOM 6021 C CA . ALA A 1 794 ? -18.828 2.050 27.172 1.00 79.69 794 ALA A CA 1
ATOM 6022 C C . ALA A 1 794 ? -18.004 3.260 26.736 1.00 79.69 794 ALA A C 1
ATOM 6024 O O . ALA A 1 794 ? -16.830 3.414 27.079 1.00 79.69 794 ALA A O 1
ATOM 6025 N N . HIS A 1 795 ? -18.694 4.170 26.067 1.00 73.69 795 HIS A N 1
ATOM 6026 C CA . HIS A 1 795 ? -18.274 5.550 25.827 1.00 73.69 795 HIS A CA 1
ATOM 6027 C C . HIS A 1 795 ? -19.176 6.536 26.589 1.00 73.69 795 HIS A C 1
ATOM 6029 O O . HIS A 1 795 ? -18.727 7.600 27.009 1.00 73.69 795 HIS A O 1
ATOM 6035 N N . ARG A 1 796 ? -20.423 6.132 26.875 1.00 73.00 796 ARG A N 1
ATOM 6036 C CA . ARG A 1 796 ? -21.362 6.817 27.769 1.00 73.00 796 ARG A CA 1
ATOM 6037 C C . ARG A 1 796 ? -21.438 6.091 29.111 1.00 73.00 796 ARG A C 1
ATOM 6039 O O . ARG A 1 796 ? -22.104 5.065 29.226 1.00 73.00 796 ARG A O 1
ATOM 6046 N N . LEU A 1 797 ? -20.800 6.637 30.145 1.00 73.75 797 LEU A N 1
ATOM 6047 C CA . LEU A 1 797 ? -20.708 5.996 31.470 1.00 73.75 797 LEU A CA 1
ATOM 6048 C C . LEU A 1 797 ? -22.071 5.717 32.133 1.00 73.75 797 LEU A C 1
ATOM 6050 O O . LEU A 1 797 ? -22.191 4.779 32.909 1.00 73.75 797 LEU A O 1
ATOM 6054 N N . HIS A 1 798 ? -23.124 6.468 31.799 1.00 69.50 798 HIS A N 1
ATOM 6055 C CA . HIS A 1 798 ? -24.467 6.207 32.335 1.00 69.50 798 HIS A CA 1
ATOM 6056 C C . HIS A 1 798 ? -25.093 4.903 31.811 1.00 69.50 798 HIS A C 1
ATOM 6058 O O . HIS A 1 798 ? -25.976 4.356 32.458 1.00 69.50 798 HIS A O 1
ATOM 6064 N N . THR A 1 799 ? -24.642 4.389 30.661 1.00 70.88 799 THR A N 1
ATOM 6065 C CA . THR A 1 799 ? -25.193 3.164 30.045 1.00 70.88 799 THR A CA 1
ATOM 6066 C C . THR A 1 799 ? -24.706 1.873 30.703 1.00 70.88 799 THR A C 1
ATOM 6068 O O . THR A 1 799 ? -25.199 0.797 30.383 1.00 70.88 799 THR A O 1
ATOM 6071 N N . ILE A 1 800 ? -23.742 1.975 31.619 1.00 80.56 800 ILE A N 1
ATOM 6072 C CA . ILE A 1 800 ? -23.075 0.833 32.255 1.00 80.56 800 ILE A CA 1
ATOM 6073 C C . ILE A 1 800 ? -23.146 0.867 33.781 1.00 80.56 800 ILE A C 1
ATOM 6075 O O . ILE A 1 800 ? -22.499 0.055 34.436 1.00 80.56 800 ILE A O 1
ATOM 6079 N N . ALA A 1 801 ? -23.915 1.799 34.352 1.00 77.69 801 ALA A N 1
ATOM 6080 C CA . ALA A 1 801 ? -24.102 1.880 35.799 1.00 77.69 801 ALA A CA 1
ATOM 6081 C C . ALA A 1 801 ? -24.698 0.577 36.367 1.00 77.69 801 ALA A C 1
ATOM 6083 O O . ALA A 1 801 ? -24.319 0.153 37.456 1.00 77.69 801 ALA A O 1
ATOM 6084 N N . ASP A 1 802 ? -25.552 -0.085 35.580 1.00 82.56 802 ASP A N 1
ATOM 6085 C CA . ASP A 1 802 ? -26.212 -1.347 35.927 1.00 82.56 802 ASP A CA 1
ATOM 6086 C C . ASP A 1 802 ? -25.396 -2.596 35.539 1.00 82.56 802 ASP A C 1
ATOM 6088 O O . ASP A 1 802 ? -25.894 -3.719 35.631 1.00 82.56 802 ASP A O 1
ATOM 6092 N N . ALA A 1 803 ? -24.150 -2.440 35.074 1.00 89.81 803 ALA A N 1
ATOM 6093 C CA . ALA A 1 803 ? -23.308 -3.582 34.732 1.00 89.81 803 ALA A CA 1
ATOM 6094 C C . ALA A 1 803 ? -22.910 -4.366 35.994 1.00 89.81 803 ALA A C 1
ATOM 6096 O O . ALA A 1 803 ? -22.448 -3.791 36.983 1.00 89.81 803 ALA A O 1
ATOM 6097 N N . ASP A 1 804 ? -23.007 -5.697 35.937 1.00 93.56 804 ASP A N 1
ATOM 6098 C CA . ASP A 1 804 ? -22.583 -6.573 37.036 1.00 93.56 804 ASP A CA 1
ATOM 6099 C C . ASP A 1 804 ? -21.086 -6.422 37.343 1.00 93.56 804 ASP A C 1
ATOM 6101 O O . ASP A 1 804 ? -20.640 -6.594 38.479 1.00 93.56 804 ASP A O 1
ATOM 6105 N N . THR A 1 805 ? -20.271 -6.148 36.323 1.00 94.81 805 THR A N 1
ATOM 6106 C CA . THR A 1 805 ? -18.833 -5.916 36.471 1.00 94.81 805 THR A CA 1
ATOM 6107 C C . THR A 1 805 ? -18.357 -4.862 35.487 1.00 94.81 805 THR A C 1
ATOM 6109 O O . THR A 1 805 ? -18.584 -4.960 34.286 1.00 94.81 805 THR A O 1
ATOM 6112 N N . ILE A 1 806 ? -17.628 -3.876 35.991 1.00 95.19 806 ILE A N 1
ATOM 6113 C CA . ILE A 1 806 ? -16.953 -2.849 35.209 1.00 95.19 806 ILE A CA 1
ATOM 6114 C C . ILE A 1 806 ? -15.453 -3.126 35.257 1.00 95.19 806 ILE A C 1
ATOM 6116 O O . ILE A 1 806 ? -14.883 -3.383 36.321 1.00 95.19 806 ILE A O 1
ATOM 6120 N N . VAL A 1 807 ? -14.823 -3.081 34.088 1.00 95.69 807 VAL A N 1
ATOM 6121 C 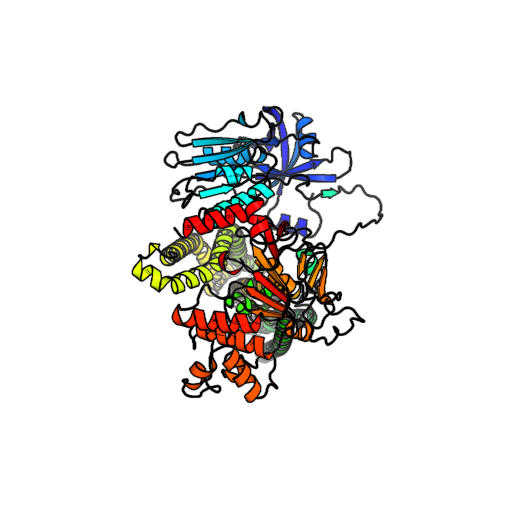CA . VAL A 1 807 ? -13.394 -3.293 33.871 1.00 95.69 807 VAL A CA 1
ATOM 6122 C C . VAL A 1 807 ? -12.815 -2.012 33.295 1.00 95.69 807 VAL A C 1
ATOM 6124 O O . VAL A 1 807 ? -13.220 -1.559 32.223 1.00 95.69 807 VAL A O 1
ATOM 6127 N N . VAL A 1 808 ? -11.859 -1.429 34.005 1.00 94.88 808 VAL A N 1
ATOM 6128 C CA . VAL A 1 808 ? -11.190 -0.200 33.586 1.00 94.88 808 VAL A CA 1
ATOM 6129 C C . VAL A 1 808 ? -9.878 -0.574 32.916 1.00 94.88 808 VAL A C 1
ATOM 6131 O O . VAL A 1 808 ? -9.015 -1.193 33.540 1.00 94.88 808 VAL A O 1
ATOM 6134 N N . LEU A 1 809 ? -9.739 -0.206 31.646 1.00 94.81 809 LEU A N 1
ATOM 6135 C CA . LEU A 1 809 ? -8.508 -0.339 30.883 1.00 94.81 809 LEU A CA 1
ATOM 6136 C C . LEU A 1 809 ? -7.736 0.979 30.852 1.00 94.81 809 LEU A C 1
ATOM 6138 O O . LEU A 1 809 ? -8.300 2.036 30.565 1.00 94.81 809 LEU A O 1
ATOM 6142 N N . ASP A 1 810 ? -6.423 0.886 31.036 1.00 94.06 810 ASP A N 1
ATOM 6143 C CA . ASP A 1 810 ? -5.476 1.950 30.720 1.00 94.06 810 ASP A CA 1
ATOM 6144 C C . ASP A 1 810 ? -4.222 1.359 30.072 1.00 94.06 810 ASP A C 1
ATOM 6146 O O . ASP A 1 810 ? -3.721 0.318 30.496 1.00 94.06 810 ASP A O 1
ATOM 6150 N N . LYS A 1 811 ? -3.734 2.012 29.011 1.00 91.31 811 LYS A N 1
ATOM 6151 C CA . LYS A 1 811 ? -2.540 1.603 28.243 1.00 91.31 811 LYS A CA 1
ATOM 6152 C C . LYS A 1 811 ? -2.466 0.090 27.943 1.00 91.31 811 LYS A C 1
ATOM 6154 O O . LYS A 1 811 ? -1.404 -0.511 28.071 1.00 91.31 811 LYS A O 1
ATOM 6159 N N . GLY A 1 812 ? -3.585 -0.530 27.565 1.00 91.69 812 GLY A N 1
ATOM 6160 C CA . GLY A 1 812 ? -3.612 -1.947 27.191 1.00 91.69 812 GLY A CA 1
ATOM 6161 C C . GLY A 1 812 ? -3.650 -2.944 28.347 1.00 91.69 812 GLY A C 1
ATOM 6162 O O . GLY A 1 812 ? -3.544 -4.145 28.103 1.00 91.69 812 GLY A O 1
ATOM 6163 N N . ARG A 1 813 ? -3.810 -2.475 29.589 1.00 94.50 813 ARG A N 1
ATOM 6164 C CA . ARG A 1 813 ? -3.859 -3.303 30.800 1.00 94.50 813 ARG A CA 1
ATOM 6165 C C . ARG A 1 813 ? -5.123 -3.017 31.602 1.00 94.50 813 ARG A C 1
ATOM 6167 O O . ARG A 1 813 ? -5.660 -1.911 31.566 1.00 94.50 813 ARG A O 1
ATOM 6174 N N . ILE A 1 814 ? -5.594 -4.015 32.346 1.00 95.50 814 ILE A N 1
ATOM 6175 C CA . ILE A 1 814 ? -6.703 -3.842 33.293 1.00 95.50 814 ILE A CA 1
ATOM 6176 C C . ILE A 1 814 ? -6.147 -3.205 34.567 1.00 95.50 814 ILE A C 1
ATOM 6178 O O . ILE A 1 814 ? -5.289 -3.794 35.220 1.00 95.50 814 ILE A O 1
ATOM 6182 N N . VAL A 1 815 ? -6.638 -2.015 34.919 1.00 95.50 815 VAL A N 1
ATOM 6183 C CA . VAL A 1 815 ? -6.194 -1.262 36.105 1.00 95.50 815 VAL A CA 1
ATOM 6184 C C . VAL A 1 815 ? -7.185 -1.330 37.262 1.00 95.50 815 VAL A C 1
ATOM 6186 O O . VAL A 1 815 ? -6.774 -1.304 38.418 1.00 95.50 815 VAL A O 1
ATOM 6189 N N . GLU A 1 816 ? -8.483 -1.472 36.984 1.00 95.00 816 GLU A N 1
ATOM 6190 C CA . GLU A 1 816 ? -9.508 -1.626 38.021 1.00 95.00 816 GLU A CA 1
ATOM 6191 C C . GLU A 1 816 ? -10.607 -2.600 37.582 1.00 95.00 816 GLU A C 1
ATOM 6193 O O . GLU A 1 816 ? -10.909 -2.739 36.394 1.00 95.00 816 GLU A O 1
ATOM 6198 N N . LYS A 1 817 ? -11.232 -3.264 38.562 1.00 94.94 817 LYS A N 1
ATOM 6199 C CA . LYS A 1 817 ? -12.371 -4.166 38.357 1.00 94.94 817 LYS A CA 1
ATOM 6200 C C . LYS A 1 817 ? -13.333 -4.113 39.547 1.00 94.94 817 LYS A C 1
ATOM 6202 O O . LYS A 1 817 ? -12.906 -4.180 40.706 1.00 94.94 817 LYS A O 1
ATOM 6207 N N . GLY A 1 818 ? -14.631 -4.010 39.284 1.00 93.62 818 GLY A N 1
ATOM 6208 C CA . GLY A 1 818 ? -15.671 -4.040 40.319 1.00 93.62 818 GLY A CA 1
ATOM 6209 C C . GLY A 1 818 ? -17.013 -3.497 39.841 1.00 93.62 818 GLY A C 1
ATOM 6210 O O . GLY A 1 818 ? -17.187 -3.239 38.658 1.00 93.62 818 GLY A O 1
ATOM 6211 N N . THR A 1 819 ? -17.960 -3.320 40.759 1.00 93.25 819 THR A N 1
ATOM 6212 C CA . THR A 1 819 ? -19.235 -2.634 40.484 1.00 93.25 819 THR A CA 1
ATOM 6213 C C . THR A 1 819 ? -19.044 -1.114 40.440 1.00 93.25 819 THR A C 1
ATOM 6215 O O . THR A 1 819 ? -18.074 -0.601 41.006 1.00 93.25 819 THR A O 1
ATOM 6218 N N . ASP A 1 820 ? -19.985 -0.381 39.830 1.00 90.94 820 ASP A N 1
ATOM 6219 C CA . ASP A 1 820 ? -19.963 1.094 39.769 1.00 90.94 820 ASP A CA 1
ATOM 6220 C C . ASP A 1 820 ? -19.743 1.723 41.156 1.00 90.94 820 ASP A C 1
ATOM 6222 O O . ASP A 1 820 ? -18.803 2.496 41.359 1.00 90.94 820 ASP A O 1
ATOM 6226 N N . SER A 1 821 ? -20.533 1.310 42.150 1.00 89.94 821 SER A N 1
ATOM 6227 C CA . SER A 1 821 ? -20.453 1.847 43.512 1.00 89.94 821 SER A CA 1
ATOM 6228 C C . SER A 1 821 ? -19.113 1.556 44.197 1.00 89.94 821 SER A C 1
ATOM 6230 O O . SER A 1 821 ? -18.577 2.416 44.900 1.00 89.94 821 SER A O 1
ATOM 6232 N N . ALA A 1 822 ? -18.538 0.369 43.980 1.00 92.06 822 ALA A N 1
ATOM 6233 C CA . ALA A 1 822 ? -17.253 -0.019 44.556 1.00 92.06 822 ALA A CA 1
ATOM 6234 C C . ALA A 1 822 ? -16.072 0.704 43.895 1.00 92.06 822 ALA A C 1
ATOM 6236 O O . ALA A 1 822 ? -15.080 0.993 44.563 1.00 92.06 822 ALA A O 1
ATOM 6237 N N . LEU A 1 823 ? -16.150 0.978 42.592 1.00 92.50 823 LEU A N 1
ATOM 6238 C CA . LEU A 1 823 ? -15.109 1.701 41.863 1.00 92.50 823 LEU A CA 1
ATOM 6239 C C . LEU A 1 823 ? -15.147 3.205 42.158 1.00 92.50 823 LEU A C 1
ATOM 6241 O O . LEU A 1 823 ? -14.097 3.801 42.383 1.00 92.50 823 LEU A O 1
ATOM 6245 N N . ARG A 1 824 ? -16.337 3.811 42.275 1.00 90.12 824 ARG A N 1
ATOM 6246 C CA . ARG A 1 824 ? -16.472 5.218 42.698 1.00 90.12 824 ARG A CA 1
ATO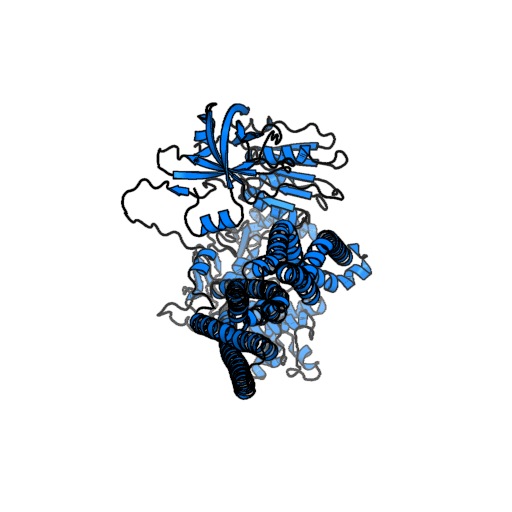M 6247 C C . ARG A 1 824 ? -15.912 5.458 44.095 1.00 90.12 824 ARG A C 1
ATOM 6249 O O . ARG A 1 824 ? -15.160 6.404 44.291 1.00 90.12 824 ARG A O 1
ATOM 6256 N N . LYS A 1 825 ? -16.225 4.577 45.054 1.00 91.19 825 LYS A N 1
ATOM 6257 C CA . LYS A 1 825 ? -15.700 4.670 46.430 1.00 91.19 825 LYS A CA 1
ATOM 6258 C C . LYS A 1 825 ? -14.179 4.538 46.505 1.00 91.19 825 LYS A C 1
ATOM 6260 O O . LYS A 1 825 ? -13.576 5.119 47.397 1.00 91.19 825 LYS A O 1
ATOM 6265 N N . ARG A 1 826 ? -13.569 3.776 45.590 1.00 92.75 826 ARG A N 1
ATOM 6266 C CA . ARG A 1 826 ? -12.109 3.615 45.517 1.00 92.75 826 ARG A CA 1
ATOM 6267 C C . ARG A 1 826 ? -11.384 4.870 45.029 1.00 92.75 826 ARG A C 1
ATOM 6269 O O . ARG A 1 826 ? -10.192 4.984 45.277 1.00 92.75 826 ARG A O 1
ATOM 6276 N N . GLY A 1 827 ? -12.081 5.799 44.370 1.00 88.94 827 GLY A N 1
ATOM 6277 C CA . GLY A 1 827 ? -11.517 7.092 43.977 1.00 88.94 827 GLY A CA 1
ATOM 6278 C C . GLY A 1 827 ? -10.424 7.028 42.904 1.00 88.94 827 GLY A C 1
ATOM 6279 O O . GLY A 1 827 ? -9.682 7.992 42.753 1.00 88.94 827 GLY A O 1
ATOM 6280 N N . GLY A 1 828 ? -10.292 5.914 42.178 1.00 93.06 828 GLY A N 1
ATOM 6281 C CA . GLY A 1 828 ? -9.279 5.765 41.132 1.00 93.06 828 GLY A CA 1
ATOM 6282 C C . GLY A 1 828 ? -9.741 6.245 39.751 1.00 93.06 828 GLY A C 1
ATOM 6283 O O . GLY A 1 828 ? -10.526 7.194 39.622 1.00 93.06 828 GLY A O 1
ATOM 6284 N N . LEU A 1 829 ? -9.236 5.609 38.689 1.00 92.06 829 LEU A N 1
ATOM 6285 C CA . LEU A 1 829 ? -9.427 6.082 37.312 1.00 92.06 829 LEU A CA 1
ATOM 6286 C C . LEU A 1 829 ? -10.909 6.107 36.912 1.00 92.06 829 LEU A C 1
ATOM 6288 O O . LEU A 1 829 ? -11.354 7.072 36.288 1.00 92.06 829 LEU A O 1
ATOM 6292 N N . TYR A 1 830 ? -11.694 5.104 37.312 1.00 92.69 830 TYR A N 1
ATOM 6293 C CA . TYR A 1 830 ? -13.136 5.088 37.066 1.00 92.69 830 TYR A CA 1
ATOM 6294 C C . TYR A 1 830 ? -13.860 6.299 37.660 1.00 92.69 830 TYR A C 1
ATOM 6296 O O . TYR A 1 830 ? -14.685 6.920 36.987 1.00 92.69 830 TYR A O 1
ATOM 6304 N N . ALA A 1 831 ? -13.545 6.653 38.911 1.00 90.81 831 ALA A N 1
ATOM 6305 C CA . ALA A 1 831 ? -14.162 7.788 39.591 1.00 90.81 831 ALA A CA 1
ATOM 6306 C C . ALA A 1 831 ? -13.841 9.095 38.854 1.00 90.81 831 ALA A C 1
ATOM 6308 O O . ALA A 1 831 ? -14.746 9.864 38.543 1.00 90.81 831 ALA A O 1
ATOM 6309 N N . THR A 1 832 ? -12.580 9.269 38.445 1.00 89.12 832 THR A N 1
ATOM 6310 C CA . THR A 1 832 ? -12.135 10.442 37.674 1.00 89.12 832 THR A CA 1
ATOM 6311 C C . THR A 1 832 ? -12.860 10.551 36.330 1.00 89.12 832 THR A C 1
ATOM 6313 O O . THR A 1 832 ? -13.340 11.624 35.967 1.00 89.12 832 THR A O 1
ATOM 6316 N N . LEU A 1 833 ? -12.983 9.444 35.588 1.00 87.25 833 LEU A N 1
ATOM 6317 C CA . LEU A 1 833 ? -13.721 9.417 34.319 1.00 87.25 833 LEU A CA 1
ATOM 6318 C C . LEU A 1 833 ? -15.194 9.795 34.518 1.00 87.25 833 LEU A C 1
ATOM 6320 O O . LEU A 1 833 ? -15.762 10.534 33.715 1.00 87.25 833 LEU A O 1
ATOM 6324 N N . THR A 1 834 ? -15.793 9.319 35.606 1.00 86.06 834 THR A N 1
ATOM 6325 C CA . THR A 1 834 ? -17.200 9.559 35.928 1.00 86.06 834 THR A CA 1
ATOM 6326 C C . THR A 1 834 ? -17.464 10.996 36.358 1.00 86.06 834 THR A C 1
ATOM 6328 O O . THR A 1 834 ? -18.432 11.602 35.896 1.00 86.06 834 THR A O 1
ATOM 6331 N N . ASP A 1 835 ? -16.592 11.572 37.180 1.00 85.44 835 ASP A N 1
ATOM 6332 C CA . ASP A 1 835 ? -16.693 12.966 37.607 1.00 85.44 835 ASP A CA 1
ATOM 6333 C C . ASP A 1 835 ? -16.493 13.924 36.433 1.00 85.44 835 ASP A C 1
ATOM 6335 O O . ASP A 1 835 ? -17.240 14.892 36.294 1.00 85.44 835 ASP A O 1
ATOM 6339 N N . ASN A 1 836 ? -15.543 13.628 35.542 1.00 83.88 836 ASN A N 1
ATOM 6340 C CA . ASN A 1 836 ? -15.336 14.403 34.320 1.00 83.88 836 ASN A CA 1
ATOM 6341 C C . ASN A 1 836 ? -16.562 14.342 33.400 1.00 83.88 836 ASN A C 1
ATOM 6343 O O . ASN A 1 836 ? -17.007 15.376 32.907 1.00 83.88 836 ASN A O 1
ATOM 6347 N N . ALA A 1 837 ? -17.150 13.157 33.211 1.00 78.06 837 ALA A N 1
ATOM 6348 C CA . ALA A 1 837 ? -18.368 13.011 32.417 1.00 78.06 837 ALA A CA 1
ATOM 6349 C C . ALA A 1 837 ? -19.562 13.748 33.041 1.00 78.06 837 ALA A C 1
ATOM 6351 O O . ALA A 1 837 ? -20.358 14.344 32.321 1.00 78.06 837 ALA A O 1
ATOM 6352 N N . ARG A 1 838 ? -19.682 13.746 34.375 1.00 78.88 838 ARG A N 1
ATOM 6353 C CA . ARG A 1 838 ? -20.727 14.493 35.086 1.00 78.88 838 ARG A CA 1
ATOM 6354 C C . ARG A 1 838 ? -20.542 16.002 34.940 1.00 78.88 838 ARG A C 1
ATOM 6356 O O . ARG A 1 838 ? -21.524 16.686 34.685 1.00 78.88 838 ARG A O 1
ATOM 6363 N N . LYS A 1 839 ? -19.314 16.509 35.077 1.00 76.88 839 LYS A N 1
ATOM 6364 C CA . LYS A 1 839 ? -18.996 17.932 34.879 1.00 76.88 839 LYS A CA 1
ATOM 6365 C C . LYS A 1 839 ? -19.264 18.399 33.452 1.00 76.88 839 LYS A C 1
ATOM 6367 O O . LYS A 1 839 ? -19.648 19.537 33.278 1.00 76.88 839 LYS A O 1
ATOM 6372 N N . ALA A 1 840 ? -19.077 17.537 32.453 1.00 71.62 840 ALA A N 1
ATOM 6373 C CA . ALA A 1 840 ? -19.368 17.865 31.057 1.00 71.62 840 ALA A CA 1
ATOM 6374 C C . ALA A 1 840 ? -20.875 17.897 30.722 1.00 71.62 840 ALA A 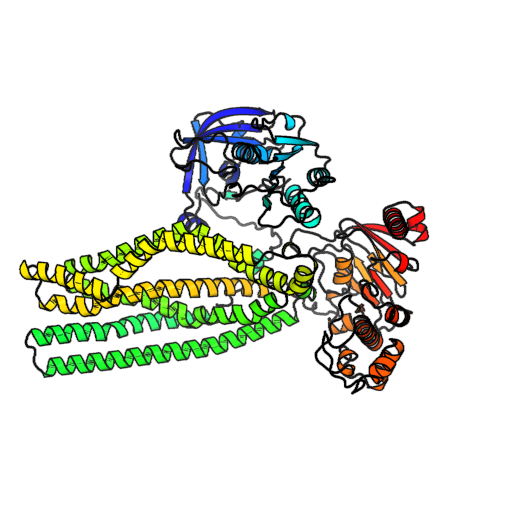C 1
ATOM 6376 O O . ALA A 1 840 ? -21.250 18.412 29.675 1.00 71.62 840 ALA A O 1
ATOM 6377 N N . LEU A 1 841 ? -21.724 17.305 31.572 1.00 64.12 841 LEU A N 1
ATOM 6378 C CA . LEU A 1 841 ? -23.188 17.314 31.438 1.00 64.12 841 LEU A CA 1
ATOM 6379 C C . LEU A 1 841 ? -23.860 18.472 32.198 1.00 64.12 841 LEU A C 1
ATOM 6381 O O . LEU A 1 841 ? -25.062 18.672 32.030 1.00 64.12 841 LEU A O 1
ATOM 6385 N N . GLN A 1 842 ? -23.114 19.165 33.064 1.00 46.72 842 GLN A N 1
ATOM 6386 C CA . GLN A 1 842 ? -23.537 20.366 33.791 1.00 46.72 842 GLN A CA 1
ATOM 6387 C C . GLN A 1 842 ? -23.079 21.603 33.030 1.00 46.72 842 GLN A C 1
ATOM 6389 O O . GLN A 1 842 ? -23.843 22.592 33.053 1.00 46.72 842 GLN A O 1
#